Protein 4R1I (pdb70)

Solvent-accessible surface area: 43570 Å² total; per-residue (Å²): 78,221,80,58,152,73,10,77,117,16,14,70,80,35,52,39,5,0,17,20,0,61,81,39,15,79,77,10,65,99,31,1,12,95,20,26,186,173,38,68,54,12,86,126,30,167,59,131,70,96,179,74,142,14,98,130,26,84,22,92,17,71,31,58,123,84,44,84,19,83,44,76,40,28,16,61,10,24,118,26,3,16,48,2,19,0,1,5,24,2,2,0,1,17,4,0,17,7,12,2,29,121,1,17,9,24,42,1,58,9,65,38,48,4,42,109,14,72,160,159,62,2,7,29,26,1,3,23,0,0,0,28,1,10,18,5,77,81,16,1,22,77,43,3,0,5,21,0,0,11,24,1,11,85,70,28,94,11,0,23,7,0,0,6,0,0,14,1,1,14,6,4,0,44,0,0,2,59,46,8,1,25,15,3,3,18,2,1,3,10,0,34,31,0,2,48,7,52,100,56,121,47,114,11,21,4,32,22,2,73,143,9,1,21,49,0,0,103,42,1,0,100,31,0,82,11,1,52,98,49,12,108,87,132,96,114,53,19,178,96,81,44,61,1,105,123,92,42,91,121,66,119,81,44,68,34,57,92,116,25,103,137,0,32,98,134,1,20,55,29,61,122,48,15,58,63,116,39,44,192,19,40,111,51,85,142,27,91,12,54,75,103,180,73,73,68,79,59,60,1,9,33,69,115,0,20,10,17,12,1,33,54,15,11,3,72,0,0,49,32,7,0,101,80,28,148,64,24,172,27,88,122,80,12,2,84,27,21,15,120,16,8,31,103,26,2,46,22,5,0,5,5,9,25,2,1,9,8,17,7,13,12,43,81,15,38,14,0,34,50,63,0,15,124,8,7,98,127,24,96,128,104,59,37,40,9,20,87,11,0,59,46,8,0,88,85,4,13,104,34,1,14,36,18,7,68,36,10,9,0,1,4,5,5,0,3,54,47,1,2,35,7,11,18,9,31,28,4,1,17,12,0,2,5,0,0,1,0,0,2,0,6,9,22,8,18,13,20,73,31,110,107,78,50,63,5,58,66,2,11,76,36,1,22,117,44,118,41,114,20,54,17,12,67,68,2,65,47,6,11,43,106,10,38,124,22,2,24,50,26,3,24,81,60,25,134,113,90,22,137,48,39,13,54,64,109,86,122,92,61,156,68,8,77,115,18,12,74,79,35,55,28,12,0,15,11,0,58,72,35,19,71,94,8,53,100,35,0,12,93,18,33,189,167,41,62,49,14,87,105,37,143,40,147,41,109,164,72,128,56,124,117,17,110,53,81,14,75,34,66,126,77,56,89,19,82,34,74,40,26,18,63,9,27,124,20,3,23,50,3,19,0,3,1,21,3,2,1,0,20,5,0,13,4,10,2,41,108,3,16,12,34,28,0,69,17,54,38,38,3,70,169,13,44,159,148,56,2,5,20,39,0,0,31,0,0,0,39,3,13,29,7,93,66,12,1,24,57,43,2,0,5,15,0,0,11,29,5,22,83,79,23,110,10,0,14,12,0,0,5,0,0,9,0,0,18,6,1,0,46,0,0,6,73,46,1,0,23,12,3,1,21,1,2,4,4,0,38,38,0,0,36,3,35,76,79,114,62,96,9,12,14,58,2,0,99,75,3,1,26,38,0,0,116,46,0,0,87,40,0,93,21,8,68,97,41,12,97,106,65,132,93,30,34,179,97,53,121,9,27,106,146,87,15,104,127,74,114,79,22,61,40,53,101,121,29,119,117,0,23,79,127,1,24,62,34,71,119,44,18,55,62,118,32,43,194,15,29,109,59,97,141,23,90,14,47,64,118,146,78,24,110,45,63,56,2,12,29,64,109,0,15,8,8,12,1,35,45,11,20,10,71,2,0,38,20,0,0,128,65,24,185,55,25,204,25,99,120,87,10,1,71,21,17,13,106,8,5,31,103,29,4,58,21,6,1,5,3,12,26,2,1,8,8,9,7,11,14,54,79,10,40,18,0,31,53,64,0,14,120,8,5,99,124,14,88,125,110,55,35,44,6,28,83,10,1,58,40,7,0,95,78,3,10,99,32,1,16,37,17,7,72,31,12,8,0,0,2,6,8,0,1,64,43,0,0,39,6,8,25,6,32,34,1,1,20,9,0,0,2,0,0,0,1,0,1,0,2,10,20,5,15,8,9,75,60,96,112,55,45,53,2,40,57,1,3,103,31,4,67,176,49,119,44,130,28,48,11,14,70,56,4,64,40,9,8,43,93,1,49,129,18,0,24,57,18,1,33,82,38,32,156,103,72,19,120,45,44,16,70,64,110,89

B-factor: mean 163.41, std 50.79, range [42.59, 348.28]

Foldseek 3Di:
DVVVVVLVCQAPVDDFLLVVLVVLLVVLQVVLVPDPVPDDWDFADCDDDDDDVNDPTIDDFHHCPVVPNVVCCVVPQVVLLVPQQLVVLLLLLLLLLQLLVLLCVLVVVLLAQCVVDALVCNLLRLLLSLLACQLNVPSLFQQSLLVQLLCCLPSNPARVLSNVRSLCSNLQSHLAHALQHSLLSNLQRLLQLLCCQPVVPDHRFSCLCVVPSHVVSVLSSVCSCVSVVLCVPPPDDDNPPPLQPPVSVVSCVSRDDCLVVVLNVQLVVVLVVLVVVLCQQQPDQPHDWDQVPDSHHPPTCSSVCVSNSSSVSRNVSSVSSCCSSVSDHDPVGSVVRSVVSVVVCVVVSSSSSSLSVNSSSCRVSSVLLVLQVVLLVVCLPVVQALLNSLLVLLVVLLSSCLHNNDSCSCVSVCSSNCQSNVQSNFWHSSLVSVSSSNNNSQCSQQHSVDPSPPSSVVSCSSRPNDPDPPVSNVSCVVSSVVSSVSVSVSSSCCRVPHRCDTGPDHD/DVLVVLQCQAVPDDALLVVLVVLLVVLQVVLAVQPVPDDWDFADDPDDDDPSDPGGTDGFHHCPVPVNVVCCVVCQVVLLVPQQQPPLLLLLLLLQLLLQLLCNLLQVLLACLVVDALLVNLLVLLLSLLACLLNVPSLQPLRLLLQLLSCQPSRPHRVLSSVLSCLNNLQSRLQHADQGSQLSNLQRLLLLLQCLRVVPDGRFSCLPNVQSPVLSVLLSVVSSCSVVLAPVVHGDDHADPQQNVVRVVSPVSRDDVLSVVLNVQLVVVLVVLVVVLCQQLPDLVHDFDQVPPSHNPPTCSSVCVSNSSSVSRRRSSVSSNPVSVSDHDPVTSVVSSVVSVVPCVVVSSLSSSLSVSSSSLRVSSVLLVLQQVLLCVCPPPPNDQQNVLLVLLVVLLSSCLHNNDSVSSCSSCSSNPNSNVQSNFWHSSLSSVSSSNNNRLNSLQHSPDPSVVSSVVSCSSGDPDDDPPVSNVSCVVSSVSSSVSSSVSSSCPGVPHDCDTTPDHD

Nearest PDB structures (foldseek):
  4r1i-assembly1_B  TM=9.962E-01  e=3.296E-59  Neisseria gonorrhoeae FA19
  4r0c-assembly1_C  TM=9.191E-01  e=3.999E-29  Alcanivorax borkumensis SK2
  4r0c-assembly1_B  TM=9.245E-01  e=1.130E-27  Alcanivorax borkumensis SK2
  6gwh-assembly1_A  TM=1.209E-01  e=1.927E-01  Pyrococcus furiosus DSM 3638
  6qxa-assembly1_B  TM=1.657E-01  e=3.757E+00  Thermotoga maritima MSB8

InterPro domains:
  IPR004697 p-Aminobenzoyl-glutamate transport protein AbgT [PF03806] (11-519)
  IPR004697 p-Aminobenzoyl-glutamate transport protein AbgT [PTHR30282] (4-521)
  IPR011540 AbgT, Proteobacteria [TIGR00819] (1-522)

Secondary structure (DSSP, 8-state):
-TTHHHHHHHHHSS--HHHHHHHHHHHHHHHHHHHHHH---B------SSSSSSS---B------TTHHHHHHHHSSHHHHHS-HHHHHHHHHHHHHHHHHHTTTTHHHHHHHHHHS-TTTHHHHHHHHHHHTTTTSSHHHHTHHHHHHHHTTTTSS-TTSHHHHHHHHHTSS-S--SS--SHHHHHHHHHHHHHTTTSSS----GGGGHHHHHHHHHHHHHGGGSSTTTSSTT-----SSSS-GGGTTGGGTTS--HHHHHHHHHHHHHHHHHHHHHHHTTS-TT-SSS-TTS--STTSHHHHSHHHHHHHHHHHHHHHHHHHS-SS--TTTTHHHHHHHTTTTHHHHHHHHHHHHHHHHHHHTSHHHHHHHHHHHHHTTS---TTTHHHHHHHHHTTGGGTT-STTTTHHHHHHHHHHHHHTTT--HHHHHHHHHHHTTTTTSS-SS-TTHHHHHHHHTTTS--SSSSHHHHHHHHHHHHHHHHHHHHHHHHHHT--TT-SSS--/--HHHHHHHHTTS--HHHHHHHHHHHHHHHHHHHTTS---B------SSSSS-----B------HHHHHHHHHHSSHHHHHT-HHHHHHHHHHHHHHHHHHTTHHHHHHHHHHHHS-HHHHHHHHHHHHHHTTSSSSHHHHTTHHHHHHHHHHSSS-GGGTHHHHHIIIIITSS--SS--SSHHHHHHHHHHHSTTTSTT----TTTTHHHHHHHHHHHHHTTSGGGTTTTTT-----STTSSHHHHHHTTTTS--HHHHHHHHHHHHHHHHHHHHHHHTTSSTT-SSS-SSS--STTSTTTTSTTHHHHHHHHHHHHHHHHHTTSS--TTHHHHHHHHHTTS-HHHHHHHHHHHHHHHHHHTTTHHHHHHHHHHHHHTTS---TTTTTHHHHHHTTTGGGTT-STHHHHHHHHHHHHHHHHTTT--HHHHHHHHHHHHHHTTSS-SS--THHHHHHHHTTS---SSSSHHHHHHTTTTHHHHHHHHHHHHTTTTT--TT-SSS--

Radius of gyration: 31.06 Å; Cα contacts (8 Å, |Δi|>4): 1587; chains: 2; bounding box: 76×76×83 Å

Sequence (1013 aa):
GRFLRTVEWLGNMLPHPVTLFIIFIVLLLIASAVGAYFGLSVPDPRPVGAKGRADDGLIHVVSLLDADGLIKILTHTVKNFTGFAPLGTVLVSLLGVGIAEKSGLISALMRLLLTKSPRKLTTFMVVFTGILSNTASELGYVVLIPLSAVIFHSLGRHPLAGLAAAFAGVSGGYSANLFLGTIDPLLAGITQQAAQIIHPDYVVGPEANWFFMAASTFVIALIGYFVTEKIVEPQLGPYQSDLSQEEKDIRHSNEITPLEYKGLIWAGVVFIALSALLAWSIVPADGILRHPETGLVAGSPFLKSIVVFIFLLFALPGIVYGRITRSLRGEREVVNAMAESMSTLGLYLVIIFFAAQFVAFFNWTNIGQYIAVKGAVFLKEVGLAGSVLFIGFILICAFINLMIGSASAQWAVTAPIFVPMLMLAGYAPEVIQAAYRIGDSVTNIITPMMSYFGLIMATVMKYKKDAGVGTLISMMLPYSAFFLIAWIALFCIWVFVLGLPVGPGAPRFLRTVEWLGNMLPHPVTLFIIFIVLLLIASAVGAYFGLSVPDPRPVGAKGRADDGLIHVVSLLDADGLIKILTHTVKNFTGFAPLGTVLVSLLGVGIAEKSGLISALMRLLLTKSPRKLTTFMVVFTGILSNTASELGYVVLIPLSAVIFHSLGRHPLAGLAAAFAGVSGGYSANLFLGTIDPLLAGITQQAAQIIHPDYVVGPEANWFFMAASTFVIALIGYFVTEKIVEPQLGPYQSDLSQEEKDIRHSNEITPLEYKGLIWAGVVFIALSALLAWSIVPADGILRHPETGLVAGSPFLKSIVVFIFLLFALPGIVYGRITRSLRGEREVVNAMAESMSTLGLYLVIIFFAAQFVAFFNWTNIGQYIAVKGAVFLKEVGLAGSVLFIGFILICAFINLMIGSASAQWAVTAPIFVPMLMLAGYAPEVIQAAYRIGDSVTNIITPMMSYFGLIMATVMKYKKDAGVGTLISMMLPYSAFFLIAWIALFCIWVFVLGLPVGPGAP

Structure (mmCIF, N/CA/C/O backbone):
data_4R1I
#
_entry.id   4R1I
#
_cell.length_a   120.766
_cell.length_b   120.766
_cell.length_c   233.897
_cell.angle_alpha   90.00
_cell.angle_beta   90.00
_cell.angle_gamma   120.00
#
_symmetry.space_group_name_H-M   'P 65'
#
loop_
_atom_site.group_PDB
_atom_site.id
_atom_site.type_symbol
_atom_site.label_atom_id
_atom_site.label_alt_id
_atom_site.label_comp_id
_atom_site.label_asym_id
_atom_site.label_entity_id
_atom_site.label_seq_id
_atom_site.pdbx_PDB_ins_code
_atom_site.Cartn_x
_atom_site.Cartn_y
_atom_site.Cartn_z
_atom_site.occupancy
_atom_site.B_iso_or_equiv
_atom_site.auth_seq_id
_atom_site.auth_comp_id
_atom_site.auth_asym_id
_atom_site.auth_atom_id
_atom_site.pdbx_PDB_model_num
ATOM 1 N N . GLY A 1 10 ? 41.157 34.347 49.128 1.00 213.69 10 GLY A N 1
ATOM 2 C CA . GLY A 1 10 ? 40.434 35.000 50.203 1.00 209.79 10 GLY A CA 1
ATOM 3 C C . GLY A 1 10 ? 38.973 34.596 50.255 1.00 208.17 10 GLY A C 1
ATOM 4 O O . GLY A 1 10 ? 38.470 33.933 49.348 1.00 206.42 10 GLY A O 1
ATOM 5 N N . ARG A 1 11 ? 38.290 34.998 51.322 1.00 166.88 11 ARG A N 1
ATOM 6 C CA . ARG A 1 11 ? 36.877 34.681 51.488 1.00 166.34 11 ARG A CA 1
ATOM 7 C C . ARG A 1 11 ? 35.997 35.614 50.665 1.00 154.69 11 ARG A C 1
ATOM 8 O O . ARG A 1 11 ? 34.872 35.266 50.309 1.00 150.11 11 ARG A O 1
ATOM 16 N N . PHE A 1 12 ? 36.511 36.801 50.365 1.00 179.69 12 PHE A N 1
ATOM 17 C CA . PHE A 1 12 ? 35.712 37.825 49.700 1.00 173.40 12 PHE A CA 1
ATOM 18 C C . PHE A 1 12 ? 35.973 37.894 48.193 1.00 170.85 12 PHE A C 1
ATOM 19 O O . PHE A 1 12 ? 35.147 38.405 47.435 1.00 170.40 12 PHE A O 1
ATOM 27 N N . LEU A 1 13 ? 37.122 37.375 47.765 1.00 143.06 13 LEU A N 1
ATOM 28 C CA . LEU A 1 13 ? 37.476 37.345 46.348 1.00 142.90 13 LEU A CA 1
ATOM 29 C C . LEU A 1 13 ? 36.634 36.334 45.572 1.00 144.33 13 LEU A C 1
ATOM 30 O O . LEU A 1 13 ? 36.413 36.490 44.373 1.00 142.26 13 LEU A O 1
ATOM 35 N N . ARG A 1 14 ? 36.173 35.297 46.262 1.00 210.48 14 ARG A N 1
ATOM 36 C CA . ARG A 1 14 ? 35.294 34.300 45.663 1.00 208.47 14 ARG A CA 1
ATOM 37 C C . ARG A 1 14 ? 33.940 34.909 45.328 1.00 207.59 14 ARG A C 1
ATOM 38 O O . ARG A 1 14 ? 33.359 34.617 44.283 1.00 214.53 14 ARG A O 1
ATOM 46 N N . THR A 1 15 ? 33.442 35.758 46.221 1.00 122.03 15 THR A N 1
ATOM 47 C CA . THR A 1 15 ? 32.132 36.374 46.046 1.00 121.37 15 THR A CA 1
ATOM 48 C C . THR A 1 15 ? 32.192 37.557 45.073 1.00 118.70 15 THR A C 1
ATOM 49 O O . THR A 1 15 ? 31.211 37.865 44.395 1.00 117.95 15 THR A O 1
ATOM 53 N N . VAL A 1 16 ? 33.345 38.213 45.000 1.00 117.32 16 VAL A N 1
ATOM 54 C CA . VAL A 1 16 ? 33.544 39.287 44.032 1.00 114.84 16 VAL A CA 1
ATOM 55 C C . VAL A 1 16 ? 33.650 38.716 42.620 1.00 114.39 16 VAL A C 1
ATOM 56 O O . VAL A 1 16 ? 33.082 39.261 41.674 1.00 112.97 16 VAL A O 1
ATOM 60 N N . GLU A 1 17 ? 34.369 37.606 42.492 1.00 173.01 17 GLU A N 1
ATOM 61 C CA . GLU A 1 17 ? 34.485 36.898 41.221 1.00 174.29 17 GLU A CA 1
ATOM 62 C C . GLU A 1 17 ? 33.127 36.373 40.764 1.00 178.28 17 GLU A C 1
ATOM 63 O O . GLU A 1 17 ? 32.800 36.418 39.577 1.00 185.93 17 GLU A O 1
ATOM 69 N N . TRP A 1 18 ? 32.339 35.879 41.713 1.00 164.45 18 TRP A N 1
ATOM 70 C CA . TRP A 1 18 ? 31.013 35.356 41.414 1.00 166.25 18 TRP A CA 1
ATOM 71 C C . TRP A 1 18 ? 30.071 36.467 40.969 1.00 171.50 18 TRP A C 1
ATOM 72 O O . TRP A 1 18 ? 29.144 36.233 40.195 1.00 177.14 18 TRP A O 1
ATOM 83 N N . LEU A 1 19 ? 30.315 37.676 41.467 1.00 134.63 19 LEU A N 1
ATOM 84 C CA . LEU A 1 19 ? 29.468 38.826 41.164 1.00 134.08 19 LEU A CA 1
ATOM 85 C C . LEU A 1 19 ? 29.378 39.129 39.666 1.00 130.21 19 LEU A C 1
ATOM 86 O O . LEU A 1 19 ? 28.285 39.258 39.116 1.00 126.43 19 LEU A O 1
ATOM 91 N N . GLY A 1 20 ? 30.531 39.225 39.013 1.00 154.77 20 GLY A N 1
ATOM 92 C CA . GLY A 1 20 ? 30.590 39.628 37.619 1.00 157.48 20 GLY A CA 1
ATOM 93 C C . GLY A 1 20 ? 30.272 38.545 36.604 1.00 162.89 20 GLY A C 1
ATOM 94 O O . GLY A 1 20 ? 29.823 38.844 35.497 1.00 162.76 20 GLY A O 1
ATOM 95 N N . ASN A 1 21 ? 30.502 37.289 36.974 1.00 157.62 21 ASN A N 1
ATOM 96 C CA . ASN A 1 21 ? 30.318 36.180 36.043 1.00 165.04 21 ASN A CA 1
ATOM 97 C C . ASN A 1 21 ? 29.005 35.426 36.236 1.00 163.06 21 ASN A C 1
ATOM 98 O O . ASN A 1 21 ? 28.792 34.369 35.644 1.00 164.55 21 ASN A O 1
ATOM 103 N N . MET A 1 22 ? 28.128 35.978 37.065 1.00 175.92 22 MET A N 1
ATOM 104 C CA . MET A 1 22 ? 26.834 35.361 37.329 1.00 173.77 22 MET A CA 1
ATOM 105 C C . MET A 1 22 ? 25.875 35.516 36.151 1.00 171.77 22 MET A C 1
ATOM 106 O O . MET A 1 22 ? 25.339 34.531 35.644 1.00 167.00 22 MET A O 1
ATOM 111 N N . LEU A 1 23 ? 25.664 36.756 35.721 1.00 138.45 23 LEU A N 1
ATOM 112 C CA . LEU A 1 23 ? 24.698 37.050 34.670 1.00 134.30 23 LEU A CA 1
ATOM 113 C C . LEU A 1 23 ? 25.362 37.301 33.321 1.00 133.02 23 LEU A C 1
ATOM 114 O O . LEU A 1 23 ? 26.543 37.641 33.257 1.00 134.06 23 LEU A O 1
ATOM 119 N N . PRO A 1 24 ? 24.598 37.116 32.233 1.00 202.64 24 PRO A N 1
ATOM 120 C CA . PRO A 1 24 ? 25.104 37.319 30.872 1.00 203.07 24 PRO A CA 1
ATOM 121 C C . PRO A 1 24 ? 25.326 38.780 30.482 1.00 198.93 24 PRO A C 1
ATOM 122 O O . PRO A 1 24 ? 25.262 39.690 31.310 1.00 201.52 24 PRO A O 1
ATOM 126 N N . HIS A 1 25 ? 25.585 38.978 29.195 1.00 135.08 25 HIS A N 1
ATOM 127 C CA . HIS A 1 25 ? 25.906 40.280 28.634 1.00 127.54 25 HIS A CA 1
ATOM 128 C C . HIS A 1 25 ? 24.696 41.196 28.737 1.00 123.11 25 HIS A C 1
ATOM 129 O O . HIS A 1 25 ? 23.562 40.733 28.692 1.00 120.46 25 HIS A O 1
ATOM 136 N N . PRO A 1 26 ? 24.922 42.508 28.873 1.00 138.82 26 PRO A N 1
ATOM 137 C CA . PRO A 1 26 ? 23.818 43.459 29.050 1.00 136.83 26 PRO A CA 1
ATOM 138 C C . PRO A 1 26 ? 22.795 43.367 27.902 1.00 136.68 26 PRO A C 1
ATOM 139 O O . PRO A 1 26 ? 21.609 43.718 28.081 1.00 132.74 26 PRO A O 1
ATOM 143 N N . VAL A 1 27 ? 23.235 42.859 26.753 1.00 103.38 27 VAL A N 1
ATOM 144 C CA . VAL A 1 27 ? 22.362 42.784 25.605 1.00 102.61 27 VAL A CA 1
ATOM 145 C C . VAL A 1 27 ? 21.412 41.631 25.836 1.00 107.26 27 VAL A C 1
ATOM 146 O O . VAL A 1 27 ? 20.221 41.761 25.625 1.00 108.78 27 VAL A O 1
ATOM 150 N N . THR A 1 28 ? 21.953 40.522 26.331 1.00 109.02 28 THR A N 1
ATOM 151 C CA . THR A 1 28 ? 21.175 39.336 26.613 1.00 110.94 28 THR A CA 1
ATOM 152 C C . THR A 1 28 ? 20.302 39.690 27.796 1.00 108.42 28 THR A C 1
ATOM 153 O O . THR A 1 28 ? 19.237 39.089 28.027 1.00 110.04 28 THR A O 1
ATOM 157 N N . LEU A 1 29 ? 20.775 40.692 28.531 1.00 107.02 29 LEU A N 1
ATOM 158 C CA . LEU A 1 29 ? 20.038 41.270 29.632 1.00 107.11 29 LEU A CA 1
ATOM 159 C C . LEU A 1 29 ? 18.866 42.069 29.118 1.00 106.25 29 LEU A C 1
ATOM 160 O O . LEU A 1 29 ? 17.774 42.012 29.680 1.00 107.22 29 LEU A O 1
ATOM 165 N N . PHE A 1 30 ? 19.089 42.774 28.016 1.00 127.48 30 PHE A N 1
ATOM 166 C CA . PHE A 1 30 ? 18.036 43.523 27.349 1.00 129.17 30 PHE A CA 1
ATOM 167 C C . PHE A 1 30 ? 17.076 42.626 26.549 1.00 135.84 30 PHE A C 1
ATOM 168 O O . PHE A 1 30 ? 15.948 43.006 26.295 1.00 138.97 30 PHE A O 1
ATOM 176 N N . ILE A 1 31 ? 17.533 41.444 26.154 1.00 112.12 31 ILE A N 1
ATOM 177 C CA . ILE A 1 31 ? 16.722 40.549 25.348 1.00 110.28 31 ILE A CA 1
ATOM 178 C C . ILE A 1 31 ? 15.641 39.953 26.196 1.00 114.65 31 ILE A C 1
ATOM 179 O O . ILE A 1 31 ? 14.454 39.968 25.807 1.00 112.83 31 ILE A O 1
ATOM 184 N N . ILE A 1 32 ? 16.045 39.458 27.363 1.00 162.71 32 ILE A N 1
ATOM 185 C CA . ILE A 1 32 ? 15.099 38.880 28.303 1.00 168.68 32 ILE A CA 1
ATOM 186 C C . ILE A 1 32 ? 14.231 39.957 28.989 1.00 170.81 32 ILE A C 1
ATOM 187 O O . ILE A 1 32 ? 13.105 39.700 29.368 1.00 174.44 32 ILE A O 1
ATOM 192 N N . PHE A 1 33 ? 14.754 41.176 29.088 1.00 133.52 33 PHE A N 1
ATOM 193 C CA . PHE A 1 33 ? 14.021 42.283 29.692 1.00 131.96 33 PHE A CA 1
ATOM 194 C C . PHE A 1 33 ? 12.845 42.684 28.834 1.00 134.21 33 PHE A C 1
ATOM 195 O O . PHE A 1 33 ? 11.801 43.079 29.343 1.00 134.61 33 PHE A O 1
ATOM 203 N N . ILE A 1 34 ? 13.027 42.627 27.522 1.00 107.99 34 ILE A N 1
ATOM 204 C CA . ILE A 1 34 ? 11.934 42.933 26.619 1.00 108.78 34 ILE A CA 1
ATOM 205 C C . ILE A 1 34 ? 11.099 41.686 26.371 1.00 113.84 34 ILE A C 1
ATOM 206 O O . ILE A 1 34 ? 9.917 41.783 26.061 1.00 117.51 34 ILE A O 1
ATOM 211 N N . VAL A 1 35 ? 11.706 40.514 26.517 1.00 121.21 35 VAL A N 1
ATOM 212 C CA . VAL A 1 35 ? 10.978 39.283 26.272 1.00 123.74 35 VAL A CA 1
ATOM 213 C C . VAL A 1 35 ? 9.985 39.046 27.392 1.00 119.91 35 VAL A C 1
ATOM 214 O O . VAL A 1 35 ? 8.862 38.602 27.166 1.00 121.75 35 VAL A O 1
ATOM 218 N N . LEU A 1 36 ? 10.406 39.339 28.612 1.00 115.44 36 LEU A N 1
ATOM 219 C CA . LEU A 1 36 ? 9.523 39.166 29.748 1.00 116.90 36 LEU A CA 1
ATOM 220 C C . LEU A 1 36 ? 8.525 40.323 29.778 1.00 115.72 36 LEU A C 1
ATOM 221 O O . LEU A 1 36 ? 7.369 40.140 30.138 1.00 117.02 36 LEU A O 1
ATOM 226 N N . LEU A 1 37 ? 8.983 41.507 29.373 1.00 114.30 37 LEU A N 1
ATOM 227 C CA . LEU A 1 37 ? 8.126 42.685 29.328 1.00 113.95 37 LEU A CA 1
ATOM 228 C C . LEU A 1 37 ? 6.993 42.433 28.365 1.00 123.24 37 LEU A C 1
ATOM 229 O O . LEU A 1 37 ? 5.905 42.982 28.519 1.00 124.65 37 LEU A O 1
ATOM 234 N N . LEU A 1 38 ? 7.259 41.619 27.350 1.00 208.37 38 LEU A N 1
ATOM 235 C CA . LEU A 1 38 ? 6.212 41.245 26.415 1.00 207.07 38 LEU A CA 1
ATOM 236 C C . LEU A 1 38 ? 5.113 40.508 27.165 1.00 215.75 38 LEU A C 1
ATOM 237 O O . LEU A 1 38 ? 3.942 40.868 27.072 1.00 216.66 38 LEU A O 1
ATOM 242 N N . ILE A 1 39 ? 5.501 39.491 27.927 1.00 118.42 39 ILE A N 1
ATOM 243 C CA . ILE A 1 39 ? 4.547 38.721 28.713 1.00 120.80 39 ILE A CA 1
ATOM 244 C C . ILE A 1 39 ? 4.310 39.325 30.093 1.00 120.63 39 ILE A C 1
ATOM 245 O O . ILE A 1 39 ? 3.420 38.889 30.815 1.00 122.41 39 ILE A O 1
ATOM 250 N N . ALA A 1 40 ? 5.108 40.325 30.459 1.00 129.97 40 ALA A N 1
ATOM 251 C CA . ALA A 1 40 ? 4.845 41.082 31.679 1.00 137.70 40 ALA A CA 1
ATOM 252 C C . ALA A 1 40 ? 3.655 41.969 31.403 1.00 142.37 40 ALA A C 1
ATOM 253 O O . ALA A 1 40 ? 2.831 42.222 32.280 1.00 149.06 40 ALA A O 1
ATOM 255 N N . SER A 1 41 ? 3.584 42.444 30.166 1.00 145.03 41 SER A N 1
ATOM 256 C CA . SER A 1 41 ? 2.445 43.208 29.698 1.00 146.13 41 SER A CA 1
ATOM 257 C C . SER A 1 41 ? 1.294 42.253 29.417 1.00 154.88 41 SER A C 1
ATOM 258 O O . SER A 1 41 ? 0.141 42.551 29.716 1.00 157.67 41 SER A O 1
ATOM 261 N N . ALA A 1 42 ? 1.623 41.091 28.861 1.00 202.97 42 ALA A N 1
ATOM 262 C CA . ALA A 1 42 ? 0.614 40.143 28.398 1.00 207.47 42 ALA A CA 1
ATOM 263 C C . ALA A 1 42 ? -0.027 39.327 29.517 1.00 215.19 42 ALA A C 1
ATOM 264 O O . ALA A 1 42 ? -1.031 38.655 29.295 1.00 222.07 42 ALA A O 1
ATOM 266 N N . VAL A 1 43 ? 0.551 39.374 30.711 1.00 230.27 43 VAL A N 1
ATOM 267 C CA . VAL A 1 43 ? -0.031 38.663 31.846 1.00 240.64 43 VAL A CA 1
ATOM 268 C C . VAL A 1 43 ? -0.791 39.611 32.769 1.00 245.42 43 VAL A C 1
ATOM 269 O O . VAL A 1 43 ? -1.947 39.363 33.116 1.00 249.87 43 VAL A O 1
ATOM 273 N N . GLY A 1 44 ? -0.139 40.703 33.154 1.00 240.54 44 GLY A N 1
ATOM 274 C CA . GLY A 1 44 ? -0.735 41.675 34.052 1.00 243.49 44 GLY A CA 1
ATOM 275 C C . GLY A 1 44 ? -1.909 42.421 33.447 1.00 245.47 44 GLY A C 1
ATOM 276 O O . GLY A 1 44 ? -2.820 42.837 34.161 1.00 248.12 44 GLY A O 1
ATOM 277 N N . ALA A 1 45 ? -1.894 42.588 32.129 1.00 151.20 45 ALA A N 1
ATOM 278 C CA . ALA A 1 45 ? -2.946 43.336 31.451 1.00 148.46 45 ALA A CA 1
ATOM 279 C C . ALA A 1 45 ? -3.900 42.437 30.668 1.00 156.68 45 ALA A C 1
ATOM 280 O O . ALA A 1 45 ? -4.703 42.923 29.873 1.00 152.36 45 ALA A O 1
ATOM 282 N N . TYR A 1 46 ? -3.812 41.129 30.894 1.00 279.73 46 TYR A N 1
ATOM 283 C CA . TYR A 1 46 ? -4.700 40.185 30.222 1.00 286.42 46 TYR A CA 1
ATOM 284 C C . TYR A 1 46 ? -6.036 40.092 30.951 1.00 293.00 46 TYR A C 1
ATOM 285 O O . TYR A 1 46 ? -7.097 40.238 30.342 1.00 288.55 46 TYR A O 1
ATOM 294 N N . PHE A 1 47 ? -5.980 39.855 32.259 1.00 342.01 47 PHE A N 1
ATOM 295 C CA . PHE A 1 47 ? -7.193 39.718 33.058 1.00 345.06 47 PHE A CA 1
ATOM 296 C C . PHE A 1 47 ? -7.667 41.058 33.628 1.00 340.64 47 PHE A C 1
ATOM 297 O O . PHE A 1 47 ? -8.854 41.378 33.567 1.00 343.68 47 PHE A O 1
ATOM 305 N N . GLY A 1 48 ? -6.738 41.843 34.166 1.00 241.26 48 GLY A N 1
ATOM 306 C CA . GLY A 1 48 ? -7.068 43.159 34.682 1.00 241.19 48 GLY A CA 1
ATOM 307 C C . GLY A 1 48 ? -6.104 43.655 35.742 1.00 241.85 48 GLY A C 1
ATOM 308 O O . GLY A 1 48 ? -5.719 42.906 36.639 1.00 245.54 48 GLY A O 1
ATOM 309 N N . LEU A 1 49 ? -5.716 44.923 35.638 1.00 251.06 49 LEU A N 1
ATOM 310 C CA . LEU A 1 49 ? -4.814 45.541 36.606 1.00 250.39 49 LEU A CA 1
ATOM 311 C C . LEU A 1 49 ? -4.871 47.060 36.482 1.00 245.41 49 LEU A C 1
ATOM 312 O O . LEU A 1 49 ? -5.103 47.593 35.398 1.00 245.20 49 LEU A O 1
ATOM 317 N N . SER A 1 50 ? -4.662 47.753 37.597 1.00 257.91 50 SER A N 1
ATOM 318 C CA . SER A 1 50 ? -4.684 49.209 37.604 1.00 255.61 50 SER A CA 1
ATOM 319 C C . SER A 1 50 ? -3.886 49.777 38.772 1.00 258.26 50 SER A C 1
ATOM 320 O O . SER A 1 50 ? -3.657 49.095 39.771 1.00 260.94 50 SER A O 1
ATOM 323 N N . VAL A 1 51 ? -3.461 51.029 38.636 1.00 229.53 51 VAL A N 1
ATOM 324 C CA . VAL A 1 51 ? -2.764 51.727 39.711 1.00 226.25 51 VAL A CA 1
ATOM 325 C C . VAL A 1 51 ? -3.255 53.170 39.838 1.00 227.33 51 VAL A C 1
ATOM 326 O O . VAL A 1 51 ? -3.232 53.931 38.871 1.00 227.00 51 VAL A O 1
ATOM 330 N N . PRO A 1 52 ? -3.713 53.544 41.041 1.00 318.74 52 PRO A N 1
ATOM 331 C CA . PRO A 1 52 ? -4.359 54.836 41.297 1.00 321.91 52 PRO A CA 1
ATOM 332 C C . PRO A 1 52 ? -3.399 56.016 41.463 1.00 316.33 52 PRO A C 1
ATOM 333 O O . PRO A 1 52 ? -2.206 55.831 41.710 1.00 311.87 52 PRO A O 1
ATOM 337 N N . ASP A 1 53 ? -3.951 57.218 41.308 1.00 271.15 53 ASP A N 1
ATOM 338 C CA . ASP A 1 53 ? -3.304 58.482 41.673 1.00 267.92 53 ASP A CA 1
ATOM 339 C C . ASP A 1 53 ? -1.837 58.679 41.284 1.00 261.13 53 ASP A C 1
ATOM 340 O O . ASP A 1 53 ? -0.946 58.540 42.122 1.00 259.49 53 ASP A O 1
ATOM 345 N N . PRO A 1 54 ? -1.584 59.003 40.010 1.00 141.91 54 PRO A N 1
ATOM 346 C CA . PRO A 1 54 ? -0.294 59.604 39.671 1.00 137.22 54 PRO A CA 1
ATOM 347 C C . PRO A 1 54 ? -0.353 61.064 40.099 1.00 135.11 54 PRO A C 1
ATOM 348 O O . PRO A 1 54 ? -1.433 61.646 40.026 1.00 137.10 54 PRO A O 1
ATOM 352 N N . ARG A 1 55 ? 0.756 61.641 40.553 1.00 228.11 55 ARG A N 1
ATOM 353 C CA . ARG A 1 55 ? 0.754 63.052 40.937 1.00 227.85 55 ARG A CA 1
ATOM 354 C C . ARG A 1 55 ? 1.234 63.960 39.803 1.00 232.70 55 ARG A C 1
ATOM 355 O O . ARG A 1 55 ? 2.421 63.991 39.476 1.00 235.22 55 ARG A O 1
ATOM 363 N N . PRO A 1 56 ? 0.297 64.697 39.189 1.00 203.86 56 PRO A N 1
ATOM 364 C CA . PRO A 1 56 ? 0.612 65.614 38.097 1.00 200.37 56 PRO A CA 1
ATOM 365 C C . PRO A 1 56 ? 0.679 67.051 38.596 1.00 199.07 56 PRO A C 1
ATOM 366 O O . PRO A 1 56 ? 0.590 67.290 39.801 1.00 205.78 56 PRO A O 1
ATOM 370 N N . VAL A 1 57 ? 0.831 67.996 37.675 1.00 202.24 57 VAL A N 1
ATOM 371 C CA . VAL A 1 57 ? 0.898 69.408 38.031 1.00 201.11 57 VAL A CA 1
ATOM 372 C C . VAL A 1 57 ? 0.129 70.271 37.035 1.00 205.07 57 VAL A C 1
ATOM 373 O O . VAL A 1 57 ? 0.115 69.988 35.838 1.00 211.95 57 VAL A O 1
ATOM 377 N N . GLY A 1 58 ? -0.517 71.319 37.536 1.00 241.03 58 GLY A N 1
ATOM 378 C CA . GLY A 1 58 ? -1.215 72.262 36.680 1.00 244.70 58 GLY A CA 1
ATOM 379 C C . GLY A 1 58 ? -2.727 72.135 36.694 1.00 244.04 58 GLY A C 1
ATOM 380 O O . GLY A 1 58 ? -3.293 71.392 37.496 1.00 245.38 58 GLY A O 1
ATOM 381 N N . ALA A 1 59 ? -3.380 72.868 35.796 1.00 230.33 59 ALA A N 1
ATOM 382 C CA . ALA A 1 59 ? -4.836 72.863 35.700 1.00 229.61 59 ALA A CA 1
ATOM 383 C C . ALA A 1 59 ? -5.321 71.964 34.566 1.00 237.27 59 ALA A C 1
ATOM 384 O O . ALA A 1 59 ? -6.315 71.252 34.710 1.00 241.80 59 ALA A O 1
ATOM 386 N N . LYS A 1 60 ? -4.618 72.007 33.438 1.00 237.88 60 LYS A N 1
ATOM 387 C CA . LYS A 1 60 ? -4.965 71.182 32.282 1.00 236.27 60 LYS A CA 1
ATOM 388 C C . LYS A 1 60 ? -3.805 70.292 31.837 1.00 238.89 60 LYS A C 1
ATOM 389 O O . LYS A 1 60 ? -2.775 70.217 32.507 1.00 241.91 60 LYS A O 1
ATOM 395 N N . GLY A 1 61 ? -3.982 69.619 30.704 1.00 217.52 61 GLY A N 1
ATOM 396 C CA . GLY A 1 61 ? -2.981 68.695 30.201 1.00 214.12 61 GLY A CA 1
ATOM 397 C C . GLY A 1 61 ? -3.149 67.311 30.798 1.00 219.30 61 GLY A C 1
ATOM 398 O O . GLY A 1 61 ? -4.214 66.705 30.689 1.00 218.36 61 GLY A O 1
ATOM 399 N N . ARG A 1 62 ? -2.093 66.807 31.429 1.00 166.00 62 ARG A N 1
ATOM 400 C CA . ARG A 1 62 ? -2.153 65.518 32.108 1.00 169.10 62 ARG A CA 1
ATOM 401 C C . ARG A 1 62 ? -2.325 65.752 33.605 1.00 162.61 62 ARG A C 1
ATOM 402 O O . ARG A 1 62 ? -1.980 64.904 34.425 1.00 160.96 62 ARG A O 1
ATOM 410 N N . ALA A 1 63 ? -2.869 66.916 33.949 1.00 215.27 63 ALA A N 1
ATOM 411 C CA . ALA A 1 63 ? -3.024 67.320 35.342 1.00 219.10 63 ALA A CA 1
ATOM 412 C C . ALA A 1 63 ? -4.124 66.543 36.059 1.00 222.36 63 ALA A C 1
ATOM 413 O O . ALA A 1 63 ? -4.207 66.561 37.287 1.00 223.40 63 ALA A O 1
ATOM 415 N N . ASP A 1 64 ? -4.967 65.864 35.289 1.00 251.80 64 ASP A N 1
ATOM 416 C CA . ASP A 1 64 ? -6.055 65.080 35.863 1.00 253.73 64 ASP A CA 1
ATOM 417 C C . ASP A 1 64 ? -6.141 63.679 35.267 1.00 254.96 64 ASP A C 1
ATOM 418 O O . ASP A 1 64 ? -5.120 63.052 34.976 1.00 255.78 64 ASP A O 1
ATOM 423 N N . ASP A 1 65 ? -7.371 63.189 35.118 1.00 205.20 65 ASP A N 1
ATOM 424 C CA . ASP A 1 65 ? -7.654 61.848 34.595 1.00 205.43 65 ASP A CA 1
ATOM 425 C C . ASP A 1 65 ? -7.135 60.700 35.466 1.00 208.85 65 ASP A C 1
ATOM 426 O O . ASP A 1 65 ? -7.552 59.555 35.298 1.00 207.09 65 ASP A O 1
ATOM 431 N N . GLY A 1 66 ? -6.229 61.013 36.386 1.00 241.59 66 GLY A N 1
ATOM 432 C CA . GLY A 1 66 ? -5.750 60.055 37.364 1.00 242.70 66 GLY A CA 1
ATOM 433 C C . GLY A 1 66 ? -5.124 58.796 36.798 1.00 242.80 66 GLY A C 1
ATOM 434 O O . GLY A 1 66 ? -4.067 58.843 36.169 1.00 241.15 66 GLY A O 1
ATOM 435 N N . LEU A 1 67 ? -5.806 57.675 37.016 1.00 240.10 67 LEU A N 1
ATOM 436 C CA . LEU A 1 67 ? -5.269 56.337 36.760 1.00 237.37 67 LEU A CA 1
ATOM 437 C C . LEU A 1 67 ? -4.587 56.124 35.411 1.00 234.49 67 LEU A C 1
ATOM 438 O O . LEU A 1 67 ? -5.026 56.637 34.381 1.00 236.08 67 LEU A O 1
ATOM 443 N N . ILE A 1 68 ? -3.502 55.358 35.448 1.00 194.81 68 ILE A N 1
ATOM 444 C CA . ILE A 1 68 ? -2.802 54.904 34.255 1.00 188.52 68 ILE A CA 1
ATOM 445 C C . ILE A 1 68 ? -2.642 53.388 34.355 1.00 186.67 68 ILE A C 1
ATOM 446 O O . ILE A 1 68 ? -2.350 52.860 35.426 1.00 190.11 68 ILE A O 1
ATOM 451 N N . HIS A 1 69 ? -2.849 52.682 33.248 1.00 230.71 69 HIS A N 1
ATOM 452 C CA . HIS A 1 69 ? -2.927 51.223 33.296 1.00 233.97 69 HIS A CA 1
ATOM 453 C C . HIS A 1 69 ? -1.839 50.503 32.507 1.00 227.91 69 HIS A C 1
ATOM 454 O O . HIS A 1 69 ? -1.190 51.088 31.643 1.00 222.28 69 HIS A O 1
ATOM 461 N N . VAL A 1 70 ? -1.656 49.223 32.815 1.00 195.21 70 VAL A N 1
ATOM 462 C CA . VAL A 1 70 ? -0.719 48.376 32.090 1.00 191.85 70 VAL A CA 1
ATOM 463 C C . VAL A 1 70 ? -1.326 47.948 30.759 1.00 192.41 70 VAL A C 1
ATOM 464 O O . VAL A 1 70 ? -2.523 47.674 30.675 1.00 194.95 70 VAL A O 1
ATOM 468 N N . VAL A 1 71 ? -0.497 47.896 29.720 1.00 197.21 71 VAL A N 1
ATOM 469 C CA . VAL A 1 71 ? -0.974 47.584 28.376 1.00 192.08 71 VAL A CA 1
ATOM 470 C C . VAL A 1 71 ? -0.296 46.344 27.795 1.00 192.70 71 VAL A C 1
ATOM 471 O O . VAL A 1 71 ? 0.925 46.306 27.654 1.00 192.05 71 VAL A O 1
ATOM 475 N N . SER A 1 72 ? -1.100 45.341 27.446 1.00 207.52 72 SER A N 1
ATOM 476 C CA . SER A 1 72 ? -0.590 44.056 26.967 1.00 209.22 72 SER A CA 1
ATOM 477 C C . SER A 1 72 ? -0.151 44.114 25.513 1.00 204.66 72 SER A C 1
ATOM 478 O O . SER A 1 72 ? 0.032 45.194 24.953 1.00 206.44 72 SER A O 1
ATOM 481 N N . LEU A 1 73 ? 0.022 42.942 24.906 1.00 183.12 73 LEU A N 1
ATOM 482 C CA . LEU A 1 73 ? 0.350 42.862 23.486 1.00 188.30 73 LEU A CA 1
ATOM 483 C C . LEU A 1 73 ? -0.829 42.383 22.638 1.00 192.31 73 LEU A C 1
ATOM 484 O O . LEU A 1 73 ? -0.952 41.201 22.331 1.00 193.97 73 LEU A O 1
ATOM 489 N N . LEU A 1 74 ? -1.705 43.309 22.268 1.00 237.98 74 LEU A N 1
ATOM 490 C CA . LEU A 1 74 ? -2.757 42.986 21.318 1.00 240.37 74 LEU A CA 1
ATOM 491 C C . LEU A 1 74 ? -2.065 42.801 19.970 1.00 239.11 74 LEU A C 1
ATOM 492 O O . LEU A 1 74 ? -1.584 43.770 19.392 1.00 236.05 74 LEU A O 1
ATOM 497 N N . ASP A 1 75 ? -2.005 41.561 19.485 1.00 220.34 75 ASP A N 1
ATOM 498 C CA . ASP A 1 75 ? -1.248 41.204 18.279 1.00 218.07 75 ASP A CA 1
ATOM 499 C C . ASP A 1 75 ? -1.450 42.132 17.069 1.00 214.42 75 ASP A C 1
ATOM 500 O O . ASP A 1 75 ? -0.604 42.177 16.162 1.00 214.47 75 ASP A O 1
ATOM 505 N N . ALA A 1 76 ? -2.550 42.866 17.005 1.00 195.41 76 ALA A N 1
ATOM 506 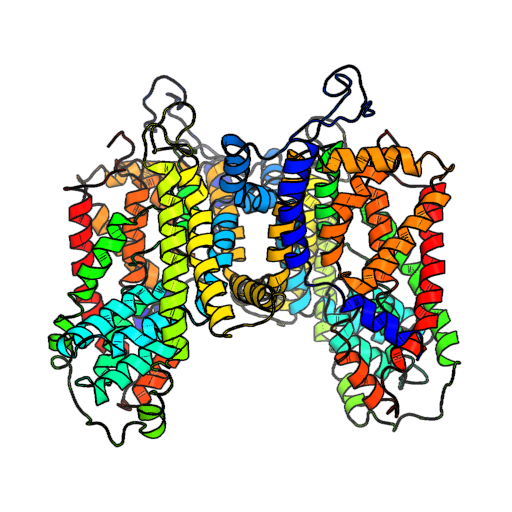C CA . ALA A 1 76 ? -2.660 43.798 15.890 1.00 194.82 76 ALA A CA 1
ATOM 507 C C . ALA A 1 76 ? -1.804 45.054 16.106 1.00 185.85 76 ALA A C 1
ATOM 508 O O . ALA A 1 76 ? -0.989 45.414 15.248 1.00 183.11 76 ALA A O 1
ATOM 510 N N . ASP A 1 77 ? -1.968 45.695 17.264 1.00 185.81 77 ASP A N 1
ATOM 511 C CA . ASP A 1 77 ? -1.247 46.931 17.559 1.00 185.10 77 ASP A CA 1
ATOM 512 C C . ASP A 1 77 ? 0.160 46.747 18.144 1.00 182.46 77 ASP A C 1
ATOM 513 O O . ASP A 1 77 ? 1.068 47.522 17.846 1.00 175.84 77 ASP A O 1
ATOM 518 N N . GLY A 1 78 ? 0.340 45.739 18.986 1.00 208.50 78 GLY A N 1
ATOM 519 C CA . GLY A 1 78 ? 1.627 45.553 19.620 1.00 202.32 78 GLY A CA 1
ATOM 520 C C . GLY A 1 78 ? 2.664 45.146 18.600 1.00 198.87 78 GLY A C 1
ATOM 521 O O . GLY A 1 78 ? 3.811 45.584 18.656 1.00 196.08 78 GLY A O 1
ATOM 522 N N . LEU A 1 79 ? 2.264 44.307 17.654 1.00 138.98 79 LEU A N 1
ATOM 523 C CA . LEU A 1 79 ? 3.194 43.858 16.632 1.00 132.49 79 LEU A CA 1
ATOM 524 C C . LEU A 1 79 ? 3.566 45.005 15.698 1.00 127.90 79 LEU A C 1
ATOM 525 O O . LEU A 1 79 ? 4.719 45.145 15.305 1.00 123.29 79 LEU A O 1
ATOM 530 N N . ILE A 1 80 ? 2.578 45.828 15.363 1.00 154.23 80 ILE A N 1
ATOM 531 C CA . ILE A 1 80 ? 2.760 46.943 14.434 1.00 153.53 80 ILE A CA 1
ATOM 532 C C . ILE A 1 80 ? 3.693 47.988 14.994 1.00 149.45 80 ILE A C 1
ATOM 533 O O . ILE A 1 80 ? 4.469 48.625 14.260 1.00 150.31 80 ILE A O 1
ATOM 538 N N . LYS A 1 81 ? 3.609 48.179 16.301 1.00 188.30 81 LYS A N 1
ATOM 539 C CA . LYS A 1 81 ? 4.350 49.251 16.900 1.00 186.21 81 LYS A CA 1
ATOM 540 C C . LYS A 1 81 ? 5.814 48.862 16.918 1.00 186.55 81 LYS A C 1
ATOM 541 O O . LYS A 1 81 ? 6.685 49.703 16.723 1.00 184.29 81 LYS A O 1
ATOM 547 N N . ILE A 1 82 ? 6.078 47.582 17.145 1.00 155.77 82 ILE A N 1
ATOM 548 C CA . ILE A 1 82 ? 7.440 47.089 17.208 1.00 151.77 82 ILE A CA 1
ATOM 549 C C . ILE A 1 82 ? 8.090 47.022 15.826 1.00 143.42 82 ILE A C 1
ATOM 550 O O . ILE A 1 82 ? 9.223 47.462 15.643 1.00 139.19 82 ILE A O 1
ATOM 555 N N . LEU A 1 83 ? 7.356 46.494 14.852 1.00 143.62 83 LEU A N 1
ATOM 556 C CA . LEU A 1 83 ? 7.865 46.339 13.485 1.00 146.61 83 LEU A CA 1
ATOM 557 C C . LEU A 1 83 ? 8.100 47.645 12.745 1.00 143.66 83 LEU A C 1
ATOM 558 O O . LEU A 1 83 ? 9.051 47.776 11.988 1.00 141.15 83 LEU A O 1
ATOM 563 N N . THR A 1 84 ? 7.194 48.592 12.941 1.00 167.18 84 THR A N 1
ATOM 564 C CA . THR A 1 84 ? 7.332 49.913 12.355 1.00 163.38 84 THR A CA 1
ATOM 565 C C . THR A 1 84 ? 8.383 50.706 13.100 1.00 157.02 84 THR A C 1
ATOM 566 O O . THR A 1 84 ? 9.234 51.348 12.495 1.00 157.67 84 THR A O 1
ATOM 570 N N . HIS A 1 85 ? 8.308 50.678 14.425 1.00 157.96 85 HIS A N 1
ATOM 571 C CA . HIS A 1 85 ? 9.293 51.355 15.257 1.00 154.24 85 HIS A CA 1
ATOM 572 C C . HIS A 1 85 ? 10.363 50.393 15.752 1.00 151.64 85 HIS A C 1
ATOM 573 O O . HIS A 1 85 ? 10.163 49.648 16.709 1.00 157.39 85 HIS A O 1
ATOM 580 N N . THR A 1 86 ? 11.504 50.430 15.079 1.00 140.14 86 THR A N 1
ATOM 581 C CA . THR A 1 86 ? 12.703 49.764 15.548 1.00 138.68 86 THR A CA 1
ATOM 582 C C . THR A 1 86 ? 13.877 50.690 15.260 1.00 138.21 86 THR A C 1
ATOM 583 O O . THR A 1 86 ? 14.736 50.921 16.118 1.00 137.36 86 THR A O 1
ATOM 587 N N . VAL A 1 87 ? 13.898 51.222 14.042 1.00 128.99 87 VAL A N 1
ATOM 588 C CA . VAL A 1 87 ? 14.882 52.214 13.636 1.00 123.49 87 VAL A CA 1
ATOM 589 C C . VAL A 1 87 ? 14.428 53.579 14.108 1.00 126.98 87 VAL A C 1
ATOM 590 O O . VAL A 1 87 ? 15.244 54.455 14.399 1.00 127.75 87 VAL A O 1
ATOM 594 N N . LYS A 1 88 ? 13.116 53.756 14.196 1.00 93.81 88 LYS A N 1
ATOM 595 C CA . LYS A 1 88 ? 12.591 55.021 14.671 1.00 89.92 88 LYS A CA 1
ATOM 596 C C . LYS A 1 88 ? 12.833 55.220 16.161 1.00 88.46 88 LYS A C 1
ATOM 597 O O . LYS A 1 88 ? 12.969 56.349 16.616 1.00 86.90 88 LYS A O 1
ATOM 603 N N . ASN A 1 89 ? 12.868 54.124 16.916 1.00 140.31 89 ASN A N 1
ATOM 604 C CA . ASN A 1 89 ? 13.207 54.164 18.345 1.00 143.75 89 ASN A CA 1
ATOM 605 C C . ASN A 1 89 ? 14.711 54.278 18.560 1.00 141.94 89 ASN A C 1
ATOM 606 O O . ASN A 1 89 ? 15.177 54.842 19.556 1.00 138.95 89 ASN A O 1
ATOM 611 N N . PHE A 1 90 ? 15.465 53.722 17.620 1.00 122.66 90 PHE A N 1
ATOM 612 C CA . PHE A 1 90 ? 16.910 53.626 17.751 1.00 121.88 90 PHE A CA 1
ATOM 613 C C . PHE A 1 90 ? 17.581 54.922 17.326 1.00 119.09 90 PHE A C 1
ATOM 614 O O . PHE A 1 90 ? 18.577 55.335 17.919 1.00 117.07 90 PHE A O 1
ATOM 622 N N . THR A 1 91 ? 17.027 55.566 16.304 1.00 99.03 91 THR A N 1
ATOM 623 C CA . THR A 1 91 ? 17.550 56.844 15.846 1.00 98.14 91 THR A CA 1
ATOM 624 C C . THR A 1 91 ? 17.252 57.929 16.867 1.00 94.40 91 THR A C 1
ATOM 625 O O . THR A 1 91 ? 18.154 58.622 17.330 1.00 93.58 91 THR A O 1
ATOM 629 N N . GLY A 1 92 ? 15.980 58.065 17.227 1.00 137.38 92 GLY A N 1
ATOM 630 C CA . GLY A 1 92 ? 15.557 59.098 18.157 1.00 146.13 92 GLY A CA 1
ATOM 631 C C . GLY A 1 92 ? 16.137 58.949 19.552 1.00 145.49 92 GLY A C 1
ATOM 632 O O . GLY A 1 92 ? 16.043 59.864 20.373 1.00 143.82 92 GLY A O 1
ATOM 633 N N . PHE A 1 93 ? 16.727 57.788 19.819 1.00 103.74 93 PHE A N 1
ATOM 634 C CA . PHE A 1 93 ? 17.385 57.523 21.088 1.00 102.19 93 PHE A CA 1
ATOM 635 C C . PHE A 1 93 ? 18.464 58.572 21.315 1.00 98.34 93 PHE A C 1
ATOM 636 O O . PHE A 1 93 ? 19.484 58.585 20.626 1.00 94.97 93 PHE A O 1
ATOM 644 N N . ALA A 1 94 ? 18.216 59.454 22.279 1.00 126.97 94 ALA A N 1
ATOM 645 C CA . ALA A 1 94 ? 19.058 60.626 22.533 1.00 126.69 94 ALA A CA 1
ATOM 646 C C . ALA A 1 94 ? 20.566 60.387 22.711 1.00 121.25 94 ALA A C 1
ATOM 647 O O . ALA A 1 94 ? 21.368 61.127 22.139 1.00 117.32 94 ALA A O 1
ATOM 649 N N . PRO A 1 95 ? 20.964 59.377 23.507 1.00 87.59 95 PRO A N 1
ATOM 650 C CA . PRO A 1 95 ? 22.414 59.227 23.690 1.00 87.72 95 PRO A CA 1
ATOM 651 C C . PRO A 1 95 ? 23.163 58.849 22.410 1.00 92.14 95 PRO A C 1
ATOM 652 O O . PRO A 1 95 ? 24.294 59.294 22.222 1.00 93.30 95 PRO A O 1
ATOM 656 N N . LEU A 1 96 ? 22.540 58.047 21.550 1.00 88.28 96 LEU A N 1
ATOM 657 C CA . LEU A 1 96 ? 23.161 57.624 20.295 1.00 79.53 96 LEU A CA 1
ATOM 658 C C . LEU A 1 96 ? 23.486 58.807 19.390 1.00 77.75 96 LEU A C 1
ATOM 659 O O . LEU A 1 96 ? 24.547 58.857 18.776 1.00 77.21 96 LEU A O 1
ATOM 664 N N . GLY A 1 97 ? 22.567 59.760 19.312 1.00 99.61 97 GLY A N 1
ATOM 665 C CA . GLY A 1 97 ? 22.772 60.932 18.485 1.00 99.53 97 GLY A CA 1
ATOM 666 C C . GLY A 1 97 ? 23.832 61.861 19.042 1.00 97.68 97 GLY A C 1
ATOM 667 O O . GLY A 1 97 ? 24.661 62.381 18.306 1.00 93.34 97 GLY A O 1
ATOM 668 N N . THR A 1 98 ? 23.810 62.063 20.353 1.00 121.42 98 THR A N 1
ATOM 669 C CA . THR A 1 98 ? 24.723 63.000 20.994 1.00 126.78 98 THR A CA 1
ATOM 670 C C . THR A 1 98 ? 26.157 62.470 21.145 1.00 128.04 98 THR A C 1
ATOM 671 O O . THR A 1 98 ? 27.122 63.239 21.069 1.00 128.02 98 THR A O 1
ATOM 675 N N . VAL A 1 99 ? 26.296 61.165 21.365 1.00 83.67 99 VAL A N 1
ATOM 676 C CA . VAL A 1 99 ? 27.613 60.569 21.588 1.00 78.91 99 VAL A CA 1
ATOM 677 C C . VAL A 1 99 ? 28.478 60.605 20.335 1.00 81.59 99 VAL A C 1
ATOM 678 O O . VAL A 1 99 ? 29.631 61.036 20.384 1.00 82.17 99 VAL A O 1
ATOM 682 N N . LEU A 1 100 ? 27.910 60.162 19.216 1.00 84.40 100 LEU A N 1
ATOM 683 C CA . LEU A 1 100 ? 28.643 60.058 17.956 1.00 78.34 100 LEU A CA 1
ATOM 684 C C . LEU A 1 100 ? 29.187 61.400 17.490 1.00 83.50 100 LEU A C 1
ATOM 685 O O . LEU A 1 100 ? 30.292 61.474 16.966 1.00 86.93 100 LEU A O 1
ATOM 690 N N . VAL A 1 101 ? 28.405 62.456 17.686 1.00 97.04 101 VAL A N 1
ATOM 691 C CA . VAL A 1 101 ? 28.812 63.803 17.298 1.00 99.71 101 VAL A CA 1
ATOM 692 C C . VAL A 1 101 ? 29.989 64.272 18.154 1.00 101.22 101 VAL A C 1
ATOM 693 O O . VAL A 1 101 ? 30.874 64.984 17.680 1.00 102.67 101 VAL A O 1
ATOM 697 N N . SER A 1 102 ? 30.006 63.844 19.410 1.00 102.11 102 SER A N 1
ATOM 698 C CA . SER A 1 102 ? 31.046 64.253 20.348 1.00 108.36 102 SER A CA 1
ATOM 699 C C . SER A 1 102 ? 32.339 63.456 20.186 1.00 109.01 102 SER A C 1
ATOM 700 O O . SER A 1 102 ? 33.435 63.990 20.372 1.00 112.47 102 SER A O 1
ATOM 703 N N . LEU A 1 103 ? 32.200 62.178 19.844 1.00 86.42 103 LEU A N 1
ATOM 704 C CA . LEU A 1 103 ? 33.336 61.263 19.775 1.00 90.55 103 LEU A CA 1
ATOM 705 C C . LEU A 1 103 ? 34.319 61.655 18.678 1.00 95.55 103 LEU A C 1
ATOM 706 O O . LEU A 1 103 ? 35.510 61.362 18.770 1.00 97.00 103 LEU A O 1
ATOM 711 N N . LEU A 1 104 ? 33.816 62.322 17.643 1.00 108.40 104 LEU A N 1
ATOM 712 C CA . LEU A 1 104 ? 34.664 62.800 16.560 1.00 110.35 104 LEU A CA 1
ATOM 713 C C . LEU A 1 104 ? 35.658 63.829 17.091 1.00 116.21 104 LEU A C 1
ATOM 714 O O . LEU A 1 104 ? 36.824 63.835 16.700 1.00 122.24 104 LEU A O 1
ATOM 719 N N . GLY A 1 105 ? 35.194 64.691 17.991 1.00 115.74 105 GLY A N 1
ATOM 720 C CA . GLY A 1 105 ? 36.045 65.707 18.587 1.00 122.56 105 GLY A CA 1
ATOM 721 C C . GLY A 1 105 ? 37.085 65.104 19.510 1.00 127.05 105 GLY A C 1
ATOM 722 O O . GLY A 1 105 ? 38.244 65.524 19.519 1.00 132.07 105 GLY A O 1
ATOM 723 N N . VAL A 1 106 ? 36.673 64.109 20.289 1.00 128.25 106 VAL A N 1
ATOM 724 C CA . VAL A 1 106 ? 37.589 63.425 21.197 1.00 132.33 106 VAL A CA 1
ATOM 725 C C . VAL A 1 106 ? 38.683 62.675 20.433 1.00 133.70 106 VAL A C 1
ATOM 726 O O . VAL A 1 106 ? 39.835 62.615 20.873 1.00 134.40 106 VAL A O 1
ATOM 730 N N . GLY A 1 107 ? 38.319 62.130 19.275 1.00 117.86 107 GLY A N 1
ATOM 731 C CA . GLY A 1 107 ? 39.244 61.364 18.458 1.00 115.96 107 GLY A CA 1
ATOM 732 C C . GLY A 1 107 ? 40.428 62.173 17.969 1.00 122.34 107 GLY A C 1
ATOM 733 O O . GLY A 1 107 ? 41.578 61.777 18.157 1.00 124.67 107 GLY A O 1
ATOM 734 N N . ILE A 1 108 ? 40.146 63.310 17.339 1.00 129.35 108 ILE A N 1
ATOM 735 C CA . ILE A 1 108 ? 41.197 64.181 16.822 1.00 128.76 108 ILE A CA 1
ATOM 736 C C . ILE A 1 108 ? 42.069 64.739 17.943 1.00 134.63 108 ILE A C 1
ATOM 737 O O . ILE A 1 108 ? 43.291 64.798 17.814 1.00 136.97 108 ILE A O 1
ATOM 742 N N . ALA A 1 109 ? 41.438 65.145 19.041 1.00 92.10 109 ALA A N 1
ATOM 743 C CA . ALA A 1 109 ? 42.171 65.684 20.180 1.00 83.75 109 ALA A CA 1
ATOM 744 C C . ALA A 1 109 ? 43.109 64.634 20.766 1.00 85.20 109 ALA A C 1
ATOM 745 O O . ALA A 1 109 ? 44.155 64.966 21.320 1.00 88.99 109 ALA A O 1
ATOM 747 N N . GLU A 1 110 ? 42.729 63.366 20.630 1.00 140.49 110 GLU A N 1
ATOM 748 C CA . GLU A 1 110 ? 43.491 62.260 21.207 1.00 145.42 110 GLU A CA 1
ATOM 749 C C . GLU A 1 110 ? 44.640 61.807 20.312 1.00 144.78 110 GLU A C 1
ATOM 750 O O . GLU A 1 110 ? 45.799 61.798 20.732 1.00 149.10 110 GLU A O 1
ATOM 756 N N . LYS A 1 111 ? 44.310 61.430 19.080 1.00 145.16 111 LYS A N 1
ATOM 757 C CA . LYS A 1 111 ? 45.290 60.861 18.159 1.00 148.07 111 LYS A CA 1
ATOM 758 C C . LYS A 1 111 ? 46.421 61.826 17.819 1.00 150.03 111 LYS A C 1
ATOM 759 O O . LYS A 1 111 ? 47.558 61.404 17.614 1.00 156.04 111 LYS A O 1
ATOM 765 N N . SER A 1 112 ? 46.114 63.119 17.784 1.00 135.98 112 SER A N 1
ATOM 766 C CA . SER A 1 112 ? 47.123 64.130 17.483 1.00 141.14 112 SER A CA 1
ATOM 767 C C . SER A 1 112 ? 48.196 64.194 18.562 1.00 141.02 112 SER A C 1
ATOM 768 O O . SER A 1 112 ? 49.234 64.828 18.379 1.00 145.60 112 SER A O 1
ATOM 771 N N . GLY A 1 113 ? 47.938 63.533 19.686 1.00 100.87 113 GLY A N 1
ATOM 772 C CA . GLY A 1 113 ? 48.858 63.543 20.804 1.00 102.79 113 GLY A CA 1
ATOM 773 C C . GLY A 1 113 ? 48.763 64.853 21.554 1.00 105.20 113 GLY A C 1
ATOM 774 O O . GLY A 1 113 ? 49.715 65.266 22.210 1.00 107.08 113 GLY A O 1
ATOM 775 N N . LEU A 1 114 ? 47.613 65.512 21.445 1.00 105.24 114 LEU A N 1
ATOM 776 C CA . LEU A 1 114 ? 47.380 66.771 22.144 1.00 107.65 114 LEU A CA 1
ATOM 777 C C . LEU A 1 114 ? 47.023 66.515 23.602 1.00 109.08 114 LEU A C 1
ATOM 778 O O . LEU A 1 114 ? 47.508 67.204 24.499 1.00 111.45 114 LEU A O 1
ATOM 783 N N . ILE A 1 115 ? 46.170 65.522 23.834 1.00 142.92 115 ILE A N 1
ATOM 784 C CA . ILE A 1 115 ? 45.821 65.122 25.193 1.00 147.46 115 ILE A CA 1
ATOM 785 C C . ILE A 1 115 ? 46.931 64.250 25.766 1.00 150.55 115 ILE A C 1
ATOM 786 O O . ILE A 1 115 ? 47.256 64.334 26.952 1.00 150.59 115 ILE A O 1
ATOM 791 N N . SER A 1 116 ? 47.515 63.425 24.902 1.00 118.82 116 SER A N 1
ATOM 792 C CA . SER A 1 116 ? 48.648 62.586 25.268 1.00 115.63 116 SER A CA 1
ATOM 793 C C . SER A 1 116 ? 49.772 63.427 25.861 1.00 121.87 116 SER A C 1
ATOM 794 O O . SER A 1 116 ? 50.252 63.145 26.955 1.00 121.94 116 SER A O 1
ATOM 797 N N . ALA A 1 117 ? 50.172 64.473 25.142 1.00 175.11 117 ALA A N 1
ATOM 798 C CA . ALA A 1 117 ? 51.285 65.317 25.568 1.00 179.64 117 ALA A CA 1
ATOM 799 C C . ALA A 1 117 ? 50.910 66.281 26.689 1.00 179.41 117 ALA A C 1
ATOM 800 O O . ALA A 1 117 ? 51.759 67.025 27.179 1.00 186.61 117 ALA A O 1
ATOM 802 N N . LEU A 1 118 ? 49.644 66.266 27.094 1.00 117.35 118 LEU A N 1
ATOM 803 C CA . LEU A 1 118 ? 49.177 67.143 28.164 1.00 122.49 118 LEU A CA 1
ATOM 804 C C . LEU A 1 118 ? 49.367 66.498 29.538 1.00 125.44 118 LEU A C 1
ATOM 805 O O . LEU A 1 118 ? 49.883 67.129 30.459 1.00 127.76 118 LEU A O 1
ATOM 810 N N . MET A 1 119 ? 48.954 65.240 29.667 1.00 194.34 119 MET A N 1
ATOM 811 C CA . MET A 1 119 ? 49.209 64.465 30.879 1.00 194.43 119 MET A CA 1
ATOM 812 C C . MET A 1 119 ? 50.674 64.047 30.915 1.00 196.23 119 MET A C 1
ATOM 813 O O . MET A 1 119 ? 51.192 63.628 31.951 1.00 193.59 119 MET A O 1
ATOM 818 N N . ARG A 1 120 ? 51.323 64.160 29.762 1.00 213.02 120 ARG A N 1
ATOM 819 C CA . ARG A 1 120 ? 52.753 63.926 29.619 1.00 216.15 120 ARG A CA 1
ATOM 820 C C . ARG A 1 120 ? 53.506 65.164 30.101 1.00 223.26 120 ARG A C 1
ATOM 821 O O . ARG A 1 120 ? 54.667 65.089 30.507 1.00 227.59 120 ARG A O 1
ATOM 829 N N . LEU A 1 121 ? 52.822 66.303 30.066 1.00 215.86 121 LEU A N 1
ATOM 830 C CA . LEU A 1 121 ? 53.407 67.575 30.470 1.00 216.89 121 LEU A CA 1
ATOM 831 C C . LEU A 1 121 ? 53.227 67.808 31.970 1.00 220.37 121 LEU A C 1
ATOM 832 O O . LEU A 1 121 ? 54.057 68.455 32.611 1.00 225.93 121 LEU A O 1
ATOM 837 N N . LEU A 1 122 ? 52.144 67.273 32.527 1.00 180.59 122 LEU A N 1
ATOM 838 C CA . LEU A 1 122 ? 51.822 67.485 33.936 1.00 184.08 122 LEU A CA 1
ATOM 839 C C . LEU A 1 122 ? 52.838 66.854 34.880 1.00 184.83 122 LEU A C 1
ATOM 840 O O . LEU A 1 122 ? 53.360 67.523 35.767 1.00 189.09 122 LEU A O 1
ATOM 845 N N . LEU A 1 123 ? 53.115 65.569 34.686 1.00 140.39 123 LEU A N 1
ATOM 846 C CA . LEU A 1 123 ? 54.062 64.858 35.539 1.00 138.66 123 LEU A CA 1
ATOM 847 C C . LEU A 1 123 ? 55.474 65.433 35.435 1.00 145.87 123 LEU A C 1
ATOM 848 O O . LEU A 1 123 ? 56.282 65.283 36.352 1.00 150.43 123 LEU A O 1
ATOM 853 N N . THR A 1 124 ? 55.760 66.093 34.317 1.00 188.82 124 THR A N 1
ATOM 854 C CA . THR A 1 124 ? 57.065 66.708 34.094 1.00 195.30 124 THR A CA 1
ATOM 855 C C . THR A 1 124 ? 57.151 68.091 34.735 1.00 196.64 124 THR A C 1
ATOM 856 O O . THR A 1 124 ? 58.116 68.405 35.434 1.00 203.39 124 THR A O 1
ATOM 860 N N . LYS A 1 125 ? 56.133 68.911 34.501 1.00 187.52 125 LYS A N 1
ATOM 861 C CA . LYS A 1 125 ? 56.142 70.294 34.968 1.00 192.71 125 LYS A CA 1
ATOM 862 C C . LYS A 1 125 ? 55.782 70.439 36.444 1.00 200.60 125 LYS A C 1
ATOM 863 O O . LYS A 1 125 ? 55.733 71.553 36.965 1.00 205.96 125 LYS A O 1
ATOM 869 N N . SER A 1 126 ? 55.538 69.321 37.120 1.00 197.08 126 SER A N 1
ATOM 870 C CA . SER A 1 126 ? 55.093 69.369 38.510 1.00 201.42 126 SER A CA 1
ATOM 871 C C . SER A 1 126 ? 56.187 69.027 39.520 1.00 202.39 126 SER A C 1
ATOM 872 O O . SER A 1 126 ? 56.938 68.067 39.333 1.00 196.15 126 SER A O 1
ATOM 875 N N . PRO A 1 127 ? 56.275 69.826 40.596 1.00 235.05 127 PRO A N 1
ATOM 876 C CA . PRO A 1 127 ? 57.207 69.630 41.712 1.00 242.60 127 PRO A CA 1
ATOM 877 C C . PRO A 1 127 ? 56.974 68.296 42.410 1.00 240.95 127 PRO A C 1
ATOM 878 O O . PRO A 1 127 ? 55.863 67.768 42.366 1.00 237.93 127 PRO A O 1
ATOM 882 N N . ARG A 1 128 ? 58.010 67.773 43.060 1.00 265.50 128 ARG A N 1
ATOM 883 C CA . ARG A 1 128 ? 57.964 66.424 43.622 1.00 263.50 128 ARG A CA 1
ATOM 884 C C . ARG A 1 128 ? 56.995 66.262 44.797 1.00 264.21 128 ARG A C 1
ATOM 885 O O . ARG A 1 128 ? 56.452 65.177 45.006 1.00 259.54 128 ARG A O 1
ATOM 893 N N . LYS A 1 129 ? 56.774 67.332 45.558 1.00 219.12 129 LYS A N 1
ATOM 894 C CA . LYS A 1 129 ? 55.793 67.287 46.639 1.00 219.13 129 LYS A CA 1
ATOM 895 C C . LYS A 1 129 ? 54.394 67.197 46.048 1.00 214.34 129 LYS A C 1
ATOM 896 O O . LYS A 1 129 ? 53.498 66.580 46.625 1.00 211.27 129 LYS A O 1
ATOM 902 N N . LEU A 1 130 ? 54.218 67.817 44.887 1.00 205.02 130 LEU A N 1
ATOM 903 C CA . LEU A 1 130 ? 52.936 67.804 44.203 1.00 195.70 130 LEU A CA 1
ATOM 904 C C . LEU A 1 130 ? 52.699 66.487 43.486 1.00 185.69 130 LEU A C 1
ATOM 905 O O . LEU A 1 130 ? 51.561 66.034 43.393 1.00 179.66 130 LEU A O 1
ATOM 910 N N . THR A 1 131 ? 53.775 65.874 42.996 1.00 230.46 131 THR A N 1
ATOM 911 C CA . THR A 1 131 ? 53.676 64.706 42.118 1.00 226.53 131 THR A CA 1
ATOM 912 C C . THR A 1 131 ? 52.839 63.567 42.683 1.00 215.23 131 THR A C 1
ATOM 913 O O . THR A 1 131 ? 52.290 62.769 41.932 1.00 214.59 131 THR A O 1
ATOM 917 N N . THR A 1 132 ? 52.740 63.495 44.005 1.00 223.10 132 THR A N 1
ATOM 918 C CA . THR A 1 132 ? 51.908 62.486 44.641 1.00 225.45 132 THR A CA 1
ATOM 919 C C . THR A 1 132 ? 50.447 62.923 44.613 1.00 223.90 132 THR A C 1
ATOM 920 O O . THR A 1 132 ? 49.540 62.098 44.495 1.00 221.50 132 THR A O 1
ATOM 924 N N . PHE A 1 133 ? 50.228 64.228 44.719 1.00 205.54 133 PHE A N 1
ATOM 925 C CA . PHE A 1 133 ? 48.892 64.794 44.589 1.00 202.19 133 PHE A CA 1
ATOM 926 C C . PHE A 1 133 ? 48.603 65.084 43.115 1.00 203.51 133 PHE A C 1
ATOM 927 O O . PHE A 1 133 ? 47.447 65.175 42.698 1.00 199.78 133 PHE A O 1
ATOM 935 N N . MET A 1 134 ? 49.666 65.201 42.325 1.00 165.05 134 MET A N 1
ATOM 936 C CA . MET A 1 134 ? 49.541 65.548 40.915 1.00 148.14 134 MET A CA 1
ATOM 937 C C . MET A 1 134 ? 49.298 64.338 40.030 1.00 135.86 134 MET A C 1
ATOM 938 O O . MET A 1 134 ? 48.515 64.409 39.087 1.00 136.21 134 MET A O 1
ATOM 943 N N . VAL A 1 135 ? 49.973 63.232 40.325 1.00 130.91 135 VAL A N 1
ATOM 944 C CA . VAL A 1 135 ? 49.836 62.039 39.500 1.00 127.71 135 VAL A CA 1
ATOM 945 C C . VAL A 1 135 ? 48.456 61.420 39.671 1.00 126.39 135 VAL A C 1
ATOM 946 O O . VAL A 1 135 ? 47.969 60.717 38.785 1.00 123.69 135 VAL A O 1
ATOM 950 N N . VAL A 1 136 ? 47.822 61.697 40.806 1.00 128.40 136 VAL A N 1
ATOM 951 C CA . VAL A 1 136 ? 46.462 61.238 41.023 1.00 127.48 136 VAL A CA 1
ATOM 952 C C . VAL A 1 136 ? 45.490 62.210 40.376 1.00 127.54 136 VAL A C 1
ATOM 953 O O . VAL A 1 136 ? 44.508 61.794 39.776 1.00 125.54 136 VAL A O 1
ATOM 957 N N . PHE A 1 137 ? 45.785 63.502 40.478 1.00 141.99 137 PHE A N 1
ATOM 958 C CA . PHE A 1 137 ? 44.945 64.522 39.870 1.00 142.95 137 PHE A CA 1
ATOM 959 C C . PHE A 1 137 ? 45.018 64.423 38.349 1.00 137.64 137 PHE A C 1
ATOM 960 O O . PHE A 1 137 ? 44.005 64.551 37.660 1.00 136.30 137 PHE A O 1
ATOM 968 N N . THR A 1 138 ? 46.223 64.195 37.834 1.00 145.05 138 THR A N 1
ATOM 969 C CA . THR A 1 138 ? 46.419 63.907 36.417 1.00 139.48 138 THR A CA 1
ATOM 970 C C . THR A 1 138 ? 45.676 62.628 36.065 1.00 136.35 138 THR A C 1
ATOM 971 O O . THR A 1 138 ? 45.043 62.530 35.012 1.00 138.25 138 THR A O 1
ATOM 975 N N . GLY A 1 139 ? 45.749 61.655 36.968 1.00 147.80 139 GLY A N 1
ATOM 976 C CA . GLY A 1 139 ? 45.029 60.405 36.816 1.00 145.75 139 GLY A CA 1
ATOM 977 C C . GLY A 1 139 ? 43.534 60.599 36.635 1.00 146.95 139 GLY A C 1
ATOM 978 O O . GLY A 1 139 ? 42.880 59.807 35.960 1.00 145.78 139 GLY A O 1
ATOM 979 N N . ILE A 1 140 ? 42.990 61.657 37.230 1.00 120.67 140 ILE A N 1
ATOM 980 C CA . ILE A 1 140 ? 41.559 61.925 37.129 1.00 120.57 140 ILE A CA 1
ATOM 981 C C . ILE A 1 140 ? 41.171 62.450 35.751 1.00 119.12 140 ILE A C 1
ATOM 982 O O . ILE A 1 140 ? 40.179 62.016 35.165 1.00 117.31 140 ILE A O 1
ATOM 987 N N . LEU A 1 141 ? 41.955 63.399 35.251 1.00 120.00 141 LEU A N 1
ATOM 988 C CA . LEU A 1 141 ? 41.665 64.062 33.985 1.00 119.00 141 LEU A CA 1
ATOM 989 C C . LEU A 1 141 ? 41.983 63.193 32.771 1.00 115.79 141 LEU A C 1
ATOM 990 O O . LEU A 1 141 ? 41.683 63.571 31.640 1.00 114.58 141 LEU A O 1
ATOM 995 N N . SER A 1 142 ? 42.590 62.034 33.003 1.00 114.52 142 SER A N 1
ATOM 996 C CA . SER A 1 142 ? 42.942 61.131 31.911 1.00 111.65 142 SER A CA 1
ATOM 997 C C . SER A 1 142 ? 41.786 60.210 31.523 1.00 109.37 142 SER A C 1
ATOM 998 O O . SER A 1 142 ? 41.986 59.220 30.823 1.00 107.02 142 SER A O 1
ATOM 1001 N N . ASN A 1 143 ? 40.579 60.539 31.974 1.00 212.13 143 ASN A N 1
ATOM 1002 C CA . ASN A 1 143 ? 39.406 59.718 31.681 1.00 213.28 143 ASN A CA 1
ATOM 1003 C C . ASN A 1 143 ? 38.713 60.154 30.399 1.00 205.00 143 ASN A C 1
ATOM 1004 O O . ASN A 1 143 ? 37.942 59.395 29.812 1.00 198.40 143 ASN A O 1
ATOM 1009 N N . THR A 1 144 ? 38.974 61.389 29.981 1.00 136.48 144 THR A N 1
ATOM 1010 C CA . THR A 1 144 ? 38.367 61.929 28.773 1.00 140.29 144 THR A CA 1
ATOM 1011 C C . THR A 1 144 ? 38.895 61.177 27.555 1.00 141.15 144 THR A C 1
ATOM 1012 O O . THR A 1 144 ? 38.213 61.070 26.535 1.00 138.79 144 THR A O 1
ATOM 1016 N N . ALA A 1 145 ? 40.107 60.640 27.678 1.00 197.19 145 ALA A N 1
ATOM 1017 C CA . ALA A 1 145 ? 40.736 59.884 26.599 1.00 187.80 145 ALA A CA 1
ATOM 1018 C C . ALA A 1 145 ? 40.346 58.406 26.632 1.00 184.59 145 ALA A C 1
ATOM 1019 O O . ALA A 1 145 ? 40.346 57.736 25.599 1.00 186.07 145 ALA A O 1
ATOM 1021 N N . SER A 1 146 ? 40.028 57.907 27.825 1.00 151.34 146 SER A N 1
ATOM 1022 C CA . SER A 1 146 ? 39.534 56.539 28.018 1.00 149.75 146 SER A CA 1
ATOM 1023 C C . SER A 1 146 ? 40.538 55.437 27.671 1.00 139.50 146 SER A C 1
ATOM 1024 O O . SER A 1 146 ? 40.200 54.255 27.699 1.00 137.15 146 SER A O 1
ATOM 1027 N N . GLU A 1 147 ? 41.766 55.823 27.341 1.00 172.06 147 GLU A N 1
ATOM 1028 C CA . GLU A 1 147 ? 42.831 54.855 27.095 1.00 174.90 147 GLU A CA 1
ATOM 1029 C C . GLU A 1 147 ? 44.130 55.327 27.745 1.00 176.73 147 GLU A C 1
ATOM 1030 O O . GLU A 1 147 ? 44.827 54.550 28.397 1.00 173.03 147 GLU A O 1
ATOM 1036 N N . LEU A 1 148 ? 44.429 56.613 27.561 1.00 142.05 148 LEU A N 1
ATOM 1037 C CA . LEU A 1 148 ? 45.698 57.227 27.961 1.00 135.07 148 LEU A CA 1
ATOM 1038 C C . LEU A 1 148 ? 46.166 56.870 29.364 1.00 130.88 148 LEU A C 1
ATOM 1039 O O . LEU A 1 148 ? 47.352 56.636 29.587 1.00 136.68 148 LEU A O 1
ATOM 1044 N N . GLY A 1 149 ? 45.228 56.821 30.302 1.00 150.06 149 GLY A N 1
ATOM 1045 C CA . GLY A 1 149 ? 45.557 56.616 31.702 1.00 163.06 149 GLY A CA 1
ATOM 1046 C C . GLY A 1 149 ? 46.132 55.253 32.036 1.00 161.62 149 GLY A C 1
ATOM 1047 O O . GLY A 1 149 ? 46.638 55.044 33.140 1.00 157.70 149 GLY A O 1
ATOM 1048 N N . TYR A 1 150 ? 46.060 54.327 31.085 1.00 146.50 150 TYR A N 1
ATOM 1049 C CA . TYR A 1 150 ? 46.521 52.962 31.311 1.00 145.39 150 TYR A CA 1
ATOM 1050 C C . TYR A 1 150 ? 47.869 52.667 30.663 1.00 141.43 150 TYR A C 1
ATOM 1051 O O . TYR A 1 150 ? 48.852 52.421 31.357 1.00 145.14 150 TYR A O 1
ATOM 1060 N N . VAL A 1 151 ? 47.903 52.700 29.335 1.00 146.51 151 VAL A N 1
ATOM 1061 C CA . VAL A 1 151 ? 49.092 52.327 28.570 1.00 157.33 151 VAL A CA 1
ATOM 1062 C C . VAL A 1 151 ? 50.383 53.003 29.033 1.00 162.01 151 VAL A C 1
ATOM 1063 O O . VAL A 1 151 ? 51.418 52.350 29.163 1.00 165.65 151 VAL A O 1
ATOM 1067 N N . VAL A 1 152 ? 50.319 54.304 29.295 1.00 190.45 152 VAL A N 1
ATOM 1068 C CA . VAL A 1 152 ? 51.514 55.044 29.675 1.00 191.37 152 VAL A CA 1
ATOM 1069 C C . VAL A 1 152 ? 51.479 55.548 31.119 1.00 195.07 152 VAL A C 1
ATOM 1070 O O . VAL A 1 152 ? 52.420 55.318 31.871 1.00 201.56 152 VAL A O 1
ATOM 1074 N N . LEU A 1 153 ? 50.384 56.197 31.510 1.00 126.91 153 LEU A N 1
ATOM 1075 C CA . LEU A 1 153 ? 50.308 56.891 32.797 1.00 124.20 153 LEU A CA 1
ATOM 1076 C C . LEU A 1 153 ? 50.466 55.983 34.012 1.00 120.54 153 LEU A C 1
ATOM 1077 O O . LEU A 1 153 ? 50.931 56.424 35.061 1.00 124.96 153 LEU A O 1
ATOM 1082 N N . ILE A 1 154 ? 50.083 54.719 33.872 1.00 114.36 154 ILE A N 1
ATOM 1083 C CA . ILE A 1 154 ? 50.245 53.766 34.963 1.00 115.03 154 ILE A CA 1
ATOM 1084 C C . ILE A 1 154 ? 51.717 53.371 35.178 1.00 122.83 154 ILE A C 1
ATOM 1085 O O . ILE A 1 154 ? 52.222 53.484 36.296 1.00 131.08 154 ILE A O 1
ATOM 1090 N N . PRO A 1 155 ? 52.419 52.919 34.120 1.00 117.62 155 PRO A N 1
ATOM 1091 C CA . PRO A 1 155 ? 53.845 52.684 34.365 1.00 122.24 155 PRO A CA 1
ATOM 1092 C C . PRO A 1 155 ? 54.672 53.968 34.320 1.00 129.35 155 PRO A C 1
ATOM 1093 O O . PRO A 1 155 ? 55.870 53.910 34.583 1.00 140.44 155 PRO A O 1
ATOM 1097 N N . LEU A 1 156 ? 54.054 55.097 33.979 1.00 202.61 156 LEU A N 1
ATOM 1098 C CA . LEU A 1 156 ? 54.746 56.385 34.042 1.00 206.60 156 LEU A CA 1
ATOM 1099 C C . LEU A 1 156 ? 54.741 56.879 35.479 1.00 218.43 156 LEU A C 1
ATOM 1100 O O . LEU A 1 156 ? 55.727 57.440 35.957 1.00 227.70 156 LEU A O 1
ATOM 1105 N N . SER A 1 157 ? 53.619 56.676 36.162 1.00 202.07 157 SER A N 1
ATOM 1106 C CA . SER A 1 157 ? 53.529 56.981 37.583 1.00 200.46 157 SER A CA 1
ATOM 1107 C C . SER A 1 157 ? 54.482 56.078 38.347 1.00 201.54 157 SER A C 1
ATOM 1108 O O . SER A 1 157 ? 55.082 56.488 39.337 1.00 209.12 157 SER A O 1
ATOM 1111 N N . ALA A 1 158 ? 54.619 54.845 37.874 1.00 172.76 158 ALA A N 1
ATOM 1112 C CA . ALA A 1 158 ? 55.487 53.869 38.518 1.00 177.62 158 ALA A CA 1
ATOM 1113 C C . ALA A 1 158 ? 56.957 54.052 38.138 1.00 185.18 158 ALA A C 1
ATOM 1114 O O . ALA A 1 158 ? 57.836 53.448 38.746 1.00 189.76 158 ALA A O 1
ATOM 1116 N N . VAL A 1 159 ? 57.226 54.879 37.131 1.00 197.82 159 VAL A N 1
ATOM 1117 C CA . VAL A 1 159 ? 58.607 55.170 36.750 1.00 200.65 159 VAL A CA 1
ATOM 1118 C C . VAL A 1 159 ? 59.037 56.527 37.305 1.00 206.94 159 VAL A C 1
ATOM 1119 O O . VAL A 1 159 ? 60.218 56.877 37.281 1.00 214.17 159 VAL A O 1
ATOM 1123 N N . ILE A 1 160 ? 58.066 57.280 37.813 1.00 188.13 160 ILE A N 1
ATOM 1124 C CA . ILE A 1 160 ? 58.337 58.540 38.498 1.00 193.68 160 ILE A CA 1
ATOM 1125 C C . ILE A 1 160 ? 58.648 58.272 39.972 1.00 197.48 160 ILE A C 1
ATOM 1126 O O . ILE A 1 160 ? 59.455 58.973 40.586 1.00 201.24 160 ILE A O 1
ATOM 1131 N N . PHE A 1 161 ? 58.033 57.231 40.526 1.00 163.88 161 PHE A N 1
ATOM 1132 C CA . PHE A 1 161 ? 58.263 56.863 41.922 1.00 166.22 161 PHE A CA 1
ATOM 1133 C C . PHE A 1 161 ? 59.627 56.217 42.167 1.00 172.20 161 PHE A C 1
ATOM 1134 O O . PHE A 1 161 ? 60.000 55.953 43.310 1.00 176.26 161 PHE A O 1
ATOM 1142 N N . HIS A 1 162 ? 60.365 55.960 41.094 1.00 211.78 162 HIS A N 1
ATOM 1143 C CA . HIS A 1 162 ? 61.735 55.483 41.215 1.00 216.34 162 HIS A CA 1
ATOM 1144 C C . HIS A 1 162 ? 62.699 56.626 40.911 1.00 218.10 162 HIS A C 1
ATOM 1145 O O . HIS A 1 162 ? 63.916 56.473 41.017 1.00 222.72 162 HIS A O 1
ATOM 1152 N N . SER A 1 163 ? 62.139 57.774 40.537 1.00 209.21 163 SER A N 1
ATOM 1153 C CA . SER A 1 163 ? 62.933 58.945 40.171 1.00 209.11 163 SER A CA 1
ATOM 1154 C C . SER A 1 163 ? 62.549 60.180 40.983 1.00 211.89 163 SER A C 1
ATOM 1155 O O . SER A 1 163 ? 63.393 60.777 41.649 1.00 218.93 163 SER A O 1
ATOM 1158 N N . LEU A 1 164 ? 61.278 60.565 40.916 1.00 209.70 164 LEU A N 1
ATOM 1159 C CA . LEU A 1 164 ? 60.781 61.714 41.671 1.00 214.31 164 LEU A CA 1
ATOM 1160 C C . LEU A 1 164 ? 60.027 61.282 42.930 1.00 218.08 164 LEU A C 1
ATOM 1161 O O . LEU A 1 164 ? 59.611 62.122 43.731 1.00 223.47 164 LEU A O 1
ATOM 1166 N N . GLY A 1 165 ? 59.859 59.973 43.102 1.00 272.41 165 GLY A N 1
ATOM 1167 C CA . GLY A 1 165 ? 59.112 59.439 44.229 1.00 272.06 165 GLY A CA 1
ATOM 1168 C C . GLY A 1 165 ? 59.931 58.592 45.188 1.00 265.28 165 GLY A C 1
ATOM 1169 O O . GLY A 1 165 ? 61.070 58.932 45.511 1.00 270.30 165 GLY A O 1
ATOM 1170 N N . ARG A 1 166 ? 59.351 57.483 45.645 1.00 154.22 166 ARG A N 1
ATOM 1171 C CA . ARG A 1 166 ? 60.004 56.640 46.647 1.00 162.42 166 ARG A CA 1
ATOM 1172 C C . ARG A 1 166 ? 59.978 55.130 46.338 1.00 161.70 166 ARG A C 1
ATOM 1173 O O . ARG A 1 166 ? 61.029 54.489 46.317 1.00 165.46 166 ARG A O 1
ATOM 1181 N N . HIS A 1 167 ? 58.796 54.569 46.092 1.00 165.51 167 HIS A N 1
ATOM 1182 C CA . HIS A 1 167 ? 58.669 53.147 45.767 1.00 161.97 167 HIS A CA 1
ATOM 1183 C C . HIS A 1 167 ? 57.636 52.926 44.663 1.00 155.25 167 HIS A C 1
ATOM 1184 O O . HIS A 1 167 ? 56.484 53.348 44.778 1.00 152.47 167 HIS A O 1
ATOM 1191 N N . PRO A 1 168 ? 58.057 52.255 43.585 1.00 194.31 168 PRO A N 1
ATOM 1192 C CA . PRO A 1 168 ? 57.286 52.134 42.349 1.00 189.62 168 PRO A CA 1
ATOM 1193 C C . PRO A 1 168 ? 56.251 51.009 42.342 1.00 182.79 168 PRO A C 1
ATOM 1194 O O . PRO A 1 168 ? 56.099 50.337 41.323 1.00 183.03 168 PRO A O 1
ATOM 1198 N N . LEU A 1 169 ? 55.560 50.798 43.454 1.00 123.68 169 LEU A N 1
ATOM 1199 C CA . LEU A 1 169 ? 54.353 49.984 43.431 1.00 121.69 169 LEU A CA 1
ATOM 1200 C C . LEU A 1 169 ? 53.242 50.800 44.070 1.00 122.59 169 LEU A C 1
ATOM 1201 O O . LEU A 1 169 ? 52.083 50.389 44.110 1.00 121.21 169 LEU A O 1
ATOM 1206 N N . ALA A 1 170 ? 53.617 51.973 44.568 1.00 183.81 170 ALA A N 1
ATOM 1207 C CA . ALA A 1 170 ? 52.652 52.926 45.089 1.00 180.12 170 ALA A CA 1
ATOM 1208 C C . ALA A 1 170 ? 52.366 53.983 44.035 1.00 179.52 170 ALA A C 1
ATOM 1209 O O . ALA A 1 170 ? 51.439 54.774 44.178 1.00 180.29 170 ALA A O 1
ATOM 1211 N N . GLY A 1 171 ? 53.176 53.993 42.981 1.00 187.21 171 GLY A N 1
ATOM 1212 C CA . GLY A 1 171 ? 52.922 54.830 41.820 1.00 192.13 171 GLY A CA 1
ATOM 1213 C C . GLY A 1 171 ? 52.052 54.071 40.838 1.00 183.92 171 GLY A C 1
ATOM 1214 O O . GLY A 1 171 ? 51.162 54.635 40.203 1.00 176.11 171 GLY A O 1
ATOM 1215 N N . LEU A 1 172 ? 52.322 52.773 40.728 1.00 142.98 172 LEU A N 1
ATOM 1216 C CA . LEU A 1 172 ? 51.469 51.837 40.010 1.00 130.30 172 LEU A CA 1
ATOM 1217 C C . LEU A 1 172 ? 50.054 51.922 40.569 1.00 132.70 172 LEU A C 1
ATOM 1218 O O . LEU A 1 172 ? 49.079 51.647 39.876 1.00 129.23 172 LEU A O 1
ATOM 1223 N N . ALA A 1 173 ? 49.958 52.303 41.838 1.00 159.50 173 ALA A N 1
ATOM 1224 C CA . ALA A 1 173 ? 48.688 52.358 42.545 1.00 151.39 173 ALA A CA 1
ATOM 1225 C C . ALA A 1 173 ? 48.109 53.766 42.589 1.00 151.20 173 ALA A C 1
ATOM 1226 O O . ALA A 1 173 ? 46.892 53.938 42.615 1.00 151.51 173 ALA A O 1
ATOM 1228 N N . ALA A 1 174 ? 48.984 54.766 42.614 1.00 122.08 174 ALA A N 1
ATOM 1229 C CA . ALA A 1 174 ? 48.557 56.156 42.734 1.00 123.90 174 ALA A CA 1
ATOM 1230 C C . ALA A 1 174 ? 47.700 56.579 41.553 1.00 124.91 174 ALA A C 1
ATOM 1231 O O . ALA A 1 174 ? 46.551 56.986 41.726 1.00 127.16 174 ALA A O 1
ATOM 1233 N N . ALA A 1 175 ? 48.267 56.481 40.354 1.00 135.10 175 ALA A N 1
ATOM 1234 C CA . ALA A 1 175 ? 47.570 56.888 39.138 1.00 126.25 175 ALA A CA 1
ATOM 1235 C C . ALA A 1 175 ? 46.417 55.950 38.809 1.00 121.31 175 ALA A C 1
ATOM 1236 O O . ALA A 1 175 ? 45.446 56.359 38.179 1.00 122.96 175 ALA A O 1
ATOM 1238 N N . PHE A 1 176 ? 46.527 54.695 39.234 1.00 162.30 176 PHE A N 1
ATOM 1239 C CA . PHE A 1 176 ? 45.457 53.727 39.015 1.00 158.88 176 PHE A CA 1
ATOM 1240 C C . PHE A 1 176 ? 44.222 54.115 39.810 1.00 164.09 176 PHE A C 1
ATOM 1241 O O . PHE A 1 176 ? 43.103 54.025 39.313 1.00 166.60 176 PHE A O 1
ATOM 1249 N N . ALA A 1 177 ? 44.428 54.540 41.051 1.00 148.11 177 ALA A N 1
ATOM 1250 C CA . ALA A 1 177 ? 43.337 55.069 41.856 1.00 146.35 177 ALA A CA 1
ATOM 1251 C C . ALA A 1 177 ? 42.832 56.363 41.233 1.00 146.57 177 ALA A C 1
ATOM 1252 O O . ALA A 1 177 ? 41.666 56.724 41.377 1.00 146.07 177 ALA A O 1
ATOM 1254 N N . GLY A 1 178 ? 43.726 57.056 40.536 1.00 150.69 178 GLY A N 1
ATOM 1255 C CA . GLY A 1 178 ? 43.382 58.292 39.861 1.00 153.64 178 GLY A CA 1
ATOM 1256 C C . GLY A 1 178 ? 42.507 58.094 38.636 1.00 152.53 178 GLY A C 1
ATOM 1257 O O . GLY A 1 178 ? 41.614 58.894 38.377 1.00 154.47 178 GLY A O 1
ATOM 1258 N N . VAL A 1 179 ? 42.756 57.027 37.882 1.00 130.79 179 VAL A N 1
ATOM 1259 C CA . VAL A 1 179 ? 42.020 56.780 36.642 1.00 123.79 179 VAL A CA 1
ATOM 1260 C C . VAL A 1 179 ? 40.733 55.991 36.864 1.00 121.33 179 VAL A C 1
ATOM 1261 O O . VAL A 1 179 ? 39.637 56.513 36.660 1.00 125.99 179 VAL A O 1
ATOM 1265 N N . SER A 1 180 ? 40.874 54.735 37.277 1.00 135.79 180 SER A N 1
ATOM 1266 C CA . SER A 1 180 ? 39.725 53.863 37.505 1.00 138.87 180 SER A CA 1
ATOM 1267 C C . SER A 1 180 ? 38.812 54.391 38.616 1.00 140.34 180 SER A C 1
ATOM 1268 O O . SER A 1 180 ? 37.593 54.217 38.564 1.00 136.87 180 SER A O 1
ATOM 1271 N N . GLY A 1 181 ? 39.412 55.040 39.612 1.00 121.81 181 GLY A N 1
ATOM 1272 C CA . GLY A 1 181 ? 38.667 55.627 40.713 1.00 124.02 181 GLY A CA 1
ATOM 1273 C C . GLY A 1 181 ? 38.164 57.026 40.405 1.00 125.71 181 GLY A C 1
ATOM 1274 O O . GLY A 1 181 ? 37.045 57.385 40.773 1.00 128.10 181 GLY A O 1
ATOM 1275 N N . GLY A 1 182 ? 38.997 57.817 39.732 1.00 129.08 182 GLY A N 1
ATOM 1276 C CA . GLY A 1 182 ? 38.621 59.152 39.295 1.00 133.92 182 GLY A CA 1
ATOM 1277 C C . GLY A 1 182 ? 38.073 59.129 37.880 1.00 135.36 182 GLY A C 1
ATOM 1278 O O . GLY A 1 182 ? 38.477 59.908 37.013 1.00 134.24 182 GLY A O 1
ATOM 1279 N N . TYR A 1 183 ? 37.135 58.218 37.658 1.00 140.95 183 TYR A N 1
ATOM 1280 C CA . TYR A 1 183 ? 36.545 58.008 36.349 1.00 141.37 183 TYR A CA 1
ATOM 1281 C C . TYR A 1 183 ? 35.592 59.134 35.951 1.00 147.78 183 TYR A C 1
ATOM 1282 O O . TYR A 1 183 ? 35.898 59.925 35.061 1.00 152.33 183 TYR A O 1
ATOM 1291 N N . SER A 1 184 ? 34.453 59.220 36.630 1.00 124.13 184 SER A N 1
ATOM 1292 C CA . SER A 1 184 ? 33.334 60.038 36.158 1.00 129.44 184 SER A CA 1
ATOM 1293 C C . SER A 1 184 ? 33.372 61.531 36.495 1.00 134.56 184 SER A C 1
ATOM 1294 O O . SER A 1 184 ? 32.534 62.295 36.015 1.00 138.98 184 SER A O 1
ATOM 1297 N N . ALA A 1 185 ? 34.323 61.954 37.319 1.00 120.62 185 ALA A N 1
ATOM 1298 C CA . ALA A 1 185 ? 34.439 63.373 37.636 1.00 123.70 185 ALA A CA 1
ATOM 1299 C C . ALA A 1 185 ? 35.703 63.950 37.030 1.00 123.56 185 ALA A C 1
ATOM 1300 O O . ALA A 1 185 ? 36.799 63.574 37.417 1.00 123.45 185 ALA A O 1
ATOM 1302 N N . ASN A 1 186 ? 35.556 64.866 36.081 1.00 123.65 186 ASN A N 1
ATOM 1303 C CA . ASN A 1 186 ? 36.725 65.456 35.444 1.00 123.52 186 ASN A CA 1
ATOM 1304 C C . ASN A 1 186 ? 36.513 66.886 34.975 1.00 125.36 186 ASN A C 1
ATOM 1305 O O . ASN A 1 186 ? 35.436 67.459 35.138 1.00 126.88 186 ASN A O 1
ATOM 1310 N N . LEU A 1 187 ? 37.561 67.453 34.389 1.00 177.63 187 LEU A N 1
ATOM 1311 C CA . LEU A 1 187 ? 37.493 68.790 33.824 1.00 178.82 187 LEU A CA 1
ATOM 1312 C C . LEU A 1 187 ? 37.186 68.739 32.331 1.00 174.55 187 LEU A C 1
ATOM 1313 O O . LEU A 1 187 ? 37.566 67.799 31.632 1.00 171.37 187 LEU A O 1
ATOM 1318 N N . PHE A 1 188 ? 36.493 69.772 31.867 1.00 174.04 188 PHE A N 1
ATOM 1319 C CA . PHE A 1 188 ? 36.024 69.901 30.493 1.00 177.36 188 PHE A CA 1
ATOM 1320 C C . PHE A 1 188 ? 35.246 68.695 29.957 1.00 174.09 188 PHE A C 1
ATOM 1321 O O . PHE A 1 188 ? 35.665 68.060 28.989 1.00 168.65 188 PHE A O 1
ATOM 1329 N N . LEU A 1 189 ? 34.112 68.406 30.590 1.00 148.15 189 LEU A N 1
ATOM 1330 C CA . LEU A 1 189 ? 33.151 67.421 30.090 1.00 141.17 189 LEU A CA 1
ATOM 1331 C C . LEU A 1 189 ? 33.782 66.090 29.684 1.00 134.37 189 LEU A C 1
ATOM 1332 O O . LEU A 1 189 ? 34.539 65.488 30.445 1.00 138.40 189 LEU A O 1
ATOM 1337 N N . GLY A 1 190 ? 33.466 65.643 28.473 1.00 119.00 190 GLY A N 1
ATOM 1338 C CA . GLY A 1 190 ? 34.004 64.402 27.949 1.00 115.89 190 GLY A CA 1
ATOM 1339 C C . GLY A 1 190 ? 33.084 63.752 26.933 1.00 109.58 190 GLY A C 1
ATOM 1340 O O . GLY A 1 190 ? 32.521 64.426 26.070 1.00 108.08 190 GLY A O 1
ATOM 1341 N N . THR A 1 191 ? 32.942 62.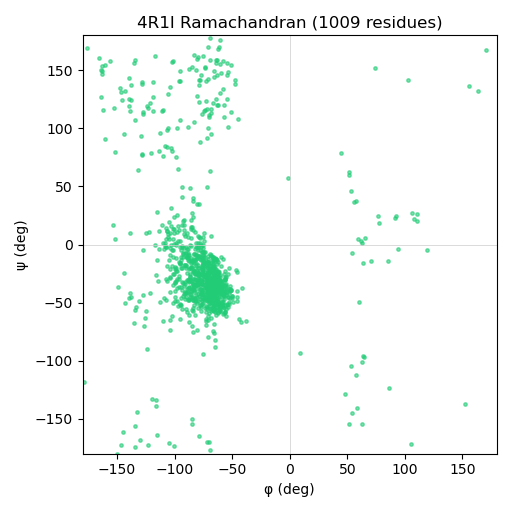435 27.036 1.00 133.71 191 THR A N 1
ATOM 1342 C CA . THR A 1 191 ? 32.034 61.682 26.181 1.00 123.78 191 THR A CA 1
ATOM 1343 C C . THR A 1 191 ? 30.941 61.040 27.027 1.00 128.26 191 THR A C 1
ATOM 1344 O O . THR A 1 191 ? 29.840 60.779 26.540 1.00 126.76 191 THR A O 1
ATOM 1348 N N . ILE A 1 192 ? 31.253 60.788 28.297 1.00 123.87 192 ILE A N 1
ATOM 1349 C CA . ILE A 1 192 ? 30.277 60.248 29.238 1.00 120.57 192 ILE A CA 1
ATOM 1350 C C . ILE A 1 192 ? 29.311 61.327 29.697 1.00 128.21 192 ILE A C 1
ATOM 1351 O O . ILE A 1 192 ? 28.237 61.026 30.215 1.00 132.34 192 ILE A O 1
ATOM 1356 N N . ASP A 1 193 ? 29.699 62.585 29.513 1.00 110.91 193 ASP A N 1
ATOM 1357 C CA . ASP A 1 193 ? 28.814 63.694 29.850 1.00 115.25 193 ASP A CA 1
ATOM 1358 C C . ASP A 1 193 ? 27.595 63.777 28.928 1.00 113.31 193 ASP A C 1
ATOM 1359 O O . ASP A 1 193 ? 26.491 64.001 29.406 1.00 116.19 193 ASP A O 1
ATOM 1364 N N . PRO A 1 194 ? 27.783 63.605 27.607 1.00 111.00 194 PRO A N 1
ATOM 1365 C CA . PRO A 1 194 ? 26.559 63.529 26.802 1.00 110.54 194 PRO A CA 1
ATOM 1366 C C . PRO A 1 194 ? 25.993 62.115 26.739 1.00 108.33 194 PRO A C 1
ATOM 1367 O O . PRO A 1 194 ? 24.821 61.944 26.411 1.00 108.48 194 PRO A O 1
ATOM 1371 N N . LEU A 1 195 ? 26.814 61.114 27.039 1.00 106.43 195 LEU A N 1
ATOM 1372 C CA . LEU A 1 195 ? 26.350 59.730 27.016 1.00 106.71 195 LEU A CA 1
ATOM 1373 C C . LEU A 1 195 ? 25.355 59.455 28.138 1.00 112.71 195 LEU A C 1
ATOM 1374 O O . LEU A 1 195 ? 24.188 59.139 27.891 1.00 114.28 195 LEU A O 1
ATOM 1379 N N . LEU A 1 196 ? 25.833 59.574 29.371 1.00 111.34 196 LEU A N 1
ATOM 1380 C CA . LEU A 1 196 ? 25.008 59.346 30.545 1.00 109.33 196 LEU A CA 1
ATOM 1381 C C . LEU A 1 196 ? 23.813 60.287 30.583 1.00 114.19 196 LEU A C 1
ATOM 1382 O O . LEU A 1 196 ? 22.716 59.883 30.967 1.00 116.93 196 LEU A O 1
ATOM 1387 N N . ALA A 1 197 ? 24.025 61.536 30.174 1.00 113.49 197 ALA A N 1
ATOM 1388 C CA . ALA A 1 197 ? 22.949 62.518 30.142 1.00 116.18 197 ALA A CA 1
ATOM 1389 C C . ALA A 1 197 ? 21.873 62.086 29.164 1.00 115.02 197 ALA A C 1
ATOM 1390 O O . ALA A 1 197 ? 20.703 62.408 29.340 1.00 117.04 197 ALA A O 1
ATOM 1392 N N . GLY A 1 198 ? 22.272 61.353 28.133 1.00 111.92 198 GLY A N 1
ATOM 1393 C CA . GLY A 1 198 ? 21.329 60.886 27.138 1.00 110.73 198 GLY A CA 1
ATOM 1394 C C . GLY A 1 198 ? 20.410 59.812 27.681 1.00 110.48 198 GLY A C 1
ATOM 1395 O O . GLY A 1 198 ? 19.189 59.925 27.591 1.00 111.94 198 GLY A O 1
ATOM 1396 N N . ILE A 1 199 ? 21.000 58.766 28.250 1.00 108.75 199 ILE A N 1
ATOM 1397 C CA . ILE A 1 199 ? 20.228 57.642 28.771 1.00 108.27 199 ILE A CA 1
ATOM 1398 C C . ILE A 1 199 ? 19.375 58.071 29.962 1.00 111.40 199 ILE A C 1
ATOM 1399 O O . ILE A 1 199 ? 18.233 57.631 30.104 1.00 112.11 199 ILE A O 1
ATOM 1404 N N . THR A 1 200 ? 19.925 58.946 30.801 1.00 144.10 200 THR A N 1
ATOM 1405 C CA . THR A 1 200 ? 19.162 59.518 31.911 1.00 156.01 200 THR A CA 1
ATOM 1406 C C . THR A 1 200 ? 17.983 60.330 31.374 1.00 158.78 200 THR A C 1
ATOM 1407 O O . THR A 1 200 ? 16.880 60.280 31.926 1.00 164.40 200 THR A O 1
ATOM 1411 N N . GLN A 1 201 ? 18.219 61.071 30.293 1.00 141.03 201 GLN A N 1
ATOM 1412 C CA . GLN A 1 201 ? 17.150 61.806 29.627 1.00 146.22 201 GLN A CA 1
ATOM 1413 C C . GLN A 1 201 ? 16.088 60.842 29.114 1.00 148.16 201 GLN A C 1
ATOM 1414 O O . GLN A 1 201 ? 14.892 61.079 29.278 1.00 155.84 201 GLN A O 1
ATOM 1420 N N . GLN A 1 202 ? 16.533 59.745 28.507 1.00 116.04 202 GLN A N 1
ATOM 1421 C CA . GLN A 1 202 ? 15.613 58.762 27.946 1.00 114.92 202 GLN A CA 1
ATOM 1422 C C . GLN A 1 202 ? 14.947 57.897 29.015 1.00 116.58 202 GLN A C 1
ATOM 1423 O O . GLN A 1 202 ? 14.148 57.018 28.698 1.00 115.07 202 GLN A O 1
ATOM 1429 N N . ALA A 1 203 ? 15.283 58.144 30.277 1.00 153.30 203 ALA A N 1
ATOM 1430 C CA . ALA A 1 203 ? 14.626 57.469 31.391 1.00 154.30 203 ALA A CA 1
ATOM 1431 C C . ALA A 1 203 ? 13.542 58.372 31.975 1.00 156.55 203 ALA A C 1
ATOM 1432 O O . ALA A 1 203 ? 12.595 57.903 32.607 1.00 152.11 203 ALA A O 1
ATOM 1434 N N . ALA A 1 204 ? 13.696 59.674 31.748 1.00 176.29 204 ALA A N 1
ATOM 1435 C CA . ALA A 1 204 ? 12.749 60.669 32.238 1.00 184.74 204 ALA A CA 1
ATOM 1436 C C . ALA A 1 204 ? 11.617 60.887 31.239 1.00 180.89 204 ALA A C 1
ATOM 1437 O O . ALA A 1 204 ? 10.630 61.562 31.538 1.00 187.99 204 ALA A O 1
ATOM 1439 N N . GLN A 1 205 ? 11.766 60.307 30.051 1.00 147.74 205 GLN A N 1
ATOM 1440 C CA . GLN A 1 205 ? 10.740 60.382 29.014 1.00 153.11 205 GLN A CA 1
ATOM 1441 C C . GLN A 1 205 ? 9.504 59.583 29.414 1.00 156.31 205 GLN A C 1
ATOM 1442 O O . GLN A 1 205 ? 8.462 59.663 28.762 1.00 157.58 205 GLN A O 1
ATOM 1448 N N . ILE A 1 206 ? 9.630 58.813 30.490 1.00 139.56 206 ILE A N 1
ATOM 1449 C CA . ILE A 1 206 ? 8.566 57.925 30.938 1.00 139.86 206 ILE A CA 1
ATOM 1450 C C . ILE A 1 206 ? 7.529 58.657 31.796 1.00 146.47 206 ILE A C 1
ATOM 1451 O O . ILE A 1 206 ? 6.382 58.220 31.899 1.00 151.20 206 ILE A O 1
ATOM 1456 N N . ILE A 1 207 ? 7.922 59.777 32.396 1.00 134.24 207 ILE A N 1
ATOM 1457 C CA . ILE A 1 207 ? 7.035 60.494 33.313 1.00 138.33 207 ILE A CA 1
ATOM 1458 C C . ILE A 1 207 ? 6.836 61.971 32.966 1.00 141.21 207 ILE A C 1
ATOM 1459 O O . ILE A 1 207 ? 5.718 62.402 32.683 1.00 143.87 207 ILE A O 1
ATOM 1464 N N . HIS A 1 208 ? 7.918 62.743 33.012 1.00 154.45 208 HIS A N 1
ATOM 1465 C CA . HIS A 1 208 ? 7.860 64.161 32.684 1.00 155.59 208 HIS A CA 1
ATOM 1466 C C . HIS A 1 208 ? 7.769 64.350 31.175 1.00 155.05 208 HIS A C 1
ATOM 1467 O O . HIS A 1 208 ? 7.328 65.399 30.701 1.00 158.09 208 HIS A O 1
ATOM 1474 N N . PRO A 1 209 ? 8.197 63.327 30.419 1.00 150.43 209 PRO A N 1
ATOM 1475 C CA . PRO A 1 209 ? 8.250 63.115 28.968 1.00 149.54 209 PRO A CA 1
ATOM 1476 C C . PRO A 1 209 ? 9.107 64.144 28.225 1.00 152.75 209 PRO A C 1
ATOM 1477 O O . PRO A 1 209 ? 9.963 63.755 27.432 1.00 149.78 209 PRO A O 1
ATOM 1479 N N . ASP A 1 210 ? 8.891 65.430 28.490 1.00 183.20 210 ASP A N 1
ATOM 1480 C CA . ASP A 1 210 ? 9.558 66.498 27.746 1.00 181.65 210 ASP A CA 1
ATOM 1481 C C . ASP A 1 210 ? 10.859 66.970 28.408 1.00 178.32 210 ASP A C 1
ATOM 1482 O O . ASP A 1 210 ? 11.341 68.071 28.139 1.00 176.36 210 ASP A O 1
ATOM 1487 N N . TYR A 1 211 ? 11.430 66.131 29.266 1.00 209.34 211 TYR A N 1
ATOM 1488 C CA . TYR A 1 211 ? 12.634 66.501 30.007 1.00 208.24 211 TYR A CA 1
ATOM 1489 C C . TYR A 1 211 ? 13.882 66.375 29.134 1.00 199.66 211 TYR A C 1
ATOM 1490 O O . TYR A 1 211 ? 14.033 65.407 28.388 1.00 191.22 211 TYR A O 1
ATOM 1499 N N . VAL A 1 212 ? 14.773 67.359 29.233 1.00 204.18 212 VAL A N 1
ATOM 1500 C CA . VAL A 1 212 ? 16.014 67.366 28.463 1.00 195.97 212 VAL A CA 1
ATOM 1501 C C . VAL A 1 212 ? 17.252 67.470 29.354 1.00 196.26 212 VAL A C 1
ATOM 1502 O O . VAL A 1 212 ? 17.441 68.459 30.062 1.00 203.74 212 VAL A O 1
ATOM 1506 N N . VAL A 1 213 ? 18.097 66.445 29.308 1.00 127.90 213 VAL A N 1
ATOM 1507 C CA . VAL A 1 213 ? 19.304 66.413 30.128 1.00 127.54 213 VAL A CA 1
ATOM 1508 C C . VAL A 1 213 ? 20.562 66.673 29.298 1.00 125.45 213 VAL A C 1
ATOM 1509 O O . VAL A 1 213 ? 21.067 65.776 28.622 1.00 122.15 213 VAL A O 1
ATOM 1513 N N . GLY A 1 214 ? 21.066 67.901 29.354 1.00 163.10 214 GLY A N 1
ATOM 1514 C CA . GLY A 1 214 ? 22.261 68.263 28.613 1.00 157.32 214 GLY A CA 1
ATOM 1515 C C . GLY A 1 214 ? 23.514 67.624 29.182 1.00 152.89 214 GLY A C 1
ATOM 1516 O O . GLY A 1 214 ? 23.483 67.039 30.262 1.00 152.04 214 GLY A O 1
ATOM 1517 N N . PRO A 1 215 ? 24.632 67.727 28.454 1.00 132.20 215 PRO A N 1
ATOM 1518 C CA . PRO A 1 215 ? 25.896 67.152 28.924 1.00 132.10 215 PRO A CA 1
ATOM 1519 C C . PRO A 1 215 ? 26.527 67.995 30.027 1.00 134.14 215 PRO A C 1
ATOM 1520 O O . PRO A 1 215 ? 27.313 67.483 30.825 1.00 136.06 215 PRO A O 1
ATOM 1524 N N . GLU A 1 216 ? 26.172 69.274 30.070 1.00 156.53 216 GLU A N 1
ATOM 1525 C CA . GLU A 1 216 ? 26.763 70.217 31.015 1.00 156.34 216 GLU A CA 1
ATOM 1526 C C . GLU A 1 216 ? 26.042 70.223 32.364 1.00 152.28 216 GLU A C 1
ATOM 1527 O O . GLU A 1 216 ? 26.425 70.957 33.277 1.00 150.24 216 GLU A O 1
ATOM 1533 N N . ALA A 1 217 ? 25.002 69.404 32.485 1.00 153.22 217 ALA A N 1
ATOM 1534 C CA . ALA A 1 217 ? 24.179 69.378 33.692 1.00 151.97 217 ALA A CA 1
ATOM 1535 C C . ALA A 1 217 ? 24.982 69.006 34.933 1.00 148.65 217 ALA A C 1
ATOM 1536 O O . ALA A 1 217 ? 24.751 69.541 36.017 1.00 149.96 217 ALA A O 1
ATOM 1538 N N . ASN A 1 218 ? 25.929 68.091 34.769 1.00 128.56 218 ASN A N 1
ATOM 1539 C CA . ASN A 1 218 ? 26.745 67.635 35.884 1.00 127.47 218 ASN A CA 1
ATOM 1540 C C . ASN A 1 218 ? 28.073 68.381 35.982 1.00 130.65 218 ASN A C 1
ATOM 1541 O O . ASN A 1 218 ? 28.857 68.151 36.906 1.00 130.91 218 ASN A O 1
ATOM 1546 N N . TRP A 1 219 ? 28.304 69.286 35.034 1.00 200.72 219 TRP A N 1
ATOM 1547 C CA . TRP A 1 219 ? 29.578 69.994 34.914 1.00 205.63 219 TRP A CA 1
ATOM 1548 C C . TRP A 1 219 ? 29.995 70.817 36.144 1.00 210.26 219 TRP A C 1
ATOM 1549 O O . TRP A 1 219 ? 31.181 70.886 36.472 1.00 209.93 219 TRP A O 1
ATOM 1560 N N . PHE A 1 220 ? 29.031 71.435 36.821 1.00 153.55 220 PHE A N 1
ATOM 1561 C CA . PHE A 1 220 ? 29.332 72.195 38.030 1.00 144.06 220 PHE A CA 1
ATOM 1562 C C . PHE A 1 220 ? 29.775 71.254 39.138 1.00 146.98 220 PHE A C 1
ATOM 1563 O O . PHE A 1 220 ? 30.693 71.557 39.897 1.00 150.45 220 PHE A O 1
ATOM 1571 N N . PHE A 1 221 ? 29.115 70.105 39.221 1.00 155.18 221 PHE A N 1
ATOM 1572 C CA . PHE A 1 221 ? 29.433 69.110 40.237 1.00 157.95 221 PHE A CA 1
ATOM 1573 C C . PHE A 1 221 ? 30.830 68.521 40.021 1.00 159.88 221 PHE A C 1
ATOM 1574 O O . PHE A 1 221 ? 31.744 68.768 40.810 1.00 154.48 221 PHE A O 1
ATOM 1582 N N . MET A 1 222 ? 30.984 67.752 38.948 1.00 126.64 222 MET A N 1
ATOM 1583 C CA . MET A 1 222 ? 32.179 66.942 38.727 1.00 125.72 222 MET A CA 1
ATOM 1584 C C . MET A 1 222 ? 33.488 67.727 38.705 1.00 131.66 222 MET A C 1
ATOM 1585 O O . MET A 1 222 ? 34.535 67.199 39.084 1.00 134.12 222 MET A O 1
ATOM 1590 N N . ALA A 1 223 ? 33.430 68.979 38.263 1.00 149.93 223 ALA A N 1
ATOM 1591 C CA . ALA A 1 223 ? 34.628 69.811 38.191 1.00 150.98 223 ALA A CA 1
ATOM 1592 C C . ALA A 1 223 ? 35.227 70.035 39.575 1.00 148.87 223 ALA A C 1
ATOM 1593 O O . ALA A 1 223 ? 36.421 69.823 39.786 1.00 147.30 223 ALA A O 1
ATOM 1595 N N . ALA A 1 224 ? 34.389 70.449 40.520 1.00 153.39 224 ALA A N 1
ATOM 1596 C CA . ALA A 1 224 ? 34.846 70.698 41.880 1.00 150.01 224 ALA A CA 1
ATOM 1597 C C . ALA A 1 224 ? 35.168 69.380 42.574 1.00 150.22 224 ALA A C 1
ATOM 1598 O O . ALA A 1 224 ? 35.997 69.329 43.484 1.00 153.57 224 ALA A O 1
ATOM 1600 N N . SER A 1 225 ? 34.518 68.311 42.124 1.00 137.80 225 SER A N 1
ATOM 1601 C CA . SER A 1 225 ? 34.714 66.993 42.712 1.00 142.58 225 SER A CA 1
ATOM 1602 C C . SER A 1 225 ? 35.997 66.334 42.215 1.00 149.14 225 SER A C 1
ATOM 1603 O O . SER A 1 225 ? 36.263 65.172 42.519 1.00 150.49 225 SER A O 1
ATOM 1606 N N . THR A 1 226 ? 36.784 67.086 41.450 1.00 170.23 226 THR A N 1
ATOM 1607 C CA . THR A 1 226 ? 38.067 66.608 40.946 1.00 173.64 226 THR A CA 1
ATOM 1608 C C . THR A 1 226 ? 39.171 66.908 41.957 1.00 178.67 226 THR A C 1
ATOM 1609 O O . THR A 1 226 ? 40.281 66.383 41.864 1.00 180.70 226 THR A O 1
ATOM 1613 N N . PHE A 1 227 ? 38.858 67.754 42.931 1.00 142.38 227 PHE A N 1
ATOM 1614 C CA . PHE A 1 227 ? 39.847 68.152 43.923 1.00 136.08 227 PHE A CA 1
ATOM 1615 C C . PHE A 1 227 ? 39.769 67.300 45.175 1.00 134.26 227 PHE A C 1
ATOM 1616 O O . PHE A 1 227 ? 40.790 67.003 45.791 1.00 138.84 227 PHE A O 1
ATOM 1624 N N . VAL A 1 228 ? 38.553 66.922 45.550 1.00 150.92 228 VAL A N 1
ATOM 1625 C CA . VAL A 1 228 ? 38.336 66.062 46.706 1.00 158.48 228 VAL A CA 1
ATOM 1626 C C . VAL A 1 228 ? 39.146 64.790 46.553 1.00 159.79 228 VAL A C 1
ATOM 1627 O O . VAL A 1 228 ? 39.808 64.335 47.485 1.00 160.79 228 VAL A O 1
ATOM 1631 N N . ILE A 1 229 ? 39.109 64.241 45.349 1.00 145.09 229 ILE A N 1
ATOM 1632 C CA . ILE A 1 229 ? 39.828 63.024 45.030 1.00 143.50 229 ILE A CA 1
ATOM 1633 C C . ILE A 1 229 ? 41.310 63.299 44.799 1.00 148.12 229 ILE A C 1
ATOM 1634 O O . ILE A 1 229 ? 42.116 62.374 44.702 1.00 146.87 229 ILE A O 1
ATOM 1639 N N . ALA A 1 230 ? 41.663 64.578 44.715 1.00 198.99 230 ALA A N 1
ATOM 1640 C CA . ALA A 1 230 ? 43.055 64.979 44.552 1.00 200.63 230 ALA A CA 1
ATOM 1641 C C . ALA A 1 230 ? 43.724 65.212 45.907 1.00 197.28 230 ALA A C 1
ATOM 1642 O O . ALA A 1 230 ? 44.914 64.945 46.070 1.00 199.62 230 ALA A O 1
ATOM 1644 N N . LEU A 1 231 ? 42.954 65.704 46.875 1.00 140.35 231 LEU A N 1
ATOM 1645 C CA . LEU A 1 231 ? 43.465 65.945 48.225 1.00 140.46 231 LEU A CA 1
ATOM 1646 C C . LEU A 1 231 ? 43.632 64.643 49.002 1.00 139.70 231 LEU A C 1
ATOM 1647 O O . LEU A 1 231 ? 44.455 64.552 49.912 1.00 139.70 231 LEU A O 1
ATOM 1652 N N . ILE A 1 232 ? 42.852 63.635 48.625 1.00 161.03 232 ILE A N 1
ATOM 1653 C CA . ILE A 1 232 ? 43.034 62.278 49.128 1.00 159.26 232 ILE A CA 1
ATOM 1654 C C . ILE A 1 232 ? 44.189 61.651 48.338 1.00 165.76 232 ILE A C 1
ATOM 1655 O O . ILE A 1 232 ? 44.495 60.465 48.453 1.00 166.94 232 ILE A O 1
ATOM 1660 N N . GLY A 1 233 ? 44.841 62.486 47.535 1.00 155.03 233 GLY A N 1
ATOM 1661 C CA . GLY A 1 233 ? 46.092 62.132 46.896 1.00 158.89 233 GLY A CA 1
ATOM 1662 C C . GLY A 1 233 ? 47.256 62.407 47.828 1.00 160.42 233 GLY A C 1
ATOM 1663 O O . GLY A 1 233 ? 48.409 62.469 47.400 1.00 162.78 233 GLY A O 1
ATOM 1664 N N . TYR A 1 234 ? 46.944 62.597 49.106 1.00 174.96 234 TYR A N 1
ATOM 1665 C CA . TYR A 1 234 ? 47.949 62.604 50.159 1.00 177.15 234 TYR A CA 1
ATOM 1666 C C . TYR A 1 234 ? 47.689 61.392 51.034 1.00 177.13 234 TYR A C 1
ATOM 1667 O O . TYR A 1 234 ? 48.430 61.109 51.972 1.00 178.27 234 TYR A O 1
ATOM 1676 N N . PHE A 1 235 ? 46.613 60.686 50.709 1.00 187.26 235 PHE A N 1
ATOM 1677 C CA . PHE A 1 235 ? 46.248 59.450 51.385 1.00 190.02 235 PHE A CA 1
ATOM 1678 C C . PHE A 1 235 ? 46.987 58.285 50.730 1.00 197.13 235 PHE A C 1
ATOM 1679 O O . PHE A 1 235 ? 47.092 57.199 51.302 1.00 200.27 235 PHE A O 1
ATOM 1687 N N . VAL A 1 236 ? 47.513 58.526 49.531 1.00 209.96 236 VAL A N 1
ATOM 1688 C CA . VAL A 1 236 ? 48.458 57.600 48.909 1.00 212.79 236 VAL A CA 1
ATOM 1689 C C . VAL A 1 236 ? 49.786 57.688 49.658 1.00 215.50 236 VAL A C 1
ATOM 1690 O O . VAL A 1 236 ? 50.501 56.694 49.807 1.00 215.56 236 VAL A O 1
ATOM 1694 N N . THR A 1 237 ? 50.092 58.882 50.160 1.00 179.10 237 THR A N 1
ATOM 1695 C CA . THR A 1 237 ? 51.278 59.083 50.982 1.00 177.06 237 THR A CA 1
ATOM 1696 C C . THR A 1 237 ? 51.150 58.274 52.274 1.00 185.39 237 THR A C 1
ATOM 1697 O O . THR A 1 237 ? 52.148 57.945 52.915 1.00 188.92 237 THR A O 1
ATOM 1701 N N . GLU A 1 238 ? 49.913 57.950 52.644 1.00 215.85 238 GLU A N 1
ATOM 1702 C CA . GLU A 1 238 ? 49.648 57.074 53.780 1.00 214.02 238 GLU A CA 1
ATOM 1703 C C . GLU A 1 238 ? 49.526 55.624 53.333 1.00 217.57 238 GLU A C 1
ATOM 1704 O O . GLU A 1 238 ? 49.434 54.719 54.163 1.00 210.12 238 GLU A O 1
ATOM 1710 N N . LYS A 1 239 ? 49.517 55.411 52.019 1.00 225.88 239 LYS A N 1
ATOM 1711 C CA . LYS A 1 239 ? 49.362 54.073 51.451 1.00 224.55 239 LYS A CA 1
ATOM 1712 C C . LYS A 1 239 ? 50.684 53.487 50.964 1.00 221.90 239 LYS A C 1
ATOM 1713 O O . LYS A 1 239 ? 50.805 52.277 50.769 1.00 218.34 239 LYS A O 1
ATOM 1719 N N . ILE A 1 240 ? 51.671 54.352 50.762 1.00 184.56 240 ILE A N 1
ATOM 1720 C CA . ILE A 1 240 ? 53.023 53.903 50.464 1.00 189.57 240 ILE A CA 1
ATOM 1721 C C . ILE A 1 240 ? 53.671 53.430 51.766 1.00 197.53 240 ILE A C 1
ATOM 1722 O O . ILE A 1 240 ? 54.500 52.517 51.773 1.00 204.42 240 ILE A O 1
ATOM 1727 N N . VAL A 1 241 ? 53.260 54.043 52.872 1.00 204.03 241 VAL A N 1
ATOM 1728 C CA . VAL A 1 241 ? 53.755 53.674 54.193 1.00 201.65 241 VAL A CA 1
ATOM 1729 C C . VAL A 1 241 ? 53.459 52.208 54.509 1.00 205.04 241 VAL A C 1
ATOM 1730 O O . VAL A 1 241 ? 54.314 51.497 55.041 1.00 209.04 241 VAL A O 1
ATOM 1734 N N . GLU A 1 242 ? 52.248 51.766 54.175 1.00 184.64 242 GLU A N 1
ATOM 1735 C CA . GLU A 1 242 ? 51.874 50.359 54.292 1.00 186.34 242 GLU A CA 1
ATOM 1736 C C . GLU A 1 242 ? 52.881 49.498 53.524 1.00 189.73 242 GLU A C 1
ATOM 1737 O O . GLU A 1 242 ? 53.387 49.937 52.491 1.00 192.67 242 GLU A O 1
ATOM 1743 N N . PRO A 1 243 ? 53.161 48.275 54.026 1.00 182.48 243 PRO A N 1
ATOM 1744 C CA . PRO A 1 243 ? 54.283 47.402 53.662 1.00 190.01 243 PRO A CA 1
ATOM 1745 C C . PRO A 1 243 ? 55.237 47.889 52.567 1.00 191.33 243 PRO A C 1
ATOM 1746 O O . PRO A 1 243 ? 55.416 47.202 51.561 1.00 196.92 243 PRO A O 1
ATOM 1750 N N . GLN A 1 244 ? 55.836 49.060 52.769 1.00 237.86 244 GLN A N 1
ATOM 1751 C CA . GLN A 1 244 ? 56.904 49.530 51.897 1.00 239.07 244 GLN A CA 1
ATOM 1752 C C . GLN A 1 244 ? 58.086 48.595 52.081 1.00 244.95 244 GLN A C 1
ATOM 1753 O O . GLN A 1 244 ? 58.333 48.114 53.185 1.00 254.10 244 GLN A O 1
ATOM 1759 N N . LEU A 1 245 ? 58.812 48.328 51.005 1.00 169.16 245 LEU A N 1
ATOM 1760 C CA . LEU A 1 245 ? 59.933 47.406 51.076 1.00 178.02 245 L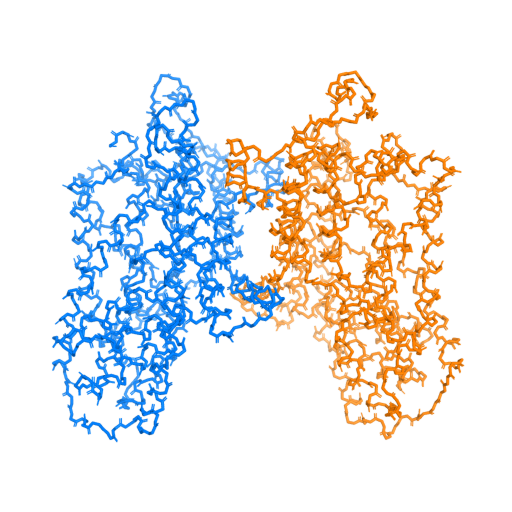EU A CA 1
ATOM 1761 C C . LEU A 1 245 ? 61.242 48.141 50.803 1.00 181.44 245 LEU A C 1
ATOM 1762 O O . LEU A 1 245 ? 61.292 49.370 50.855 1.00 172.66 245 LEU A O 1
ATOM 1767 N N . GLY A 1 246 ? 62.299 47.389 50.518 1.00 304.11 246 GLY A N 1
ATOM 1768 C CA . GLY A 1 246 ? 63.598 47.981 50.255 1.00 309.19 246 GLY A CA 1
ATOM 1769 C C . GLY A 1 246 ? 64.167 48.106 48.841 1.00 314.44 246 GLY A C 1
ATOM 1770 O O . GLY A 1 246 ? 65.345 48.441 48.713 1.00 320.54 246 GLY A O 1
ATOM 1771 N N . PRO A 1 247 ? 63.373 47.843 47.777 1.00 228.17 247 PRO A N 1
ATOM 1772 C CA . PRO A 1 247 ? 64.000 48.096 46.473 1.00 230.03 247 PRO A CA 1
ATOM 1773 C C . PRO A 1 247 ? 64.362 49.562 46.241 1.00 228.32 247 PRO A C 1
ATOM 1774 O O . PRO A 1 247 ? 63.496 50.437 46.263 1.00 222.29 247 PRO A O 1
ATOM 1778 N N . TYR A 1 248 ? 65.650 49.808 46.025 1.00 312.05 248 TYR A N 1
ATOM 1779 C CA . TYR A 1 248 ? 66.164 51.145 45.751 1.00 311.01 248 TYR A CA 1
ATOM 1780 C C . TYR A 1 248 ? 66.676 51.218 44.312 1.00 310.48 248 TYR A C 1
ATOM 1781 O O . TYR A 1 248 ? 67.816 50.847 44.029 1.00 315.10 248 TYR A O 1
ATOM 1790 N N . GLN A 1 249 ? 65.821 51.698 43.408 1.00 242.78 249 GLN A N 1
ATOM 1791 C CA . GLN A 1 249 ? 66.067 51.612 41.967 1.00 245.64 249 GLN A CA 1
ATOM 1792 C C . GLN A 1 249 ? 66.404 50.172 41.591 1.00 252.50 249 GLN A C 1
ATOM 1793 O O . GLN A 1 249 ? 65.983 49.238 42.272 1.00 254.70 249 GLN A O 1
ATOM 1799 N N . SER A 1 250 ? 67.135 49.994 40.493 1.00 286.73 250 SER A N 1
ATOM 1800 C CA . SER A 1 250 ? 67.765 48.709 40.165 1.00 292.43 250 SER A CA 1
ATOM 1801 C C . SER A 1 250 ? 66.851 47.478 40.129 1.00 293.50 250 SER A C 1
ATOM 1802 O O . SER A 1 250 ? 67.285 46.395 39.737 1.00 297.93 250 SER A O 1
ATOM 1805 N N . ASP A 1 251 ? 65.596 47.640 40.533 1.00 288.11 251 ASP A N 1
ATOM 1806 C CA . ASP A 1 251 ? 64.734 46.491 40.780 1.00 285.46 251 ASP A CA 1
ATOM 1807 C C . ASP A 1 251 ? 63.600 46.306 39.781 1.00 278.55 251 ASP A C 1
ATOM 1808 O O . ASP A 1 251 ? 62.701 47.139 39.671 1.00 272.71 251 ASP A O 1
ATOM 1813 N N . LEU A 1 252 ? 63.677 45.198 39.052 1.00 245.71 252 LEU A N 1
ATOM 1814 C CA . LEU A 1 252 ? 62.565 44.665 38.266 1.00 243.32 252 LEU A CA 1
ATOM 1815 C C . LEU A 1 252 ? 62.152 45.454 37.022 1.00 242.60 252 LEU A C 1
ATOM 1816 O O . LEU A 1 252 ? 61.416 44.938 36.182 1.00 241.09 252 LEU A O 1
ATOM 1821 N N . SER A 1 253 ? 62.613 46.692 36.891 1.00 246.78 253 SER A N 1
ATOM 1822 C CA . SER A 1 253 ? 62.204 47.509 35.753 1.00 241.77 253 SER A CA 1
ATOM 1823 C C . SER A 1 253 ? 63.320 47.701 34.732 1.00 244.34 253 SER A C 1
ATOM 1824 O O . SER A 1 253 ? 63.056 47.869 33.541 1.00 242.65 253 SER A O 1
ATOM 1826 N N . GLN A 1 254 ? 64.561 47.682 35.209 1.00 212.96 254 GLN A N 1
ATOM 1827 C CA . GLN A 1 254 ? 65.733 47.664 34.336 1.00 215.63 254 GLN A CA 1
ATOM 1828 C C . GLN A 1 254 ? 65.818 48.841 33.367 1.00 213.73 254 GLN A C 1
ATOM 1829 O O . GLN A 1 254 ? 65.499 49.978 33.717 1.00 207.73 254 GLN A O 1
ATOM 1835 N N . GLU A 1 255 ? 66.245 48.547 32.142 1.00 243.86 255 GLU A N 1
ATOM 1836 C CA . GLU A 1 255 ? 66.485 49.569 31.128 1.00 245.61 255 GLU A CA 1
ATOM 1837 C C . GLU A 1 255 ? 65.184 50.105 30.552 1.00 242.33 255 GLU A C 1
ATOM 1838 O O . GLU A 1 255 ? 65.189 51.010 29.719 1.00 238.99 255 GLU A O 1
ATOM 1844 N N . GLU A 1 256 ? 64.069 49.535 30.994 1.00 190.06 256 GLU A N 1
ATOM 1845 C CA . GLU A 1 256 ? 62.760 50.013 30.586 1.00 185.34 256 GLU A CA 1
ATOM 1846 C C . GLU A 1 256 ? 62.382 51.249 31.400 1.00 183.67 256 GLU A C 1
ATOM 1847 O O . GLU A 1 256 ? 61.324 51.841 31.191 1.00 178.88 256 GLU A O 1
ATOM 1853 N N . LYS A 1 257 ? 63.255 51.637 32.326 1.00 200.72 257 LYS A N 1
ATOM 1854 C CA . LYS A 1 257 ? 63.033 52.834 33.129 1.00 193.47 257 LYS A CA 1
ATOM 1855 C C . LYS A 1 257 ? 63.404 54.112 32.388 1.00 196.66 257 LYS A C 1
ATOM 1856 O O . LYS A 1 257 ? 62.622 55.060 32.347 1.00 191.03 257 LYS A O 1
ATOM 1862 N N . ASP A 1 258 ? 64.601 54.137 31.811 1.00 277.52 258 ASP A N 1
ATOM 1863 C CA . ASP A 1 258 ? 65.091 55.339 31.147 1.00 278.36 258 ASP A CA 1
ATOM 1864 C C . ASP A 1 258 ? 64.568 55.458 29.716 1.00 275.69 258 ASP A C 1
ATOM 1865 O O . ASP A 1 258 ? 64.640 56.525 29.108 1.00 273.51 258 ASP A O 1
ATOM 1870 N N . ILE A 1 259 ? 64.047 54.359 29.180 1.00 239.69 259 ILE A N 1
ATOM 1871 C CA . ILE A 1 259 ? 63.374 54.395 27.886 1.00 240.91 259 ILE A CA 1
ATOM 1872 C C . ILE A 1 259 ? 61.998 55.031 28.079 1.00 235.00 259 ILE A C 1
ATOM 1873 O O . ILE A 1 259 ? 61.448 55.662 27.172 1.00 232.61 259 ILE A O 1
ATOM 1878 N N . ARG A 1 260 ? 61.470 54.890 29.292 1.00 255.08 260 ARG A N 1
ATOM 1879 C CA . ARG A 1 260 ? 60.226 55.542 29.688 1.00 248.62 260 ARG A CA 1
ATOM 1880 C C . ARG A 1 260 ? 60.438 57.032 29.954 1.00 246.04 260 ARG A C 1
ATOM 1881 O O . ARG A 1 260 ? 59.533 57.719 30.425 1.00 236.60 260 ARG A O 1
ATOM 1889 N N . HIS A 1 261 ? 61.641 57.520 29.664 1.00 279.31 261 HIS A N 1
ATOM 1890 C CA . HIS A 1 261 ? 61.943 58.941 29.772 1.00 280.29 261 HIS A CA 1
ATOM 1891 C C . HIS A 1 261 ? 61.884 59.580 28.391 1.00 282.93 261 HIS A C 1
ATOM 1892 O O . HIS A 1 261 ? 61.748 60.795 28.262 1.00 282.25 261 HIS A O 1
ATOM 1899 N N . SER A 1 262 ? 61.987 58.749 27.359 1.00 248.51 262 SER A N 1
ATOM 1900 C CA . SER A 1 262 ? 61.997 59.229 25.981 1.00 247.34 262 SER A CA 1
ATOM 1901 C C . SER A 1 262 ? 60.667 59.857 25.578 1.00 243.45 262 SER A C 1
ATOM 1902 O O . SER A 1 262 ? 60.581 60.551 24.565 1.00 248.27 262 SER A O 1
ATOM 1905 N N . ASN A 1 263 ? 59.631 59.612 26.372 1.00 235.28 263 ASN A N 1
ATOM 1906 C CA . ASN A 1 263 ? 58.323 60.196 26.112 1.00 232.14 263 ASN A CA 1
ATOM 1907 C C . ASN A 1 263 ? 58.091 61.463 26.929 1.00 226.36 263 ASN A C 1
ATOM 1908 O O . ASN A 1 263 ? 56.966 61.948 27.020 1.00 223.54 263 ASN A O 1
ATOM 1913 N N . GLU A 1 264 ? 59.158 61.990 27.525 1.00 243.58 264 GLU A N 1
ATOM 1914 C CA . GLU A 1 264 ? 59.048 63.169 28.383 1.00 244.28 264 GLU A CA 1
ATOM 1915 C C . GLU A 1 264 ? 58.600 64.395 27.600 1.00 240.29 264 GLU A C 1
ATOM 1916 O O . GLU A 1 264 ? 57.423 64.740 27.604 1.00 240.25 264 GLU A O 1
ATOM 1922 N N . ILE A 1 265 ? 59.538 65.056 26.931 1.00 195.38 265 ILE A N 1
ATOM 1923 C CA . ILE A 1 265 ? 59.194 66.222 26.126 1.00 194.26 265 ILE A CA 1
ATOM 1924 C C . ILE A 1 265 ? 60.293 66.577 25.133 1.00 198.50 265 ILE A C 1
ATOM 1925 O O . ILE A 1 265 ? 61.465 66.258 25.334 1.00 207.36 265 ILE A O 1
ATOM 1930 N N . THR A 1 266 ? 59.885 67.216 24.044 1.00 193.89 266 THR A N 1
ATOM 1931 C CA . THR A 1 266 ? 60.803 67.831 23.099 1.00 191.43 266 THR A CA 1
ATOM 1932 C C . THR A 1 266 ? 60.217 69.204 22.788 1.00 190.38 266 THR A C 1
ATOM 1933 O O . THR A 1 266 ? 59.016 69.410 22.961 1.00 189.89 266 THR A O 1
ATOM 1937 N N . PRO A 1 267 ? 61.054 70.157 22.346 1.00 229.03 267 PRO A N 1
ATOM 1938 C CA . PRO A 1 267 ? 60.545 71.504 22.046 1.00 227.60 267 PRO A CA 1
ATOM 1939 C C . PRO A 1 267 ? 59.458 71.535 20.966 1.00 225.14 267 PRO A C 1
ATOM 1940 O O . PRO A 1 267 ? 58.822 72.571 20.775 1.00 222.28 267 PRO A O 1
ATOM 1944 N N . LEU A 1 268 ? 59.251 70.416 20.278 1.00 162.95 268 LEU A N 1
ATOM 1945 C CA . LEU A 1 268 ? 58.189 70.311 19.284 1.00 163.30 268 LEU A CA 1
ATOM 1946 C C . LEU A 1 268 ? 56.816 70.377 19.944 1.00 159.10 268 LEU A C 1
ATOM 1947 O O . LEU A 1 268 ? 55.947 71.134 19.512 1.00 156.00 268 LEU A O 1
ATOM 1952 N N . GLU A 1 269 ? 56.624 69.577 20.990 1.00 184.42 269 GLU A N 1
ATOM 1953 C CA . GLU A 1 269 ? 55.365 69.577 21.728 1.00 178.32 269 GLU A CA 1
ATOM 1954 C C . GLU A 1 269 ? 55.248 70.803 22.630 1.00 178.29 269 GLU A C 1
ATOM 1955 O O . GLU A 1 269 ? 54.162 71.133 23.101 1.00 172.72 269 GLU A O 1
ATOM 1961 N N . TYR A 1 270 ? 56.373 71.468 22.871 1.00 155.92 270 TYR A N 1
ATOM 1962 C CA . TYR A 1 270 ? 56.375 72.725 23.608 1.00 154.02 270 TYR A CA 1
ATOM 1963 C C . TYR A 1 270 ? 55.737 73.808 22.751 1.00 150.54 270 TYR A C 1
ATOM 1964 O O . TYR A 1 270 ? 54.745 74.423 23.141 1.00 146.35 270 TYR A O 1
ATOM 1973 N N . LYS A 1 271 ? 56.320 74.035 21.578 1.00 227.50 271 LYS A N 1
ATOM 1974 C CA . LYS A 1 271 ? 55.788 74.997 20.621 1.00 228.72 271 LYS A CA 1
ATOM 1975 C C . LYS A 1 271 ? 54.441 74.532 20.079 1.00 228.71 271 LYS A C 1
ATOM 1976 O O . LYS A 1 271 ? 53.637 75.338 19.616 1.00 230.53 271 LYS A O 1
ATOM 1982 N N . GLY A 1 272 ? 54.201 73.226 20.137 1.00 215.61 272 GLY A N 1
ATOM 1983 C CA . GLY A 1 272 ? 52.948 72.664 19.673 1.00 211.16 272 GLY A CA 1
ATOM 1984 C C . GLY A 1 272 ? 51.806 72.883 20.644 1.00 207.48 272 GLY A C 1
ATOM 1985 O O . GLY A 1 272 ? 50.714 73.290 20.248 1.00 206.18 272 GLY A O 1
ATOM 1986 N N . LEU A 1 273 ? 52.057 72.611 21.920 1.00 144.28 273 LEU A N 1
ATOM 1987 C CA . LEU A 1 273 ? 51.037 72.794 22.943 1.00 138.13 273 LEU A CA 1
ATOM 1988 C C . LEU A 1 273 ? 50.808 74.277 23.194 1.00 141.80 273 LEU A C 1
ATOM 1989 O O . LEU A 1 273 ? 49.731 74.680 23.630 1.00 143.67 273 LEU A O 1
ATOM 1994 N N . ILE A 1 274 ? 51.825 75.088 22.918 1.00 183.13 274 ILE A N 1
ATOM 1995 C CA . ILE A 1 274 ? 51.699 76.529 23.092 1.00 184.96 274 ILE A CA 1
ATOM 1996 C C . ILE A 1 274 ? 50.884 77.104 21.940 1.00 187.20 274 ILE A C 1
ATOM 1997 O O . ILE A 1 274 ? 50.217 78.124 22.091 1.00 188.29 274 ILE A O 1
ATOM 2002 N N . TRP A 1 275 ? 50.906 76.422 20.800 1.00 194.05 275 TRP A N 1
ATOM 2003 C CA . TRP A 1 275 ? 50.203 76.913 19.625 1.00 196.92 275 TRP A CA 1
ATOM 2004 C C . TRP A 1 275 ? 48.851 76.231 19.443 1.00 194.66 275 TRP A C 1
ATOM 2005 O O . TRP A 1 275 ? 47.972 76.754 18.758 1.00 194.79 275 TRP A O 1
ATOM 2016 N N . ALA A 1 276 ? 48.688 75.066 20.062 1.00 132.87 276 ALA A N 1
ATOM 2017 C CA . ALA A 1 276 ? 47.385 74.416 20.122 1.00 131.93 276 ALA A CA 1
ATOM 2018 C C . ALA A 1 276 ? 46.626 74.939 21.329 1.00 130.65 276 ALA A C 1
ATOM 2019 O O . ALA A 1 276 ? 45.398 75.015 21.321 1.00 129.73 276 ALA A O 1
ATOM 2021 N N . GLY A 1 277 ? 47.369 75.293 22.372 1.00 152.60 277 GLY A N 1
ATOM 2022 C CA . GLY A 1 277 ? 46.781 75.894 23.552 1.00 158.20 277 GLY A CA 1
ATOM 2023 C C . GLY A 1 277 ? 46.251 77.264 23.197 1.00 157.51 277 GLY A C 1
ATOM 2024 O O . GLY A 1 277 ? 45.159 77.638 23.619 1.00 157.79 277 GLY A O 1
ATOM 2025 N N . VAL A 1 278 ? 47.032 78.007 22.417 1.00 209.25 278 VAL A N 1
ATOM 2026 C CA . VAL A 1 278 ? 46.586 79.282 21.870 1.00 211.62 278 VAL A CA 1
ATOM 2027 C C . VAL A 1 278 ? 45.265 79.099 21.127 1.00 212.55 278 VAL A C 1
ATOM 2028 O O . VAL A 1 278 ? 44.330 79.870 21.320 1.00 212.74 278 VAL A O 1
ATOM 2032 N N . VAL A 1 279 ? 45.183 78.057 20.304 1.00 146.83 279 VAL A N 1
ATOM 2033 C CA . VAL A 1 279 ? 43.963 77.763 19.556 1.00 145.15 279 VAL A CA 1
ATOM 2034 C C . VAL A 1 279 ? 42.806 77.388 20.478 1.00 143.93 279 VAL A C 1
ATOM 2035 O O . VAL A 1 279 ? 41.683 77.865 20.305 1.00 140.75 279 VAL A O 1
ATOM 2039 N N . PHE A 1 280 ? 43.095 76.535 21.456 1.00 187.20 280 PHE A N 1
ATOM 2040 C CA . PHE A 1 280 ? 42.109 76.112 22.444 1.00 186.39 280 PHE A CA 1
ATOM 2041 C C . PHE A 1 280 ? 41.523 77.335 23.147 1.00 191.63 280 PHE A C 1
ATOM 2042 O O . PHE A 1 280 ? 40.301 77.505 23.210 1.00 191.06 280 PHE A O 1
ATOM 2050 N N . ILE A 1 281 ? 42.398 78.185 23.669 1.00 217.48 281 ILE A N 1
ATOM 2051 C CA . ILE A 1 281 ? 41.959 79.359 24.412 1.00 215.59 281 ILE A CA 1
ATOM 2052 C C . ILE A 1 281 ? 41.416 80.448 23.489 1.00 212.95 281 ILE A C 1
ATOM 2053 O O . ILE A 1 281 ? 40.827 81.423 23.953 1.00 208.47 281 ILE A O 1
ATOM 2058 N N . ALA A 1 282 ? 41.613 80.277 22.185 1.00 205.65 282 ALA A N 1
ATOM 2059 C CA . ALA A 1 282 ? 41.029 81.182 21.201 1.00 204.96 282 ALA A CA 1
ATOM 2060 C C . ALA A 1 282 ? 39.685 80.643 20.735 1.00 202.49 282 ALA A C 1
ATOM 2061 O O . ALA A 1 282 ? 38.951 81.315 20.014 1.00 200.40 282 ALA A O 1
ATOM 2063 N N . LEU A 1 283 ? 39.373 79.420 21.147 1.00 210.52 283 LEU A N 1
ATOM 2064 C CA . LEU A 1 283 ? 38.108 78.789 20.797 1.00 211.50 283 LEU A CA 1
ATOM 2065 C C . LEU A 1 283 ? 37.041 79.083 21.842 1.00 215.07 283 LEU A C 1
ATOM 2066 O O . LEU A 1 283 ? 35.914 79.448 21.507 1.00 217.99 283 LEU A O 1
ATOM 2071 N N . SER A 1 284 ? 37.400 78.921 23.111 1.00 170.92 284 SER A N 1
ATOM 2072 C CA . SER A 1 284 ? 36.478 79.228 24.194 1.00 169.81 284 SER A CA 1
ATOM 2073 C C . SER A 1 284 ? 36.170 80.722 24.201 1.00 171.05 284 SER A C 1
ATOM 2074 O O . SER A 1 284 ? 35.096 81.147 24.635 1.00 172.19 284 SER A O 1
ATOM 2077 N N . ALA A 1 285 ? 37.123 81.509 23.708 1.00 199.66 285 ALA A N 1
ATOM 2078 C CA . ALA A 1 285 ? 36.969 82.956 23.602 1.00 203.83 285 ALA A CA 1
ATOM 2079 C C . ALA A 1 285 ? 35.854 83.315 22.628 1.00 204.43 285 ALA A C 1
ATOM 2080 O O . ALA A 1 285 ? 35.189 84.341 22.776 1.00 207.76 285 ALA A O 1
ATOM 2082 N N . LEU A 1 286 ? 35.659 82.462 21.629 1.00 216.09 286 LEU A N 1
ATOM 2083 C CA . LEU A 1 286 ? 34.609 82.663 20.641 1.00 219.46 286 LEU A CA 1
ATOM 2084 C C . LEU A 1 286 ? 33.253 82.286 21.218 1.00 219.96 286 LEU A C 1
ATOM 2085 O O . LEU A 1 286 ? 32.258 82.972 20.987 1.00 220.98 286 LEU A O 1
ATOM 2090 N N . LEU A 1 287 ? 33.223 81.195 21.976 1.00 210.70 287 LEU A N 1
ATOM 2091 C CA . LEU A 1 287 ? 31.972 80.671 22.514 1.00 209.69 287 LEU A CA 1
ATOM 2092 C C . LEU A 1 287 ? 31.432 81.499 23.680 1.00 211.29 287 LEU A C 1
ATOM 2093 O O . LEU A 1 287 ? 30.327 81.252 24.160 1.00 207.04 287 LEU A O 1
ATOM 2098 N N . ALA A 1 288 ? 32.210 82.477 24.133 1.00 201.06 288 ALA A N 1
ATOM 2099 C CA . ALA A 1 288 ? 31.778 83.344 25.227 1.00 199.02 288 ALA A CA 1
ATOM 2100 C C . ALA A 1 288 ? 31.111 84.613 24.703 1.00 203.23 288 ALA A C 1
ATOM 2101 O O . ALA A 1 288 ? 30.126 85.087 25.268 1.00 203.08 288 ALA A O 1
ATOM 2103 N N . TRP A 1 289 ? 31.661 85.150 23.618 1.00 269.82 289 TRP A N 1
ATOM 2104 C CA . TRP A 1 289 ? 31.149 86.360 22.979 1.00 273.76 289 TRP A CA 1
ATOM 2105 C C . TRP A 1 289 ? 29.679 86.230 22.593 1.00 272.58 289 TRP A C 1
ATOM 2106 O O . TRP A 1 289 ? 28.942 87.216 22.557 1.00 276.10 289 TRP A O 1
ATOM 2117 N N . SER A 1 290 ? 29.262 85.004 22.304 1.00 123.20 290 SER A N 1
ATOM 2118 C CA . SER A 1 290 ? 27.922 84.747 21.805 1.00 123.17 290 SER A CA 1
ATOM 2119 C C . SER A 1 290 ? 26.863 84.850 22.898 1.00 122.63 290 SER A C 1
ATOM 2120 O O . SER A 1 290 ? 25.704 85.154 22.617 1.00 122.84 290 SER A O 1
ATOM 2123 N N . ILE A 1 291 ? 27.267 84.610 24.143 1.00 200.28 291 ILE A N 1
ATOM 2124 C CA . ILE A 1 291 ? 26.315 84.480 25.245 1.00 194.79 291 ILE A CA 1
ATOM 2125 C C . ILE A 1 291 ? 26.452 85.578 26.310 1.00 196.79 291 ILE A C 1
ATOM 2126 O O . ILE A 1 291 ? 25.570 85.746 27.154 1.00 195.67 291 ILE A O 1
ATOM 2131 N N . VAL A 1 292 ? 27.546 86.334 26.264 1.00 217.06 292 VAL A N 1
ATOM 2132 C CA . VAL A 1 292 ? 27.812 87.353 27.286 1.00 218.90 292 VAL A CA 1
ATOM 2133 C C . VAL A 1 292 ? 26.816 88.529 27.354 1.00 224.16 292 VAL A C 1
ATOM 2134 O O . VAL A 1 292 ? 26.239 88.778 28.414 1.00 229.32 292 VAL A O 1
ATOM 2138 N N . PRO A 1 293 ? 26.604 89.254 26.237 1.00 221.28 293 PRO A N 1
ATOM 2139 C CA . PRO A 1 293 ? 25.784 90.465 26.360 1.00 224.41 293 PRO A CA 1
ATOM 2140 C C . PRO A 1 293 ? 24.283 90.185 26.372 1.00 225.02 293 PRO A C 1
ATOM 2141 O O . PRO A 1 293 ? 23.843 89.127 25.921 1.00 222.88 293 PRO A O 1
ATOM 2145 N N . ALA A 1 294 ? 23.510 91.137 26.888 1.00 265.46 294 ALA A N 1
ATOM 2146 C CA . ALA A 1 294 ? 22.055 91.058 26.845 1.00 263.42 294 ALA A CA 1
ATOM 2147 C C . ALA A 1 294 ? 21.562 91.582 25.502 1.00 262.73 294 ALA A C 1
ATOM 2148 O O . ALA A 1 294 ? 20.407 91.385 25.124 1.00 263.32 294 ALA A O 1
ATOM 2150 N N . ASP A 1 295 ? 22.457 92.255 24.788 1.00 198.49 295 ASP A N 1
ATOM 2151 C CA . ASP A 1 295 ? 22.181 92.738 23.445 1.00 200.95 295 ASP A CA 1
ATOM 2152 C C . ASP A 1 295 ? 22.820 91.764 22.462 1.00 202.12 295 ASP A C 1
ATOM 2153 O O . ASP A 1 295 ? 22.950 92.053 21.273 1.00 204.58 295 ASP A O 1
ATOM 2158 N N . GLY A 1 296 ? 23.215 90.604 22.980 1.00 210.74 296 GLY A N 1
ATOM 2159 C CA . GLY A 1 296 ? 23.942 89.609 22.211 1.00 209.80 296 GLY A CA 1
ATOM 2160 C C . GLY A 1 296 ? 23.133 88.923 21.127 1.00 207.02 296 GLY A C 1
ATOM 2161 O O . GLY A 1 296 ? 21.938 89.174 20.974 1.00 207.70 296 GLY A O 1
ATOM 2162 N N . ILE A 1 297 ? 23.793 88.041 20.381 1.00 211.98 297 ILE A N 1
ATOM 2163 C CA . ILE A 1 297 ? 23.190 87.396 19.217 1.00 206.34 297 ILE A CA 1
ATOM 2164 C C . ILE A 1 297 ? 22.598 86.015 19.521 1.00 203.98 297 ILE A C 1
ATOM 2165 O O . ILE A 1 297 ? 21.558 85.647 18.971 1.00 203.41 297 ILE A O 1
ATOM 2170 N N . LEU A 1 298 ? 23.251 85.257 20.398 1.00 198.10 298 LEU A N 1
ATOM 2171 C CA . LEU A 1 298 ? 22.777 83.916 20.728 1.00 196.82 298 LEU A CA 1
ATOM 2172 C C . LEU A 1 298 ? 22.148 83.852 22.116 1.00 193.79 298 LEU A C 1
ATOM 2173 O O . LEU A 1 298 ? 22.841 83.747 23.126 1.00 186.46 298 LEU A O 1
ATOM 2178 N N . ARG A 1 299 ? 20.825 83.917 22.144 1.00 224.65 299 ARG A N 1
ATOM 2179 C CA . ARG A 1 299 ? 20.050 83.659 23.345 1.00 217.17 299 ARG A CA 1
ATOM 2180 C C . ARG A 1 299 ? 18.775 82.971 22.890 1.00 218.94 299 ARG A C 1
ATOM 2181 O O . ARG A 1 299 ? 18.721 82.431 21.786 1.00 225.48 299 ARG A O 1
ATOM 2189 N N . HIS A 1 300 ? 17.751 82.982 23.734 1.00 225.42 300 HIS A N 1
ATOM 2190 C CA . HIS A 1 300 ? 16.429 82.587 23.281 1.00 229.89 300 HIS A CA 1
ATOM 2191 C C . HIS A 1 300 ? 15.897 83.768 22.480 1.00 232.39 300 HIS A C 1
ATOM 2192 O O . HIS A 1 300 ? 15.656 84.834 23.041 1.00 235.24 300 HIS A O 1
ATOM 2199 N N . PRO A 1 301 ? 15.734 83.584 21.160 1.00 193.81 301 PRO A N 1
ATOM 2200 C CA . PRO A 1 301 ? 15.426 84.644 20.190 1.00 196.02 301 PRO A CA 1
ATOM 2201 C C . PRO A 1 301 ? 14.454 85.728 20.668 1.00 189.78 301 PRO A C 1
ATOM 2202 O O . PRO A 1 301 ? 14.868 86.880 20.815 1.00 186.94 301 PRO A O 1
ATOM 2206 N N . GLU A 1 302 ? 13.197 85.373 20.913 1.00 190.13 302 GLU A N 1
ATOM 2207 C CA . GLU A 1 302 ? 12.180 86.380 21.213 1.00 190.80 302 GLU A CA 1
ATOM 2208 C C . GLU A 1 302 ? 11.900 86.577 22.706 1.00 187.70 302 GLU A C 1
ATOM 2209 O O . GLU A 1 302 ? 10.943 87.255 23.080 1.00 183.01 302 GLU A O 1
ATOM 2215 N N . THR A 1 303 ? 12.742 85.998 23.553 1.00 184.29 303 THR A N 1
ATOM 2216 C CA . THR A 1 303 ? 12.630 86.210 24.993 1.00 184.91 303 THR A CA 1
ATOM 2217 C C . THR A 1 303 ? 14.001 86.372 25.638 1.00 185.11 303 THR A C 1
ATOM 2218 O O . THR A 1 303 ? 14.837 85.472 25.567 1.00 186.12 303 THR A O 1
ATOM 2222 N N . GLY A 1 304 ? 14.225 87.528 26.258 1.00 211.99 304 GLY A N 1
ATOM 2223 C CA . GLY A 1 304 ? 15.469 87.794 26.956 1.00 213.12 304 GLY A CA 1
ATOM 2224 C C . GLY A 1 304 ? 15.771 86.699 27.958 1.00 216.41 304 GLY A C 1
ATOM 2225 O O . GLY A 1 304 ? 15.203 86.666 29.051 1.00 221.20 304 GLY A O 1
ATOM 2226 N N . LEU A 1 305 ? 16.665 85.794 27.576 1.00 234.99 305 LEU A N 1
ATOM 2227 C CA . LEU A 1 305 ? 16.941 84.607 28.374 1.00 239.12 305 LEU A CA 1
ATOM 2228 C C . LEU A 1 305 ? 18.398 84.171 28.279 1.00 238.06 305 LEU A C 1
ATOM 2229 O O . LEU A 1 305 ? 19.232 84.864 27.702 1.00 240.78 305 LEU A O 1
ATOM 2234 N N . VAL A 1 306 ? 18.689 83.011 28.857 1.00 198.96 306 VAL A N 1
ATOM 2235 C CA . VAL A 1 306 ? 20.008 82.398 28.764 1.00 195.28 306 VAL A CA 1
ATOM 2236 C C . VAL A 1 306 ? 19.861 80.882 28.655 1.00 190.47 306 VAL A C 1
ATOM 2237 O O . VAL A 1 306 ? 20.431 80.255 27.762 1.00 188.18 306 VAL A O 1
ATOM 2241 N N . ALA A 1 307 ? 19.081 80.303 29.562 1.00 228.67 307 ALA A N 1
ATOM 2242 C CA . ALA A 1 307 ? 18.796 78.873 29.540 1.00 230.00 307 ALA A CA 1
ATOM 2243 C C . ALA A 1 307 ? 17.622 78.582 28.611 1.00 227.20 307 ALA A C 1
ATOM 2244 O O . ALA A 1 307 ? 16.764 79.438 28.394 1.00 225.28 307 ALA A O 1
ATOM 2246 N N . GLY A 1 308 ? 17.590 77.373 28.061 1.00 191.65 308 GLY A N 1
ATOM 2247 C CA . GLY A 1 308 ? 16.559 76.994 27.111 1.00 187.61 308 GLY A CA 1
ATOM 2248 C C . GLY A 1 308 ? 16.930 77.427 25.707 1.00 186.53 308 GLY A C 1
ATOM 2249 O O . GLY A 1 308 ? 16.327 76.995 24.724 1.00 190.63 308 GLY A O 1
ATOM 2250 N N . SER A 1 309 ? 17.933 78.294 25.625 1.00 202.28 309 SER A N 1
ATOM 2251 C CA . SER A 1 309 ? 18.453 78.774 24.355 1.00 205.76 309 SER A CA 1
ATOM 2252 C C . SER A 1 309 ? 19.168 77.639 23.628 1.00 202.30 309 SER A C 1
ATOM 2253 O O . SER A 1 309 ? 19.580 76.663 24.256 1.00 196.69 309 SER A O 1
ATOM 2256 N N . PRO A 1 310 ? 19.315 77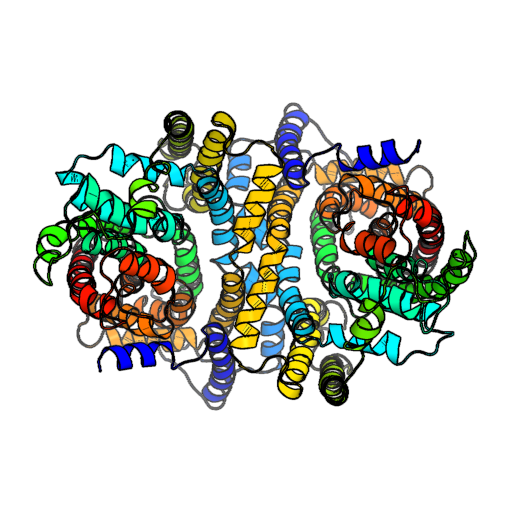.761 22.297 1.00 151.14 310 PRO A N 1
ATOM 2257 C CA . PRO A 1 310 ? 20.030 76.764 21.492 1.00 147.25 310 PRO A CA 1
ATOM 2258 C C . PRO A 1 310 ? 21.482 76.543 21.928 1.00 147.25 310 PRO A C 1
ATOM 2259 O O . PRO A 1 310 ? 22.099 75.576 21.485 1.00 146.62 310 PRO A O 1
ATOM 2263 N N . PHE A 1 311 ? 22.008 77.420 22.778 1.00 173.10 311 PHE A N 1
ATOM 2264 C CA . PHE A 1 311 ? 23.370 77.288 23.287 1.00 171.30 311 PHE A CA 1
ATOM 2265 C C . PHE A 1 311 ? 23.568 75.956 24.012 1.00 167.62 311 PHE A C 1
ATOM 2266 O O . PHE A 1 311 ? 24.412 75.146 23.623 1.00 166.88 311 PHE A O 1
ATOM 2274 N N . LEU A 1 312 ? 22.785 75.737 25.066 1.00 131.17 312 LEU A N 1
ATOM 2275 C CA . LEU A 1 312 ? 22.850 74.500 25.842 1.00 129.95 312 LEU A CA 1
ATOM 2276 C C . LEU A 1 312 ? 22.433 73.294 25.013 1.00 131.12 312 LEU A C 1
ATOM 2277 O O . LEU A 1 312 ? 22.769 72.154 25.338 1.00 129.47 312 LEU A O 1
ATOM 2282 N N . LYS A 1 313 ? 21.692 73.557 23.945 1.00 162.53 313 LYS A N 1
ATOM 2283 C CA . LYS A 1 313 ? 21.231 72.513 23.047 1.00 162.81 313 LYS A CA 1
ATOM 2284 C C . LYS A 1 313 ? 22.327 72.179 22.039 1.00 162.22 313 LYS A C 1
ATOM 2285 O O . LYS A 1 313 ? 22.355 71.088 21.470 1.00 165.46 313 LYS A O 1
ATOM 2291 N N . SER A 1 314 ? 23.235 73.126 21.829 1.00 132.24 314 SER A N 1
ATOM 2292 C CA . SER A 1 314 ? 24.318 72.944 20.874 1.00 131.24 314 SER A CA 1
ATOM 2293 C C . SER A 1 314 ? 25.666 72.825 21.574 1.00 127.55 314 SER A C 1
ATOM 2294 O O . SER A 1 314 ? 26.712 72.965 20.946 1.00 128.04 314 SER A O 1
ATOM 2297 N N . ILE A 1 315 ? 25.638 72.564 22.876 1.00 114.57 315 ILE A N 1
ATOM 2298 C CA . ILE A 1 315 ? 26.870 72.386 23.635 1.00 112.99 315 ILE A CA 1
ATOM 2299 C C . ILE A 1 315 ? 27.318 70.931 23.524 1.00 113.37 315 ILE A C 1
ATOM 2300 O O . ILE A 1 315 ? 28.354 70.536 24.056 1.00 114.07 315 ILE A O 1
ATOM 2305 N N . VAL A 1 316 ? 26.523 70.140 22.813 1.00 141.76 316 VAL A N 1
ATOM 2306 C CA . VAL A 1 316 ? 26.922 68.794 22.431 1.00 136.60 316 VAL A CA 1
ATOM 2307 C C . VAL A 1 316 ? 27.871 68.914 21.241 1.00 133.28 316 VAL A C 1
ATOM 2308 O O . VAL A 1 316 ? 28.733 68.062 21.020 1.00 130.35 316 VAL A O 1
ATOM 2312 N N . VAL A 1 317 ? 27.708 70.000 20.492 1.00 97.61 317 VAL A N 1
ATOM 2313 C CA . VAL A 1 317 ? 28.555 70.308 19.347 1.00 100.08 317 VAL A CA 1
ATOM 2314 C C . VAL A 1 317 ? 29.830 71.018 19.790 1.00 103.89 317 VAL A C 1
ATOM 2315 O O . VAL A 1 317 ? 30.913 70.758 19.272 1.00 104.23 317 VAL A O 1
ATOM 2319 N N . PHE A 1 318 ? 29.691 71.913 20.760 1.00 155.16 318 PHE A N 1
ATOM 2320 C CA . PHE A 1 318 ? 30.812 72.718 21.240 1.00 163.06 318 PHE A CA 1
ATOM 2321 C C . PHE A 1 318 ? 31.955 71.875 21.802 1.00 162.18 318 PHE A C 1
ATOM 2322 O O . PHE A 1 318 ? 33.125 72.227 21.653 1.00 163.27 318 PHE A O 1
ATOM 2330 N N . ILE A 1 319 ? 31.618 70.765 22.450 1.00 173.70 319 ILE A N 1
ATOM 2331 C CA . ILE A 1 319 ? 32.641 69.884 22.998 1.00 173.80 319 ILE A CA 1
ATOM 2332 C C . ILE A 1 319 ? 33.311 69.098 21.877 1.00 172.58 319 ILE A C 1
ATOM 2333 O O . ILE A 1 319 ? 34.421 68.594 22.036 1.00 176.24 319 ILE A O 1
ATOM 2338 N N . PHE A 1 320 ? 32.629 69.000 20.741 1.00 137.92 320 PHE A N 1
ATOM 2339 C CA . PHE A 1 320 ? 33.226 68.415 19.551 1.00 139.81 320 PHE A CA 1
ATOM 2340 C C . PHE A 1 320 ? 34.157 69.431 18.896 1.00 144.70 320 PHE A C 1
ATOM 2341 O O . PHE A 1 320 ? 35.172 69.068 18.303 1.00 146.23 320 PHE A O 1
ATOM 2349 N N . LEU A 1 321 ? 33.808 70.709 19.017 1.00 164.80 321 LEU A N 1
ATOM 2350 C CA . LEU A 1 321 ? 34.591 71.778 18.408 1.00 170.52 321 LEU A CA 1
ATOM 2351 C C . LEU A 1 321 ? 35.846 72.088 19.222 1.00 177.74 321 LEU A C 1
ATOM 2352 O O . LEU A 1 321 ? 36.942 72.197 18.671 1.00 182.38 321 LEU A O 1
ATOM 2357 N N . LEU A 1 322 ? 35.677 72.223 20.534 1.00 107.41 322 LEU A N 1
ATOM 2358 C CA . LEU A 1 322 ? 36.774 72.592 21.425 1.00 110.03 322 LEU A CA 1
ATOM 2359 C C . LEU A 1 322 ? 37.802 71.478 21.600 1.00 108.14 322 LEU A C 1
ATOM 2360 O O . LEU A 1 322 ? 38.867 71.690 22.179 1.00 111.82 322 LEU A O 1
ATOM 2365 N N . PHE A 1 323 ? 37.473 70.290 21.105 1.00 139.20 323 PHE A N 1
ATOM 2366 C CA . PHE A 1 323 ? 38.389 69.159 21.145 1.00 139.57 323 PHE A CA 1
ATOM 2367 C C . PHE A 1 323 ? 39.090 68.964 19.802 1.00 141.85 323 PHE A C 1
ATOM 2368 O O . PHE A 1 323 ? 40.311 68.822 19.744 1.00 143.43 323 PHE A O 1
ATOM 2376 N N . ALA A 1 324 ? 38.306 68.962 18.727 1.00 170.28 324 ALA A N 1
ATOM 2377 C CA . ALA A 1 324 ? 38.823 68.697 17.385 1.00 170.25 324 ALA A CA 1
ATOM 2378 C C . ALA A 1 324 ? 39.768 69.786 16.877 1.00 175.76 324 ALA A C 1
ATOM 2379 O O . ALA A 1 324 ? 40.893 69.499 16.469 1.00 181.00 324 ALA A O 1
ATOM 2381 N N . LEU A 1 325 ? 39.305 71.032 16.903 1.00 153.02 325 LEU A N 1
ATOM 2382 C CA . LEU A 1 325 ? 40.069 72.156 16.354 1.00 157.76 325 LEU A CA 1
ATOM 2383 C C . LEU A 1 325 ? 41.463 72.405 16.958 1.00 163.79 325 LEU A C 1
ATOM 2384 O O . LEU A 1 325 ? 42.402 72.707 16.220 1.00 171.46 325 LEU A O 1
ATOM 2389 N N . PRO A 1 326 ? 41.609 72.304 18.292 1.00 149.79 326 PRO A N 1
ATOM 2390 C CA . PRO A 1 326 ? 42.976 72.459 18.796 1.00 154.88 326 PRO A CA 1
ATOM 2391 C C . PRO A 1 326 ? 43.838 71.259 18.427 1.00 157.25 326 PRO A C 1
ATOM 2392 O O . PRO A 1 326 ? 45.048 71.403 18.255 1.00 163.16 326 PRO A O 1
ATOM 2396 N N . GLY A 1 327 ? 43.214 70.091 18.308 1.00 110.15 327 GLY A N 1
ATOM 2397 C CA . GLY A 1 327 ? 43.921 68.876 17.947 1.00 112.52 327 GLY A CA 1
ATOM 2398 C C . GLY A 1 327 ? 44.518 68.943 16.554 1.00 118.23 327 GLY A C 1
ATOM 2399 O O . GLY A 1 327 ? 45.622 68.452 16.317 1.00 119.97 327 GLY A O 1
ATOM 2400 N N . ILE A 1 328 ? 43.783 69.557 15.632 1.00 175.56 328 ILE A N 1
ATOM 2401 C CA . ILE A 1 328 ? 44.242 69.720 14.256 1.00 176.80 328 ILE A CA 1
ATOM 2402 C C . ILE A 1 328 ? 45.482 70.606 14.187 1.00 183.91 328 ILE A C 1
ATOM 2403 O O . ILE A 1 328 ? 46.482 70.235 13.571 1.00 190.19 328 ILE A O 1
ATOM 2408 N N . VAL A 1 329 ? 45.415 71.770 14.827 1.00 115.61 329 VAL A N 1
ATOM 2409 C CA . VAL A 1 329 ? 46.545 72.692 14.858 1.00 119.89 329 VAL A CA 1
ATOM 2410 C C . VAL A 1 329 ? 47.768 72.041 15.498 1.00 121.91 329 VAL A C 1
ATOM 2411 O O . VAL A 1 329 ? 48.890 72.213 15.026 1.00 126.10 329 VAL A O 1
ATOM 2415 N N . TYR A 1 330 ? 47.544 71.266 16.553 1.00 165.22 330 TYR A N 1
ATOM 2416 C CA . TYR A 1 330 ? 48.630 70.536 17.195 1.00 169.29 330 TYR A CA 1
ATOM 2417 C C . TYR A 1 330 ? 49.185 69.450 16.277 1.00 171.71 330 TYR A C 1
ATOM 2418 O O . TYR A 1 330 ? 50.320 69.005 16.442 1.00 177.01 330 TYR A O 1
ATOM 2427 N N . GLY A 1 331 ? 48.376 69.025 15.312 1.00 155.04 331 GLY A N 1
ATOM 2428 C CA . GLY A 1 331 ? 48.780 67.983 14.387 1.00 158.56 331 GLY A CA 1
ATOM 2429 C C . GLY A 1 331 ? 49.355 68.517 13.089 1.00 162.36 331 GLY A C 1
ATOM 2430 O O . GLY A 1 331 ? 50.011 67.787 12.348 1.00 165.51 331 GLY A O 1
ATOM 2431 N N . ARG A 1 332 ? 49.106 69.793 12.811 1.00 208.82 332 ARG A N 1
ATOM 2432 C CA . ARG A 1 332 ? 49.628 70.431 11.608 1.00 216.55 332 ARG A CA 1
ATOM 2433 C C . ARG A 1 332 ? 50.859 71.275 11.934 1.00 223.41 332 ARG A C 1
ATOM 2434 O O . ARG A 1 332 ? 51.709 71.506 11.073 1.00 231.01 332 ARG A O 1
ATOM 2442 N N . ILE A 1 333 ? 50.954 71.730 13.181 1.00 174.71 333 ILE A N 1
ATOM 2443 C CA . ILE A 1 333 ? 52.097 72.531 13.616 1.00 178.91 333 ILE A CA 1
ATOM 2444 C C . ILE A 1 333 ? 53.269 71.652 14.055 1.00 181.22 333 ILE A C 1
ATOM 2445 O O . ILE A 1 333 ? 54.427 71.968 13.780 1.00 191.22 333 ILE A O 1
ATOM 2450 N N . THR A 1 334 ? 52.965 70.543 14.722 1.00 191.77 334 THR A N 1
ATOM 2451 C CA . THR A 1 334 ? 53.995 69.588 15.112 1.00 196.10 334 THR A CA 1
ATOM 2452 C C . THR A 1 334 ? 54.117 68.500 14.057 1.00 199.50 334 THR A C 1
ATOM 2453 O O . THR A 1 334 ? 54.961 67.610 14.168 1.00 208.19 334 THR A O 1
ATOM 2457 N N . ARG A 1 335 ? 53.264 68.584 13.040 1.00 144.58 335 ARG A N 1
ATOM 2458 C CA . ARG A 1 335 ? 53.220 67.600 11.963 1.00 147.71 335 ARG A CA 1
ATOM 2459 C C . ARG A 1 335 ? 53.005 66.190 12.512 1.00 145.55 335 ARG A C 1
ATOM 2460 O O . ARG A 1 335 ? 53.563 65.223 11.995 1.00 150.97 335 ARG A O 1
ATOM 2468 N N . SER A 1 336 ? 52.198 66.083 13.566 1.00 189.41 336 SER A N 1
ATOM 2469 C CA . SER A 1 336 ? 51.886 64.789 14.166 1.00 185.83 336 SER A CA 1
ATOM 2470 C C . SER A 1 336 ? 51.043 63.974 13.195 1.00 185.92 336 SER A C 1
ATOM 2471 O O . SER A 1 336 ? 51.076 62.743 13.201 1.00 185.04 336 SER A O 1
ATOM 2474 N N . LEU A 1 337 ? 50.279 64.683 12.370 1.00 232.22 337 LEU A N 1
ATOM 2475 C CA . LEU A 1 337 ? 49.585 64.094 11.229 1.00 237.39 337 LEU A CA 1
ATOM 2476 C C . LEU A 1 337 ? 49.394 65.159 10.141 1.00 239.04 337 LEU A C 1
ATOM 2477 O O . LEU A 1 337 ? 48.727 66.173 10.353 1.00 236.36 337 LEU A O 1
ATOM 2482 N N . ARG A 1 338 ? 50.001 64.923 8.982 1.00 238.36 338 ARG A N 1
ATOM 2483 C CA . ARG A 1 338 ? 50.140 65.954 7.953 1.00 249.33 338 ARG A CA 1
ATOM 2484 C C . ARG A 1 338 ? 48.893 66.161 7.098 1.00 254.02 338 ARG A C 1
ATOM 2485 O O . ARG A 1 338 ? 48.189 67.161 7.246 1.00 251.98 338 ARG A O 1
ATOM 2493 N N . GLY A 1 339 ? 48.640 65.209 6.203 1.00 240.79 339 GLY A N 1
ATOM 2494 C CA . GLY A 1 339 ? 47.619 65.337 5.177 1.00 230.27 339 GLY A CA 1
ATOM 2495 C C . GLY A 1 339 ? 46.236 65.754 5.638 1.00 215.96 339 GLY A C 1
ATOM 2496 O O . GLY A 1 339 ? 45.851 65.534 6.786 1.00 205.69 339 GLY A O 1
ATOM 2497 N N . GLU A 1 340 ? 45.488 66.369 4.726 1.00 237.95 340 GLU A N 1
ATOM 2498 C CA . GLU A 1 340 ? 44.121 66.786 5.002 1.00 236.26 340 GLU A CA 1
ATOM 2499 C C . GLU A 1 340 ? 43.175 65.610 4.789 1.00 227.16 340 GLU A C 1
ATOM 2500 O O . GLU A 1 340 ? 42.007 65.653 5.175 1.00 224.04 340 GLU A O 1
ATOM 2506 N N . ARG A 1 341 ? 43.697 64.562 4.162 1.00 226.31 341 ARG A N 1
ATOM 2507 C CA . ARG A 1 341 ? 42.968 63.313 4.000 1.00 214.98 341 ARG A CA 1
ATOM 2508 C C . ARG A 1 341 ? 43.425 62.330 5.074 1.00 207.16 341 ARG A C 1
ATOM 2509 O O . ARG A 1 341 ? 42.971 61.189 5.123 1.00 201.35 341 ARG A O 1
ATOM 2517 N N . GLU A 1 342 ? 44.330 62.787 5.935 1.00 129.24 342 GLU A N 1
ATOM 2518 C CA . GLU A 1 342 ? 44.880 61.950 6.996 1.00 129.47 342 GLU A CA 1
ATOM 2519 C C . GLU A 1 342 ? 44.037 62.050 8.264 1.00 126.70 342 GLU A C 1
ATOM 2520 O O . GLU A 1 342 ? 43.794 61.050 8.940 1.00 122.45 342 GLU A O 1
ATOM 2526 N N . VAL A 1 343 ? 43.597 63.262 8.585 1.00 119.11 343 VAL A N 1
ATOM 2527 C CA . VAL A 1 343 ? 42.764 63.475 9.762 1.00 106.51 343 VAL A CA 1
ATOM 2528 C C . VAL A 1 343 ? 41.385 62.846 9.571 1.00 102.37 343 VAL A C 1
ATOM 2529 O O . VAL A 1 343 ? 40.726 62.488 10.541 1.00 98.82 343 VAL A O 1
ATOM 2533 N N . VAL A 1 344 ? 40.965 62.699 8.316 1.00 124.72 344 VAL A N 1
ATOM 2534 C CA . VAL A 1 344 ? 39.662 62.121 7.988 1.00 119.23 344 VAL A CA 1
ATOM 2535 C C . VAL A 1 344 ? 39.721 60.595 7.963 1.00 119.59 344 VAL A C 1
ATOM 2536 O O . VAL A 1 344 ? 38.793 59.918 8.408 1.00 113.30 344 VAL A O 1
ATOM 2540 N N . ASN A 1 345 ? 40.825 60.056 7.452 1.00 206.83 345 ASN A N 1
ATOM 2541 C CA . ASN A 1 345 ? 41.067 58.617 7.492 1.00 205.09 345 ASN A CA 1
ATOM 2542 C C . ASN A 1 345 ? 41.267 58.121 8.923 1.00 199.28 345 ASN A C 1
ATOM 2543 O O . ASN A 1 345 ? 41.282 56.916 9.178 1.00 194.63 345 ASN A O 1
ATOM 2548 N N . ALA A 1 346 ? 41.418 59.062 9.852 1.00 164.88 346 ALA A N 1
ATOM 2549 C CA . ALA A 1 346 ? 41.656 58.740 11.253 1.00 161.69 346 ALA A CA 1
ATOM 2550 C C . ALA A 1 346 ? 40.412 58.923 12.130 1.00 159.43 346 ALA A C 1
ATOM 2551 O O . ALA A 1 346 ? 40.327 58.350 13.215 1.00 157.78 346 ALA A O 1
ATOM 2553 N N . MET A 1 347 ? 39.450 59.715 11.664 1.00 122.19 347 MET A N 1
ATOM 2554 C CA . MET A 1 347 ? 38.194 59.890 12.395 1.00 112.10 347 MET A CA 1
ATOM 2555 C C . MET A 1 347 ? 37.368 58.613 12.352 1.00 104.11 347 MET A C 1
ATOM 2556 O O . MET A 1 347 ? 36.482 58.405 13.179 1.00 97.58 347 MET A O 1
ATOM 2561 N N . ALA A 1 348 ? 37.666 57.766 11.374 1.00 163.92 348 ALA A N 1
ATOM 2562 C CA . ALA A 1 348 ? 36.915 56.539 11.143 1.00 158.41 348 ALA A CA 1
ATOM 2563 C C . ALA A 1 348 ? 37.317 55.426 12.104 1.00 155.58 348 ALA A C 1
ATOM 2564 O O . ALA A 1 348 ? 36.587 54.447 12.267 1.00 149.39 348 ALA A O 1
ATOM 2566 N N . GLU A 1 349 ? 38.481 55.575 12.730 1.00 149.30 349 GLU A N 1
ATOM 2567 C CA . GLU A 1 349 ? 39.001 54.566 13.646 1.00 147.26 349 GLU A CA 1
ATOM 2568 C C . GLU A 1 349 ? 38.267 54.633 14.977 1.00 142.15 349 GLU A C 1
ATOM 2569 O O . GLU A 1 349 ? 38.089 53.622 15.657 1.00 139.93 349 GLU A O 1
ATOM 2575 N N . SER A 1 350 ? 37.840 55.837 15.339 1.00 143.90 350 SER A N 1
ATOM 2576 C CA . SER A 1 350 ? 37.184 56.068 16.618 1.00 139.95 350 SER A CA 1
ATOM 2577 C C . SER A 1 350 ? 35.790 55.440 16.689 1.00 135.06 350 SER A C 1
ATOM 2578 O O . SER A 1 350 ? 35.440 54.827 17.696 1.00 133.45 350 SER A O 1
ATOM 2581 N N . MET A 1 351 ? 35.006 55.580 15.621 1.00 99.75 351 MET A N 1
ATOM 2582 C CA . MET A 1 351 ? 33.622 55.100 15.613 1.00 93.45 351 MET A CA 1
ATOM 2583 C C . MET A 1 351 ? 33.544 53.573 15.591 1.00 98.02 351 MET A C 1
ATOM 2584 O O . MET A 1 351 ? 32.479 52.988 15.806 1.00 94.60 351 MET A O 1
ATOM 2589 N N . SER A 1 352 ? 34.681 52.936 15.331 1.00 163.37 352 SER A N 1
ATOM 2590 C CA . SER A 1 352 ? 34.771 51.484 15.335 1.00 161.47 352 SER A CA 1
ATOM 2591 C C . SER A 1 352 ? 34.694 50.965 16.767 1.00 159.00 352 SER A C 1
ATOM 2592 O O . SER A 1 352 ? 34.103 49.918 17.034 1.00 159.29 352 SER A O 1
ATOM 2595 N N . THR A 1 353 ? 35.288 51.718 17.686 1.00 98.76 353 THR A N 1
ATOM 2596 C CA . THR A 1 353 ? 35.387 51.303 19.078 1.00 93.07 353 THR A CA 1
ATOM 2597 C C . THR A 1 353 ? 34.021 51.139 19.750 1.00 88.49 353 THR A C 1
ATOM 2598 O O . THR A 1 353 ? 33.886 50.388 20.715 1.00 84.62 353 THR A O 1
ATOM 2602 N N . LEU A 1 354 ? 33.008 51.822 19.224 1.00 105.61 354 LEU A N 1
ATOM 2603 C CA . LEU A 1 354 ? 31.666 51.770 19.800 1.00 105.39 354 LEU A CA 1
ATOM 2604 C C . LEU A 1 354 ? 30.856 50.570 19.303 1.00 104.24 354 LEU A C 1
ATOM 2605 O O . LEU A 1 354 ? 29.622 50.619 19.285 1.00 96.97 354 LEU A O 1
ATOM 2610 N N . GLY A 1 355 ? 31.548 49.497 18.916 1.00 77.63 355 GLY A N 1
ATOM 2611 C CA . GLY A 1 355 ? 30.913 48.343 18.298 1.00 74.67 355 GLY A CA 1
ATOM 2612 C C . GLY A 1 355 ? 29.834 47.721 19.158 1.00 67.65 355 GLY A C 1
ATOM 2613 O O . GLY A 1 355 ? 28.751 47.376 18.680 1.00 67.02 355 GLY A O 1
ATOM 2614 N N . LEU A 1 356 ? 30.132 47.589 20.443 1.00 81.77 356 LEU A N 1
ATOM 2615 C CA . LEU A 1 356 ? 29.181 47.029 21.386 1.00 84.77 356 LEU A CA 1
ATOM 2616 C C . LEU A 1 356 ? 28.206 48.111 21.825 1.00 85.69 356 LEU A C 1
ATOM 2617 O O . LEU A 1 356 ? 27.025 47.840 22.051 1.00 84.26 356 LEU A O 1
ATOM 2622 N N . TYR A 1 357 ? 28.716 49.336 21.925 1.00 121.69 357 TYR A N 1
ATOM 2623 C CA . TYR A 1 357 ? 27.934 50.481 22.372 1.00 117.84 357 TYR A CA 1
ATOM 2624 C C . TYR A 1 357 ? 26.647 50.664 21.586 1.00 113.39 357 TYR A C 1
ATOM 2625 O O . TYR A 1 357 ? 25.619 51.019 22.150 1.00 114.70 357 TYR A O 1
ATOM 2634 N N . LEU A 1 358 ? 26.697 50.417 20.286 1.00 93.50 358 LEU A N 1
ATOM 2635 C CA . LEU A 1 358 ? 25.503 50.578 19.470 1.00 94.28 358 LEU A CA 1
ATOM 2636 C C . LEU A 1 358 ? 24.468 49.510 19.791 1.00 94.76 358 LEU A C 1
ATOM 2637 O O . LEU A 1 358 ? 23.289 49.819 19.978 1.00 94.68 358 LEU A O 1
ATOM 2642 N N . VAL A 1 359 ? 24.918 48.262 19.877 1.00 60.93 359 VAL A N 1
ATOM 2643 C CA . VAL A 1 359 ? 24.013 47.153 20.138 1.00 59.44 359 VAL A CA 1
ATOM 2644 C C . VAL A 1 359 ? 23.255 47.348 21.447 1.00 61.51 359 VAL A C 1
ATOM 2645 O O . VAL A 1 359 ? 22.025 47.302 21.459 1.00 59.75 359 VAL A O 1
ATOM 2649 N N . ILE A 1 360 ? 23.985 47.584 22.539 1.00 93.38 360 ILE A N 1
ATOM 2650 C CA . ILE A 1 360 ? 23.349 47.829 23.837 1.00 97.26 360 ILE A CA 1
ATOM 2651 C C . ILE A 1 360 ? 22.485 49.086 23.796 1.00 96.38 360 ILE A C 1
ATOM 2652 O O . ILE A 1 360 ? 21.564 49.233 24.594 1.00 98.78 360 ILE A O 1
ATOM 2657 N N . ILE A 1 361 ? 22.777 49.979 22.855 1.00 77.89 361 ILE A N 1
ATOM 2658 C CA . ILE A 1 361 ? 21.994 51.198 22.695 1.00 76.06 361 ILE A CA 1
ATOM 2659 C C . ILE A 1 361 ? 20.904 51.023 21.641 1.00 76.03 361 ILE A C 1
ATOM 2660 O O . ILE A 1 361 ? 20.003 51.856 21.513 1.00 80.75 361 ILE A O 1
ATOM 2665 N N . PHE A 1 362 ? 20.984 49.920 20.904 1.00 92.67 362 PHE A N 1
ATOM 2666 C CA . PHE A 1 362 ? 19.898 49.523 20.020 1.00 96.62 362 PHE A CA 1
ATOM 2667 C C . PHE A 1 362 ? 18.852 48.784 20.829 1.00 101.06 362 PHE A C 1
ATOM 2668 O O . PHE A 1 362 ? 17.653 48.882 20.566 1.00 102.60 362 PHE A O 1
ATOM 2676 N N . PHE A 1 363 ? 19.328 48.031 21.812 1.00 98.10 363 PHE A N 1
ATOM 2677 C CA . PHE A 1 363 ? 18.453 47.281 22.698 1.00 102.71 363 PHE A CA 1
ATOM 2678 C C . PHE A 1 363 ? 17.977 48.109 23.892 1.00 103.28 363 PHE A C 1
ATOM 2679 O O . PHE A 1 363 ? 16.980 47.764 24.516 1.00 104.55 363 PHE A O 1
ATOM 2687 N N . ALA A 1 364 ? 18.688 49.189 24.214 1.00 83.06 364 ALA A N 1
ATOM 2688 C CA . ALA A 1 364 ? 18.211 50.127 25.230 1.00 83.41 364 ALA A CA 1
ATOM 2689 C C . ALA A 1 364 ? 17.105 50.980 24.636 1.00 81.24 364 ALA A C 1
ATOM 2690 O O . ALA A 1 364 ? 16.111 51.269 25.296 1.00 85.64 364 ALA A O 1
ATOM 2692 N N . ALA A 1 365 ? 17.293 51.389 23.386 1.00 48.74 365 ALA A N 1
ATOM 2693 C CA . ALA A 1 365 ? 16.237 52.055 22.645 1.00 50.43 365 ALA A CA 1
ATOM 2694 C C . ALA A 1 365 ? 15.078 51.088 22.538 1.00 57.11 365 ALA A C 1
ATOM 2695 O O . ALA A 1 365 ? 13.922 51.477 22.648 1.00 61.94 365 ALA A O 1
ATOM 2697 N N . GLN A 1 366 ? 15.407 49.817 22.339 1.00 87.28 366 GLN A N 1
ATOM 2698 C CA . GLN A 1 366 ? 14.404 48.767 22.248 1.00 92.90 366 GLN A CA 1
ATOM 2699 C C . GLN A 1 366 ? 13.999 48.223 23.615 1.00 96.56 366 GLN A C 1
ATOM 2700 O O . GLN A 1 366 ? 13.254 47.257 23.690 1.00 101.79 366 GLN A O 1
ATOM 2706 N N . PHE A 1 367 ? 14.494 48.827 24.691 1.00 124.61 367 PHE A N 1
ATOM 2707 C CA . PHE A 1 367 ? 14.067 48.430 26.032 1.00 127.94 367 PHE A CA 1
ATOM 2708 C C . PHE A 1 367 ? 13.196 49.501 26.669 1.00 125.80 367 PHE A C 1
ATOM 2709 O O . PHE A 1 367 ? 12.153 49.200 27.243 1.00 126.87 367 PHE A O 1
ATOM 2717 N N . VAL A 1 368 ? 13.633 50.751 26.562 1.00 104.99 368 VAL A N 1
ATOM 2718 C CA . VAL A 1 368 ? 12.844 51.882 27.028 1.00 108.55 368 VAL A CA 1
ATOM 2719 C C . VAL A 1 368 ? 11.645 52.089 26.101 1.00 109.03 368 VAL A C 1
ATOM 2720 O O . VAL A 1 368 ? 10.706 52.802 26.438 1.00 111.51 368 VAL A O 1
ATOM 2724 N N . ALA A 1 369 ? 11.683 51.461 24.928 1.00 89.48 369 ALA A N 1
ATOM 2725 C CA . ALA A 1 369 ? 10.541 51.482 24.023 1.00 96.04 369 ALA A CA 1
ATOM 2726 C C . ALA A 1 369 ? 9.427 50.628 24.605 1.00 99.68 369 ALA A C 1
ATOM 2727 O O . ALA A 1 369 ? 8.355 51.131 24.945 1.00 102.92 369 ALA A O 1
ATOM 2729 N N . PHE A 1 370 ? 9.697 49.329 24.702 1.00 144.12 370 PHE A N 1
ATOM 2730 C CA . PHE A 1 370 ? 8.775 48.370 25.289 1.00 147.07 370 PHE A CA 1
ATOM 2731 C C . PHE A 1 370 ? 8.325 48.889 26.647 1.00 151.42 370 PHE A C 1
ATOM 2732 O O . PHE A 1 370 ? 7.138 48.891 26.958 1.00 156.22 370 PHE A O 1
ATOM 2740 N N . PHE A 1 371 ? 9.291 49.354 27.436 1.00 164.76 371 PHE A N 1
ATOM 2741 C CA . PHE A 1 371 ? 9.055 49.798 28.810 1.00 169.48 371 PHE A CA 1
ATOM 2742 C C . PHE A 1 371 ? 8.087 50.969 28.911 1.00 171.00 371 PHE A C 1
ATOM 2743 O O . PHE A 1 371 ? 7.278 51.036 29.837 1.00 173.30 371 PHE A O 1
ATOM 2751 N N . ASN A 1 372 ? 8.179 51.890 27.958 1.00 121.66 372 ASN A N 1
ATOM 2752 C CA . ASN A 1 372 ? 7.419 53.133 28.020 1.00 120.92 372 ASN A CA 1
ATOM 2753 C C . ASN A 1 372 ? 6.016 53.026 27.439 1.00 122.27 372 ASN A C 1
ATOM 2754 O O . ASN A 1 372 ? 5.058 53.509 28.042 1.00 125.61 372 ASN A O 1
ATOM 2759 N N . TRP A 1 373 ? 5.882 52.403 26.271 1.00 144.00 373 TRP A N 1
ATOM 2760 C CA . TRP A 1 373 ? 4.558 52.321 25.660 1.00 154.67 373 TRP A CA 1
ATOM 2761 C C . TRP A 1 373 ? 3.779 51.059 26.043 1.00 156.62 373 TRP A C 1
ATOM 2762 O O . TRP A 1 373 ? 2.757 50.743 25.440 1.00 166.89 373 TRP A O 1
ATOM 2773 N N . THR A 1 374 ? 4.267 50.352 27.057 1.00 154.43 374 THR A N 1
ATOM 2774 C CA . THR A 1 374 ? 3.476 49.315 27.711 1.00 162.86 374 THR A CA 1
ATOM 2775 C C . THR A 1 374 ? 3.077 49.810 29.099 1.00 166.73 374 THR A C 1
ATOM 2776 O O . THR A 1 374 ? 2.434 49.094 29.868 1.00 170.49 374 THR A O 1
ATOM 2780 N N . ASN A 1 375 ? 3.484 51.041 29.406 1.00 97.03 375 ASN A N 1
ATOM 2781 C CA . ASN A 1 375 ? 3.115 51.733 30.645 1.00 94.43 375 ASN A CA 1
ATOM 2782 C C . ASN A 1 375 ? 3.523 51.038 31.945 1.00 85.98 375 ASN A C 1
ATOM 2783 O O . ASN A 1 375 ? 3.180 51.497 33.032 1.00 86.10 375 ASN A O 1
ATOM 2788 N N . ILE A 1 376 ? 4.259 49.939 31.828 1.00 118.42 376 ILE A N 1
ATOM 2789 C CA . ILE A 1 376 ? 4.741 49.214 32.995 1.00 120.09 376 ILE A CA 1
ATOM 2790 C C . ILE A 1 376 ? 5.828 50.020 33.710 1.00 119.78 376 ILE A C 1
ATOM 2791 O O . ILE A 1 376 ? 5.950 49.972 34.935 1.00 120.80 376 ILE A O 1
ATOM 2796 N N . GLY A 1 377 ? 6.598 50.785 32.941 1.00 158.38 377 GLY A N 1
ATOM 2797 C CA . GLY A 1 377 ? 7.649 51.618 33.499 1.00 156.73 377 GLY A CA 1
ATOM 2798 C C . GLY A 1 377 ? 7.135 52.695 34.437 1.00 151.09 377 GLY A C 1
ATOM 2799 O O . GLY A 1 377 ? 7.827 53.096 35.373 1.00 142.85 377 GLY A O 1
ATOM 2800 N N . GLN A 1 378 ? 5.919 53.167 34.181 1.00 145.12 378 GLN A N 1
ATOM 2801 C CA . GLN A 1 378 ? 5.292 54.176 35.024 1.00 144.41 378 GLN A CA 1
ATOM 2802 C C . GLN A 1 378 ? 4.657 53.509 36.236 1.00 153.35 378 GLN A C 1
ATOM 2803 O O . GLN A 1 378 ? 4.471 54.134 37.279 1.00 161.78 378 GLN A O 1
ATOM 2809 N N . TYR A 1 379 ? 4.316 52.234 36.083 1.00 149.88 379 TYR A N 1
ATOM 2810 C CA . TYR A 1 379 ? 3.734 51.449 37.162 1.00 153.61 379 TYR A CA 1
ATOM 2811 C C . TYR A 1 379 ? 4.805 51.143 38.206 1.00 151.42 379 TYR A C 1
ATOM 2812 O O . TYR A 1 379 ? 4.584 51.308 39.406 1.00 151.72 379 TYR A O 1
ATOM 2821 N N . ILE A 1 380 ? 5.966 50.696 37.738 1.00 117.47 380 ILE A N 1
ATOM 2822 C CA . ILE A 1 380 ? 7.118 50.460 38.601 1.00 109.93 380 ILE A CA 1
ATOM 2823 C C . ILE A 1 380 ? 7.557 51.775 39.250 1.00 107.07 380 ILE A C 1
ATOM 2824 O O . ILE A 1 380 ? 7.992 51.806 40.403 1.00 106.94 380 ILE A O 1
ATOM 2829 N N . ALA A 1 381 ? 7.405 52.861 38.500 1.00 154.09 381 ALA A N 1
ATOM 2830 C CA . ALA A 1 381 ? 7.732 54.203 38.972 1.00 151.44 381 ALA A CA 1
ATOM 2831 C C . ALA A 1 381 ? 6.906 54.628 40.182 1.00 151.86 381 ALA A C 1
ATOM 2832 O O . ALA A 1 381 ? 7.441 55.186 41.137 1.00 154.42 381 ALA A O 1
ATOM 2834 N N . VAL A 1 382 ? 5.600 54.379 40.133 1.00 108.55 382 VAL A N 1
ATOM 2835 C CA . VAL A 1 382 ? 4.703 54.834 41.191 1.00 118.15 382 VAL A CA 1
ATOM 2836 C C . VAL A 1 382 ? 4.646 53.875 42.383 1.00 122.41 382 VAL A C 1
ATOM 2837 O O . VAL A 1 382 ? 4.417 54.300 43.517 1.00 122.30 382 VAL A O 1
ATOM 2841 N N . LYS A 1 383 ? 4.858 52.587 42.130 1.00 117.84 383 LYS A N 1
ATOM 2842 C CA . LYS A 1 383 ? 4.888 51.603 43.208 1.00 115.75 383 LYS A CA 1
ATOM 2843 C C . LYS A 1 383 ? 6.187 51.689 44.006 1.00 114.71 383 LYS A C 1
ATOM 2844 O O . LYS A 1 383 ? 6.300 51.119 45.089 1.00 117.02 383 LYS A O 1
ATOM 2850 N N . GLY A 1 384 ? 7.165 52.405 43.463 1.00 111.38 384 GLY A N 1
ATOM 2851 C CA . GLY A 1 384 ? 8.404 52.658 44.173 1.00 108.47 384 GLY A CA 1
ATOM 2852 C C . GLY A 1 384 ? 8.465 54.085 44.687 1.00 108.25 384 GLY A C 1
ATOM 2853 O O . GLY A 1 384 ? 9.315 54.425 45.511 1.00 107.45 384 GLY A O 1
ATOM 2854 N N . ALA A 1 385 ? 7.557 54.920 44.191 1.00 201.51 385 ALA A N 1
ATOM 2855 C CA . ALA A 1 385 ? 7.447 56.308 44.632 1.00 204.40 385 ALA A CA 1
ATOM 2856 C C . ALA A 1 385 ? 6.679 56.383 45.944 1.00 215.03 385 ALA A C 1
ATOM 2857 O O . ALA A 1 385 ? 6.925 57.259 46.773 1.00 219.74 385 ALA A O 1
ATOM 2859 N N . VAL A 1 386 ? 5.736 55.462 46.120 1.00 113.47 386 VAL A N 1
ATOM 2860 C CA . VAL A 1 386 ? 5.006 55.345 47.373 1.00 115.56 386 VAL A CA 1
ATOM 2861 C C . VAL A 1 386 ? 5.893 54.665 48.413 1.00 116.82 386 VAL A C 1
ATOM 2862 O O . VAL A 1 386 ? 5.584 54.656 49.605 1.00 124.92 386 VAL A O 1
ATOM 2866 N N . PHE A 1 387 ? 7.002 54.101 47.948 1.00 151.94 387 PHE A N 1
ATOM 2867 C CA . PHE A 1 387 ? 7.920 53.371 48.808 1.00 153.17 387 PHE A CA 1
ATOM 2868 C C . PHE A 1 387 ? 8.908 54.304 49.503 1.00 147.79 387 PHE A C 1
ATOM 2869 O O . PHE A 1 387 ? 9.022 54.293 50.725 1.00 146.67 387 PHE A O 1
ATOM 2877 N N . LEU A 1 388 ? 9.616 55.115 48.723 1.00 142.68 388 LEU A N 1
ATOM 2878 C CA . LEU A 1 388 ? 10.735 55.897 49.251 1.00 140.24 388 LEU A CA 1
ATOM 2879 C C . LEU A 1 388 ? 10.359 57.198 49.966 1.00 147.46 388 LEU A C 1
ATOM 2880 O O . LEU A 1 388 ? 11.217 57.842 50.572 1.00 145.95 388 LEU A O 1
ATOM 2885 N N . LYS A 1 389 ? 9.090 57.588 49.892 1.00 199.50 389 LYS A N 1
ATOM 2886 C CA . LYS A 1 389 ? 8.620 58.766 50.617 1.00 204.63 389 LYS A CA 1
ATOM 2887 C C . LYS A 1 389 ? 7.884 58.357 51.890 1.00 213.32 389 LYS A C 1
ATOM 2888 O O . LYS A 1 389 ? 7.202 59.168 52.515 1.00 219.03 389 LYS A O 1
ATOM 2894 N N . GLU A 1 390 ? 8.035 57.092 52.268 1.00 247.76 390 GLU A N 1
ATOM 2895 C CA . GLU A 1 390 ? 7.349 56.544 53.431 1.00 249.17 390 GLU A CA 1
ATOM 2896 C C . GLU A 1 390 ? 8.209 56.614 54.690 1.00 252.65 390 GLU A C 1
ATOM 2897 O O . GLU A 1 390 ? 7.776 57.129 55.723 1.00 260.38 390 GLU A O 1
ATOM 2903 N N . VAL A 1 391 ? 9.430 56.096 54.591 1.00 133.94 391 VAL A N 1
ATOM 2904 C CA . VAL A 1 391 ? 10.319 55.959 55.740 1.00 137.70 391 VAL A CA 1
ATOM 2905 C C . VAL A 1 391 ? 10.643 57.302 56.400 1.00 144.65 391 VAL A C 1
ATOM 2906 O O . VAL A 1 391 ? 10.813 57.387 57.619 1.00 139.14 391 VAL A O 1
ATOM 2910 N N . GLY A 1 392 ? 10.702 58.351 55.587 1.00 204.64 392 GLY A N 1
ATOM 2911 C CA . GLY A 1 392 ? 11.143 59.654 56.049 1.00 203.83 392 GLY A CA 1
ATOM 2912 C C . GLY A 1 392 ? 12.491 59.951 55.426 1.00 194.86 392 GLY A C 1
ATOM 2913 O O . GLY A 1 392 ? 13.300 60.703 55.976 1.00 187.39 392 GLY A O 1
ATOM 2914 N N . LEU A 1 393 ? 12.720 59.342 54.265 1.00 160.79 393 LEU A N 1
ATOM 2915 C CA . LEU A 1 393 ? 13.988 59.437 53.551 1.00 150.17 393 LEU A CA 1
ATOM 2916 C C . LEU A 1 393 ? 14.188 60.810 52.928 1.00 145.95 393 LEU A C 1
ATOM 2917 O O . LEU A 1 393 ? 13.774 61.057 51.793 1.00 131.96 393 LEU A O 1
ATOM 2922 N N . ALA A 1 394 ? 14.835 61.698 53.677 1.00 162.65 394 ALA A N 1
ATOM 2923 C CA . ALA A 1 394 ? 15.089 63.054 53.212 1.00 156.91 394 ALA A CA 1
ATOM 2924 C C . ALA A 1 394 ? 16.100 63.064 52.070 1.00 149.25 394 ALA A C 1
ATOM 2925 O O . ALA A 1 394 ? 16.551 62.011 51.613 1.00 140.51 394 ALA A O 1
ATOM 2927 N N . GLY A 1 395 ? 16.448 64.264 51.614 1.00 131.06 395 GLY A N 1
ATOM 2928 C CA . GLY A 1 395 ? 17.364 64.432 50.501 1.00 125.56 395 GLY A CA 1
ATOM 2929 C C . GLY A 1 395 ? 18.731 63.833 50.758 1.00 118.46 395 GLY A C 1
ATOM 2930 O O . GLY A 1 395 ? 19.399 63.366 49.841 1.00 123.19 395 GLY A O 1
ATOM 2931 N N . SER A 1 396 ? 19.148 63.837 52.017 1.00 136.08 396 SER A N 1
ATOM 2932 C CA . SER A 1 396 ? 20.443 63.283 52.376 1.00 136.28 396 SER A CA 1
ATOM 2933 C C . SER A 1 396 ? 20.339 61.801 52.714 1.00 134.05 396 SER A C 1
ATOM 2934 O O . SER A 1 396 ? 21.181 61.006 52.307 1.00 127.84 396 SER A O 1
ATOM 2937 N N . VAL A 1 397 ? 19.296 61.437 53.452 1.00 196.19 397 VAL A N 1
ATOM 2938 C CA . VAL A 1 397 ? 19.154 60.077 53.967 1.00 195.29 397 VAL A CA 1
ATOM 2939 C C . VAL A 1 397 ? 18.901 59.045 52.867 1.00 192.58 397 VAL A C 1
ATOM 2940 O O . VAL A 1 397 ? 19.492 57.965 52.876 1.00 193.67 397 VAL A O 1
ATOM 2944 N N . LEU A 1 398 ? 18.033 59.384 51.919 1.00 194.46 398 LEU A N 1
ATOM 2945 C CA . LEU A 1 398 ? 17.684 58.476 50.827 1.00 190.22 398 LEU A CA 1
ATOM 2946 C C . LEU A 1 398 ? 18.846 58.206 49.873 1.00 182.02 398 LEU A C 1
ATOM 2947 O O . LEU A 1 398 ? 19.032 57.080 49.405 1.00 177.59 398 LEU A O 1
ATOM 2952 N N . PHE A 1 399 ? 19.625 59.246 49.591 1.00 113.27 399 PHE A N 1
ATOM 2953 C CA . PHE A 1 399 ? 20.659 59.180 48.562 1.00 109.48 399 PHE A CA 1
ATOM 2954 C C . PHE A 1 399 ? 21.990 58.623 49.052 1.00 103.70 399 PHE A C 1
ATOM 2955 O O . PHE A 1 399 ? 23.035 58.871 48.454 1.00 102.90 399 PHE A O 1
ATOM 2963 N N . ILE A 1 400 ? 21.947 57.879 50.150 1.00 94.11 400 ILE A N 1
ATOM 2964 C CA . ILE A 1 400 ? 23.090 57.093 50.584 1.00 94.74 400 ILE A CA 1
ATOM 2965 C C . ILE A 1 400 ? 22.757 55.653 50.228 1.00 93.98 400 ILE A C 1
ATOM 2966 O O . ILE A 1 400 ? 23.643 54.841 49.960 1.00 96.99 400 ILE A O 1
ATOM 2971 N N . GLY A 1 401 ? 21.460 55.352 50.215 1.00 119.40 401 GLY A N 1
ATOM 2972 C CA . GLY A 1 401 ? 20.981 54.036 49.838 1.00 118.44 401 GLY A CA 1
ATOM 2973 C C . GLY A 1 401 ? 21.111 53.830 48.344 1.00 119.94 401 GLY A C 1
ATOM 2974 O O . GLY A 1 401 ? 21.193 52.702 47.857 1.00 116.78 401 GLY A O 1
ATOM 2975 N N . PHE A 1 402 ? 21.135 54.939 47.614 1.00 165.42 402 PHE A N 1
ATOM 2976 C CA . PHE A 1 402 ? 21.289 54.903 46.167 1.00 164.96 402 PHE A CA 1
ATOM 2977 C C . PHE A 1 402 ? 22.739 54.629 45.781 1.00 160.01 402 PHE A C 1
ATOM 2978 O O . PHE A 1 402 ? 23.021 53.705 45.017 1.00 162.29 402 PHE A O 1
ATOM 2986 N N . ILE A 1 403 ? 23.649 55.439 46.317 1.00 95.97 403 ILE A N 1
ATOM 2987 C CA . ILE A 1 403 ? 25.068 55.345 45.995 1.00 94.08 403 ILE A CA 1
ATOM 2988 C C . ILE A 1 403 ? 25.603 53.918 46.155 1.00 97.46 403 ILE A C 1
ATOM 2989 O O . ILE A 1 403 ? 26.388 53.447 45.330 1.00 97.61 403 ILE A O 1
ATOM 2994 N N . LEU A 1 404 ? 25.142 53.222 47.193 1.00 69.99 404 LEU A N 1
ATOM 2995 C CA . LEU A 1 404 ? 25.644 51.883 47.510 1.00 72.81 404 LEU A CA 1
ATOM 2996 C C . LEU A 1 404 ? 25.103 50.760 46.621 1.00 74.30 404 LEU A C 1
ATOM 2997 O O . LEU A 1 404 ? 25.838 49.832 46.278 1.00 78.39 404 LEU A O 1
ATOM 3002 N N . ILE A 1 405 ? 23.825 50.836 46.262 1.00 76.61 405 ILE A N 1
ATOM 3003 C CA . ILE A 1 405 ? 23.212 49.829 45.397 1.00 78.37 405 ILE A CA 1
ATOM 3004 C C . ILE A 1 405 ? 23.851 49.821 44.005 1.00 72.92 405 ILE A C 1
ATOM 3005 O O . ILE A 1 405 ? 24.116 48.758 43.435 1.00 71.14 405 ILE A O 1
ATOM 3010 N N . CYS A 1 406 ? 24.109 51.009 43.466 1.00 144.99 406 CYS A N 1
ATOM 3011 C CA . CYS A 1 406 ? 24.720 51.122 42.148 1.00 149.07 406 CYS A CA 1
ATOM 3012 C C . CYS A 1 406 ? 26.240 50.968 42.221 1.00 150.26 406 CYS A C 1
ATOM 3013 O O . CYS A 1 406 ? 26.900 50.795 41.199 1.00 151.45 406 CYS A O 1
ATOM 3016 N N . ALA A 1 407 ? 26.793 51.030 43.430 1.00 58.39 407 ALA A N 1
ATOM 3017 C CA . ALA A 1 407 ? 28.201 50.710 43.627 1.00 59.19 407 ALA A CA 1
ATOM 3018 C C . ALA A 1 407 ? 28.331 49.250 44.044 1.00 60.93 407 ALA A C 1
ATOM 3019 O O . ALA A 1 407 ? 29.423 48.767 44.324 1.00 61.98 407 ALA A O 1
ATOM 3021 N N . PHE A 1 408 ? 27.204 48.550 44.088 1.00 100.18 408 PHE A N 1
ATOM 3022 C CA . PHE A 1 408 ? 27.220 47.117 44.342 1.00 100.88 408 PHE A CA 1
ATOM 3023 C C . PHE A 1 408 ? 26.902 46.338 43.068 1.00 106.29 408 PHE A C 1
ATOM 3024 O O . PHE A 1 408 ? 27.602 45.385 42.727 1.00 114.29 408 PHE A O 1
ATOM 3032 N N . ILE A 1 409 ? 25.852 46.750 42.363 1.00 73.13 409 ILE A N 1
ATOM 3033 C CA . ILE A 1 409 ? 25.489 46.118 41.100 1.00 70.19 409 ILE A CA 1
ATOM 3034 C C . ILE A 1 409 ? 26.565 46.390 40.051 1.00 73.22 409 ILE A C 1
ATOM 3035 O O . ILE A 1 409 ? 26.667 45.680 39.054 1.00 77.47 409 ILE A O 1
ATOM 3040 N N . ASN A 1 410 ? 27.385 47.408 40.301 1.00 140.57 410 ASN A N 1
ATOM 3041 C CA . ASN A 1 410 ? 28.484 47.764 39.406 1.00 146.23 410 ASN A CA 1
ATOM 3042 C C . ASN A 1 410 ? 29.563 46.686 39.338 1.00 151.83 410 ASN A C 1
ATOM 3043 O O . ASN A 1 410 ? 30.422 46.709 38.458 1.00 154.92 410 ASN A O 1
ATOM 3048 N N . LEU A 1 411 ? 29.513 45.741 40.270 1.00 100.67 411 LEU A N 1
ATOM 3049 C CA . LEU A 1 411 ? 30.484 44.654 40.306 1.00 106.08 411 LEU A CA 1
ATOM 3050 C C . LEU A 1 411 ? 29.978 43.419 39.566 1.00 104.47 411 LEU A C 1
ATOM 3051 O O . LEU A 1 411 ? 30.678 42.410 39.472 1.00 108.61 411 LEU A O 1
ATOM 3056 N N . MET A 1 412 ? 28.761 43.505 39.039 1.00 116.83 412 MET A N 1
ATOM 3057 C CA . MET A 1 412 ? 28.148 42.376 38.349 1.00 122.05 412 MET A CA 1
ATOM 3058 C C . MET A 1 412 ? 28.038 42.631 36.849 1.00 121.30 412 MET A C 1
ATOM 3059 O O . MET A 1 412 ? 28.671 41.948 36.042 1.00 121.83 412 MET A O 1
ATOM 3064 N N . ILE A 1 413 ? 27.224 43.617 36.486 1.00 162.28 413 ILE A N 1
ATOM 3065 C CA . ILE A 1 413 ? 27.019 43.982 35.090 1.00 155.50 413 ILE A CA 1
ATOM 3066 C C . ILE A 1 413 ? 27.496 45.415 34.840 1.00 150.27 413 ILE A C 1
ATOM 3067 O O . ILE A 1 413 ? 27.442 45.917 33.718 1.00 148.28 413 ILE A O 1
ATOM 3072 N N . GLY A 1 414 ? 27.989 46.059 35.892 1.00 94.59 414 GLY A N 1
ATOM 3073 C CA . GLY A 1 414 ? 28.415 47.444 35.817 1.00 91.25 414 GLY A CA 1
ATOM 3074 C C . GLY A 1 414 ? 29.646 47.732 34.978 1.00 93.42 414 GLY A C 1
ATOM 3075 O O . GLY A 1 414 ? 30.744 47.266 35.284 1.00 95.26 414 GLY A O 1
ATOM 3076 N N . SER A 1 415 ? 29.453 48.508 33.915 1.00 131.82 415 SER A N 1
ATOM 3077 C CA . SER A 1 415 ? 30.555 48.988 33.083 1.00 131.84 415 SER A CA 1
ATOM 3078 C C . SER A 1 415 ? 30.117 50.205 32.270 1.00 128.02 415 SER A C 1
ATOM 3079 O O . SER A 1 415 ? 29.602 50.072 31.154 1.00 122.26 415 SER A O 1
ATOM 3082 N N . ALA A 1 416 ? 30.321 51.383 32.857 1.00 134.85 416 ALA A N 1
ATOM 3083 C CA . ALA A 1 416 ? 29.945 52.659 32.250 1.00 129.74 416 ALA A CA 1
ATOM 3084 C C . ALA A 1 416 ? 28.445 52.780 32.033 1.00 121.36 416 ALA A C 1
ATOM 3085 O O . ALA A 1 416 ? 27.681 53.065 32.959 1.00 120.95 416 ALA A O 1
ATOM 3087 N N . SER A 1 417 ? 28.033 52.560 30.795 1.00 81.06 417 SER A N 1
ATOM 3088 C CA . SER A 1 417 ? 26.642 52.715 30.425 1.00 82.64 417 SER A CA 1
ATOM 3089 C C . SER A 1 417 ? 26.006 51.355 30.190 1.00 83.77 417 SER A C 1
ATOM 3090 O O . SER A 1 417 ? 24.848 51.265 29.783 1.00 82.92 417 SER A O 1
ATOM 3093 N N . ALA A 1 418 ? 26.770 50.298 30.447 1.00 96.38 418 ALA A N 1
ATOM 3094 C CA . ALA A 1 418 ? 26.285 48.942 30.212 1.00 98.77 418 ALA A CA 1
ATOM 3095 C C . ALA A 1 418 ? 25.264 48.544 31.262 1.00 97.16 418 ALA A C 1
ATOM 3096 O O . ALA A 1 418 ? 24.388 47.716 31.010 1.00 98.09 418 ALA A O 1
ATOM 3098 N N . GLN A 1 419 ? 25.391 49.132 32.445 1.00 71.59 419 GLN A N 1
ATOM 3099 C CA . GLN A 1 419 ? 24.426 48.908 33.503 1.00 72.89 419 GLN A CA 1
ATOM 3100 C C . GLN A 1 419 ? 23.453 50.070 33.559 1.00 70.11 419 GLN A C 1
ATOM 3101 O O . GLN A 1 419 ? 22.289 49.891 33.892 1.00 69.37 419 GLN A O 1
ATOM 3107 N N . TRP A 1 420 ? 23.929 51.266 33.237 1.00 87.37 420 TRP A N 1
ATOM 3108 C CA . TRP A 1 420 ? 23.088 52.444 33.370 1.00 88.12 420 TRP A CA 1
ATOM 3109 C C . TRP A 1 420 ? 21.897 52.369 32.434 1.00 88.42 420 TRP A C 1
ATOM 3110 O O . TRP A 1 420 ? 20.789 52.742 32.798 1.00 89.74 420 TRP A O 1
ATOM 3121 N N . ALA A 1 421 ? 22.128 51.852 31.233 1.00 92.29 421 ALA A N 1
ATOM 3122 C CA . ALA A 1 421 ? 21.048 51.596 30.288 1.00 93.28 421 ALA A CA 1
ATOM 3123 C C . ALA A 1 421 ? 20.087 50.533 30.820 1.00 98.01 421 ALA A C 1
ATOM 3124 O O . ALA A 1 421 ? 19.000 50.338 30.275 1.00 103.00 421 ALA A O 1
ATOM 3126 N N . VAL A 1 422 ? 20.498 49.849 31.885 1.00 81.22 422 VAL A N 1
ATOM 3127 C CA . VAL A 1 422 ? 19.687 48.804 32.491 1.00 85.51 422 VAL A CA 1
ATOM 3128 C C . VAL A 1 422 ? 18.946 49.324 33.722 1.00 87.65 422 VAL A C 1
ATOM 3129 O O . VAL A 1 422 ? 17.753 49.070 33.878 1.00 90.24 422 VAL A O 1
ATOM 3133 N N . THR A 1 423 ? 19.649 50.058 34.587 1.00 75.81 423 THR A N 1
ATOM 3134 C CA . THR A 1 423 ? 19.075 50.506 35.865 1.00 77.85 423 THR A CA 1
ATOM 3135 C C . THR A 1 423 ? 18.475 51.917 35.856 1.00 77.99 423 THR A C 1
ATOM 3136 O O . THR A 1 423 ? 17.736 52.274 36.766 1.00 80.97 423 THR A O 1
ATOM 3140 N N . ALA A 1 424 ? 18.796 52.721 34.846 1.00 89.19 424 ALA A N 1
ATOM 3141 C CA . ALA A 1 424 ? 18.123 54.014 34.677 1.00 85.76 424 ALA A CA 1
ATOM 3142 C C . ALA A 1 424 ? 16.616 53.894 34.419 1.00 87.59 424 ALA A C 1
ATOM 3143 O O . ALA A 1 424 ? 15.841 54.671 34.970 1.00 86.85 424 ALA A O 1
ATOM 3145 N N . PRO A 1 425 ? 16.189 52.939 33.569 1.00 118.18 425 PRO A N 1
ATOM 3146 C CA . PRO A 1 425 ? 14.739 52.808 33.391 1.00 123.14 425 PRO A CA 1
ATOM 3147 C C . PRO A 1 425 ? 14.000 52.285 34.623 1.00 125.57 425 PRO A C 1
ATOM 3148 O O . PRO A 1 425 ? 12.770 52.292 34.624 1.00 132.28 425 PRO A O 1
ATOM 3152 N N . ILE A 1 426 ? 14.721 51.835 35.645 1.00 92.94 426 ILE A N 1
ATOM 3153 C CA . ILE A 1 426 ? 14.068 51.321 36.847 1.00 95.36 426 ILE A CA 1
ATOM 3154 C C . ILE A 1 426 ? 14.186 52.275 38.032 1.00 88.80 426 ILE A C 1
ATOM 3155 O O . ILE A 1 426 ? 13.293 52.336 38.874 1.00 85.88 426 ILE A O 1
ATOM 3160 N N . PHE A 1 427 ? 15.285 53.020 38.089 1.00 109.93 427 PHE A N 1
ATOM 3161 C CA . PHE A 1 427 ? 15.593 53.857 39.248 1.00 109.50 427 PHE A CA 1
ATOM 3162 C C . PHE A 1 427 ? 15.099 55.288 39.103 1.00 114.67 427 PHE A C 1
ATOM 3163 O O . PHE A 1 427 ? 14.375 55.793 39.957 1.00 123.75 427 PHE A O 1
ATOM 3171 N N . VAL A 1 428 ? 15.508 55.940 38.024 1.00 136.56 428 VAL A N 1
ATOM 3172 C CA . VAL A 1 428 ? 15.103 57.315 37.750 1.00 138.08 428 VAL A CA 1
ATOM 3173 C C . VAL A 1 428 ? 13.581 57.558 37.716 1.00 139.47 428 VAL A C 1
ATOM 3174 O O . VAL A 1 428 ? 13.122 58.581 38.224 1.00 141.06 428 VAL A O 1
ATOM 3178 N N . PRO A 1 429 ? 12.795 56.637 37.114 1.00 90.42 429 PRO A N 1
ATOM 3179 C CA . PRO A 1 429 ? 11.347 56.869 37.159 1.00 93.82 429 PRO A CA 1
ATOM 3180 C C . PRO A 1 429 ? 10.805 57.005 38.578 1.00 99.66 429 PRO A C 1
ATOM 3181 O O . PRO A 1 429 ? 10.178 58.016 38.886 1.00 100.68 429 PRO A O 1
ATOM 3185 N N . MET A 1 430 ? 11.057 56.017 39.430 1.00 139.57 430 MET A N 1
ATOM 3186 C CA . MET A 1 430 ? 10.513 56.033 40.788 1.00 142.23 430 MET A CA 1
ATOM 3187 C C . MET A 1 430 ? 11.151 57.072 41.719 1.00 139.68 430 MET A C 1
ATOM 3188 O O . MET A 1 430 ? 10.493 57.575 42.631 1.00 144.91 430 MET A O 1
ATOM 3193 N N . LEU A 1 431 ? 12.423 57.391 41.493 1.00 105.24 431 LEU A N 1
ATOM 3194 C CA . LEU A 1 431 ? 13.138 58.326 42.363 1.00 104.67 431 LEU A CA 1
ATOM 3195 C C . LEU A 1 431 ? 13.001 59.788 41.947 1.00 107.57 431 LEU A C 1
ATOM 3196 O O . LEU A 1 431 ? 13.450 60.686 42.661 1.00 106.13 431 LEU A O 1
ATOM 3201 N N . MET A 1 432 ? 12.395 60.029 40.791 1.00 139.27 432 MET A N 1
ATOM 3202 C CA . MET A 1 432 ? 12.054 61.391 40.410 1.00 143.21 432 MET A CA 1
ATOM 3203 C C . MET A 1 432 ? 10.786 61.804 41.146 1.00 148.95 432 MET A C 1
ATOM 3204 O O . MET A 1 432 ? 10.695 62.909 41.682 1.00 147.90 432 MET A O 1
ATOM 3209 N N . LEU A 1 433 ? 9.812 60.898 41.177 1.00 187.34 433 LEU A N 1
ATOM 3210 C CA . LEU A 1 433 ? 8.539 61.154 41.839 1.00 183.56 433 LEU A CA 1
ATOM 3211 C C . LEU A 1 433 ? 8.730 61.308 43.343 1.00 184.90 433 LEU A C 1
ATOM 3212 O O . LEU A 1 433 ? 7.880 61.869 44.033 1.00 196.44 433 LEU A O 1
ATOM 3217 N N . ALA A 1 434 ? 9.858 60.810 43.841 1.00 167.39 434 ALA A N 1
ATOM 3218 C CA . ALA A 1 434 ? 10.215 60.948 45.247 1.00 172.69 434 ALA A CA 1
ATOM 3219 C C . ALA A 1 434 ? 10.513 62.402 45.598 1.00 181.82 434 ALA A C 1
ATOM 3220 O O . ALA A 1 434 ? 10.606 62.761 46.773 1.00 184.09 434 ALA A O 1
ATOM 3222 N N . GLY A 1 435 ? 10.668 63.234 44.573 1.00 205.45 435 GLY A N 1
ATOM 3223 C CA . GLY A 1 435 ? 10.930 64.645 44.769 1.00 207.54 435 GLY A CA 1
ATOM 3224 C C . GLY A 1 435 ? 12.353 65.028 44.413 1.00 201.68 435 GLY A C 1
ATOM 3225 O O . GLY A 1 435 ? 12.860 66.048 44.877 1.00 201.66 435 GLY A O 1
ATOM 3226 N N . TYR A 1 436 ? 12.995 64.213 43.581 1.00 146.59 436 TYR A N 1
ATOM 3227 C CA . TYR A 1 436 ? 14.394 64.434 43.225 1.00 146.13 436 TYR A CA 1
ATOM 3228 C C . TYR A 1 436 ? 14.628 64.289 41.730 1.00 145.04 436 TYR A C 1
ATOM 3229 O O . TYR A 1 436 ? 14.613 63.182 41.195 1.00 143.33 436 TYR A O 1
ATOM 3238 N N . ALA A 1 437 ? 14.854 65.419 41.069 1.00 189.76 437 ALA A N 1
ATOM 3239 C CA . ALA A 1 437 ? 15.001 65.464 39.620 1.00 188.88 437 ALA A CA 1
ATOM 3240 C C . ALA A 1 437 ? 16.162 64.599 39.139 1.00 187.12 437 ALA A C 1
ATOM 3241 O O . ALA A 1 437 ? 17.161 64.450 39.842 1.00 185.52 437 ALA A O 1
ATOM 3243 N N . PRO A 1 438 ? 16.017 64.013 37.937 1.00 160.46 438 PRO A N 1
ATOM 3244 C CA . PRO A 1 438 ? 17.010 63.151 37.287 1.00 150.81 438 PRO A CA 1
ATOM 3245 C C . PRO A 1 438 ? 18.407 63.759 37.168 1.00 145.38 438 PRO A C 1
ATOM 3246 O O . PRO A 1 438 ? 19.368 63.016 36.989 1.00 148.19 438 PRO A O 1
ATOM 3250 N N . GLU A 1 439 ? 18.523 65.079 37.262 1.00 159.75 439 GLU A N 1
ATOM 3251 C CA . GLU A 1 439 ? 19.829 65.724 37.158 1.00 161.24 439 GLU A CA 1
ATOM 3252 C C . GLU A 1 439 ? 20.762 65.308 38.298 1.00 165.54 439 GLU A C 1
ATOM 3253 O O . GLU A 1 439 ? 21.921 64.963 38.068 1.00 164.68 439 GLU A O 1
ATOM 3259 N N . VAL A 1 440 ? 20.254 65.340 39.524 1.00 164.07 440 VAL A N 1
ATOM 3260 C CA . VAL A 1 440 ? 21.047 64.943 40.681 1.00 165.09 440 VAL A CA 1
ATOM 3261 C C . VAL A 1 440 ? 21.080 63.422 40.847 1.00 160.06 440 VAL A C 1
ATOM 3262 O O . VAL A 1 440 ? 21.942 62.885 41.545 1.00 161.17 440 VAL A O 1
ATOM 3266 N N . ILE A 1 441 ? 20.138 62.736 40.203 1.00 140.17 441 ILE A N 1
ATOM 3267 C CA . ILE A 1 441 ? 20.133 61.277 40.173 1.00 138.25 441 ILE A CA 1
ATOM 3268 C C . ILE A 1 441 ? 21.252 60.783 39.274 1.00 136.76 441 ILE A C 1
ATOM 3269 O O . ILE A 1 441 ? 21.943 59.822 39.600 1.00 135.43 441 ILE A O 1
ATOM 3274 N N . GLN A 1 442 ? 21.434 61.453 38.142 1.00 141.53 442 GLN A N 1
ATOM 3275 C CA . GLN A 1 442 ? 22.516 61.105 37.231 1.00 145.29 442 GLN A CA 1
ATOM 3276 C C . GLN A 1 442 ? 23.841 61.457 37.892 1.00 141.51 442 GLN A C 1
ATOM 3277 O O . GLN A 1 442 ? 24.842 60.773 37.695 1.00 142.00 442 GLN A O 1
ATOM 3283 N N . ALA A 1 443 ? 23.830 62.523 38.687 1.00 137.88 443 ALA A N 1
ATOM 3284 C CA . ALA A 1 443 ? 24.993 62.916 39.470 1.00 138.42 443 ALA A CA 1
ATOM 3285 C C . ALA A 1 443 ? 25.329 61.832 40.486 1.00 137.55 443 ALA A C 1
ATOM 3286 O O . ALA A 1 443 ? 26.498 61.569 40.761 1.00 137.93 443 ALA A O 1
ATOM 3288 N N . ALA A 1 444 ? 24.295 61.203 41.035 1.00 153.13 444 ALA A N 1
ATOM 3289 C CA . ALA A 1 444 ? 24.474 60.172 42.052 1.00 151.78 444 ALA A CA 1
ATOM 3290 C C . ALA A 1 444 ? 24.963 58.845 41.470 1.00 150.78 444 ALA A C 1
ATOM 3291 O O . ALA A 1 444 ? 25.814 58.182 42.061 1.00 150.54 444 ALA A O 1
ATOM 3293 N N . TYR A 1 445 ? 24.426 58.452 40.317 1.00 173.80 445 TYR A N 1
ATOM 3294 C CA . TYR A 1 445 ? 24.867 57.219 39.667 1.00 167.21 445 TYR A CA 1
ATOM 3295 C C . TYR A 1 445 ? 26.286 57.357 39.138 1.00 169.84 445 TYR A C 1
ATOM 3296 O O . TYR A 1 445 ? 27.056 56.397 39.140 1.00 168.36 445 TYR A O 1
ATOM 3305 N N . ARG A 1 446 ? 26.621 58.556 38.675 1.00 150.07 446 ARG A N 1
ATOM 3306 C CA . ARG A 1 446 ? 27.951 58.829 38.154 1.00 152.26 446 ARG A CA 1
ATOM 3307 C C . ARG A 1 446 ? 28.975 58.766 39.284 1.00 149.97 446 ARG A C 1
ATOM 3308 O O . ARG A 1 446 ? 30.158 58.530 39.046 1.00 151.96 446 ARG A O 1
ATOM 3316 N N . ILE A 1 447 ? 28.509 58.973 40.515 1.00 163.44 447 ILE A N 1
ATOM 3317 C CA . ILE A 1 447 ? 29.344 58.792 41.700 1.00 170.46 447 ILE A CA 1
ATOM 3318 C C . ILE A 1 447 ? 29.637 57.312 41.924 1.00 168.12 447 ILE A C 1
ATOM 3319 O O . ILE A 1 447 ? 30.789 56.911 42.086 1.00 166.71 447 ILE A O 1
ATOM 3324 N N . GLY A 1 448 ? 28.580 56.505 41.916 1.00 130.98 448 GLY A N 1
ATOM 3325 C CA . GLY A 1 448 ? 28.657 55.124 42.360 1.00 128.59 448 GLY A CA 1
ATOM 3326 C C . GLY A 1 448 ? 29.308 54.114 41.435 1.00 126.58 448 GLY A C 1
ATOM 3327 O O . GLY A 1 448 ? 29.700 53.038 41.884 1.00 125.31 448 GLY A O 1
ATOM 3328 N N . ASP A 1 449 ? 29.422 54.428 40.150 1.00 174.81 449 ASP A N 1
ATOM 3329 C CA . ASP A 1 449 ? 30.022 53.466 39.232 1.00 172.87 449 ASP A CA 1
ATOM 3330 C C . ASP A 1 449 ? 31.537 53.625 39.170 1.00 172.35 449 ASP A C 1
ATOM 3331 O O . ASP A 1 449 ? 32.238 52.743 38.682 1.00 175.09 449 ASP A O 1
ATOM 3336 N N . SER A 1 450 ? 32.032 54.746 39.682 1.00 125.71 450 SER A N 1
ATOM 3337 C CA . SER A 1 450 ? 33.457 55.051 39.635 1.00 130.38 450 SER A CA 1
ATOM 3338 C C . SER A 1 450 ? 34.159 54.726 40.952 1.00 130.39 450 SER A C 1
ATOM 3339 O O . SER A 1 450 ? 35.369 54.913 41.084 1.00 127.70 450 SER A O 1
ATOM 3342 N N . VAL A 1 451 ? 33.395 54.238 41.924 1.00 202.24 451 VAL A N 1
ATOM 3343 C CA . VAL A 1 451 ? 33.941 53.908 43.236 1.00 202.98 451 VAL A CA 1
ATOM 3344 C C . VAL A 1 451 ? 34.490 52.489 43.277 1.00 200.75 451 VAL A C 1
ATOM 3345 O O . VAL A 1 451 ? 35.676 52.274 43.524 1.00 201.98 451 VAL A O 1
ATOM 3349 N N . THR A 1 452 ? 33.615 51.523 43.027 1.00 142.44 452 THR A N 1
ATOM 3350 C CA . THR A 1 452 ? 33.977 50.119 43.124 1.00 136.84 452 THR A CA 1
ATOM 3351 C C . THR A 1 452 ? 34.631 49.626 41.830 1.00 134.45 452 THR A C 1
ATOM 3352 O O . THR A 1 452 ? 34.620 48.433 41.534 1.00 132.91 452 THR A O 1
ATOM 3356 N N . ASN A 1 453 ? 35.206 50.555 4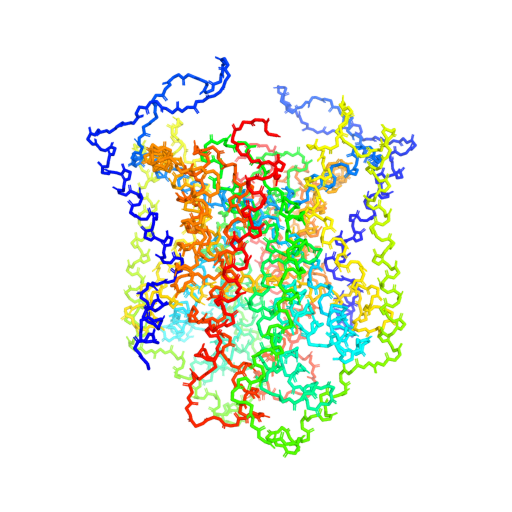1.068 1.00 120.10 453 ASN A N 1
ATOM 3357 C CA . ASN A 1 453 ? 35.931 50.227 39.842 1.00 118.84 453 ASN A CA 1
ATOM 3358 C C . ASN A 1 453 ? 37.367 49.785 40.108 1.00 118.04 453 ASN A C 1
ATOM 3359 O O . ASN A 1 453 ? 37.996 49.145 39.263 1.00 116.62 453 ASN A O 1
ATOM 3364 N N . ILE A 1 454 ? 37.882 50.138 41.282 1.00 131.51 454 ILE A N 1
ATOM 3365 C CA . ILE A 1 454 ? 39.247 49.791 41.664 1.00 128.24 454 ILE A CA 1
ATOM 3366 C C . ILE A 1 454 ? 39.313 48.355 42.182 1.00 122.81 454 ILE A C 1
ATOM 3367 O O . ILE A 1 454 ? 40.226 47.600 41.848 1.00 122.85 454 ILE A O 1
ATOM 3372 N N . ILE A 1 455 ? 38.341 47.988 43.009 1.00 121.94 455 ILE A N 1
ATOM 3373 C CA . ILE A 1 455 ? 38.076 46.584 43.279 1.00 121.76 455 ILE A CA 1
ATOM 3374 C C . ILE A 1 455 ? 37.403 46.052 42.011 1.00 128.03 455 ILE A C 1
ATOM 3375 O O . ILE A 1 455 ? 36.771 46.813 41.282 1.00 130.58 455 ILE A O 1
ATOM 3380 N N . THR A 1 456 ? 37.557 44.765 41.726 1.00 173.37 456 THR A N 1
ATOM 3381 C CA . THR A 1 456 ? 37.234 44.247 40.400 1.00 181.85 456 THR A CA 1
ATOM 3382 C C . THR A 1 456 ? 35.750 44.013 40.122 1.00 180.28 456 THR A C 1
ATOM 3383 O O . THR A 1 456 ? 35.088 43.265 40.839 1.00 173.13 456 THR A O 1
ATOM 3387 N N . PRO A 1 457 ? 35.229 44.663 39.067 1.00 234.22 457 PRO A N 1
ATOM 3388 C CA . PRO A 1 457 ? 33.931 44.351 38.469 1.00 235.34 457 PRO A CA 1
ATOM 3389 C C . PRO A 1 457 ? 34.174 43.380 37.326 1.00 240.55 457 PRO A C 1
ATOM 3390 O O . PRO A 1 457 ? 33.561 43.503 36.261 1.00 236.99 457 PRO A O 1
ATOM 3394 N N . MET A 1 458 ? 35.077 42.430 37.561 1.00 196.07 458 MET A N 1
ATOM 3395 C CA . MET A 1 458 ? 35.639 41.594 36.507 1.00 190.62 458 MET A CA 1
ATOM 3396 C C . MET A 1 458 ? 36.195 42.485 35.402 1.00 191.63 458 MET A C 1
ATOM 3397 O O . MET A 1 458 ? 35.949 42.255 34.219 1.00 191.78 458 MET A O 1
ATOM 3402 N N . MET A 1 459 ? 36.939 43.509 35.813 1.00 143.18 459 MET A N 1
ATOM 3403 C CA . MET A 1 459 ? 37.497 44.499 34.899 1.00 141.20 459 MET A CA 1
ATOM 3404 C C . MET A 1 459 ? 38.391 43.859 33.843 1.00 137.42 459 MET A C 1
ATOM 3405 O O . MET A 1 459 ? 39.235 43.019 34.152 1.00 134.46 459 MET A O 1
ATOM 3410 N N . SER A 1 460 ? 38.192 44.261 32.592 1.00 231.50 460 SER A N 1
ATOM 3411 C CA . SER A 1 460 ? 38.918 43.681 31.468 1.00 235.15 460 SER A CA 1
ATOM 3412 C C . SER A 1 460 ? 40.299 44.313 31.303 1.00 235.48 460 SER A C 1
ATOM 3413 O O . SER A 1 460 ? 40.978 44.086 30.302 1.00 240.16 460 SER A O 1
ATOM 3416 N N . TYR A 1 461 ? 40.717 45.093 32.295 1.00 212.08 461 TYR A N 1
ATOM 3417 C CA . TYR A 1 461 ? 41.954 45.861 32.196 1.00 210.77 461 TYR A CA 1
ATOM 3418 C C . TYR A 1 461 ? 43.035 45.447 33.200 1.00 212.10 461 TYR A C 1
ATOM 3419 O O . TYR A 1 461 ? 43.870 46.267 33.588 1.00 214.44 461 TYR A O 1
ATOM 3428 N N . PHE A 1 462 ? 43.024 44.182 33.612 1.00 134.87 462 PHE A N 1
ATOM 3429 C CA . PHE A 1 462 ? 44.026 43.671 34.546 1.00 126.03 462 PHE A CA 1
ATOM 3430 C C . PHE A 1 462 ? 45.433 43.683 33.948 1.00 126.74 462 PHE A C 1
ATOM 3431 O O . PHE A 1 462 ? 46.419 43.836 34.668 1.00 124.58 462 PHE A O 1
ATOM 3439 N N . GLY A 1 463 ? 45.511 43.524 32.629 1.00 175.82 463 GLY A N 1
ATOM 3440 C CA . GLY A 1 463 ? 46.771 43.313 31.933 1.00 176.64 463 GLY A CA 1
ATOM 3441 C C . GLY A 1 463 ? 47.825 44.399 32.038 1.00 170.58 463 GLY A C 1
ATOM 3442 O O . GLY A 1 463 ? 48.949 44.132 32.463 1.00 170.76 463 GLY A O 1
ATOM 3443 N N . LEU A 1 464 ? 47.471 45.618 31.640 1.00 142.61 464 LEU A N 1
ATOM 3444 C CA . LEU A 1 464 ? 48.414 46.735 31.630 1.00 142.73 464 LEU A CA 1
ATOM 3445 C C . LEU A 1 464 ? 48.946 47.023 33.032 1.00 150.94 464 LEU A C 1
ATOM 3446 O O . LEU A 1 464 ? 50.085 47.458 33.202 1.00 154.87 464 LEU A O 1
ATOM 3451 N N . ILE A 1 465 ? 48.115 46.767 34.034 1.00 154.08 465 ILE A N 1
ATOM 3452 C CA . ILE A 1 465 ? 48.468 47.064 35.415 1.00 152.25 465 ILE A CA 1
ATOM 3453 C C . ILE A 1 465 ? 49.334 45.964 36.030 1.00 157.01 465 ILE A C 1
ATOM 3454 O O . ILE A 1 465 ? 50.346 46.245 36.676 1.00 157.50 465 ILE A O 1
ATOM 3459 N N . MET A 1 466 ? 48.939 44.711 35.821 1.00 158.82 466 MET A N 1
ATOM 3460 C CA . MET A 1 466 ? 49.679 43.580 36.377 1.00 157.41 466 MET A CA 1
ATOM 3461 C C . MET A 1 466 ? 50.953 43.238 35.601 1.00 154.18 466 MET A C 1
ATOM 3462 O O . MET A 1 466 ? 51.719 42.365 36.008 1.00 153.52 466 MET A O 1
ATOM 3467 N N . ALA A 1 467 ? 51.172 43.927 34.486 1.00 194.10 467 ALA A N 1
ATOM 3468 C CA . ALA A 1 467 ? 52.427 43.813 33.755 1.00 198.76 467 ALA A CA 1
ATOM 3469 C C . ALA A 1 467 ? 53.401 44.851 34.295 1.00 202.25 467 ALA A C 1
ATOM 3470 O O . ALA A 1 467 ? 54.591 44.834 33.978 1.00 207.85 467 ALA A O 1
ATOM 3472 N N . THR A 1 468 ? 52.877 45.754 35.120 1.00 195.86 468 THR A N 1
ATOM 3473 C CA . THR A 1 468 ? 53.674 46.820 35.710 1.00 196.96 468 THR A CA 1
ATOM 3474 C C . THR A 1 468 ? 54.121 46.447 37.126 1.00 198.18 468 THR A C 1
ATOM 3475 O O . THR A 1 468 ? 55.186 46.867 37.579 1.00 204.26 468 THR A O 1
ATOM 3479 N N . VAL A 1 469 ? 53.319 45.645 37.821 1.00 160.55 469 VAL A N 1
ATOM 3480 C CA . VAL A 1 469 ? 53.712 45.181 39.150 1.00 164.64 469 VAL A CA 1
ATOM 3481 C C . VAL A 1 469 ? 54.887 44.199 39.080 1.00 167.60 469 VAL A C 1
ATOM 3482 O O . VAL A 1 469 ? 55.876 44.365 39.788 1.00 169.36 469 VAL A O 1
ATOM 3486 N N . MET A 1 470 ? 54.786 43.198 38.207 1.00 190.71 470 MET A N 1
ATOM 3487 C CA . MET A 1 470 ? 55.868 42.234 38.002 1.00 192.18 470 MET A CA 1
ATOM 3488 C C . MET A 1 470 ? 57.130 42.916 37.483 1.00 199.35 470 MET A C 1
ATOM 3489 O O . MET A 1 470 ? 58.244 42.435 37.695 1.00 206.29 470 MET A O 1
ATOM 3494 N N . LYS A 1 471 ? 56.941 44.041 36.802 1.00 168.22 471 LYS A N 1
ATOM 3495 C CA . LYS A 1 471 ? 58.047 44.820 36.261 1.00 169.46 471 LYS A CA 1
ATOM 3496 C C . LYS A 1 471 ? 58.535 45.831 37.304 1.00 175.49 471 LYS A C 1
ATOM 3497 O O . LYS A 1 471 ? 59.385 46.673 37.022 1.00 177.55 471 LYS A O 1
ATOM 3503 N N . TYR A 1 472 ? 57.995 45.743 38.515 1.00 155.89 472 TYR A N 1
ATOM 3504 C CA . TYR A 1 472 ? 58.425 46.625 39.597 1.00 153.86 472 TYR A CA 1
ATOM 3505 C C . TYR A 1 472 ? 58.560 45.906 40.928 1.00 158.30 472 TYR A C 1
ATOM 3506 O O . TYR A 1 472 ? 59.502 46.144 41.681 1.00 166.39 472 TYR A O 1
ATOM 3515 N N . LYS A 1 473 ? 57.605 45.032 41.214 1.00 198.69 473 LYS A N 1
ATOM 3516 C CA . LYS A 1 473 ? 57.663 44.187 42.395 1.00 203.49 473 LYS A CA 1
ATOM 3517 C C . LYS A 1 473 ? 57.064 42.839 42.043 1.00 203.38 473 LYS A C 1
ATOM 3518 O O . LYS A 1 473 ? 55.846 42.672 42.082 1.00 200.80 473 LYS A O 1
ATOM 3524 N N . LYS A 1 474 ? 57.914 41.889 41.670 1.00 220.79 474 LYS A N 1
ATOM 3525 C CA . LYS A 1 474 ? 57.444 40.542 41.376 1.00 220.62 474 LYS A CA 1
ATOM 3526 C C . LYS A 1 474 ? 56.703 39.977 42.588 1.00 226.32 474 LYS A C 1
ATOM 3527 O O . LYS A 1 474 ? 57.250 39.888 43.689 1.00 226.88 474 LYS A O 1
ATOM 3533 N N . ASP A 1 475 ? 55.434 39.643 42.390 1.00 229.81 475 ASP A N 1
ATOM 3534 C CA . ASP A 1 475 ? 54.615 39.132 43.479 1.00 234.80 475 ASP A CA 1
ATOM 3535 C C . ASP A 1 475 ? 54.394 37.632 43.346 1.00 236.04 475 ASP A C 1
ATOM 3536 O O . ASP A 1 475 ? 54.007 37.142 42.285 1.00 229.21 475 ASP A O 1
ATOM 3541 N N . ALA A 1 476 ? 54.658 36.911 44.432 1.00 253.10 476 ALA A N 1
ATOM 3542 C CA . ALA A 1 476 ? 54.461 35.469 44.470 1.00 254.71 476 ALA A CA 1
ATOM 3543 C C . ALA A 1 476 ? 52.997 35.139 44.211 1.00 254.26 476 ALA A C 1
ATOM 3544 O O . ALA A 1 476 ? 52.676 34.348 43.323 1.00 254.53 476 ALA A O 1
ATOM 3546 N N . GLY A 1 477 ? 52.114 35.755 44.988 1.00 234.43 477 GLY A N 1
ATOM 3547 C CA . GLY A 1 477 ? 50.687 35.609 44.775 1.00 232.38 477 GLY A CA 1
ATOM 3548 C C . GLY A 1 477 ? 50.204 36.565 43.702 1.00 236.09 477 GLY A C 1
ATOM 3549 O O . GLY A 1 477 ? 50.897 37.522 43.355 1.00 236.17 477 GLY A O 1
ATOM 3550 N N . VAL A 1 478 ? 49.018 36.303 43.167 1.00 232.56 478 VAL A N 1
ATOM 3551 C CA . VAL A 1 478 ? 48.417 37.188 42.176 1.00 226.63 478 VAL A CA 1
ATOM 3552 C C . VAL A 1 478 ? 46.998 37.565 42.586 1.00 221.07 478 VAL A C 1
ATOM 3553 O O . VAL A 1 478 ? 46.242 36.733 43.087 1.00 219.13 478 VAL A O 1
ATOM 3557 N N . GLY A 1 479 ? 46.644 38.825 42.368 1.00 179.05 479 GLY A N 1
ATOM 3558 C CA . GLY A 1 479 ? 45.398 39.357 42.882 1.00 176.45 479 GLY A CA 1
ATOM 3559 C C . GLY A 1 479 ? 45.653 39.968 44.245 1.00 176.38 479 GLY A C 1
ATOM 3560 O O . GLY A 1 479 ? 44.746 40.097 45.066 1.00 167.44 479 GLY A O 1
ATOM 3561 N N . THR A 1 480 ? 46.910 40.325 44.490 1.00 222.92 480 THR A N 1
ATOM 3562 C CA . THR A 1 480 ? 47.281 41.004 45.723 1.00 214.89 480 THR A CA 1
ATOM 3563 C C . THR A 1 480 ? 47.069 42.496 45.544 1.00 214.42 480 THR A C 1
ATOM 3564 O O . THR A 1 480 ? 47.073 43.250 46.514 1.00 212.98 480 THR A O 1
ATOM 3568 N N . LEU A 1 481 ? 46.884 42.915 44.295 1.00 209.93 481 LEU A N 1
ATOM 3569 C CA . LEU A 1 481 ? 46.678 44.323 43.978 1.00 203.86 481 LEU A CA 1
ATOM 3570 C C . LEU A 1 481 ? 45.300 44.786 44.434 1.00 201.46 481 LEU A C 1
ATOM 3571 O O . LEU A 1 481 ? 45.157 45.880 44.977 1.00 198.68 481 LEU A O 1
ATOM 3576 N N . ILE A 1 482 ? 44.289 43.951 44.213 1.00 170.39 482 ILE A N 1
ATOM 3577 C CA . ILE A 1 482 ? 42.929 44.285 44.625 1.00 169.14 482 ILE A CA 1
ATOM 3578 C C . ILE A 1 482 ? 42.785 44.361 46.153 1.00 168.76 482 ILE A C 1
ATOM 3579 O O . ILE A 1 482 ? 42.155 45.282 46.682 1.00 162.29 482 ILE A O 1
ATOM 3584 N N . SER A 1 483 ? 43.382 43.400 46.856 1.00 161.70 483 SER A N 1
ATOM 3585 C CA . SER A 1 483 ? 43.384 43.398 48.316 1.00 150.13 483 SER A CA 1
ATOM 3586 C C . SER A 1 483 ? 44.169 44.600 48.821 1.00 148.28 483 SER A C 1
ATOM 3587 O O . SER A 1 483 ? 43.856 45.175 49.864 1.00 153.45 483 SER A O 1
ATOM 3590 N N . MET A 1 484 ? 45.195 44.968 48.062 1.00 132.91 484 MET A N 1
ATOM 3591 C CA . MET A 1 484 ? 45.974 46.171 48.317 1.00 140.16 484 MET A CA 1
ATOM 3592 C C . MET A 1 484 ? 45.136 47.414 48.036 1.00 145.37 484 MET A C 1
ATOM 3593 O O . MET A 1 484 ? 45.314 48.455 48.670 1.00 147.95 484 MET A O 1
ATOM 3598 N N . MET A 1 485 ? 44.209 47.292 47.092 1.00 155.31 485 MET A N 1
ATOM 3599 C CA . MET A 1 485 ? 43.417 48.432 46.646 1.00 152.91 485 MET A CA 1
ATOM 3600 C C . MET A 1 485 ? 42.173 48.677 47.501 1.00 150.52 485 MET A C 1
ATOM 3601 O O . MET A 1 485 ? 41.625 49.778 47.500 1.00 152.11 485 MET A O 1
ATOM 3606 N N . LEU A 1 486 ? 41.744 47.654 48.234 1.00 137.89 486 LEU A N 1
ATOM 3607 C CA . LEU A 1 486 ? 40.558 47.749 49.088 1.00 135.91 486 LEU A CA 1
ATOM 3608 C C . LEU A 1 486 ? 40.472 49.022 49.946 1.00 139.58 486 LEU A C 1
ATOM 3609 O O . LEU A 1 486 ? 39.429 49.676 49.962 1.00 138.24 486 LEU A O 1
ATOM 3614 N N . PRO A 1 487 ? 41.561 49.387 50.654 1.00 189.22 487 PRO A N 1
ATOM 3615 C CA . PRO A 1 487 ? 41.442 50.620 51.440 1.00 197.14 487 PRO A CA 1
ATOM 3616 C C . PRO A 1 487 ? 41.437 51.878 50.576 1.00 186.23 487 PRO A C 1
ATOM 3617 O O . PRO A 1 487 ? 41.101 52.954 51.071 1.00 186.51 487 PRO A O 1
ATOM 3621 N N . TYR A 1 488 ? 41.803 51.751 49.305 1.00 182.62 488 TYR A N 1
ATOM 3622 C CA . TYR A 1 488 ? 41.817 52.909 48.420 1.00 189.39 488 TYR A CA 1
ATOM 3623 C C . TYR A 1 488 ? 40.433 53.170 47.823 1.00 186.99 488 TYR A C 1
ATOM 3624 O O . TYR A 1 488 ? 40.179 54.237 47.272 1.00 184.32 488 TYR A O 1
ATOM 3633 N N . SER A 1 489 ? 39.537 52.196 47.937 1.00 197.36 489 SER A N 1
ATOM 3634 C CA . SER A 1 489 ? 38.165 52.380 47.471 1.00 193.81 489 SER A CA 1
ATOM 3635 C C . SER A 1 489 ? 37.230 52.598 48.654 1.00 197.49 489 SER A C 1
ATOM 3636 O O . SER A 1 489 ? 36.057 52.926 48.483 1.00 197.46 489 SER A O 1
ATOM 3639 N N . ALA A 1 490 ? 37.763 52.404 49.856 1.00 138.71 490 ALA A N 1
ATOM 3640 C CA . ALA A 1 490 ? 37.018 52.660 51.079 1.00 132.39 490 ALA A CA 1
ATOM 3641 C C . ALA A 1 490 ? 37.177 54.122 51.474 1.00 132.71 490 ALA A C 1
ATOM 3642 O O . ALA A 1 490 ? 36.286 54.710 52.083 1.00 131.57 490 ALA A O 1
ATOM 3644 N N . PHE A 1 491 ? 38.320 54.703 51.121 1.00 130.47 491 PHE A N 1
ATOM 3645 C CA . PHE A 1 491 ? 38.596 56.105 51.419 1.00 132.43 491 PHE A CA 1
ATOM 3646 C C . PHE A 1 491 ? 38.154 57.024 50.284 1.00 133.06 491 PHE A C 1
ATOM 3647 O O . PHE A 1 491 ? 38.437 58.223 50.288 1.00 134.58 491 PHE A O 1
ATOM 3655 N N . PHE A 1 492 ? 37.463 56.446 49.310 1.00 158.52 492 PHE A N 1
ATOM 3656 C CA . PHE A 1 492 ? 36.863 57.220 48.233 1.00 158.73 492 PHE A CA 1
ATOM 3657 C C . PHE A 1 492 ? 35.347 57.118 48.303 1.00 160.42 492 PHE A C 1
ATOM 3658 O O . PHE A 1 492 ? 34.632 58.049 47.928 1.00 160.80 492 PHE A O 1
ATOM 3666 N N . LEU A 1 493 ? 34.867 55.976 48.785 1.00 156.41 493 LEU A N 1
ATOM 3667 C CA . LEU A 1 493 ? 33.438 55.731 48.920 1.00 151.81 493 LEU A CA 1
ATOM 3668 C C . LEU A 1 493 ? 32.860 56.676 49.959 1.00 156.57 493 LEU A C 1
ATOM 3669 O O . LEU A 1 493 ? 31.892 57.386 49.698 1.00 159.12 493 LEU A O 1
ATOM 3674 N N . ILE A 1 494 ? 33.467 56.676 51.140 1.00 134.29 494 ILE A N 1
ATOM 3675 C CA . ILE A 1 494 ? 33.045 57.544 52.229 1.00 136.21 494 ILE A CA 1
ATOM 3676 C C . ILE A 1 494 ? 33.231 59.011 51.858 1.00 137.85 494 ILE A C 1
ATOM 3677 O O . ILE A 1 494 ? 32.387 59.855 52.165 1.00 139.38 494 ILE A O 1
ATOM 3682 N N . ALA A 1 495 ? 34.336 59.300 51.181 1.00 137.53 495 ALA A N 1
ATOM 3683 C CA . ALA A 1 495 ? 34.680 60.666 50.805 1.00 139.02 495 ALA A CA 1
ATOM 3684 C C . ALA A 1 495 ? 33.653 61.280 49.865 1.00 139.53 495 ALA A C 1
ATOM 3685 O O . ALA A 1 495 ? 33.187 62.399 50.082 1.00 141.27 495 ALA A O 1
ATOM 3687 N N . TRP A 1 496 ? 33.301 60.540 48.821 1.00 214.12 496 TRP A N 1
ATOM 3688 C CA . TRP A 1 496 ? 32.419 61.061 47.785 1.00 220.84 496 TRP A CA 1
ATOM 3689 C C . TRP A 1 496 ? 30.961 61.098 48.231 1.00 219.95 496 TRP A C 1
ATOM 3690 O O . TRP A 1 496 ? 30.206 61.984 47.827 1.00 225.04 496 TRP A O 1
ATOM 3701 N N . ILE A 1 497 ? 30.573 60.132 49.060 1.00 138.37 497 ILE A N 1
ATOM 3702 C CA . ILE A 1 497 ? 29.217 60.070 49.590 1.00 138.99 497 ILE A CA 1
ATOM 3703 C C . ILE A 1 497 ? 28.910 61.350 50.357 1.00 141.22 497 ILE A C 1
ATOM 3704 O O . ILE A 1 497 ? 27.785 61.853 50.336 1.00 142.20 497 ILE A O 1
ATOM 3709 N N . ALA A 1 498 ? 29.934 61.892 51.005 1.00 148.17 498 ALA A N 1
ATOM 3710 C CA . ALA A 1 498 ? 29.806 63.162 51.701 1.00 153.28 498 ALA A CA 1
ATOM 3711 C C . ALA A 1 498 ? 29.610 64.310 50.716 1.00 158.53 498 ALA A C 1
ATOM 3712 O O . ALA A 1 498 ? 28.626 65.046 50.803 1.00 157.26 498 ALA A O 1
ATOM 3714 N N . LEU A 1 499 ? 30.543 64.439 49.774 1.00 148.60 499 LEU A N 1
ATOM 3715 C CA . LEU A 1 499 ? 30.580 65.568 48.842 1.00 148.63 499 LEU A CA 1
ATOM 3716 C C . LEU A 1 499 ? 29.287 65.734 48.050 1.00 153.68 499 LEU A C 1
ATOM 3717 O O . LEU A 1 499 ? 28.945 66.839 47.627 1.00 157.89 499 LEU A O 1
ATOM 3722 N N . PHE A 1 500 ? 28.570 64.639 47.840 1.00 185.21 500 PHE A N 1
ATOM 3723 C CA . PHE A 1 500 ? 27.279 64.735 47.179 1.00 184.82 500 PHE A CA 1
ATOM 3724 C C . PHE A 1 500 ? 26.214 65.230 48.149 1.00 192.56 500 PHE A C 1
ATOM 3725 O O . PHE A 1 500 ? 25.336 66.003 47.770 1.00 193.46 500 PHE A O 1
ATOM 3733 N N . CYS A 1 501 ? 26.295 64.780 49.399 1.00 170.05 501 CYS A N 1
ATOM 3734 C CA . CYS A 1 501 ? 25.286 65.127 50.396 1.00 165.70 501 CYS A CA 1
ATOM 3735 C C . CYS A 1 501 ? 25.344 66.582 50.832 1.00 165.96 501 CYS A C 1
ATOM 3736 O O . CYS A 1 501 ? 24.373 67.110 51.373 1.00 163.01 501 CYS A O 1
ATOM 3739 N N . ILE A 1 502 ? 26.481 67.227 50.606 1.00 177.65 502 ILE A N 1
ATOM 3740 C CA . ILE A 1 502 ? 26.533 68.671 50.732 1.00 187.11 502 ILE A CA 1
ATOM 3741 C C . ILE A 1 502 ? 25.654 69.256 49.633 1.00 194.40 502 ILE A C 1
ATOM 3742 O O . ILE A 1 502 ? 24.814 70.108 49.891 1.00 205.51 502 ILE A O 1
ATOM 3747 N N . TRP A 1 503 ? 25.829 68.762 48.412 1.00 167.94 503 TRP A N 1
ATOM 3748 C CA . TRP A 1 503 ? 25.066 69.246 47.267 1.00 164.08 503 TRP A CA 1
ATOM 3749 C C . TRP A 1 503 ? 23.560 69.018 47.407 1.00 168.12 503 TRP A C 1
ATOM 3750 O O . TRP A 1 503 ? 22.764 69.818 46.925 1.00 175.25 503 TRP A O 1
ATOM 3761 N N . VAL A 1 504 ? 23.164 67.940 48.074 1.00 176.07 504 VAL A N 1
ATOM 3762 C CA . VAL A 1 504 ? 21.740 67.628 48.185 1.00 184.07 504 VAL A CA 1
ATOM 3763 C C . VAL A 1 504 ? 21.064 68.324 49.369 1.00 191.51 504 VAL A C 1
ATOM 3764 O O . VAL A 1 504 ? 19.863 68.594 49.333 1.00 195.91 504 VAL A O 1
ATOM 3768 N N . PHE A 1 505 ? 21.834 68.623 50.411 1.00 235.74 505 PHE A N 1
ATOM 3769 C CA . PHE A 1 505 ? 21.288 69.310 51.577 1.00 236.23 505 PHE A CA 1
ATOM 3770 C C . PHE A 1 505 ? 21.738 70.770 51.644 1.00 239.97 505 PHE A C 1
ATOM 3771 O O . PHE A 1 505 ? 21.560 71.431 52.668 1.00 236.43 505 PHE A O 1
ATOM 3779 N N . VAL A 1 506 ? 22.324 71.267 50.555 1.00 227.66 506 VAL A N 1
ATOM 3780 C CA . VAL A 1 506 ? 22.685 72.682 50.457 1.00 225.83 506 VAL A CA 1
ATOM 3781 C C . VAL A 1 506 ? 22.301 73.304 49.111 1.00 228.81 506 VAL A C 1
ATOM 3782 O O . VAL A 1 506 ? 21.420 74.161 49.058 1.00 236.25 506 VAL A O 1
ATOM 3786 N N . LEU A 1 507 ? 22.950 72.879 48.026 1.00 294.04 507 LEU A N 1
ATOM 3787 C CA . LEU A 1 507 ? 22.713 73.512 46.722 1.00 297.66 507 LEU A CA 1
ATOM 3788 C C . LEU A 1 507 ? 22.717 72.586 45.495 1.00 294.54 507 LEU A C 1
ATOM 3789 O O . LEU A 1 507 ? 23.617 71.768 45.310 1.00 295.17 507 LEU A O 1
ATOM 3794 N N . GLY A 1 508 ? 21.700 72.748 44.654 1.00 247.34 508 GLY A N 1
ATOM 3795 C CA . GLY A 1 508 ? 21.602 72.043 43.387 1.00 241.62 508 GLY A CA 1
ATOM 3796 C C . GLY A 1 508 ? 20.572 72.744 42.522 1.00 244.24 508 GLY A C 1
ATOM 3797 O O . GLY A 1 508 ? 19.446 72.968 42.964 1.00 241.19 508 GLY A O 1
ATOM 3798 N N . LEU A 1 509 ? 20.947 73.097 41.295 1.00 245.11 509 LEU A N 1
ATOM 3799 C CA . LEU A 1 509 ? 20.082 73.923 40.450 1.00 246.44 509 LEU A CA 1
ATOM 3800 C C . LEU A 1 509 ? 18.820 73.213 39.931 1.00 247.88 509 LEU A C 1
ATOM 3801 O O . LEU A 1 509 ? 17.728 73.779 40.002 1.00 255.70 509 LEU A O 1
ATOM 3806 N N . PRO A 1 510 ? 18.955 71.986 39.396 1.00 173.26 510 PRO A N 1
ATOM 3807 C CA . PRO A 1 510 ? 17.718 71.294 39.035 1.00 167.47 510 PRO A CA 1
ATOM 3808 C C . PRO A 1 510 ? 17.484 70.049 39.891 1.00 164.12 510 PRO A C 1
ATOM 3809 O O . PRO A 1 510 ? 17.767 68.939 39.444 1.00 157.01 510 PRO A O 1
ATOM 3813 N N . VAL A 1 511 ? 16.977 70.234 41.107 1.00 152.39 511 VAL A N 1
ATOM 3814 C CA . VAL A 1 511 ? 16.672 69.106 41.986 1.00 150.72 511 VAL A CA 1
ATOM 3815 C C . VAL A 1 511 ? 15.210 69.113 42.440 1.00 151.51 511 VAL A C 1
ATOM 3816 O O . VAL A 1 511 ? 14.748 70.047 43.092 1.00 153.26 511 VAL A O 1
ATOM 3820 N N . GLY A 1 512 ? 14.489 68.056 42.082 1.00 208.73 512 GLY A N 1
ATOM 3821 C CA . GLY A 1 512 ? 13.070 67.955 42.366 1.00 206.08 512 GLY A CA 1
ATOM 3822 C C . GLY A 1 512 ? 12.232 68.245 41.136 1.00 204.89 512 GLY A C 1
ATOM 3823 O O . GLY A 1 512 ? 12.572 69.125 40.347 1.00 204.13 512 GLY A O 1
ATOM 3824 N N . PRO A 1 513 ? 11.126 67.504 40.961 1.00 191.87 513 PRO A N 1
ATOM 3825 C CA . PRO A 1 513 ? 10.209 67.710 39.836 1.00 194.93 513 PRO A CA 1
ATOM 3826 C C . PRO A 1 513 ? 9.281 68.900 40.069 1.00 192.51 513 PRO A C 1
ATOM 3827 O O . PRO A 1 513 ? 8.118 68.874 39.664 1.00 193.88 513 PRO A O 1
ATOM 3831 N N . GLY A 1 514 ? 9.802 69.931 40.724 1.00 153.81 514 GLY A N 1
ATOM 3832 C CA . GLY A 1 514 ? 9.078 71.172 40.915 1.00 158.19 514 GLY A CA 1
ATOM 3833 C C . GLY A 1 514 ? 9.842 72.319 40.285 1.00 164.89 514 GLY A C 1
ATOM 3834 O O . GLY A 1 514 ? 10.302 72.216 39.148 1.00 160.16 514 GLY A O 1
ATOM 3835 N N . ALA A 1 515 ? 9.986 73.412 41.027 1.00 214.12 515 ALA A N 1
ATOM 3836 C CA . ALA A 1 515 ? 10.729 74.570 40.542 1.00 219.01 515 ALA A CA 1
ATOM 3837 C C . ALA A 1 515 ? 11.794 75.010 41.544 1.00 224.88 515 ALA A C 1
ATOM 3838 O O . ALA A 1 515 ? 11.599 75.985 42.270 1.00 227.00 515 ALA A O 1
ATOM 3840 N N . PRO A 1 516 ? 12.926 74.287 41.589 1.00 253.08 516 PRO A N 1
ATOM 3841 C CA . PRO A 1 516 ? 14.021 74.613 42.507 1.00 249.82 516 PRO A CA 1
ATOM 3842 C C . PRO A 1 516 ? 14.938 75.696 41.944 1.00 253.26 516 PRO A C 1
ATOM 3843 O O . PRO A 1 516 ? 15.108 75.772 40.726 1.00 255.54 516 PRO A O 1
ATOM 3847 N N . ARG B 1 11 ? 49.404 54.487 -22.098 1.00 134.72 11 ARG B N 1
ATOM 3848 C CA . ARG B 1 11 ? 49.186 55.498 -21.072 1.00 131.87 11 ARG B CA 1
ATOM 3849 C C . ARG B 1 11 ? 47.700 55.730 -20.823 1.00 129.25 11 ARG B C 1
ATOM 3850 O O . ARG B 1 11 ? 47.265 56.867 -20.641 1.00 126.88 11 ARG B O 1
ATOM 3852 N N . PHE B 1 12 ? 46.926 54.650 -20.830 1.00 170.33 12 PHE B N 1
ATOM 3853 C CA . PHE B 1 12 ? 45.516 54.710 -20.459 1.00 167.92 12 PHE B CA 1
ATOM 3854 C C . PHE B 1 12 ? 45.385 54.327 -18.988 1.00 166.97 12 PHE B C 1
ATOM 3855 O O . PHE B 1 12 ? 44.457 54.751 -18.296 1.00 164.96 12 PHE B O 1
ATOM 3863 N N . LEU B 1 13 ? 46.339 53.523 -18.526 1.00 128.30 13 LEU B N 1
ATOM 3864 C CA . LEU B 1 13 ? 46.455 53.157 -17.121 1.00 127.68 13 LEU B CA 1
ATOM 3865 C C . LEU B 1 13 ? 46.772 54.395 -16.298 1.00 125.57 13 LEU B C 1
ATOM 3866 O O . LEU B 1 13 ? 46.116 54.670 -15.295 1.00 123.41 13 LEU B O 1
ATOM 3871 N N . ARG B 1 14 ? 47.784 55.135 -16.739 1.00 162.80 14 ARG B N 1
ATOM 3872 C CA . ARG B 1 14 ? 48.207 56.367 -16.083 1.00 164.93 14 ARG B CA 1
ATOM 3873 C C . ARG B 1 14 ? 47.063 57.369 -15.934 1.00 160.10 14 ARG B C 1
ATOM 3874 O O . ARG B 1 14 ? 46.957 58.043 -14.909 1.00 164.14 14 ARG B O 1
ATOM 3882 N N . THR B 1 15 ? 46.207 57.463 -16.947 1.00 121.12 15 THR B N 1
ATOM 3883 C CA . THR B 1 15 ? 45.068 58.373 -16.884 1.00 118.37 15 THR B CA 1
ATOM 3884 C C . THR B 1 15 ? 44.056 57.883 -15.848 1.00 116.81 15 THR B C 1
ATOM 3885 O O . THR B 1 15 ? 43.449 58.681 -15.131 1.00 114.39 15 THR B O 1
ATOM 3889 N N . VAL B 1 16 ? 43.884 56.568 -15.762 1.00 156.17 16 VAL B N 1
ATOM 3890 C CA . VAL B 1 16 ? 42.940 55.997 -14.808 1.00 148.40 16 VAL B CA 1
ATOM 3891 C C . VAL B 1 16 ? 43.457 56.147 -13.377 1.00 151.74 16 VAL B C 1
ATOM 3892 O O . VAL B 1 16 ? 42.676 56.289 -12.439 1.00 152.61 16 VAL B O 1
ATOM 3896 N N . GLU B 1 17 ? 44.778 56.151 -13.225 1.00 161.36 17 GLU B N 1
ATOM 3897 C CA . GLU B 1 17 ? 45.404 56.314 -11.918 1.00 161.71 17 GLU B CA 1
ATOM 3898 C C . GLU B 1 17 ? 45.374 57.777 -11.479 1.00 160.07 17 GLU B C 1
ATOM 3899 O O . GLU B 1 17 ? 45.266 58.076 -10.289 1.00 160.69 17 GLU B O 1
ATOM 3905 N N . TRP B 1 18 ? 45.460 58.685 -12.446 1.00 145.53 18 TRP B N 1
ATOM 3906 C CA . TRP B 1 18 ? 45.348 60.109 -12.162 1.00 144.94 18 TRP B CA 1
ATOM 3907 C C . TRP B 1 18 ? 43.921 60.448 -11.759 1.00 148.04 18 TRP B C 1
ATOM 3908 O O . TRP B 1 18 ? 43.687 61.375 -10.983 1.00 151.31 18 TRP B O 1
ATOM 3919 N N . LEU B 1 19 ? 42.973 59.688 -12.298 1.00 113.93 19 LEU B N 1
ATOM 3920 C CA . LEU B 1 19 ? 41.555 59.893 -12.018 1.00 114.16 19 LEU B CA 1
ATOM 3921 C C . LEU B 1 19 ? 41.245 59.764 -10.524 1.00 110.12 19 LEU B C 1
ATOM 3922 O O . LEU B 1 19 ? 40.651 60.660 -9.923 1.00 104.49 19 LEU B O 1
ATOM 3927 N N . GLY B 1 20 ? 41.666 58.653 -9.928 1.00 114.94 20 GLY B N 1
ATOM 3928 C CA . GLY B 1 20 ? 41.417 58.396 -8.522 1.00 110.70 20 GLY B CA 1
ATOM 3929 C C . GLY B 1 20 ? 42.271 59.215 -7.574 1.00 117.60 20 GLY B C 1
ATOM 3930 O O . GLY B 1 20 ? 41.844 59.525 -6.461 1.00 124.07 20 GLY B O 1
ATOM 3931 N N . ASN B 1 21 ? 43.476 59.573 -8.006 1.00 147.40 21 ASN B N 1
ATOM 3932 C CA . ASN B 1 21 ? 44.409 60.280 -7.132 1.00 154.18 21 ASN B CA 1
ATOM 3933 C C . ASN B 1 21 ? 44.416 61.796 -7.317 1.00 151.15 21 ASN B C 1
ATOM 3934 O O . ASN B 1 21 ? 45.333 62.477 -6.861 1.00 157.05 21 ASN B O 1
ATOM 3939 N N . MET B 1 22 ? 43.392 62.322 -7.977 1.00 130.96 22 MET B N 1
ATOM 3940 C CA . MET B 1 22 ? 43.307 63.759 -8.201 1.00 130.14 22 MET B CA 1
ATOM 3941 C C . MET B 1 22 ? 42.678 64.493 -7.019 1.00 134.21 22 MET B C 1
ATOM 3942 O O . MET B 1 22 ? 43.357 65.217 -6.288 1.00 132.59 22 MET B O 1
ATOM 3947 N N . LEU B 1 23 ? 41.376 64.293 -6.837 1.00 127.39 23 LEU B N 1
ATOM 3948 C CA . LEU B 1 23 ? 40.596 65.074 -5.884 1.00 117.54 23 LEU B CA 1
ATOM 3949 C C . LEU B 1 23 ? 40.617 64.476 -4.479 1.00 111.46 23 LEU B C 1
ATOM 3950 O O . LEU B 1 23 ? 40.765 63.264 -4.317 1.00 110.70 23 LEU B O 1
ATOM 3955 N N . PRO B 1 24 ? 40.488 65.339 -3.456 1.00 168.70 24 PRO B N 1
ATOM 3956 C CA . PRO B 1 24 ? 40.506 64.974 -2.033 1.00 168.85 24 PRO B CA 1
ATOM 3957 C C . PRO B 1 24 ? 39.403 64.010 -1.602 1.00 166.93 24 PRO B C 1
ATOM 3958 O O . PRO B 1 24 ? 38.530 63.664 -2.397 1.00 166.92 24 PRO B O 1
ATOM 3962 N N . HIS B 1 25 ? 39.455 63.606 -0.333 1.00 134.23 25 HIS B N 1
ATOM 3963 C CA . HIS B 1 25 ? 38.515 62.656 0.261 1.00 128.37 25 HIS B CA 1
ATOM 3964 C C . HIS B 1 25 ? 37.059 63.082 0.072 1.00 125.86 25 HIS B C 1
ATOM 3965 O O . HIS B 1 25 ? 36.764 64.276 0.018 1.00 123.69 25 HIS B O 1
ATOM 3972 N N . PRO B 1 26 ? 36.143 62.102 -0.041 1.00 101.04 26 PRO B N 1
ATOM 3973 C CA . PRO B 1 26 ? 34.707 62.396 -0.144 1.00 96.60 26 PRO B CA 1
ATOM 3974 C C . PRO B 1 26 ? 34.138 63.112 1.088 1.00 94.59 26 PRO B C 1
ATOM 3975 O O . PRO B 1 26 ? 33.117 63.791 0.968 1.00 89.86 26 PRO B O 1
ATOM 3979 N N . VAL B 1 27 ? 34.776 62.962 2.247 1.00 88.58 27 VAL B N 1
ATOM 3980 C CA . VAL B 1 27 ? 34.410 63.767 3.408 1.00 86.90 27 VAL B CA 1
ATOM 3981 C C . VAL B 1 27 ? 34.874 65.191 3.167 1.00 86.08 27 VAL B C 1
ATOM 3982 O O . VAL B 1 27 ? 34.117 66.143 3.357 1.00 84.56 27 VAL B O 1
ATOM 3986 N N . THR B 1 28 ? 36.128 65.324 2.744 1.00 87.42 28 THR B N 1
ATOM 3987 C CA . THR B 1 28 ? 36.704 66.625 2.436 1.00 86.88 28 THR B CA 1
ATOM 3988 C C . THR B 1 28 ? 35.881 67.297 1.349 1.00 85.83 28 THR B C 1
ATOM 3989 O O . THR B 1 28 ? 35.738 68.517 1.335 1.00 84.55 28 THR B O 1
ATOM 3993 N N . LEU B 1 29 ? 35.337 66.487 0.444 1.00 101.13 29 LEU B N 1
ATOM 3994 C CA . LEU B 1 29 ? 34.392 66.970 -0.557 1.00 104.88 29 LEU B CA 1
ATOM 3995 C C . LEU B 1 29 ? 33.214 67.638 0.130 1.00 101.44 29 LEU B C 1
ATOM 3996 O O . LEU B 1 29 ? 32.945 68.812 -0.095 1.00 103.52 29 LEU B O 1
ATOM 4001 N N . PHE B 1 30 ? 32.526 66.883 0.979 1.00 85.56 30 PHE B N 1
ATOM 4002 C CA . PHE B 1 30 ? 31.387 67.397 1.729 1.00 85.35 30 PHE B CA 1
ATOM 4003 C C . PHE B 1 30 ? 31.736 68.640 2.545 1.00 91.71 30 PHE B C 1
ATOM 4004 O O . PHE B 1 30 ? 30.927 69.563 2.656 1.00 93.38 30 PHE B O 1
ATOM 4012 N N . ILE B 1 31 ? 32.938 68.661 3.114 1.00 80.95 31 ILE B N 1
ATOM 4013 C CA . ILE B 1 31 ? 33.411 69.842 3.823 1.00 80.13 31 ILE B CA 1
ATOM 4014 C C . ILE B 1 31 ? 33.472 71.040 2.889 1.00 79.54 31 ILE B C 1
ATOM 4015 O O . ILE B 1 31 ? 32.827 72.047 3.152 1.00 78.03 31 ILE B O 1
ATOM 4020 N N . ILE B 1 32 ? 34.225 70.927 1.793 1.00 132.89 32 ILE B N 1
ATOM 4021 C CA . ILE B 1 32 ? 34.322 72.030 0.834 1.00 137.84 32 ILE B CA 1
ATOM 4022 C C . ILE B 1 32 ? 32.968 72.321 0.198 1.00 138.38 32 ILE B C 1
ATOM 4023 O O . ILE B 1 32 ? 32.701 73.447 -0.210 1.00 141.52 32 ILE B O 1
ATOM 4028 N N . PHE B 1 33 ? 32.117 71.300 0.125 1.00 102.28 33 PHE B N 1
ATOM 4029 C CA . PHE B 1 33 ? 30.777 71.455 -0.427 1.00 101.10 33 PHE B CA 1
ATOM 4030 C C . PHE B 1 33 ? 29.946 72.367 0.456 1.00 99.68 33 PHE B C 1
ATOM 4031 O O . PHE B 1 33 ? 29.445 73.390 -0.003 1.00 100.24 33 PHE B O 1
ATOM 4039 N N . ILE B 1 34 ? 29.812 72.003 1.728 1.00 81.56 34 ILE B N 1
ATOM 4040 C CA . ILE B 1 34 ? 29.038 72.811 2.662 1.00 82.60 34 ILE B CA 1
ATOM 4041 C C . ILE B 1 34 ? 29.790 74.076 3.058 1.00 83.66 34 ILE B C 1
ATOM 4042 O O . ILE B 1 34 ? 29.228 74.956 3.697 1.00 84.66 34 ILE B O 1
ATOM 4047 N N . VAL B 1 35 ? 31.062 74.161 2.681 1.00 100.10 35 VAL B N 1
ATOM 4048 C CA . VAL B 1 35 ? 31.833 75.380 2.899 1.00 101.83 35 VAL B CA 1
ATOM 4049 C C . VAL B 1 35 ? 31.550 76.375 1.785 1.00 102.10 35 VAL B C 1
ATOM 4050 O O . VAL B 1 35 ? 31.254 77.537 2.047 1.00 103.81 35 VAL B O 1
ATOM 4054 N N . LEU B 1 36 ? 31.624 75.905 0.543 1.00 105.86 36 LEU B N 1
ATOM 4055 C CA . LEU B 1 36 ? 31.379 76.763 -0.611 1.00 109.42 36 LEU B CA 1
ATOM 4056 C C . LEU B 1 36 ? 29.900 77.095 -0.745 1.00 107.15 36 LEU B C 1
ATOM 4057 O O . LEU B 1 36 ? 29.547 78.174 -1.207 1.00 106.86 36 LEU B O 1
ATOM 4062 N N . LEU B 1 37 ? 29.045 76.158 -0.344 1.00 118.82 37 LEU B N 1
ATOM 4063 C CA . LEU B 1 37 ? 27.603 76.352 -0.416 1.00 120.56 37 LEU B CA 1
ATOM 4064 C C . LEU B 1 37 ? 27.189 77.481 0.518 1.00 128.74 37 LEU B C 1
ATOM 4065 O O . LEU B 1 37 ? 26.256 78.227 0.225 1.00 132.42 37 LEU B O 1
ATOM 4070 N N . LEU B 1 38 ? 27.892 77.601 1.641 1.00 120.21 38 LEU B N 1
ATOM 4071 C CA . LEU B 1 38 ? 27.683 78.709 2.565 1.00 118.21 38 LEU B CA 1
ATOM 4072 C C . LEU B 1 38 ? 27.935 80.042 1.878 1.00 123.32 38 LEU B C 1
ATOM 4073 O O . LEU B 1 38 ? 27.109 80.949 1.944 1.00 125.11 38 LEU B O 1
ATOM 4078 N N . ILE B 1 39 ? 29.081 80.153 1.214 1.00 112.62 39 ILE B N 1
ATOM 4079 C CA . ILE B 1 39 ? 29.424 81.373 0.498 1.00 111.86 39 ILE B CA 1
ATOM 4080 C C . ILE B 1 39 ? 28.715 81.430 -0.854 1.00 112.43 39 ILE B C 1
ATOM 4081 O O . ILE B 1 39 ? 28.720 82.461 -1.523 1.00 115.88 39 ILE B O 1
ATOM 4086 N N . ALA B 1 40 ? 28.112 80.313 -1.252 1.00 77.32 40 ALA B N 1
ATOM 4087 C CA . ALA B 1 40 ? 27.293 80.277 -2.457 1.00 79.96 40 ALA B CA 1
ATOM 4088 C C . ALA B 1 40 ? 25.958 80.926 -2.156 1.00 82.95 40 ALA B C 1
ATOM 4089 O O . ALA B 1 40 ? 25.480 81.778 -2.904 1.00 85.96 40 ALA B O 1
ATOM 4091 N N . SER B 1 41 ? 25.356 80.504 -1.052 1.00 122.30 41 SER B N 1
ATOM 4092 C CA . SER B 1 41 ? 24.125 81.105 -0.575 1.00 125.18 41 SER B CA 1
ATOM 4093 C C . SER B 1 41 ? 24.377 82.568 -0.236 1.00 131.80 41 SER B C 1
ATOM 4094 O O . SER B 1 41 ? 23.550 83.430 -0.527 1.00 134.81 41 SER B O 1
ATOM 4097 N N . ALA B 1 42 ? 25.534 82.837 0.364 1.00 111.09 42 ALA B N 1
ATOM 4098 C CA . ALA B 1 42 ? 25.909 84.188 0.777 1.00 110.06 42 ALA B CA 1
ATOM 4099 C C . ALA B 1 42 ? 26.039 85.145 -0.400 1.00 120.61 42 ALA B C 1
ATOM 4100 O O . ALA B 1 42 ? 25.551 86.272 -0.348 1.00 124.02 42 ALA B O 1
ATOM 4102 N N . VAL B 1 43 ? 26.712 84.698 -1.454 1.00 134.62 43 VAL B N 1
ATOM 4103 C CA . VAL B 1 43 ? 26.923 85.537 -2.627 1.00 133.63 43 VAL B CA 1
ATOM 4104 C C . VAL B 1 43 ? 25.656 85.630 -3.469 1.00 135.27 43 VAL B C 1
ATOM 4105 O O . VAL B 1 43 ? 25.200 86.724 -3.801 1.00 139.20 43 VAL B O 1
ATOM 4109 N N . GLY B 1 44 ? 25.083 84.474 -3.790 1.00 175.14 44 GLY B N 1
ATOM 4110 C CA . GLY B 1 44 ? 23.928 84.398 -4.665 1.00 180.66 44 GLY B CA 1
ATOM 4111 C C . GLY B 1 44 ? 22.692 85.126 -4.172 1.00 183.07 44 GLY B C 1
ATOM 4112 O O . GLY B 1 44 ? 21.904 85.626 -4.974 1.00 187.84 44 GLY B O 1
ATOM 4113 N N . ALA B 1 45 ? 22.516 85.191 -2.858 1.00 190.53 45 ALA B N 1
ATOM 4114 C CA . ALA B 1 45 ? 21.327 85.817 -2.291 1.00 190.16 45 ALA B CA 1
ATOM 4115 C C . ALA B 1 45 ? 21.623 87.166 -1.641 1.00 192.39 45 ALA B C 1
ATOM 4116 O O . ALA B 1 45 ? 20.798 87.693 -0.894 1.00 192.92 45 ALA B O 1
ATOM 4118 N N . TYR B 1 46 ? 22.796 87.725 -1.925 1.00 264.22 46 TYR B N 1
ATOM 4119 C CA . TYR B 1 46 ? 23.169 89.017 -1.357 1.00 272.22 46 TYR B CA 1
ATOM 4120 C C . TYR B 1 46 ? 22.602 90.175 -2.171 1.00 275.96 46 TYR B C 1
ATOM 4121 O O . TYR B 1 46 ? 22.048 91.123 -1.614 1.00 273.67 46 TYR B O 1
ATOM 4130 N N . PHE B 1 47 ? 22.737 90.093 -3.491 1.00 324.77 47 PHE B N 1
ATOM 4131 C CA . PHE B 1 47 ? 22.272 91.168 -4.363 1.00 327.29 47 PHE B CA 1
ATOM 4132 C C . PHE B 1 47 ? 20.861 90.923 -4.905 1.00 324.41 47 PHE B C 1
ATOM 4133 O O . PHE B 1 47 ? 19.987 91.782 -4.783 1.00 332.42 47 PHE B O 1
ATOM 4141 N N . GLY B 1 48 ? 20.636 89.749 -5.486 1.00 235.88 48 GLY B N 1
ATOM 4142 C CA . GLY B 1 48 ? 19.325 89.405 -6.006 1.00 230.41 48 GLY B CA 1
ATOM 4143 C C . GLY B 1 48 ? 19.374 88.226 -6.955 1.00 226.79 48 GLY B C 1
ATOM 4144 O O . GLY B 1 48 ? 20.201 88.187 -7.865 1.00 228.01 48 GLY B O 1
ATOM 4145 N N . LEU B 1 49 ? 18.481 87.265 -6.744 1.00 209.91 49 LEU B N 1
ATOM 4146 C CA . LEU B 1 49 ? 18.444 86.064 -7.568 1.00 207.19 49 LEU B CA 1
ATOM 4147 C C . LEU B 1 49 ? 17.113 85.344 -7.395 1.00 203.56 49 LEU B C 1
ATOM 4148 O O . LEU B 1 49 ? 16.523 85.366 -6.316 1.00 207.53 49 LEU B O 1
ATOM 4153 N N . SER B 1 50 ? 16.644 84.707 -8.463 1.00 211.49 50 SER B N 1
ATOM 4154 C CA . SER B 1 50 ? 15.389 83.968 -8.423 1.00 211.45 50 SER B CA 1
ATOM 4155 C C . SER B 1 50 ? 15.259 83.012 -9.604 1.00 211.77 50 SER B C 1
ATOM 4156 O O . SER B 1 50 ? 15.800 83.261 -10.680 1.00 212.44 50 SER B O 1
ATOM 4159 N N . VAL B 1 51 ? 14.541 81.913 -9.391 1.00 214.66 51 VAL B N 1
ATOM 4160 C CA . VAL B 1 51 ? 14.179 81.012 -10.479 1.00 214.63 51 VAL B CA 1
ATOM 4161 C C . VAL B 1 51 ? 12.654 80.933 -10.611 1.00 216.56 51 VAL B C 1
ATOM 4162 O O . VAL B 1 51 ? 11.964 80.465 -9.704 1.00 217.24 51 VAL B O 1
ATOM 4166 N N . PRO B 1 52 ? 12.130 81.410 -11.750 1.00 297.35 52 PRO B N 1
ATOM 4167 C CA . PRO B 1 52 ? 10.709 81.659 -12.030 1.00 297.07 52 PRO B CA 1
ATOM 4168 C C . PRO B 1 52 ? 9.723 80.509 -11.777 1.00 293.22 52 PRO B C 1
ATOM 4169 O O . PRO B 1 52 ? 8.709 80.759 -11.132 1.00 293.45 52 PRO B O 1
ATOM 4173 N N . ASP B 1 53 ? 9.989 79.300 -12.271 1.00 273.74 53 ASP B N 1
ATOM 4174 C CA . ASP B 1 53 ? 8.966 78.246 -12.266 1.00 268.72 53 ASP B CA 1
ATOM 4175 C C . ASP B 1 53 ? 9.429 76.837 -11.872 1.00 264.92 53 ASP B C 1
ATOM 4176 O O . ASP B 1 53 ? 10.487 76.378 -12.304 1.00 263.04 53 ASP B O 1
ATOM 4181 N N . PRO B 1 54 ? 8.620 76.151 -11.043 1.00 193.95 54 PRO B N 1
ATOM 4182 C CA . PRO B 1 54 ? 8.625 74.703 -10.829 1.00 188.18 54 PRO B CA 1
ATOM 4183 C C . PRO B 1 54 ? 7.418 74.095 -11.543 1.00 184.72 54 PRO B C 1
ATOM 4184 O O . PRO B 1 54 ? 6.750 74.802 -12.297 1.00 186.39 54 PRO B O 1
ATOM 4188 N N . ARG B 1 55 ? 7.135 72.816 -11.316 1.00 195.15 55 ARG B N 1
ATOM 4189 C CA . ARG B 1 55 ? 5.907 72.222 -11.849 1.00 196.16 55 ARG B CA 1
ATOM 4190 C C . ARG B 1 55 ? 5.113 71.411 -10.817 1.00 208.93 55 ARG B C 1
ATOM 4191 O O . ARG B 1 55 ? 4.949 70.200 -10.971 1.00 213.44 55 ARG B O 1
ATOM 4199 N N . PRO B 1 56 ? 4.603 72.081 -9.768 1.00 169.98 56 PRO B N 1
ATOM 4200 C CA . PRO B 1 56 ? 3.800 71.404 -8.751 1.00 168.52 56 PRO B CA 1
ATOM 4201 C C . PRO B 1 56 ? 2.311 71.576 -9.030 1.00 169.90 56 PRO B C 1
ATOM 4202 O O . PRO B 1 56 ? 1.605 72.212 -8.246 1.00 167.55 56 PRO B O 1
ATOM 4206 N N . VAL B 1 57 ? 1.847 71.016 -10.143 1.00 269.81 57 VAL B N 1
ATOM 4207 C CA . VAL B 1 57 ? 0.447 71.127 -10.538 1.00 268.94 57 VAL B CA 1
ATOM 4208 C C . VAL B 1 57 ? -0.448 70.269 -9.649 1.00 271.37 57 VAL B C 1
ATOM 4209 O O . VAL B 1 57 ? -0.248 69.059 -9.538 1.00 272.04 57 VAL B O 1
ATOM 4213 N N . GLY B 1 58 ? -1.434 70.900 -9.018 1.00 198.35 58 GLY B N 1
ATOM 4214 C CA . GLY B 1 58 ? -2.372 70.186 -8.170 1.00 191.41 58 GLY B CA 1
ATOM 4215 C C . GLY B 1 58 ? -3.265 71.108 -7.364 1.00 190.71 58 GLY B C 1
ATOM 4216 O O . GLY B 1 58 ? -3.012 72.309 -7.275 1.00 189.23 58 GLY B O 1
ATOM 4217 N N . ALA B 1 59 ? -4.315 70.543 -6.775 1.00 262.05 59 ALA B N 1
ATOM 4218 C CA . ALA B 1 59 ? -5.241 71.317 -5.954 1.00 266.08 59 ALA B CA 1
ATOM 4219 C C . ALA B 1 59 ? -4.655 71.579 -4.572 1.00 268.15 59 ALA B C 1
ATOM 4220 O O . ALA B 1 59 ? -4.872 70.805 -3.637 1.00 263.29 59 ALA B O 1
ATOM 4222 N N . LYS B 1 60 ? -3.914 72.678 -4.462 1.00 232.83 60 LYS B N 1
ATOM 4223 C CA . LYS B 1 60 ? -3.237 73.076 -3.229 1.00 235.18 60 LYS B CA 1
ATOM 4224 C C . LYS B 1 60 ? -2.185 72.061 -2.790 1.00 239.96 60 LYS B C 1
ATOM 4225 O O . LYS B 1 60 ? -1.639 71.329 -3.615 1.00 240.01 60 LYS B O 1
ATOM 4231 N N . GLY B 1 61 ? -1.905 72.022 -1.490 1.00 228.06 61 GLY B N 1
ATOM 4232 C CA . GLY B 1 61 ? -0.820 71.207 -0.975 1.00 226.16 61 GLY B CA 1
ATOM 4233 C C . GLY B 1 61 ? 0.497 71.724 -1.521 1.00 226.61 61 GLY B C 1
ATOM 4234 O O . GLY B 1 61 ? 1.074 72.671 -0.984 1.00 226.92 61 GLY B O 1
ATOM 4235 N N . ARG B 1 62 ? 0.972 71.099 -2.594 1.00 202.34 62 ARG B N 1
ATOM 4236 C CA . ARG B 1 62 ? 2.097 71.634 -3.346 1.00 202.58 62 ARG B CA 1
ATOM 4237 C C . ARG B 1 62 ? 1.606 72.891 -4.051 1.00 201.24 62 ARG B C 1
ATOM 4238 O O . ARG B 1 62 ? 0.787 72.817 -4.968 1.00 200.87 62 ARG B O 1
ATOM 4246 N N . ALA B 1 63 ? 2.105 74.042 -3.612 1.00 260.47 63 ALA B N 1
ATOM 4247 C CA . ALA B 1 63 ? 1.568 75.334 -4.036 1.00 266.92 63 ALA B CA 1
ATOM 4248 C C . ALA B 1 63 ? 1.672 75.614 -5.536 1.00 267.78 63 ALA B C 1
ATOM 4249 O O . ALA B 1 63 ? 2.328 74.884 -6.280 1.00 264.73 63 ALA B O 1
ATOM 4251 N N . ASP B 1 64 ? 1.003 76.680 -5.966 1.00 280.29 64 ASP B N 1
ATOM 4252 C CA . ASP B 1 64 ? 1.031 77.113 -7.357 1.00 274.70 64 ASP B CA 1
ATOM 4253 C C . ASP B 1 64 ? 2.221 78.028 -7.602 1.00 272.56 64 ASP B C 1
ATOM 4254 O O . ASP B 1 64 ? 2.766 78.065 -8.707 1.00 270.97 64 ASP B O 1
ATOM 4259 N N . ASP B 1 65 ? 2.609 78.760 -6.560 1.00 210.84 65 ASP B N 1
ATOM 4260 C CA . ASP B 1 65 ? 3.658 79.774 -6.643 1.00 209.00 65 ASP B CA 1
ATOM 4261 C C . ASP B 1 65 ? 4.918 79.304 -7.354 1.00 206.67 65 ASP B C 1
ATOM 4262 O O . ASP B 1 65 ? 5.384 78.182 -7.156 1.00 210.48 65 ASP B O 1
ATOM 4267 N N . GLY B 1 66 ? 5.461 80.183 -8.186 1.00 202.53 66 GLY B N 1
ATOM 4268 C CA . GLY B 1 66 ? 6.599 79.840 -9.009 1.00 202.89 66 GLY B CA 1
ATOM 4269 C C . GLY B 1 66 ? 7.940 80.171 -8.389 1.00 204.28 66 GLY B C 1
ATOM 4270 O O . GLY B 1 66 ? 8.871 79.367 -8.436 1.00 201.98 66 GLY B O 1
ATOM 4271 N N . LEU B 1 67 ? 8.039 81.361 -7.809 1.00 262.87 67 LEU B N 1
ATOM 4272 C CA . LEU B 1 67 ? 9.321 81.875 -7.339 1.00 266.05 67 LEU B CA 1
ATOM 4273 C C . LEU B 1 67 ? 9.822 81.216 -6.054 1.00 268.96 67 LEU B C 1
ATOM 4274 O O . LEU B 1 67 ? 9.211 81.341 -4.992 1.00 267.21 67 LEU B O 1
ATOM 4279 N N . ILE B 1 68 ? 10.944 80.514 -6.174 1.00 194.11 68 ILE B N 1
ATOM 4280 C CA . ILE B 1 68 ? 11.623 79.909 -5.036 1.00 188.99 68 ILE B CA 1
ATOM 4281 C C . ILE B 1 68 ? 13.084 80.351 -5.042 1.00 187.73 68 ILE B C 1
ATOM 4282 O O . ILE B 1 68 ? 13.855 79.971 -5.922 1.00 187.21 68 ILE B O 1
ATOM 4287 N N . HIS B 1 69 ? 13.462 81.157 -4.056 1.00 256.20 69 HIS B N 1
ATOM 4288 C CA . HIS B 1 69 ? 14.740 81.863 -4.104 1.00 257.72 69 HIS B CA 1
ATOM 4289 C C . HIS B 1 69 ? 15.837 81.226 -3.257 1.00 254.74 69 HIS B C 1
ATOM 4290 O O . HIS B 1 69 ? 15.563 80.488 -2.310 1.00 254.32 69 HIS B O 1
ATOM 4297 N N . VAL B 1 70 ? 17.083 81.526 -3.609 1.00 203.76 70 VAL B N 1
ATOM 4298 C CA . VAL B 1 70 ? 18.229 81.093 -2.823 1.00 202.16 70 VAL B CA 1
ATOM 4299 C C . VAL B 1 70 ? 18.270 81.869 -1.512 1.00 196.98 70 VAL B C 1
ATOM 4300 O O . VAL B 1 70 ? 17.945 83.056 -1.472 1.00 194.75 70 VAL B O 1
ATOM 4304 N N . VAL B 1 71 ? 18.660 81.191 -0.438 1.00 228.39 71 VAL B N 1
ATOM 4305 C CA . VAL B 1 71 ? 18.654 81.794 0.890 1.00 232.20 71 VAL B CA 1
ATOM 4306 C C . VAL B 1 71 ? 20.056 81.834 1.496 1.00 233.56 71 VAL B C 1
ATOM 4307 O O . VAL B 1 71 ? 20.732 80.812 1.579 1.00 233.97 71 VAL B O 1
ATOM 4311 N N . SER B 1 72 ? 20.470 83.021 1.935 1.00 196.41 72 SER B N 1
ATOM 4312 C CA . SER B 1 72 ? 21.840 83.270 2.385 1.00 199.42 72 SER B CA 1
ATOM 4313 C C . SER B 1 72 ? 22.200 82.588 3.702 1.00 202.40 72 SER B C 1
ATOM 4314 O O . SER B 1 72 ? 21.455 81.747 4.205 1.00 202.01 72 SER B O 1
ATOM 4317 N N . LEU B 1 73 ? 23.355 82.960 4.251 1.00 219.51 73 LEU B N 1
ATOM 4318 C CA . LEU B 1 73 ? 23.806 82.444 5.541 1.00 226.48 73 LEU B CA 1
ATOM 4319 C C . LEU B 1 73 ? 23.611 83.460 6.665 1.00 233.43 73 LEU B C 1
ATOM 4320 O O . LEU B 1 73 ? 24.393 83.485 7.619 1.00 240.92 73 LEU B O 1
ATOM 4325 N N . LEU B 1 74 ? 22.572 84.287 6.539 1.00 229.33 74 LEU B N 1
ATOM 4326 C CA . LEU B 1 74 ? 22.283 85.360 7.492 1.00 233.22 74 LEU B CA 1
ATOM 4327 C C . LEU B 1 74 ? 22.405 84.877 8.932 1.00 238.07 74 LEU B C 1
ATOM 4328 O O . LEU B 1 74 ? 21.561 84.122 9.416 1.00 239.17 74 LEU B O 1
ATOM 4333 N N . ASP B 1 75 ? 23.469 85.327 9.595 1.00 253.65 75 ASP B N 1
ATOM 4334 C CA . ASP B 1 75 ? 23.912 84.805 10.890 1.00 257.04 75 ASP B CA 1
ATOM 4335 C C . ASP B 1 75 ? 22.812 84.510 11.906 1.00 256.72 75 ASP B C 1
ATOM 4336 O O . ASP B 1 75 ? 22.893 83.528 12.644 1.00 256.76 75 ASP B O 1
ATOM 4341 N N . ALA B 1 76 ? 21.792 85.363 11.935 1.00 258.03 76 ALA B N 1
ATOM 4342 C CA . ALA B 1 76 ? 20.707 85.246 12.903 1.00 260.68 76 ALA B CA 1
ATOM 4343 C C . ALA B 1 76 ? 20.035 83.874 12.875 1.00 254.76 76 ALA B C 1
ATOM 4344 O O . ALA B 1 76 ? 20.055 83.148 13.867 1.00 257.65 76 ALA B O 1
ATOM 4346 N N . ASP B 1 77 ? 19.452 83.518 11.736 1.00 215.72 77 ASP B N 1
ATOM 4347 C CA . ASP B 1 77 ? 18.756 82.242 11.613 1.00 213.87 77 ASP B CA 1
ATOM 4348 C C . ASP B 1 77 ? 19.689 81.126 11.154 1.00 213.76 77 ASP B C 1
ATOM 4349 O O . ASP B 1 77 ? 19.437 79.951 11.415 1.00 213.44 77 ASP B O 1
ATOM 4354 N N . GLY B 1 78 ? 20.767 81.502 10.472 1.00 268.92 78 GLY B N 1
ATOM 4355 C CA . GLY B 1 78 ? 21.706 80.537 9.927 1.00 266.12 78 GLY B CA 1
ATOM 4356 C C . GLY B 1 78 ? 22.459 79.762 10.991 1.00 260.26 78 GLY B C 1
ATOM 4357 O O . GLY B 1 78 ? 22.429 78.531 11.007 1.00 254.13 78 GLY B O 1
ATOM 4358 N N . LEU B 1 79 ? 23.135 80.487 11.879 1.00 220.19 79 LEU B N 1
ATOM 4359 C CA . LEU B 1 79 ? 23.915 79.874 12.950 1.00 223.44 79 LEU B CA 1
ATOM 4360 C C . LEU B 1 79 ? 23.040 79.021 13.857 1.00 223.70 79 LEU B C 1
ATOM 4361 O O . LEU B 1 79 ? 23.447 77.946 14.295 1.00 224.82 79 LEU B O 1
ATOM 4366 N N . ILE B 1 80 ? 21.840 79.513 14.141 1.00 283.07 80 ILE B N 1
ATOM 4367 C CA . ILE B 1 80 ? 20.893 78.781 14.972 1.00 281.87 80 ILE B CA 1
ATOM 4368 C C . ILE B 1 80 ? 20.464 77.483 14.288 1.00 277.04 80 ILE B C 1
ATOM 4369 O O . ILE B 1 80 ? 20.347 76.442 14.933 1.00 279.29 80 ILE B O 1
ATOM 4374 N N . LYS B 1 81 ? 20.267 77.541 12.975 1.00 216.98 81 LYS B N 1
ATOM 4375 C CA . LYS B 1 81 ? 19.799 76.382 12.224 1.00 214.20 81 LYS B CA 1
ATOM 4376 C C . LYS B 1 81 ? 20.856 75.284 12.147 1.00 215.16 81 LYS B C 1
ATOM 4377 O O . LYS B 1 81 ? 20.551 74.104 12.322 1.00 214.60 81 LYS B O 1
ATOM 4383 N N . ILE B 1 82 ? 22.098 75.680 11.887 1.00 216.65 82 ILE B N 1
ATOM 4384 C CA . ILE B 1 82 ? 23.202 74.732 11.781 1.00 217.75 82 ILE B CA 1
ATOM 4385 C C . ILE B 1 82 ? 23.490 74.066 13.122 1.00 220.78 82 ILE B C 1
ATOM 4386 O O . ILE B 1 82 ? 23.763 72.866 13.186 1.00 220.87 82 ILE B O 1
ATOM 4391 N N . LEU B 1 83 ? 23.417 74.848 14.193 1.00 223.27 83 LEU B N 1
ATOM 4392 C CA . LEU B 1 83 ? 23.745 74.350 15.526 1.00 226.45 83 LEU B CA 1
ATOM 4393 C C . LEU B 1 83 ? 22.642 73.483 16.134 1.00 225.69 83 LEU B C 1
ATOM 4394 O O . LEU B 1 83 ? 22.925 72.450 16.741 1.00 227.02 83 LEU B O 1
ATOM 4399 N N . THR B 1 84 ? 21.390 73.905 15.979 1.00 254.21 84 THR B N 1
ATOM 4400 C CA . THR B 1 84 ? 20.262 73.136 16.498 1.00 252.76 84 THR B CA 1
ATOM 4401 C C . THR B 1 84 ? 20.066 71.859 15.693 1.00 244.53 84 THR B C 1
ATOM 4402 O O . THR B 1 84 ? 19.777 70.799 16.246 1.00 246.04 84 THR B O 1
ATOM 4406 N N . HIS B 1 85 ? 20.222 71.971 14.379 1.00 130.98 85 HIS B N 1
ATOM 4407 C CA . HIS B 1 85 ? 20.083 70.819 13.503 1.00 126.23 85 HIS B CA 1
ATOM 4408 C C . HIS B 1 85 ? 21.443 70.299 13.059 1.00 125.51 85 HIS B C 1
ATOM 4409 O O . HIS B 1 85 ? 21.925 70.634 11.978 1.00 131.57 85 HIS B O 1
ATOM 4416 N N . THR B 1 86 ? 22.059 69.485 13.906 1.00 103.01 86 THR B N 1
ATOM 4417 C CA . THR B 1 86 ? 23.302 68.812 13.565 1.00 101.57 86 THR B CA 1
ATOM 4418 C C . THR B 1 86 ? 23.170 67.358 13.985 1.00 97.75 86 THR B C 1
ATOM 4419 O O . THR B 1 86 ? 23.322 66.445 13.176 1.00 91.39 86 THR B O 1
ATOM 4423 N N . VAL B 1 87 ? 22.873 67.156 15.263 1.00 134.69 87 VAL B N 1
ATOM 4424 C CA . VAL B 1 87 ? 22.503 65.844 15.774 1.00 131.78 87 VAL B CA 1
ATOM 4425 C C . VAL B 1 87 ? 21.133 65.489 15.203 1.00 134.45 87 VAL B C 1
ATOM 4426 O O . VAL B 1 87 ? 20.828 64.321 14.960 1.00 135.63 87 VAL B O 1
ATOM 4430 N N . LYS B 1 88 ? 20.326 66.516 14.957 1.00 86.88 88 LYS B N 1
ATOM 4431 C CA . LYS B 1 88 ? 18.992 66.335 14.403 1.00 79.30 88 LYS B CA 1
ATOM 4432 C C . LYS B 1 88 ? 19.054 65.881 12.946 1.00 75.53 88 LYS B C 1
ATOM 4433 O O . LYS B 1 88 ? 18.331 64.968 12.546 1.00 74.52 88 LYS B O 1
ATOM 4439 N N . ASN B 1 89 ? 19.916 66.521 12.157 1.00 93.80 89 ASN B N 1
ATOM 4440 C CA . ASN B 1 89 ? 20.114 66.137 10.759 1.00 102.68 89 ASN B CA 1
ATOM 4441 C C . ASN B 1 89 ? 20.655 64.719 10.650 1.00 97.19 89 ASN B C 1
ATOM 4442 O O . ASN B 1 89 ? 20.145 63.898 9.889 1.00 97.39 89 ASN B O 1
ATOM 4447 N N . PHE B 1 90 ? 21.707 64.458 11.418 1.00 77.28 90 PHE B N 1
ATOM 4448 C CA . PHE B 1 90 ? 22.360 63.159 11.478 1.00 75.42 90 PHE B CA 1
ATOM 4449 C C . PHE B 1 90 ? 21.366 62.063 11.862 1.00 73.69 90 PHE B C 1
ATOM 4450 O O . PHE B 1 90 ? 21.191 61.093 11.129 1.00 70.05 90 PHE B O 1
ATOM 4458 N N . THR B 1 91 ? 20.731 62.219 13.020 1.00 119.84 91 THR B N 1
ATOM 4459 C CA . THR B 1 91 ? 19.792 61.224 13.533 1.00 119.99 91 THR B CA 1
ATOM 4460 C C . THR B 1 91 ? 18.705 60.891 12.512 1.00 112.57 91 THR B C 1
ATOM 4461 O O . THR B 1 91 ? 18.504 59.728 12.155 1.00 107.44 91 THR B O 1
ATOM 4465 N N . GLY B 1 92 ? 18.024 61.922 12.029 1.00 153.40 92 GLY B N 1
ATOM 4466 C CA . GLY B 1 92 ? 16.928 61.734 11.100 1.00 156.66 92 GLY B CA 1
ATOM 4467 C C . GLY B 1 92 ? 17.386 61.430 9.687 1.00 158.32 92 GLY B C 1
ATOM 4468 O O . GLY B 1 92 ? 16.560 61.241 8.792 1.00 160.06 92 GLY B O 1
ATOM 4469 N N . PHE B 1 93 ? 18.700 61.390 9.479 1.00 94.24 93 PHE B N 1
ATOM 4470 C CA . PHE B 1 93 ? 19.244 61.095 8.160 1.00 95.61 93 PHE B CA 1
ATOM 4471 C C . PHE B 1 93 ? 18.822 59.690 7.759 1.00 89.92 93 PHE B C 1
ATOM 4472 O O . PHE B 1 93 ? 19.132 58.720 8.445 1.00 88.27 93 PHE B O 1
ATOM 4480 N N . ALA B 1 94 ? 18.099 59.605 6.647 1.00 82.37 94 ALA B N 1
ATOM 4481 C CA . ALA B 1 94 ? 17.454 58.369 6.201 1.00 81.36 94 ALA B CA 1
ATOM 4482 C C . ALA B 1 94 ? 18.282 57.074 6.235 1.00 78.05 94 ALA B C 1
ATOM 4483 O O . ALA B 1 94 ? 17.778 56.041 6.675 1.00 76.52 94 ALA B O 1
ATOM 4485 N N . PRO B 1 95 ? 19.539 57.110 5.760 1.00 76.50 95 PRO B N 1
ATOM 4486 C CA . PRO B 1 95 ? 20.263 55.832 5.737 1.00 77.79 95 PRO B CA 1
ATOM 4487 C C . PRO B 1 95 ? 20.603 55.314 7.132 1.00 79.92 95 PRO B C 1
ATOM 4488 O O . PRO B 1 95 ? 20.532 54.109 7.373 1.00 80.02 95 PRO B O 1
ATOM 4492 N N . LEU B 1 96 ? 20.945 56.240 8.027 1.00 70.02 96 LEU B N 1
ATOM 4493 C CA . LEU B 1 96 ? 21.593 55.961 9.314 1.00 63.56 96 LEU B CA 1
ATOM 4494 C C . LEU B 1 96 ? 21.091 54.770 10.133 1.00 59.41 96 LEU B C 1
ATOM 4495 O O . LEU B 1 96 ? 21.822 53.806 10.340 1.00 59.78 96 LEU B O 1
ATOM 4500 N N . GLY B 1 97 ? 19.862 54.853 10.625 1.00 44.67 97 GLY B N 1
ATOM 4501 C CA . GLY B 1 97 ? 19.320 53.795 11.455 1.00 43.80 97 GLY B CA 1
ATOM 4502 C C . GLY B 1 97 ? 19.023 52.530 10.674 1.00 42.93 97 GLY B C 1
ATOM 4503 O O . GLY B 1 97 ? 19.093 51.429 11.217 1.00 42.59 97 GLY B O 1
ATOM 4504 N N . THR B 1 98 ? 18.706 52.693 9.391 1.00 64.71 98 THR B N 1
ATOM 4505 C CA . THR B 1 98 ? 18.264 51.588 8.540 1.00 66.86 98 THR B CA 1
ATOM 4506 C C . THR B 1 98 ? 19.387 50.607 8.190 1.00 72.58 98 THR B C 1
ATOM 4507 O O . THR B 1 98 ? 19.176 49.391 8.145 1.00 74.36 98 THR B O 1
ATOM 4511 N N . VAL B 1 99 ? 20.573 51.152 7.937 1.00 69.28 99 VAL B N 1
ATOM 4512 C CA . VAL B 1 99 ? 21.760 50.360 7.621 1.00 61.62 99 VAL B CA 1
ATOM 4513 C C . VAL B 1 99 ? 22.218 49.534 8.817 1.00 64.90 99 VAL B C 1
ATOM 4514 O O . VAL B 1 99 ? 22.449 48.329 8.703 1.00 65.72 99 VAL B O 1
ATOM 4518 N N . LEU B 1 100 ? 22.342 50.203 9.961 1.00 65.49 100 LEU B N 1
ATOM 4519 C CA . LEU B 1 100 ? 22.774 49.584 11.209 1.00 61.83 100 LEU B CA 1
ATOM 4520 C C . LEU B 1 100 ? 21.867 48.437 11.619 1.00 67.02 100 LEU B C 1
ATOM 4521 O O . LEU B 1 100 ? 22.347 47.355 11.938 1.00 72.41 100 LEU B O 1
ATOM 4526 N N . VAL B 1 101 ? 20.558 48.682 11.615 1.00 77.39 101 VAL B N 1
ATOM 4527 C CA . VAL B 1 101 ? 19.578 47.652 11.952 1.00 80.48 101 VAL B CA 1
ATOM 4528 C C . VAL B 1 101 ? 19.724 46.433 11.040 1.00 79.63 101 VAL B C 1
ATOM 4529 O O . VAL B 1 101 ? 19.666 45.295 11.500 1.00 83.62 101 VAL B O 1
ATOM 4533 N N . SER B 1 102 ? 19.942 46.677 9.752 1.00 80.26 102 SER B N 1
ATOM 4534 C CA . SER B 1 102 ? 20.105 45.590 8.793 1.00 84.33 102 SER B CA 1
ATOM 4535 C C . SER B 1 102 ? 21.438 44.861 8.971 1.00 88.20 102 SER B C 1
ATOM 4536 O O . SER B 1 102 ? 21.494 43.633 8.878 1.00 93.72 102 SER B O 1
ATOM 4539 N N . LEU B 1 103 ? 22.504 45.617 9.227 1.00 72.26 103 LEU B N 1
ATOM 4540 C CA . LEU B 1 103 ? 23.844 45.045 9.359 1.00 71.42 103 LEU B CA 1
ATOM 4541 C C . LEU B 1 103 ? 23.932 44.181 10.611 1.00 77.31 103 LEU B C 1
ATOM 4542 O O . LEU B 1 103 ? 24.669 43.194 10.649 1.00 78.10 103 LEU B O 1
ATOM 4547 N N . LEU B 1 104 ? 23.162 44.568 11.625 1.00 130.61 104 LEU B N 1
ATOM 4548 C CA . LEU B 1 104 ? 23.061 43.833 12.882 1.00 129.56 104 LEU B CA 1
ATOM 4549 C C . LEU B 1 104 ? 22.747 42.361 12.639 1.00 134.17 104 LEU B C 1
ATOM 4550 O O . LEU B 1 104 ? 23.226 41.491 13.360 1.00 146.20 104 LEU B O 1
ATOM 4555 N N . GLY B 1 105 ? 21.940 42.089 11.620 1.00 113.53 105 GLY B N 1
ATOM 4556 C CA . GLY B 1 105 ? 21.571 40.729 11.282 1.00 117.27 105 GLY B CA 1
ATOM 4557 C C . GLY B 1 105 ? 22.540 40.084 10.311 1.00 124.59 105 GLY B C 1
ATOM 4558 O O . GLY B 1 105 ? 22.733 38.869 10.341 1.00 129.79 105 GLY B O 1
ATOM 4559 N N . VAL B 1 106 ? 23.151 40.896 9.451 1.00 119.08 106 VAL B N 1
ATOM 4560 C CA . VAL B 1 106 ? 24.107 40.401 8.459 1.00 123.89 106 VAL B CA 1
ATOM 4561 C C . VAL B 1 106 ? 25.348 39.799 9.116 1.00 128.44 106 VAL B C 1
ATOM 4562 O O . VAL B 1 106 ? 25.851 38.757 8.681 1.00 130.33 106 VAL B O 1
ATOM 4566 N N . GLY B 1 107 ? 25.830 40.460 10.166 1.00 97.88 107 GLY B N 1
ATOM 4567 C CA . GLY B 1 107 ? 27.020 40.024 10.874 1.00 99.78 107 GLY B CA 1
ATOM 4568 C C . GLY B 1 107 ? 26.948 38.584 11.339 1.00 106.71 107 GLY B C 1
ATOM 4569 O O . GLY B 1 107 ? 27.903 37.824 11.174 1.00 110.52 107 GLY B O 1
ATOM 4570 N N . ILE B 1 108 ? 25.807 38.206 11.911 1.00 143.98 108 ILE B N 1
ATOM 4571 C CA . ILE B 1 108 ? 25.610 36.848 12.409 1.00 145.19 108 ILE B CA 1
ATOM 4572 C C . ILE B 1 108 ? 25.646 35.809 11.286 1.00 149.95 108 ILE B C 1
ATOM 4573 O O . ILE B 1 108 ? 26.359 34.811 11.384 1.00 152.28 108 ILE B O 1
ATOM 4578 N N . ALA B 1 109 ? 24.875 36.048 10.228 1.00 85.98 109 ALA B N 1
ATOM 4579 C CA . ALA B 1 109 ? 24.798 35.116 9.108 1.00 82.65 109 ALA B CA 1
ATOM 4580 C C . ALA B 1 109 ? 26.175 34.860 8.507 1.00 87.28 109 ALA B C 1
ATOM 4581 O O . ALA B 1 109 ? 26.512 33.726 8.171 1.00 93.23 109 ALA B O 1
ATOM 4583 N N . GLU B 1 110 ? 26.969 35.919 8.393 1.00 122.49 110 GLU B N 1
ATOM 4584 C CA . GLU B 1 110 ? 28.291 35.830 7.780 1.00 127.47 110 GLU B CA 1
ATOM 4585 C C . GLU B 1 110 ? 29.293 35.047 8.623 1.00 128.32 110 GLU B C 1
ATOM 4586 O O . GLU B 1 110 ? 29.961 34.139 8.124 1.00 130.97 110 GLU B O 1
ATOM 4592 N N . LYS B 1 111 ? 29.398 35.408 9.897 1.00 94.52 111 LYS B N 1
ATOM 4593 C CA . LYS B 1 111 ? 30.438 34.857 10.758 1.00 97.50 111 LYS B CA 1
ATOM 4594 C C . LYS B 1 111 ? 30.038 33.558 11.448 1.00 99.11 111 LYS B C 1
ATOM 4595 O O . LYS B 1 111 ? 30.846 32.947 12.144 1.00 102.39 111 LYS B O 1
ATOM 4601 N N . SER B 1 112 ? 28.794 33.135 11.249 1.00 125.07 112 SER B N 1
ATOM 4602 C CA . SER B 1 112 ? 28.356 31.833 11.733 1.00 127.83 112 SER B CA 1
ATOM 4603 C C . SER B 1 112 ? 28.845 30.752 10.784 1.00 129.14 112 SER B C 1
ATOM 4604 O O . SER B 1 112 ? 28.747 29.563 11.079 1.00 132.06 112 SER B O 1
ATOM 4607 N N . GLY B 1 113 ? 29.371 31.177 9.639 1.00 124.67 113 GLY B N 1
ATOM 4608 C CA . GLY B 1 113 ? 29.826 30.254 8.620 1.00 125.20 113 GLY B CA 1
ATOM 4609 C C . GLY B 1 113 ? 28.655 29.688 7.845 1.00 124.24 113 GLY B C 1
ATOM 4610 O O . GLY B 1 113 ? 28.776 28.649 7.199 1.00 124.60 113 GLY B O 1
ATOM 4611 N N . LEU B 1 114 ? 27.512 30.366 7.924 1.00 124.31 114 LEU B N 1
ATOM 4612 C CA . LEU B 1 114 ? 26.330 29.965 7.167 1.00 125.54 114 LEU B CA 1
ATOM 4613 C C . LEU B 1 114 ? 26.458 30.399 5.713 1.00 128.48 114 LEU B C 1
ATOM 4614 O O . LEU B 1 114 ? 26.290 29.593 4.798 1.00 131.06 114 LEU B O 1
ATOM 4619 N N . ILE B 1 115 ? 26.755 31.677 5.503 1.00 130.24 115 ILE B N 1
ATOM 4620 C CA . ILE B 1 115 ? 26.983 32.194 4.159 1.00 130.53 115 ILE B CA 1
ATOM 4621 C C . ILE B 1 115 ? 28.281 31.618 3.596 1.00 136.69 115 ILE B C 1
ATOM 4622 O O . ILE B 1 115 ? 28.396 31.367 2.395 1.00 136.50 115 ILE B O 1
ATOM 4627 N N . SER B 1 116 ? 29.248 31.397 4.483 1.00 131.31 116 SER B N 1
ATOM 4628 C CA . SER B 1 116 ? 30.525 30.791 4.117 1.00 133.56 116 SER B CA 1
ATOM 4629 C C . SER B 1 116 ? 30.329 29.432 3.455 1.00 135.04 116 SER B C 1
ATOM 4630 O O . SER B 1 116 ? 30.745 29.225 2.318 1.00 131.27 116 SER B O 1
ATOM 4633 N N . ALA B 1 117 ? 29.681 28.516 4.168 1.00 152.77 117 ALA B N 1
ATOM 4634 C CA . ALA B 1 117 ? 29.479 27.156 3.678 1.00 153.64 117 ALA B CA 1
ATOM 4635 C C . ALA B 1 117 ? 28.404 27.064 2.598 1.00 150.12 117 ALA B C 1
ATOM 4636 O O . ALA B 1 117 ? 28.334 26.072 1.874 1.00 154.18 117 ALA B O 1
ATOM 4638 N N . LEU B 1 118 ? 27.569 28.094 2.492 1.00 123.03 118 LEU B N 1
ATOM 4639 C CA . LEU B 1 118 ? 26.526 28.121 1.469 1.00 121.97 118 LEU B CA 1
ATOM 4640 C C . LEU B 1 118 ? 27.132 28.319 0.081 1.00 122.25 118 LEU B C 1
ATOM 4641 O O . LEU B 1 118 ? 26.698 27.700 -0.892 1.00 121.99 118 LEU B O 1
ATOM 4646 N N . MET B 1 119 ? 28.142 29.181 -0.000 1.00 145.33 119 MET B N 1
ATOM 4647 C CA . MET B 1 119 ? 28.885 29.386 -1.239 1.00 143.93 119 MET B CA 1
ATOM 4648 C C . MET B 1 119 ? 30.010 28.368 -1.369 1.00 150.75 119 MET B C 1
ATOM 4649 O O . MET B 1 119 ? 30.619 28.236 -2.429 1.00 151.62 119 MET B O 1
ATOM 4654 N N . ARG B 1 120 ? 30.287 27.658 -0.280 1.00 151.34 120 ARG B N 1
ATOM 4655 C CA . ARG B 1 120 ? 31.342 26.651 -0.264 1.00 157.04 120 ARG B CA 1
ATOM 4656 C C . ARG B 1 120 ? 30.846 25.303 -0.778 1.00 162.89 120 ARG B C 1
ATOM 4657 O O . ARG B 1 120 ? 31.645 24.447 -1.163 1.00 168.41 120 ARG B O 1
ATOM 4665 N N . LEU B 1 121 ? 29.530 25.115 -0.785 1.00 228.07 121 LEU B N 1
ATOM 4666 C CA . LEU B 1 121 ? 28.962 23.827 -1.172 1.00 231.10 121 LEU B CA 1
ATOM 4667 C C . LEU B 1 121 ? 28.472 23.789 -2.622 1.00 231.39 121 LEU B C 1
ATOM 4668 O O . LEU B 1 121 ? 28.372 22.715 -3.216 1.00 234.20 121 LEU B O 1
ATOM 4673 N N . LEU B 1 122 ? 28.173 24.953 -3.193 1.00 192.51 122 LEU B N 1
ATOM 4674 C CA . LEU B 1 122 ? 27.631 25.001 -4.551 1.00 195.76 122 LEU B CA 1
ATOM 4675 C C . LEU B 1 122 ? 28.634 24.585 -5.630 1.00 201.87 122 LEU B C 1
ATOM 4676 O O . LEU B 1 122 ? 28.270 23.902 -6.584 1.00 205.79 122 LEU B O 1
ATOM 4681 N N . LEU B 1 123 ? 29.895 24.979 -5.472 1.00 155.34 123 LEU B N 1
ATOM 4682 C CA . LEU B 1 123 ? 30.930 24.611 -6.434 1.00 157.38 123 LEU B CA 1
ATOM 4683 C C . LEU B 1 123 ? 31.261 23.127 -6.329 1.00 162.31 123 LEU B C 1
ATOM 4684 O O . LEU B 1 123 ? 31.884 22.552 -7.222 1.00 160.86 123 LEU B O 1
ATOM 4689 N N . THR B 1 124 ? 30.839 22.518 -5.226 1.00 219.87 124 THR B N 1
ATOM 4690 C CA . THR B 1 124 ? 31.005 21.088 -5.017 1.00 222.94 124 THR B CA 1
ATOM 4691 C C . THR B 1 124 ? 29.821 20.340 -5.617 1.00 222.81 124 THR B C 1
ATOM 4692 O O . THR B 1 124 ? 29.975 19.259 -6.187 1.00 228.17 124 THR B O 1
ATOM 4696 N N . LYS B 1 125 ? 28.638 20.932 -5.496 1.00 240.24 125 LYS B N 1
ATOM 4697 C CA . LYS B 1 125 ? 27.412 20.294 -5.959 1.00 244.67 125 LYS B CA 1
ATOM 4698 C C . LYS B 1 125 ? 27.163 20.517 -7.453 1.00 247.64 125 LYS B C 1
ATOM 4699 O O . LYS B 1 125 ? 26.627 19.642 -8.136 1.00 251.63 125 LYS B O 1
ATOM 4705 N N . SER B 1 126 ? 27.558 21.682 -7.958 1.00 235.68 126 SER B N 1
ATOM 4706 C CA . SER B 1 126 ? 27.317 22.022 -9.359 1.00 234.42 126 SER B CA 1
ATOM 4707 C C . SER B 1 126 ? 28.209 21.236 -10.318 1.00 233.81 126 SER B C 1
ATOM 4708 O O . SER B 1 126 ? 29.388 21.009 -10.038 1.00 232.41 126 SER B O 1
ATOM 4711 N N . PRO B 1 127 ? 27.638 20.814 -11.456 1.00 172.97 127 PRO B N 1
ATOM 4712 C CA . PRO B 1 127 ? 28.352 20.095 -12.516 1.00 176.14 127 PRO B CA 1
ATOM 4713 C C . PRO B 1 127 ? 29.477 20.921 -13.136 1.00 176.26 127 PRO B C 1
ATOM 4714 O O . PRO B 1 127 ? 29.561 22.128 -12.909 1.00 174.19 127 PRO B O 1
ATOM 4718 N N . ARG B 1 128 ? 30.322 20.261 -13.922 1.00 252.28 128 ARG B N 1
ATOM 4719 C CA . ARG B 1 128 ? 31.472 20.893 -14.564 1.00 252.50 128 ARG B CA 1
ATOM 4720 C C . ARG B 1 128 ? 31.068 22.009 -15.527 1.00 250.39 128 ARG B C 1
ATOM 4721 O O . ARG B 1 128 ? 31.530 23.147 -15.401 1.00 247.36 128 ARG B O 1
ATOM 4729 N N . LYS B 1 129 ? 30.206 21.672 -16.485 1.00 206.83 129 LYS B N 1
ATOM 4730 C CA . LYS B 1 129 ? 29.708 22.630 -17.470 1.00 204.64 129 LYS B CA 1
ATOM 4731 C C . LYS B 1 129 ? 28.959 23.773 -16.798 1.00 204.55 129 LYS B C 1
ATOM 4732 O O . LYS B 1 129 ? 28.885 24.882 -17.328 1.00 203.14 129 LYS B O 1
ATOM 4738 N N . LEU B 1 130 ? 28.404 23.492 -15.626 1.00 147.25 130 LEU B N 1
ATOM 4739 C CA . LEU B 1 130 ? 27.663 24.490 -14.882 1.00 140.73 130 LEU B CA 1
ATOM 4740 C C . LEU B 1 130 ? 28.624 25.368 -14.095 1.00 137.82 130 LEU B C 1
ATOM 4741 O O . LEU B 1 130 ? 28.513 26.591 -14.136 1.00 137.42 130 LEU B O 1
ATOM 4746 N N . THR B 1 131 ? 29.575 24.744 -13.399 1.00 228.01 131 THR B N 1
ATOM 4747 C CA . THR B 1 131 ? 30.551 25.475 -12.584 1.00 230.14 131 THR B CA 1
ATOM 4748 C C . THR B 1 131 ? 31.351 26.495 -13.386 1.00 224.69 131 THR B C 1
ATOM 4749 O O . THR B 1 131 ? 31.844 27.476 -12.833 1.00 223.28 131 THR B O 1
ATOM 4753 N N . THR B 1 132 ? 31.481 26.256 -14.685 1.00 181.72 132 THR B N 1
ATOM 4754 C CA . THR B 1 132 ? 32.156 27.197 -15.570 1.00 181.05 132 THR B CA 1
ATOM 4755 C C . THR B 1 132 ? 31.414 28.533 -15.588 1.00 179.16 132 THR B C 1
ATOM 4756 O O . THR B 1 132 ? 32.025 29.600 -15.690 1.00 173.54 132 THR B O 1
ATOM 4760 N N . PHE B 1 133 ? 30.091 28.464 -15.471 1.00 173.61 133 PHE B N 1
ATOM 4761 C CA . PHE B 1 133 ? 29.258 29.659 -15.391 1.00 169.33 133 PHE B CA 1
ATOM 4762 C C . PHE B 1 133 ? 28.826 29.949 -13.946 1.00 164.84 133 PHE B C 1
ATOM 4763 O O . PHE B 1 133 ? 28.551 31.097 -13.587 1.00 156.65 133 PHE B O 1
ATOM 4771 N N . MET B 1 134 ? 28.787 28.902 -13.123 1.00 139.00 134 MET B N 1
ATOM 4772 C CA . MET B 1 134 ? 28.412 29.027 -11.718 1.00 125.72 134 MET B CA 1
ATOM 4773 C C . MET B 1 134 ? 29.450 29.804 -10.924 1.00 122.77 134 MET B C 1
ATOM 4774 O O . MET B 1 134 ? 29.100 30.522 -9.992 1.00 125.71 134 MET B O 1
ATOM 4779 N N . VAL B 1 135 ? 30.721 29.654 -11.288 1.00 133.94 135 VAL B N 1
ATOM 4780 C CA . VAL B 1 135 ? 31.794 30.391 -10.628 1.00 136.73 135 VAL B CA 1
ATOM 4781 C C . VAL B 1 135 ? 31.552 31.891 -10.723 1.00 138.14 135 VAL B C 1
ATOM 4782 O O . VAL B 1 135 ? 31.704 32.621 -9.740 1.00 142.66 135 VAL B O 1
ATOM 4786 N N . VAL B 1 136 ? 31.154 32.343 -11.906 1.00 136.80 136 VAL B N 1
ATOM 4787 C CA . VAL B 1 136 ? 30.847 33.749 -12.101 1.00 136.33 136 VAL B CA 1
ATOM 4788 C C . VAL B 1 136 ? 29.529 34.086 -11.422 1.00 135.88 136 VAL B C 1
ATOM 4789 O O . VAL B 1 136 ? 29.423 35.095 -10.728 1.00 133.21 136 VAL B O 1
ATOM 4793 N N . PHE B 1 137 ? 28.532 33.230 -11.618 1.00 158.63 137 PHE B N 1
ATOM 4794 C CA . PHE B 1 137 ? 27.210 33.444 -11.038 1.00 159.37 137 PHE B CA 1
ATOM 4795 C C . PHE B 1 137 ? 27.258 33.552 -9.513 1.00 159.25 137 PHE B C 1
ATOM 4796 O O . PHE B 1 137 ? 26.565 34.378 -8.915 1.00 158.29 137 PHE B O 1
ATOM 4804 N N . THR B 1 138 ? 28.080 32.709 -8.895 1.00 125.52 138 THR B N 1
ATOM 4805 C CA . THR B 1 138 ? 28.291 32.738 -7.453 1.00 120.84 138 THR B CA 1
ATOM 4806 C C . THR B 1 138 ? 29.060 33.991 -7.057 1.00 122.44 138 THR B C 1
ATOM 4807 O O . THR B 1 138 ? 28.784 34.599 -6.021 1.00 128.40 138 THR B O 1
ATOM 4811 N N . GLY B 1 139 ? 30.016 34.380 -7.896 1.00 123.58 139 GLY B N 1
ATOM 4812 C CA . GLY B 1 139 ? 30.776 35.597 -7.681 1.00 123.24 139 GLY B CA 1
ATOM 4813 C C . GLY B 1 139 ? 29.872 36.808 -7.536 1.00 125.23 139 GLY B C 1
ATOM 4814 O O . GLY B 1 139 ? 30.158 37.714 -6.757 1.00 123.79 139 GLY B O 1
ATOM 4815 N N . ILE B 1 140 ? 28.769 36.812 -8.280 1.00 119.75 140 ILE B N 1
ATOM 4816 C CA . ILE B 1 140 ? 27.792 37.898 -8.217 1.00 118.51 140 ILE B CA 1
ATOM 4817 C C . ILE B 1 140 ? 27.078 37.966 -6.863 1.00 117.98 140 ILE B C 1
ATOM 4818 O O . ILE B 1 140 ? 26.895 39.047 -6.301 1.00 117.52 140 ILE B O 1
ATOM 4823 N N . LEU B 1 141 ? 26.699 36.803 -6.339 1.00 157.54 141 LEU B N 1
ATOM 4824 C CA . LEU B 1 141 ? 25.903 36.722 -5.116 1.00 163.64 141 LEU B CA 1
ATOM 4825 C C . LEU B 1 141 ? 26.714 36.851 -3.827 1.00 169.40 141 LEU B C 1
ATOM 4826 O O . LEU B 1 141 ? 26.148 36.825 -2.734 1.00 164.13 141 LEU B O 1
ATOM 4831 N N . SER B 1 142 ? 28.031 36.981 -3.946 1.00 119.47 142 SER B N 1
ATOM 4832 C CA . SER B 1 142 ? 28.888 37.084 -2.766 1.00 120.33 142 SER B CA 1
ATOM 4833 C C . SER B 1 142 ? 29.125 38.533 -2.343 1.00 120.13 142 SER B C 1
ATOM 4834 O O . SER B 1 142 ? 30.089 38.829 -1.637 1.00 120.98 142 SER B O 1
ATOM 4837 N N . ASN B 1 143 ? 28.241 39.430 -2.769 1.00 208.81 143 ASN B N 1
ATOM 4838 C CA . ASN B 1 143 ? 28.376 40.853 -2.459 1.00 209.49 143 ASN B CA 1
ATOM 4839 C C . ASN B 1 143 ? 27.692 41.246 -1.154 1.00 201.33 143 ASN B C 1
ATOM 4840 O O . ASN B 1 143 ? 27.866 42.363 -0.662 1.00 192.82 143 ASN B O 1
ATOM 4845 N N . THR B 1 144 ? 26.899 40.332 -0.606 1.00 205.28 144 THR B N 1
ATOM 4846 C CA . THR B 1 144 ? 26.193 40.590 0.641 1.00 207.36 144 THR B CA 1
ATOM 4847 C C . THR B 1 144 ? 27.141 40.402 1.825 1.00 210.64 144 THR B C 1
ATOM 4848 O O . THR B 1 144 ? 26.942 40.988 2.890 1.00 210.66 144 THR B O 1
ATOM 4852 N N . ALA B 1 145 ? 28.179 39.593 1.626 1.00 133.40 145 ALA B N 1
ATOM 4853 C CA . ALA B 1 145 ? 29.153 39.313 2.680 1.00 127.76 145 ALA B CA 1
ATOM 4854 C C . ALA B 1 145 ? 30.339 40.281 2.655 1.00 125.48 145 ALA B C 1
ATOM 4855 O O . ALA B 1 145 ? 31.076 40.394 3.633 1.00 125.23 145 ALA B O 1
ATOM 4857 N N . SER B 1 146 ? 30.522 40.961 1.526 1.00 121.17 146 SER B N 1
ATOM 4858 C CA . SER B 1 146 ? 31.527 42.022 1.382 1.00 121.73 146 SER B CA 1
ATOM 4859 C C . SER B 1 146 ? 32.986 41.599 1.569 1.00 123.19 146 SER B C 1
ATOM 4860 O O . SER B 1 146 ? 33.883 42.441 1.519 1.00 123.74 146 SER B O 1
ATOM 4863 N N . GLU B 1 147 ? 33.232 40.310 1.782 1.00 129.77 147 GLU B N 1
ATOM 4864 C CA . GLU B 1 147 ? 34.601 39.841 1.962 1.00 137.44 147 GLU B CA 1
ATOM 4865 C C . GLU B 1 147 ? 34.795 38.418 1.466 1.00 141.00 147 GLU B C 1
ATOM 4866 O O . GLU B 1 147 ? 35.846 38.084 0.918 1.00 141.31 147 GLU B O 1
ATOM 4872 N N . LEU B 1 148 ? 33.773 37.593 1.673 1.00 127.01 148 LEU B N 1
ATOM 4873 C CA . LEU B 1 148 ? 33.799 36.183 1.307 1.00 125.56 148 LEU B CA 1
ATOM 4874 C C . LEU B 1 148 ? 34.220 36.011 -0.142 1.00 125.80 148 LEU B C 1
ATOM 4875 O O . LEU B 1 148 ? 34.981 35.102 -0.474 1.00 126.75 148 LEU B O 1
ATOM 4880 N N . GLY B 1 149 ? 33.728 36.903 -0.995 1.00 140.26 149 GLY B N 1
ATOM 4881 C CA . GLY B 1 149 ? 33.956 36.815 -2.425 1.00 149.44 149 GLY B CA 1
ATOM 4882 C C . GLY B 1 149 ? 35.410 36.943 -2.829 1.00 153.16 149 GLY B C 1
ATOM 4883 O O . GLY B 1 149 ? 35.822 36.410 -3.859 1.00 154.00 149 GLY B O 1
ATOM 4884 N N . TYR B 1 150 ? 36.188 37.651 -2.017 1.00 140.03 150 TYR B N 1
ATOM 4885 C CA . TYR B 1 150 ? 37.604 37.855 -2.301 1.00 141.29 150 TYR B CA 1
ATOM 4886 C C . TYR B 1 150 ? 38.493 36.763 -1.709 1.00 141.42 150 TYR B C 1
ATOM 4887 O O . TYR B 1 150 ? 39.237 36.101 -2.429 1.00 144.15 150 TYR B O 1
ATOM 4896 N N . VAL B 1 151 ? 38.420 36.583 -0.394 1.00 136.42 151 VAL B N 1
ATOM 4897 C CA . VAL B 1 151 ? 39.355 35.707 0.312 1.00 143.66 151 VAL B CA 1
ATOM 4898 C C . VAL B 1 151 ? 39.173 34.208 0.069 1.00 145.86 151 VAL B C 1
ATOM 4899 O O . VAL B 1 151 ? 40.149 33.494 -0.166 1.00 148.11 151 VAL B O 1
ATOM 4903 N N . VAL B 1 152 ? 37.936 33.727 0.136 1.00 174.53 152 VAL B N 1
ATOM 4904 C CA . VAL B 1 152 ? 37.690 32.292 0.048 1.00 170.79 152 VAL B CA 1
ATOM 4905 C C . VAL B 1 152 ? 36.939 31.899 -1.217 1.00 175.59 152 VAL B C 1
ATOM 4906 O O . VAL B 1 152 ? 36.473 30.767 -1.339 1.00 178.37 152 VAL B O 1
ATOM 4910 N N . LEU B 1 153 ? 36.820 32.834 -2.154 1.00 129.01 153 LEU B N 1
ATOM 4911 C CA . LEU B 1 153 ? 36.158 32.546 -3.420 1.00 128.38 153 LEU B CA 1
ATOM 4912 C C . LEU B 1 153 ? 37.088 32.783 -4.603 1.00 129.04 153 LEU B C 1
ATOM 4913 O O . LEU B 1 153 ? 37.113 31.991 -5.539 1.00 129.27 153 LEU B O 1
ATOM 4918 N N . ILE B 1 154 ? 37.857 33.867 -4.557 1.00 129.36 154 ILE B N 1
ATOM 4919 C CA . ILE B 1 154 ? 38.792 34.168 -5.639 1.00 130.02 154 ILE B CA 1
ATOM 4920 C C . ILE B 1 154 ? 39.924 33.136 -5.767 1.00 131.42 154 ILE B C 1
ATOM 4921 O O . ILE B 1 154 ? 40.100 32.558 -6.839 1.00 131.72 154 ILE B O 1
ATOM 4926 N N . PRO B 1 155 ? 40.688 32.888 -4.683 1.00 132.31 155 PRO B N 1
ATOM 4927 C CA . PRO B 1 155 ? 41.725 31.865 -4.825 1.00 133.64 155 PRO B CA 1
ATOM 4928 C C . PRO B 1 155 ? 41.123 30.469 -4.814 1.00 133.60 155 PRO B C 1
ATOM 4929 O O . PRO B 1 155 ? 41.835 29.504 -5.072 1.00 134.61 155 PRO B O 1
ATOM 4933 N N . LEU B 1 156 ? 39.833 30.366 -4.507 1.00 176.27 156 LEU B N 1
ATOM 4934 C CA . LEU B 1 156 ? 39.139 29.084 -4.559 1.00 179.63 156 LEU B CA 1
ATOM 4935 C C . LEU B 1 156 ? 38.600 28.831 -5.964 1.00 183.67 156 LEU B C 1
ATOM 4936 O O . LEU B 1 156 ? 38.601 27.697 -6.441 1.00 189.76 156 LEU B O 1
ATOM 4941 N N . SER B 1 157 ? 38.136 29.889 -6.621 1.00 187.19 157 SER B N 1
ATOM 4942 C CA . SER B 1 157 ? 37.706 29.789 -8.009 1.00 183.62 157 SER B CA 1
ATOM 4943 C C . SER B 1 157 ? 38.884 29.406 -8.894 1.00 188.36 157 SER B C 1
ATOM 4944 O O . SER B 1 157 ? 38.736 28.641 -9.844 1.00 194.79 157 SER B O 1
ATOM 4947 N N . ALA B 1 158 ? 40.055 29.944 -8.567 1.00 174.32 158 ALA B N 1
ATOM 4948 C CA . ALA B 1 158 ? 41.274 29.663 -9.316 1.00 179.39 158 ALA B CA 1
ATOM 4949 C C . ALA B 1 158 ? 41.773 28.243 -9.065 1.00 187.32 158 ALA B C 1
ATOM 4950 O O . ALA B 1 158 ? 42.367 27.619 -9.944 1.00 191.22 158 ALA B O 1
ATOM 4952 N N . VAL B 1 159 ? 41.536 27.740 -7.859 1.00 177.02 159 VAL B N 1
ATOM 4953 C CA . VAL B 1 159 ? 41.936 26.382 -7.508 1.00 176.88 159 VAL B CA 1
ATOM 4954 C C . VAL B 1 159 ? 40.928 25.359 -8.042 1.00 180.45 159 VAL B C 1
ATOM 4955 O O . VAL B 1 159 ? 41.304 24.253 -8.434 1.00 186.39 159 VAL B O 1
ATOM 4959 N N . ILE B 1 160 ? 39.654 25.743 -8.092 1.00 227.84 160 ILE B N 1
ATOM 4960 C CA . ILE B 1 160 ? 38.608 24.858 -8.608 1.00 229.06 160 ILE B CA 1
ATOM 4961 C C . ILE B 1 160 ? 38.738 24.634 -10.120 1.00 225.84 160 ILE B C 1
ATOM 4962 O O . ILE B 1 160 ? 38.154 23.699 -10.671 1.00 224.13 160 ILE B O 1
ATOM 4967 N N . PHE B 1 161 ? 39.519 25.487 -10.779 1.00 149.90 161 PHE B N 1
ATOM 4968 C CA . PHE B 1 161 ? 39.739 25.380 -12.220 1.00 151.68 161 PHE B CA 1
ATOM 4969 C C . PHE B 1 161 ? 40.959 24.532 -12.595 1.00 156.44 161 PHE B C 1
ATOM 4970 O O . PHE B 1 161 ? 41.233 24.317 -13.775 1.00 157.80 161 PHE B O 1
ATOM 4978 N N . HIS B 1 162 ? 41.696 24.061 -11.595 1.00 165.47 162 HIS B N 1
ATOM 4979 C CA . HIS B 1 162 ? 42.794 23.134 -11.846 1.00 167.47 162 HIS B CA 1
ATOM 4980 C C . HIS B 1 162 ? 42.301 21.701 -11.707 1.00 167.05 162 HIS B C 1
ATOM 4981 O O . HIS B 1 162 ? 42.775 20.796 -12.396 1.00 167.22 162 HIS B O 1
ATOM 4988 N N . SER B 1 163 ? 41.337 21.507 -10.812 1.00 205.21 163 SER B N 1
ATOM 4989 C CA . SER B 1 163 ? 40.787 20.185 -10.542 1.00 204.58 163 SER B CA 1
ATOM 4990 C C . SER B 1 163 ? 39.500 19.933 -11.327 1.00 201.22 163 SER B C 1
ATOM 4991 O O . SER B 1 163 ? 39.386 18.933 -12.034 1.00 202.40 163 SER B O 1
ATOM 4994 N N . LEU B 1 164 ? 38.537 20.844 -11.202 1.00 222.38 164 LEU B N 1
ATOM 4995 C CA . LEU B 1 164 ? 37.236 20.679 -11.850 1.00 223.28 164 LEU B CA 1
ATOM 4996 C C . LEU B 1 164 ? 37.060 21.563 -13.086 1.00 223.27 164 LEU B C 1
ATOM 4997 O O . LEU B 1 164 ? 35.983 21.588 -13.686 1.00 224.79 164 LEU B O 1
ATOM 5002 N N . GLY B 1 165 ? 38.111 22.284 -13.467 1.00 260.73 165 GLY B N 1
ATOM 5003 C CA . GLY B 1 165 ? 38.014 23.235 -14.562 1.00 259.25 165 GLY B CA 1
ATOM 5004 C C . GLY B 1 165 ? 39.146 23.196 -15.573 1.00 256.93 165 GLY B C 1
ATOM 5005 O O . GLY B 1 165 ? 39.829 22.181 -15.728 1.00 259.82 165 GLY B O 1
ATOM 5006 N N . ARG B 1 166 ? 39.348 24.319 -16.257 1.00 134.07 166 ARG B N 1
ATOM 5007 C CA . ARG B 1 166 ? 40.315 24.397 -17.347 1.00 137.01 166 ARG B CA 1
ATOM 5008 C C . ARG B 1 166 ? 41.632 25.086 -16.969 1.00 137.21 166 ARG B C 1
ATOM 5009 O O . ARG B 1 166 ? 42.697 24.471 -17.031 1.00 140.72 166 ARG B O 1
ATOM 5017 N N . HIS B 1 167 ? 41.558 26.354 -16.576 1.00 157.74 167 HIS B N 1
ATOM 5018 C CA . HIS B 1 167 ? 42.761 27.145 -16.306 1.00 158.41 167 HIS B CA 1
ATOM 5019 C C . HIS B 1 167 ? 42.551 28.154 -15.171 1.00 158.59 167 HIS B C 1
ATOM 5020 O O . HIS B 1 167 ? 41.566 28.893 -15.162 1.00 152.22 167 HIS B O 1
ATOM 5027 N N . PRO B 1 168 ? 43.489 28.189 -14.209 1.00 216.01 168 PRO B N 1
ATOM 5028 C CA . PRO B 1 168 ? 43.393 29.023 -13.003 1.00 211.89 168 PRO B CA 1
ATOM 5029 C C . PRO B 1 168 ? 43.472 30.534 -13.233 1.00 206.74 168 PRO B C 1
ATOM 5030 O O . PRO B 1 168 ? 42.690 31.264 -12.629 1.00 208.56 168 PRO B O 1
ATOM 5034 N N . LEU B 1 169 ? 44.391 31.000 -14.074 1.00 136.02 169 LEU B N 1
ATOM 5035 C CA . LEU B 1 169 ? 44.578 32.440 -14.250 1.00 135.64 169 LEU B CA 1
ATOM 5036 C C . LEU B 1 169 ? 43.390 33.081 -14.971 1.00 134.26 169 LEU B C 1
ATOM 5037 O O . LEU B 1 169 ? 43.295 34.304 -15.075 1.00 133.70 169 LEU B O 1
ATOM 5042 N N . ALA B 1 170 ? 42.485 32.240 -15.463 1.00 133.72 170 ALA B N 1
ATOM 5043 C CA . ALA B 1 170 ? 41.227 32.702 -16.030 1.00 132.35 170 ALA B CA 1
ATOM 5044 C C . ALA B 1 170 ? 40.071 32.314 -15.115 1.00 131.43 170 ALA B C 1
ATOM 5045 O O . ALA B 1 170 ? 38.910 32.574 -15.425 1.00 130.24 170 ALA B O 1
ATOM 5047 N N . GLY B 1 171 ? 40.398 31.678 -13.994 1.00 221.41 171 GLY B N 1
ATOM 5048 C CA . GLY B 1 171 ? 39.415 31.351 -12.974 1.00 224.34 171 GLY B CA 1
ATOM 5049 C C . GLY B 1 171 ? 39.450 32.340 -11.824 1.00 219.18 171 GLY B C 1
ATOM 5050 O O . GLY B 1 171 ? 38.431 32.619 -11.188 1.00 213.41 171 GLY B O 1
ATOM 5051 N N . LEU B 1 172 ? 40.642 32.859 -11.548 1.00 131.85 172 LEU B N 1
ATOM 5052 C CA . LEU B 1 172 ? 40.799 33.988 -10.651 1.00 131.61 172 LEU B CA 1
ATOM 5053 C C . LEU B 1 172 ? 39.989 35.140 -11.229 1.00 130.41 172 LEU B C 1
ATOM 5054 O O . LEU B 1 172 ? 39.356 35.900 -10.500 1.00 129.58 172 LEU B O 1
ATOM 5059 N N . ALA B 1 173 ? 40.005 35.239 -12.555 1.00 130.33 173 ALA B N 1
ATOM 5060 C CA . ALA B 1 173 ? 39.312 36.293 -13.282 1.00 129.28 173 ALA B CA 1
ATOM 5061 C C . ALA B 1 173 ? 37.835 35.964 -13.478 1.00 128.01 173 ALA B C 1
ATOM 5062 O O . ALA B 1 173 ? 37.014 36.860 -13.659 1.00 126.92 173 ALA B O 1
ATOM 5064 N N . ALA B 1 174 ? 37.507 34.675 -13.453 1.00 128.18 174 ALA B N 1
ATOM 5065 C CA . ALA B 1 174 ? 36.132 34.229 -13.651 1.00 127.07 174 ALA B CA 1
ATOM 5066 C C . ALA B 1 174 ? 35.225 34.697 -12.520 1.00 126.10 174 ALA B C 1
ATOM 5067 O O . ALA B 1 174 ? 34.080 35.091 -12.753 1.00 124.89 174 ALA B O 1
ATOM 5069 N N . ALA B 1 175 ? 35.740 34.656 -11.295 1.00 126.64 175 ALA B N 1
ATOM 5070 C CA . ALA B 1 175 ? 34.965 35.077 -10.135 1.00 125.84 175 ALA B CA 1
ATOM 5071 C C . ALA B 1 175 ? 35.243 36.526 -9.743 1.00 125.61 175 ALA B C 1
ATOM 5072 O O . ALA B 1 175 ? 34.486 37.117 -8.981 1.00 124.76 175 ALA B O 1
ATOM 5074 N N . PHE B 1 176 ? 36.325 37.096 -10.267 1.00 126.37 176 PHE B N 1
ATOM 5075 C CA . PHE B 1 176 ? 36.650 38.496 -10.006 1.00 126.21 176 PHE B CA 1
ATOM 5076 C C . PHE B 1 176 ? 35.781 39.415 -10.853 1.00 125.04 176 PHE B C 1
ATOM 5077 O O . PHE B 1 176 ? 35.545 40.567 -10.496 1.00 124.47 176 PHE B O 1
ATOM 5085 N N . ALA B 1 177 ? 35.314 38.898 -11.984 1.00 141.31 177 ALA B N 1
ATOM 5086 C CA . ALA B 1 177 ? 34.374 39.623 -12.827 1.00 140.52 177 ALA B CA 1
ATOM 5087 C C . ALA B 1 177 ? 32.991 39.544 -12.200 1.00 138.49 177 ALA B C 1
ATOM 5088 O O . ALA B 1 177 ? 32.177 40.454 -12.343 1.00 138.45 177 ALA B O 1
ATOM 5090 N N . GLY B 1 178 ? 32.735 38.440 -11.507 1.00 158.30 178 GLY B N 1
ATOM 5091 C CA . GLY B 1 178 ? 31.476 38.243 -10.816 1.00 158.52 178 GLY B CA 1
ATOM 5092 C C . GLY B 1 178 ? 31.370 39.045 -9.530 1.00 161.27 178 GLY B C 1
ATOM 5093 O O . GLY B 1 178 ? 30.343 39.666 -9.260 1.00 160.95 178 GLY B O 1
ATOM 5094 N N . VAL B 1 179 ? 32.433 39.033 -8.732 1.00 123.80 179 VAL B N 1
ATOM 5095 C CA . VAL B 1 179 ? 32.430 39.741 -7.456 1.00 122.14 179 VAL B CA 1
ATOM 5096 C C . VAL B 1 179 ? 32.500 41.253 -7.650 1.00 121.70 179 VAL B C 1
ATOM 5097 O O . VAL B 1 179 ? 31.566 41.973 -7.299 1.00 120.66 179 VAL B O 1
ATOM 5101 N N . SER B 1 180 ? 33.605 41.725 -8.215 1.00 86.67 180 SER B N 1
ATOM 5102 C CA . SER B 1 180 ? 33.815 43.154 -8.431 1.00 88.90 180 SER B CA 1
ATOM 5103 C C . SER B 1 180 ? 32.816 43.759 -9.423 1.00 90.87 180 SER B C 1
ATOM 5104 O O . SER B 1 180 ? 32.239 44.816 -9.163 1.00 90.58 180 SER B O 1
ATOM 5107 N N . GLY B 1 181 ? 32.612 43.083 -10.551 1.00 91.83 181 GLY B N 1
ATOM 5108 C CA . GLY B 1 181 ? 31.714 43.573 -11.585 1.00 92.52 181 GLY B CA 1
ATOM 5109 C C . GLY B 1 181 ? 30.241 43.405 -11.257 1.00 92.18 181 GLY B C 1
ATOM 5110 O O . GLY B 1 181 ? 29.458 44.350 -11.375 1.00 88.53 181 GLY B O 1
ATOM 5111 N N . GLY B 1 182 ? 29.862 42.195 -10.852 1.00 130.80 182 GLY B N 1
ATOM 5112 C CA . GLY B 1 182 ? 28.495 41.908 -10.448 1.00 134.96 182 GLY B CA 1
ATOM 5113 C C . GLY B 1 182 ? 28.274 42.226 -8.981 1.00 140.54 182 GLY B C 1
ATOM 5114 O O . GLY B 1 182 ? 27.734 41.421 -8.217 1.00 142.22 182 GLY B O 1
ATOM 5115 N N . TYR B 1 183 ? 28.705 43.421 -8.595 1.00 167.86 183 TYR B N 1
ATOM 5116 C CA . TYR B 1 183 ? 28.599 43.892 -7.225 1.00 164.27 183 TYR B CA 1
ATOM 5117 C C . TYR B 1 183 ? 27.142 44.085 -6.802 1.00 166.49 183 TYR B C 1
ATOM 5118 O O . TYR B 1 183 ? 26.592 43.255 -6.084 1.00 169.32 183 TYR B O 1
ATOM 5127 N N . SER B 1 184 ? 26.513 45.164 -7.263 1.00 115.41 184 SER B N 1
ATOM 5128 C CA . SER B 1 184 ? 25.174 45.525 -6.794 1.00 118.84 184 SER B CA 1
ATOM 5129 C C . SER B 1 184 ? 24.086 44.518 -7.164 1.00 123.75 184 SER B C 1
ATOM 5130 O O . SER B 1 184 ? 23.041 44.460 -6.514 1.00 127.35 184 SER B O 1
ATOM 5133 N N . ALA B 1 185 ? 24.322 43.736 -8.210 1.00 74.57 185 ALA B N 1
ATOM 5134 C CA . ALA B 1 185 ? 23.349 42.735 -8.626 1.00 78.56 185 ALA B CA 1
ATOM 5135 C C . ALA B 1 185 ? 23.308 41.576 -7.638 1.00 80.14 185 ALA B C 1
ATOM 5136 O O . ALA B 1 185 ? 24.299 40.871 -7.460 1.00 81.46 185 ALA B O 1
ATOM 5138 N N . ASN B 1 186 ? 22.163 41.394 -6.987 1.00 140.09 186 ASN B N 1
ATOM 5139 C CA . ASN B 1 186 ? 21.952 40.252 -6.101 1.00 144.46 186 ASN B CA 1
ATOM 5140 C C . ASN B 1 186 ? 20.474 39.973 -5.845 1.00 146.53 186 ASN B C 1
ATOM 5141 O O . ASN B 1 186 ? 19.636 40.872 -5.944 1.00 145.05 186 ASN B O 1
ATOM 5146 N N . LEU B 1 187 ? 20.164 38.720 -5.523 1.00 131.77 187 LEU B N 1
ATOM 5147 C CA . LEU B 1 187 ? 18.785 38.298 -5.296 1.00 136.66 187 LEU B CA 1
ATOM 5148 C C . LEU B 1 187 ? 18.179 38.988 -4.081 1.00 133.52 187 LEU B C 1
ATOM 5149 O O . LEU B 1 187 ? 17.551 40.040 -4.200 1.00 135.57 187 LEU B O 1
ATOM 5154 N N . PHE B 1 188 ? 18.374 38.381 -2.914 1.00 167.83 188 PHE B N 1
ATOM 5155 C CA . PHE B 1 188 ? 17.839 38.904 -1.662 1.00 172.48 188 PHE B CA 1
ATOM 5156 C C . PHE B 1 188 ? 18.432 40.273 -1.335 1.00 166.85 188 PHE B C 1
ATOM 5157 O O . PHE B 1 188 ? 19.594 40.540 -1.648 1.00 164.36 188 PHE B O 1
ATOM 5165 N N . LEU B 1 189 ? 17.630 41.136 -0.713 1.00 87.23 189 LEU B N 1
ATOM 5166 C CA . LEU B 1 189 ? 18.082 42.474 -0.343 1.00 81.46 189 LEU B CA 1
ATOM 5167 C C . LEU B 1 189 ? 19.355 42.380 0.487 1.00 81.30 189 LEU B C 1
ATOM 5168 O O . LEU B 1 189 ? 19.397 41.682 1.500 1.00 83.18 189 LEU B O 1
ATOM 5173 N N . GLY B 1 190 ? 20.399 43.069 0.044 1.00 119.19 190 GLY B N 1
ATOM 5174 C CA . GLY B 1 190 ? 21.666 43.046 0.750 1.00 119.62 190 GLY B CA 1
ATOM 5175 C C . GLY B 1 190 ? 21.711 44.057 1.879 1.00 115.06 190 GLY B C 1
ATOM 5176 O O . GLY B 1 190 ? 20.689 44.383 2.484 1.00 114.59 190 GLY B O 1
ATOM 5177 N N . THR B 1 191 ? 22.909 44.547 2.170 1.00 85.73 191 THR B N 1
ATOM 5178 C CA . THR B 1 191 ? 23.081 45.613 3.145 1.00 71.08 191 THR B CA 1
ATOM 5179 C C . THR B 1 191 ? 23.254 46.923 2.383 1.00 73.94 191 THR B C 1
ATOM 5180 O O . THR B 1 191 ? 23.431 47.988 2.977 1.00 66.71 191 THR B O 1
ATOM 5184 N N . ILE B 1 192 ? 23.201 46.825 1.056 1.00 80.18 192 ILE B N 1
ATOM 5185 C CA . ILE B 1 192 ? 23.293 47.983 0.175 1.00 74.74 192 ILE B CA 1
ATOM 5186 C C . ILE B 1 192 ? 21.915 48.481 -0.230 1.00 81.96 192 ILE B C 1
ATOM 5187 O O . ILE B 1 192 ? 21.733 49.670 -0.495 1.00 82.44 192 ILE B O 1
ATOM 5192 N N . ASP B 1 193 ? 20.948 47.571 -0.287 1.00 148.78 193 ASP B N 1
ATOM 5193 C CA . ASP B 1 193 ? 19.593 47.948 -0.674 1.00 154.88 193 ASP B CA 1
ATOM 5194 C C . ASP B 1 193 ? 18.959 48.967 0.281 1.00 148.47 193 ASP B C 1
ATOM 5195 O O . ASP B 1 193 ? 18.489 50.007 -0.170 1.00 152.05 193 ASP B O 1
ATOM 5200 N N . PRO B 1 194 ? 18.960 48.693 1.601 1.00 95.26 194 PRO B N 1
ATOM 5201 C CA . PRO B 1 194 ? 18.417 49.736 2.477 1.00 96.32 194 PRO B CA 1
ATOM 5202 C C . PRO B 1 194 ? 19.424 50.853 2.742 1.00 90.07 194 PRO B C 1
ATOM 5203 O O . PRO B 1 194 ? 19.063 51.883 3.311 1.00 93.96 194 PRO B O 1
ATOM 5207 N N . LEU B 1 195 ? 20.670 50.647 2.330 1.00 71.61 195 LEU B N 1
ATOM 5208 C CA . LEU B 1 195 ? 21.706 51.659 2.482 1.00 69.70 195 LEU B CA 1
ATOM 5209 C C . LEU B 1 195 ? 21.602 52.709 1.389 1.00 72.56 195 LEU B C 1
ATOM 5210 O O . LEU B 1 195 ? 21.625 53.911 1.659 1.00 74.95 195 LEU B O 1
ATOM 5215 N N . LEU B 1 196 ? 21.497 52.243 0.151 1.00 90.34 196 LEU B N 1
ATOM 5216 C CA . LEU B 1 196 ? 21.405 53.138 -0.991 1.00 89.77 196 LEU B CA 1
ATOM 5217 C C . LEU B 1 196 ? 20.018 53.751 -1.110 1.00 92.46 196 LEU B C 1
ATOM 5218 O O . LEU B 1 196 ? 19.877 54.906 -1.512 1.00 92.65 196 LEU B O 1
ATOM 5223 N N . ALA B 1 197 ? 18.998 52.981 -0.743 1.00 68.21 197 ALA B N 1
ATOM 5224 C CA . ALA B 1 197 ? 17.639 53.497 -0.720 1.00 71.34 197 ALA B CA 1
ATOM 5225 C C . ALA B 1 197 ? 17.557 54.662 0.253 1.00 70.57 197 ALA B C 1
ATOM 5226 O O . ALA B 1 197 ? 16.774 55.585 0.061 1.00 72.85 197 ALA B O 1
ATOM 5228 N N . GLY B 1 198 ? 18.378 54.622 1.293 1.00 68.30 198 GLY B N 1
ATOM 5229 C CA . GLY B 1 198 ? 18.400 55.693 2.267 1.00 68.43 198 GLY B CA 1
ATOM 5230 C C . GLY B 1 198 ? 18.915 56.999 1.696 1.00 69.52 198 GLY B C 1
ATOM 5231 O O . GLY B 1 198 ? 18.247 58.028 1.779 1.00 74.73 198 GLY B O 1
ATOM 5232 N N . ILE B 1 199 ? 20.107 56.959 1.114 1.00 71.97 199 ILE B N 1
ATOM 5233 C CA . ILE B 1 199 ? 20.729 58.169 0.590 1.00 69.92 199 ILE B CA 1
ATOM 5234 C C . ILE B 1 199 ? 19.927 58.735 -0.582 1.00 77.92 199 ILE B C 1
ATOM 5235 O O . ILE B 1 199 ? 19.747 59.948 -0.684 1.00 81.24 199 ILE B O 1
ATOM 5240 N N . THR B 1 200 ? 19.420 57.848 -1.435 1.00 114.69 200 THR B N 1
ATOM 5241 C CA . THR B 1 200 ? 18.529 58.233 -2.534 1.00 122.37 200 THR B CA 1
ATOM 5242 C C . THR B 1 200 ? 17.253 58.898 -2.003 1.00 128.45 200 THR B C 1
ATOM 5243 O O . THR B 1 200 ? 16.749 59.860 -2.589 1.00 132.81 200 THR B O 1
ATOM 5247 N N . GLN B 1 201 ? 16.745 58.384 -0.886 1.00 133.65 201 GLN B N 1
ATOM 5248 C CA . GLN B 1 201 ? 15.576 58.960 -0.230 1.00 139.43 201 GLN B CA 1
ATOM 5249 C C . GLN B 1 201 ? 15.853 60.372 0.272 1.00 144.05 201 GLN B C 1
ATOM 5250 O O . GLN B 1 201 ? 15.204 61.324 -0.158 1.00 151.18 201 GLN B O 1
ATOM 5256 N N . GLN B 1 202 ? 16.822 60.506 1.174 1.00 122.90 202 GLN B N 1
ATOM 5257 C CA . GLN B 1 202 ? 17.105 61.796 1.801 1.00 122.76 202 GLN B CA 1
ATOM 5258 C C . GLN B 1 202 ? 17.650 62.832 0.811 1.00 125.04 202 GLN B C 1
ATOM 5259 O O . GLN B 1 202 ? 17.732 64.018 1.130 1.00 125.47 202 GLN B O 1
ATOM 5265 N N . ALA B 1 203 ? 18.008 62.386 -0.391 1.00 137.31 203 ALA B N 1
ATOM 5266 C CA . ALA B 1 203 ? 18.444 63.298 -1.447 1.00 142.75 203 ALA B CA 1
ATOM 5267 C C . ALA B 1 203 ? 17.295 63.670 -2.386 1.00 149.33 203 ALA B C 1
ATOM 5268 O O . ALA B 1 203 ? 17.393 64.633 -3.146 1.00 150.69 203 ALA B O 1
ATOM 5270 N N . ALA B 1 204 ? 16.208 62.906 -2.327 1.00 134.59 204 ALA B N 1
ATOM 5271 C CA . ALA B 1 204 ? 15.051 63.150 -3.186 1.00 145.62 204 ALA B CA 1
ATOM 5272 C C . ALA B 1 204 ? 13.965 63.958 -2.481 1.00 148.13 204 ALA B C 1
ATOM 5273 O O . ALA B 1 204 ? 12.896 64.197 -3.042 1.00 158.08 204 ALA B O 1
ATOM 5275 N N . GLN B 1 205 ? 14.239 64.374 -1.251 1.00 137.87 205 GLN B N 1
ATOM 5276 C CA . GLN B 1 205 ? 13.277 65.155 -0.485 1.00 144.46 205 GLN B CA 1
ATOM 5277 C C . GLN B 1 205 ? 13.586 66.642 -0.577 1.00 152.38 205 GLN B C 1
ATOM 5278 O O . GLN B 1 205 ? 13.226 67.417 0.309 1.00 156.25 205 GLN B O 1
ATOM 5284 N N . ILE B 1 206 ? 14.255 67.033 -1.657 1.00 113.60 206 ILE B N 1
ATOM 5285 C CA . ILE B 1 206 ? 14.595 68.431 -1.877 1.00 115.17 206 ILE B CA 1
ATOM 5286 C C . ILE B 1 206 ? 13.532 69.107 -2.745 1.00 120.17 206 ILE B C 1
ATOM 5287 O O . ILE B 1 206 ? 13.479 70.333 -2.840 1.00 123.38 206 ILE B O 1
ATOM 5292 N N . ILE B 1 207 ? 12.676 68.300 -3.366 1.00 98.86 207 ILE B N 1
ATOM 5293 C CA . ILE B 1 207 ? 11.622 68.823 -4.233 1.00 104.74 207 ILE B CA 1
ATOM 5294 C C . ILE B 1 207 ? 10.247 68.279 -3.859 1.00 113.38 207 ILE B C 1
ATOM 5295 O O . ILE B 1 207 ? 9.260 69.015 -3.820 1.00 118.94 207 ILE B O 1
ATOM 5300 N N . HIS B 1 208 ? 10.193 66.980 -3.594 1.00 153.63 208 HIS B N 1
ATOM 5301 C CA . HIS B 1 208 ? 8.982 66.334 -3.119 1.00 156.01 208 HIS B CA 1
ATOM 5302 C C . HIS B 1 208 ? 9.310 65.714 -1.768 1.00 151.98 208 HIS B C 1
ATOM 5303 O O . HIS B 1 208 ? 9.535 64.508 -1.672 1.00 148.56 208 HIS B O 1
ATOM 5310 N N . PRO B 1 209 ? 9.343 66.548 -0.715 1.00 198.37 209 PRO B N 1
ATOM 5311 C CA . PRO B 1 209 ? 9.879 66.181 0.602 1.00 200.23 209 PRO B CA 1
ATOM 5312 C C . PRO B 1 209 ? 8.997 65.210 1.382 1.00 201.18 209 PRO B C 1
ATOM 5313 O O . PRO B 1 209 ? 8.714 65.453 2.556 1.00 196.62 209 PRO B O 1
ATOM 5317 N N . ASP B 1 210 ? 8.582 64.122 0.743 1.00 170.44 210 ASP B N 1
ATOM 5318 C CA . ASP B 1 210 ? 7.774 63.111 1.411 1.00 171.30 210 ASP B CA 1
ATOM 5319 C C . ASP B 1 210 ? 7.999 61.735 0.789 1.00 167.10 210 ASP B C 1
ATOM 5320 O O . ASP B 1 210 ? 7.348 60.759 1.162 1.00 166.88 210 ASP B O 1
ATOM 5325 N N . TYR B 1 211 ? 8.930 61.663 -0.157 1.00 202.28 211 TYR B N 1
ATOM 5326 C CA . TYR B 1 211 ? 9.178 60.427 -0.890 1.00 195.37 211 TYR B CA 1
ATOM 5327 C C . TYR B 1 211 ? 10.027 59.464 -0.060 1.00 181.42 211 TYR B C 1
ATOM 5328 O O . TYR B 1 211 ? 10.938 59.878 0.660 1.00 173.99 211 TYR B O 1
ATOM 5337 N N . VAL B 1 212 ? 9.713 58.177 -0.157 1.00 160.36 212 VAL B N 1
ATOM 5338 C CA . VAL B 1 212 ? 10.460 57.150 0.555 1.00 156.04 212 VAL B CA 1
ATOM 5339 C C . VAL B 1 212 ? 10.924 56.034 -0.381 1.00 158.28 212 VAL B C 1
ATOM 5340 O O . VAL B 1 212 ? 10.112 55.303 -0.950 1.00 168.24 212 VAL B O 1
ATOM 5344 N N . VAL B 1 213 ? 12.238 55.919 -0.552 1.00 85.66 213 VAL B N 1
ATOM 5345 C CA . VAL B 1 213 ? 12.806 54.837 -1.346 1.00 84.56 213 VAL B CA 1
ATOM 5346 C C . VAL B 1 213 ? 12.919 53.592 -0.478 1.00 83.59 213 VAL B C 1
ATOM 5347 O O . VAL B 1 213 ? 13.787 53.503 0.390 1.00 80.53 213 VAL B O 1
ATOM 5351 N N . GLY B 1 214 ? 12.027 52.636 -0.709 1.00 132.81 214 GLY B N 1
ATOM 5352 C CA . GLY B 1 214 ? 11.981 51.431 0.094 1.00 136.05 214 GLY B CA 1
ATOM 5353 C C . GLY B 1 214 ? 13.237 50.592 -0.009 1.00 130.49 214 GLY B C 1
ATOM 5354 O O . GLY B 1 214 ? 14.007 50.724 -0.961 1.00 124.42 214 GLY B O 1
ATOM 5355 N N . PRO B 1 215 ? 13.461 49.727 0.987 1.00 168.23 215 PRO B N 1
ATOM 5356 C CA . PRO B 1 215 ? 14.573 48.777 0.944 1.00 164.40 215 PRO B CA 1
ATOM 5357 C C . PRO B 1 215 ? 14.364 47.750 -0.165 1.00 167.74 215 PRO B C 1
ATOM 5358 O O . PRO B 1 215 ? 15.326 47.135 -0.624 1.00 166.28 215 PRO B O 1
ATOM 5362 N N . GLU B 1 216 ? 13.116 47.578 -0.594 1.00 110.22 216 GLU B N 1
ATOM 5363 C CA . GLU B 1 216 ? 12.804 46.649 -1.673 1.00 116.20 216 GLU B CA 1
ATOM 5364 C C . GLU B 1 216 ? 13.213 47.221 -3.033 1.00 110.88 216 GLU B C 1
ATOM 5365 O O . GLU B 1 216 ? 13.412 46.466 -3.990 1.00 104.10 216 GLU B O 1
ATOM 5371 N N . ALA B 1 217 ? 13.339 48.552 -3.079 1.00 159.14 217 ALA B N 1
ATOM 5372 C CA . ALA B 1 217 ? 13.716 49.351 -4.259 1.00 161.27 217 ALA B CA 1
ATOM 5373 C C . ALA B 1 217 ? 13.785 48.613 -5.588 1.00 159.60 217 ALA B C 1
ATOM 5374 O O . ALA B 1 217 ? 12.787 48.476 -6.294 1.00 158.72 217 ALA B O 1
ATOM 5376 N N . ASN B 1 218 ? 14.981 48.142 -5.917 1.00 109.83 218 ASN B N 1
ATOM 5377 C CA . ASN B 1 218 ? 15.181 47.356 -7.116 1.00 107.86 218 ASN B CA 1
ATOM 5378 C C . ASN B 1 218 ? 15.481 45.918 -6.749 1.00 113.04 218 ASN B C 1
ATOM 5379 O O . ASN B 1 218 ? 16.631 45.484 -6.793 1.00 112.01 218 ASN B O 1
ATOM 5384 N N . TRP B 1 219 ? 14.448 45.184 -6.355 1.00 183.70 219 TRP B N 1
ATOM 5385 C CA . TRP B 1 219 ? 14.596 43.751 -6.175 1.00 186.86 219 TRP B CA 1
ATOM 5386 C C . TRP B 1 219 ? 14.336 43.085 -7.521 1.00 188.28 219 TRP B C 1
ATOM 5387 O O . TRP B 1 219 ? 15.106 42.233 -7.957 1.00 185.92 219 TRP B O 1
ATOM 5398 N N . PHE B 1 220 ? 13.257 43.493 -8.181 1.00 125.26 220 PHE B N 1
ATOM 5399 C CA . PHE B 1 220 ? 12.915 42.965 -9.493 1.00 121.75 220 PHE B CA 1
ATOM 5400 C C . PHE B 1 220 ? 14.071 43.108 -10.481 1.00 125.49 220 PHE B C 1
ATOM 5401 O O . PHE B 1 220 ? 14.471 42.138 -11.123 1.00 128.29 220 PHE B O 1
ATOM 5409 N N . PHE B 1 221 ? 14.612 44.318 -10.580 1.00 132.70 221 PHE B N 1
ATOM 5410 C CA . PHE B 1 221 ? 15.704 44.607 -11.501 1.00 130.55 221 PHE B CA 1
ATOM 5411 C C . PHE B 1 221 ? 16.951 43.803 -11.136 1.00 128.18 221 PHE B C 1
ATOM 5412 O O . PHE B 1 221 ? 17.475 43.054 -11.959 1.00 122.88 221 PHE B O 1
ATOM 5420 N N . MET B 1 222 ? 17.419 43.951 -9.902 1.00 89.89 222 MET B N 1
ATOM 5421 C CA . MET B 1 222 ? 18.681 43.338 -9.499 1.00 87.00 222 MET B CA 1
ATOM 5422 C C . MET B 1 222 ? 18.635 41.809 -9.463 1.00 91.16 222 MET B C 1
ATOM 5423 O O . MET B 1 222 ? 19.667 41.153 -9.590 1.00 91.46 222 MET B O 1
ATOM 5428 N N . ALA B 1 223 ? 17.444 41.243 -9.301 1.00 154.46 223 ALA B N 1
ATOM 5429 C CA . ALA B 1 223 ? 17.299 39.791 -9.325 1.00 157.94 223 ALA B CA 1
ATOM 5430 C C . ALA B 1 223 ? 17.362 39.281 -10.757 1.00 154.49 223 ALA B C 1
ATOM 5431 O O . ALA B 1 223 ? 18.005 38.272 -11.044 1.00 153.13 223 ALA B O 1
ATOM 5433 N N . ALA B 1 224 ? 16.689 39.991 -11.656 1.00 122.30 224 ALA B N 1
ATOM 5434 C CA . ALA B 1 224 ? 16.692 39.633 -13.066 1.00 130.39 224 ALA B CA 1
ATOM 5435 C C . ALA B 1 224 ? 18.047 39.935 -13.694 1.00 125.45 224 ALA B C 1
ATOM 5436 O O . ALA B 1 224 ? 18.388 39.392 -14.743 1.00 122.96 224 ALA B O 1
ATOM 5438 N N . SER B 1 225 ? 18.821 40.798 -13.043 1.00 104.44 225 SER B N 1
ATOM 5439 C CA . SER B 1 225 ? 20.122 41.195 -13.568 1.00 102.40 225 SER B CA 1
ATOM 5440 C C . SER B 1 225 ? 21.255 40.283 -13.106 1.00 102.63 225 SER B C 1
ATOM 5441 O O . SER B 1 225 ? 22.404 40.457 -13.515 1.00 98.66 225 SER B O 1
ATOM 5444 N N . THR B 1 226 ? 20.933 39.317 -12.253 1.00 177.48 226 THR B N 1
ATOM 5445 C CA . THR B 1 226 ? 21.916 38.328 -11.827 1.00 179.53 226 THR B CA 1
ATOM 5446 C C . THR B 1 226 ? 22.186 37.312 -12.936 1.00 186.96 226 THR B C 1
ATOM 5447 O O . THR B 1 226 ? 23.339 36.993 -13.227 1.00 187.26 226 THR B O 1
ATOM 5451 N N . PHE B 1 227 ? 21.118 36.814 -13.553 1.00 144.25 227 PHE B N 1
ATOM 5452 C CA . PHE B 1 227 ? 21.233 35.824 -14.620 1.00 139.50 227 PHE B CA 1
ATOM 5453 C C . PHE B 1 227 ? 21.884 36.405 -15.869 1.00 136.60 227 PHE B C 1
ATOM 5454 O O . PHE B 1 227 ? 22.757 35.781 -16.470 1.00 138.21 227 PHE B O 1
ATOM 5462 N N . VAL B 1 228 ? 21.444 37.600 -16.251 1.00 111.87 228 VAL B N 1
ATOM 5463 C CA . VAL B 1 228 ? 21.900 38.261 -17.471 1.00 114.39 228 VAL B CA 1
ATOM 5464 C C . VAL B 1 228 ? 23.414 38.445 -17.516 1.00 113.80 228 VAL B C 1
ATOM 5465 O O . VAL B 1 228 ? 24.052 38.205 -18.542 1.00 107.22 228 VAL B O 1
ATOM 5469 N N . ILE B 1 229 ? 23.986 38.860 -16.393 1.00 122.28 229 ILE B N 1
ATOM 5470 C CA . ILE B 1 229 ? 25.425 39.067 -16.301 1.00 118.33 229 ILE B CA 1
ATOM 5471 C C . ILE B 1 229 ? 26.164 37.755 -16.001 1.00 122.11 229 ILE B C 1
ATOM 5472 O O . ILE B 1 229 ? 27.346 37.602 -16.319 1.00 120.16 229 ILE B O 1
ATOM 5477 N N . ALA B 1 230 ? 25.446 36.794 -15.427 1.00 150.47 230 ALA B N 1
ATOM 5478 C CA . ALA B 1 230 ? 25.977 35.445 -15.257 1.00 155.31 230 ALA B CA 1
ATOM 5479 C C . ALA B 1 230 ? 26.095 34.734 -16.606 1.00 159.01 230 ALA B C 1
ATOM 5480 O O . ALA B 1 230 ? 26.896 33.812 -16.764 1.00 162.90 230 ALA B O 1
ATOM 5482 N N . LEU B 1 231 ? 25.285 35.165 -17.570 1.00 144.77 231 LEU B N 1
ATOM 5483 C CA . LEU B 1 231 ? 25.289 34.580 -18.908 1.00 145.14 231 LEU B CA 1
ATOM 5484 C C . LEU B 1 231 ? 26.403 35.155 -19.773 1.00 144.49 231 LEU B C 1
ATOM 5485 O O . LEU B 1 231 ? 26.870 34.510 -20.709 1.00 157.22 231 LEU B O 1
ATOM 5490 N N . ILE B 1 232 ? 26.828 36.373 -19.454 1.00 116.18 232 ILE B N 1
ATOM 5491 C CA . ILE B 1 232 ? 28.034 36.935 -20.047 1.00 114.43 232 ILE B CA 1
ATOM 5492 C C . ILE B 1 232 ? 29.218 36.423 -19.231 1.00 116.90 232 ILE B C 1
ATOM 5493 O O . ILE B 1 232 ? 30.333 36.916 -19.344 1.00 115.90 232 ILE B O 1
ATOM 5498 N N . GLY B 1 233 ? 28.951 35.437 -18.382 1.00 120.90 233 GLY B N 1
ATOM 5499 C CA . GLY B 1 233 ? 29.993 34.728 -17.670 1.00 126.00 233 GLY B CA 1
ATOM 5500 C C . GLY B 1 233 ? 30.182 33.392 -18.352 1.00 125.78 233 GLY B C 1
ATOM 5501 O O . GLY B 1 233 ? 31.010 32.579 -17.949 1.00 127.82 233 GLY B O 1
ATOM 5502 N N . TYR B 1 234 ? 29.383 33.169 -19.390 1.00 162.84 234 TYR B N 1
ATOM 5503 C CA . TYR B 1 234 ? 29.510 31.985 -20.222 1.00 170.87 234 TYR B CA 1
ATOM 5504 C C . TYR B 1 234 ? 30.475 32.285 -21.360 1.00 168.31 234 TYR B C 1
ATOM 5505 O O . TYR B 1 234 ? 31.016 31.374 -21.987 1.00 161.81 234 TYR B O 1
ATOM 5514 N N . PHE B 1 235 ? 30.693 33.573 -21.613 1.00 181.17 235 PHE B N 1
ATOM 5515 C CA . PHE B 1 235 ? 31.647 34.002 -22.629 1.00 182.96 235 PHE B CA 1
ATOM 5516 C C . PHE B 1 235 ? 33.068 33.956 -22.071 1.00 184.89 235 PHE B C 1
ATOM 5517 O O . PHE B 1 235 ? 34.035 34.239 -22.776 1.00 190.49 235 PHE B O 1
ATOM 5525 N N . VAL B 1 236 ? 33.179 33.590 -20.796 1.00 180.98 236 VAL B N 1
ATOM 5526 C CA . VAL B 1 236 ? 34.476 33.419 -20.152 1.00 186.04 236 VAL B CA 1
ATOM 5527 C C . VAL B 1 236 ? 35.195 32.212 -20.750 1.00 185.67 236 VAL B C 1
ATOM 5528 O O . VAL B 1 236 ? 36.406 32.062 -20.602 1.00 186.46 236 VAL B O 1
ATOM 5532 N N . THR B 1 237 ? 34.434 31.359 -21.430 1.00 168.53 237 THR B N 1
ATOM 5533 C CA . THR B 1 237 ? 34.992 30.220 -22.143 1.00 170.89 237 THR B CA 1
ATOM 5534 C C . THR B 1 237 ? 35.545 30.709 -23.479 1.00 176.79 237 THR B C 1
ATOM 5535 O O . THR B 1 237 ? 36.416 30.078 -24.082 1.00 174.14 237 THR B O 1
ATOM 5539 N N . GLU B 1 238 ? 35.027 31.849 -23.927 1.00 164.32 238 GLU B N 1
ATOM 5540 C CA . GLU B 1 238 ? 35.476 32.495 -25.154 1.00 160.21 238 GLU B CA 1
ATOM 5541 C C . GLU B 1 238 ? 36.551 33.530 -24.831 1.00 160.61 238 GLU B C 1
ATOM 5542 O O . GLU B 1 238 ? 37.333 33.929 -25.694 1.00 154.09 238 GLU B O 1
ATOM 5548 N N . LYS B 1 239 ? 36.587 33.955 -23.572 1.00 261.55 239 LYS B N 1
ATOM 5549 C CA . LYS B 1 239 ? 37.503 35.008 -23.147 1.00 264.82 239 LYS B CA 1
ATOM 5550 C C . LYS B 1 239 ? 38.686 34.477 -22.335 1.00 266.51 239 LYS B C 1
ATOM 5551 O O . LYS B 1 239 ? 39.475 35.255 -21.798 1.00 268.45 239 LYS B O 1
ATOM 5557 N N . ILE B 1 240 ? 38.802 33.156 -22.238 1.00 157.20 240 ILE B N 1
ATOM 5558 C CA . ILE B 1 240 ? 39.975 32.548 -21.616 1.00 153.16 240 ILE B CA 1
ATOM 5559 C C . ILE B 1 240 ? 41.052 32.328 -22.669 1.00 158.12 240 ILE B C 1
ATOM 5560 O O . ILE B 1 240 ? 42.232 32.582 -22.436 1.00 160.38 240 ILE B O 1
ATOM 5565 N N . VAL B 1 241 ? 40.627 31.878 -23.842 1.00 146.05 241 VAL B N 1
ATOM 5566 C CA . VAL B 1 241 ? 41.554 31.534 -24.904 1.00 143.71 241 VAL B CA 1
ATOM 5567 C C . VAL B 1 241 ? 41.962 32.769 -25.704 1.00 149.06 241 VAL B C 1
ATOM 5568 O O . VAL B 1 241 ? 43.097 32.861 -26.172 1.00 148.86 241 VAL B O 1
ATOM 5572 N N . GLU B 1 242 ? 41.039 33.720 -25.844 1.00 258.87 242 GLU B N 1
ATOM 5573 C CA . GLU B 1 242 ? 41.264 34.909 -26.676 1.00 264.37 242 GLU B CA 1
ATOM 5574 C C . GLU B 1 242 ? 42.492 35.756 -26.309 1.00 264.11 242 GLU B C 1
ATOM 5575 O O . GLU B 1 242 ? 43.249 36.150 -27.195 1.00 266.92 242 GLU B O 1
ATOM 5581 N N . PRO B 1 243 ? 42.691 36.057 -25.014 1.00 184.79 243 PRO B N 1
ATOM 5582 C CA . PRO B 1 243 ? 43.957 36.722 -24.693 1.00 184.68 243 PRO B CA 1
ATOM 5583 C C . PRO B 1 243 ? 45.138 35.765 -24.824 1.00 182.04 243 PRO B C 1
ATOM 5584 O O . PRO B 1 243 ? 46.021 36.005 -25.647 1.00 179.82 243 PRO B O 1
ATOM 5588 N N . GLN B 1 244 ? 45.138 34.694 -24.032 1.00 193.42 244 GLN B N 1
ATOM 5589 C CA . GLN B 1 244 ? 46.245 33.740 -24.014 1.00 192.43 244 GLN B CA 1
ATOM 5590 C C . GLN B 1 244 ? 45.943 32.559 -23.093 1.00 196.11 244 GLN B C 1
ATOM 5591 O O . GLN B 1 244 ? 44.978 32.581 -22.331 1.00 200.92 244 GLN B O 1
ATOM 5597 N N . LEU B 1 245 ? 46.777 31.529 -23.174 1.00 204.80 245 LEU B N 1
ATOM 5598 C CA . LEU B 1 245 ? 46.742 30.416 -22.234 1.00 204.07 245 LEU B CA 1
ATOM 5599 C C . LEU B 1 245 ? 48.188 30.142 -21.818 1.00 202.63 245 LEU B C 1
ATOM 5600 O O . LEU B 1 245 ? 49.086 30.895 -22.195 1.00 205.12 245 LEU B O 1
ATOM 5605 N N . GLY B 1 246 ? 48.430 29.087 -21.046 1.00 144.26 246 GLY B N 1
ATOM 5606 C CA . GLY B 1 246 ? 49.781 28.842 -20.571 1.00 145.60 246 GLY B CA 1
ATOM 5607 C C . GLY B 1 246 ? 50.017 27.607 -19.720 1.00 153.99 246 GLY B C 1
ATOM 5608 O O . GLY B 1 246 ? 49.801 26.486 -20.181 1.00 147.12 246 GLY B O 1
ATOM 5609 N N . PRO B 1 247 ? 50.463 27.815 -18.466 1.00 264.31 247 PRO B N 1
ATOM 5610 C CA . PRO B 1 247 ? 50.966 26.777 -17.556 1.00 260.92 247 PRO B CA 1
ATOM 5611 C C . PRO B 1 247 ? 49.922 25.742 -17.155 1.00 260.96 247 PRO B C 1
ATOM 5612 O O . PRO B 1 247 ? 48.721 26.015 -17.175 1.00 259.24 247 PRO B O 1
ATOM 5616 N N . TYR B 1 248 ? 50.400 24.563 -16.768 1.00 246.32 248 TYR B N 1
ATOM 5617 C CA . TYR B 1 248 ? 49.535 23.420 -16.509 1.00 248.22 248 TYR B CA 1
ATOM 5618 C C . TYR B 1 248 ? 49.816 22.771 -15.154 1.00 244.97 248 TYR B C 1
ATOM 5619 O O . TYR B 1 248 ? 50.683 21.901 -15.042 1.00 244.93 248 TYR B O 1
ATOM 5628 N N . GLN B 1 249 ? 49.073 23.202 -14.135 1.00 194.24 249 GLN B N 1
ATOM 5629 C CA . GLN B 1 249 ? 49.167 22.640 -12.787 1.00 194.71 249 GLN B CA 1
ATOM 5630 C C . GLN B 1 249 ? 50.593 22.667 -12.245 1.00 204.03 249 GLN B C 1
ATOM 5631 O O . GLN B 1 249 ? 51.355 23.596 -12.517 1.00 204.60 249 GLN B O 1
ATOM 5637 N N . SER B 1 250 ? 50.932 21.638 -11.472 1.00 248.19 250 SER B N 1
ATOM 5638 C CA . SER B 1 250 ? 52.300 21.386 -11.013 1.00 250.60 250 SER B CA 1
ATOM 5639 C C . SER B 1 250 ? 52.984 22.560 -10.307 1.00 247.39 250 SER B C 1
ATOM 5640 O O . SER B 1 250 ? 52.686 22.868 -9.152 1.00 239.32 250 SER B O 1
ATOM 5643 N N . ASP B 1 251 ? 53.897 23.210 -11.022 1.00 254.01 251 ASP B N 1
ATOM 5644 C CA . ASP B 1 251 ? 54.791 24.214 -10.444 1.00 251.37 251 ASP B CA 1
ATOM 5645 C C . ASP B 1 251 ? 54.121 25.516 -9.999 1.00 250.02 251 ASP B C 1
ATOM 5646 O O . ASP B 1 251 ? 54.806 26.463 -9.610 1.00 251.09 251 ASP B O 1
ATOM 5651 N N . LEU B 1 252 ? 52.795 25.567 -10.042 1.00 160.72 252 LEU B N 1
ATOM 5652 C CA . LEU B 1 252 ? 52.083 26.796 -9.703 1.00 155.02 252 LEU B CA 1
ATOM 5653 C C . LEU B 1 252 ? 51.551 26.800 -8.268 1.00 153.14 252 LEU B C 1
ATOM 5654 O O . LEU B 1 252 ? 50.349 26.644 -8.047 1.00 148.19 252 LEU B O 1
ATOM 5659 N N . SER B 1 253 ? 52.455 26.992 -7.308 1.00 209.50 253 SER B N 1
ATOM 5660 C CA . SER B 1 253 ? 52.109 27.073 -5.885 1.00 210.90 253 SER B CA 1
ATOM 5661 C C . SER B 1 253 ? 51.259 25.891 -5.424 1.00 211.12 253 SER B C 1
ATOM 5662 O O . SER B 1 253 ? 50.145 26.070 -4.934 1.00 209.83 253 SER B O 1
ATOM 5664 N N . GLN B 1 254 ? 51.803 24.686 -5.570 1.00 220.27 254 GLN B N 1
ATOM 5665 C CA . GLN B 1 254 ? 51.030 23.460 -5.392 1.00 219.15 254 GLN B CA 1
ATOM 5666 C C . GLN B 1 254 ? 50.584 23.185 -3.957 1.00 211.34 254 GLN B C 1
ATOM 5667 O O . GLN B 1 254 ? 49.508 22.626 -3.732 1.00 209.81 254 GLN B O 1
ATOM 5673 N N . GLU B 1 255 ? 51.415 23.572 -2.995 1.00 178.91 255 GLU B N 1
ATOM 5674 C CA . GLU B 1 255 ? 51.102 23.364 -1.587 1.00 181.72 255 GLU B CA 1
ATOM 5675 C C . GLU B 1 255 ? 49.809 24.078 -1.209 1.00 182.75 255 GLU B C 1
ATOM 5676 O O . GLU B 1 255 ? 48.894 23.476 -0.651 1.00 180.09 255 GLU B O 1
ATOM 5682 N N . GLU B 1 256 ? 49.739 25.364 -1.530 1.00 185.19 256 GLU B N 1
ATOM 5683 C CA . GLU B 1 256 ? 48.560 26.164 -1.231 1.00 184.82 256 GLU B CA 1
ATOM 5684 C C . GLU B 1 256 ? 47.409 25.884 -2.195 1.00 182.80 256 GLU B C 1
ATOM 5685 O O . GLU B 1 256 ? 46.283 26.325 -1.968 1.00 180.73 256 GLU B O 1
ATOM 5691 N N . LYS B 1 257 ? 47.694 25.154 -3.270 1.00 161.22 257 LYS B N 1
ATOM 5692 C CA . LYS B 1 257 ? 46.658 24.775 -4.225 1.00 158.88 257 LYS B CA 1
ATOM 5693 C C . LYS B 1 257 ? 45.732 23.707 -3.657 1.00 159.47 257 LYS B C 1
ATOM 5694 O O . LYS B 1 257 ? 44.544 23.949 -3.444 1.00 157.56 257 LYS B O 1
ATOM 5700 N N . ASP B 1 258 ? 46.284 22.523 -3.412 1.00 251.65 258 ASP B N 1
ATOM 5701 C CA . ASP B 1 258 ? 45.477 21.381 -2.999 1.00 253.64 258 ASP B CA 1
ATOM 5702 C C . ASP B 1 258 ? 45.165 21.383 -1.501 1.00 258.05 258 ASP B C 1
ATOM 5703 O O . ASP B 1 258 ? 44.436 20.518 -1.013 1.00 260.08 258 ASP B O 1
ATOM 5708 N N . ILE B 1 259 ? 45.723 22.346 -0.772 1.00 175.30 259 ILE B N 1
ATOM 5709 C CA . ILE B 1 259 ? 45.327 22.566 0.616 1.00 174.89 259 ILE B CA 1
ATOM 5710 C C . ILE B 1 259 ? 43.996 23.321 0.624 1.00 174.57 259 ILE B C 1
ATOM 5711 O O . ILE B 1 259 ? 43.166 23.146 1.522 1.00 173.39 259 ILE B O 1
ATOM 5716 N N . ARG B 1 260 ? 43.784 24.132 -0.410 1.00 196.21 260 ARG B N 1
ATOM 5717 C CA . ARG B 1 260 ? 42.486 24.755 -0.647 1.00 193.31 260 ARG B CA 1
ATOM 5718 C C . ARG B 1 260 ? 41.459 23.699 -1.060 1.00 192.43 260 ARG B C 1
ATOM 5719 O O . ARG B 1 260 ? 40.937 23.727 -2.175 1.00 187.63 260 ARG B O 1
ATOM 5727 N N . HIS B 1 261 ? 41.186 22.763 -0.154 1.00 231.36 261 HIS B N 1
ATOM 5728 C CA . HIS B 1 261 ? 40.203 21.708 -0.377 1.00 231.66 261 HIS B CA 1
ATOM 5729 C C . HIS B 1 261 ? 39.498 21.413 0.937 1.00 237.27 261 HIS B C 1
ATOM 5730 O O . HIS B 1 261 ? 38.381 20.901 0.956 1.00 239.34 261 HIS B O 1
ATOM 5737 N N . SER B 1 262 ? 40.171 21.724 2.040 1.00 196.38 262 SER B N 1
ATOM 5738 C CA . SER B 1 262 ? 39.589 21.538 3.362 1.00 195.43 262 SER B CA 1
ATOM 5739 C C . SER B 1 262 ? 38.570 22.637 3.611 1.00 193.43 262 SER B C 1
ATOM 5740 O O . SER B 1 262 ? 37.759 22.556 4.535 1.00 199.41 262 SER B O 1
ATOM 5743 N N . ASN B 1 263 ? 38.617 23.669 2.776 1.00 210.25 263 ASN B N 1
ATOM 5744 C CA . ASN B 1 263 ? 37.647 24.748 2.844 1.00 211.18 263 ASN B CA 1
ATOM 5745 C C . ASN B 1 263 ? 36.432 24.440 1.976 1.00 208.71 263 ASN B C 1
ATOM 5746 O O . ASN B 1 263 ? 35.584 25.300 1.750 1.00 209.02 263 ASN B O 1
ATOM 5751 N N . GLU B 1 264 ? 36.358 23.206 1.487 1.00 202.71 264 GLU B N 1
ATOM 5752 C CA . GLU B 1 264 ? 35.236 22.781 0.657 1.00 205.98 264 GLU B CA 1
ATOM 5753 C C . GLU B 1 264 ? 33.967 22.644 1.493 1.00 205.13 264 GLU B C 1
ATOM 5754 O O . GLU B 1 264 ? 33.122 23.537 1.497 1.00 204.58 264 GLU B O 1
ATOM 5760 N N . ILE B 1 265 ? 33.843 21.531 2.207 1.00 165.27 265 ILE B N 1
ATOM 5761 C CA . ILE B 1 265 ? 32.682 21.296 3.050 1.00 170.99 265 ILE B CA 1
ATOM 5762 C C . ILE B 1 265 ? 32.957 20.144 3.997 1.00 173.97 265 ILE B C 1
ATOM 5763 O O . ILE B 1 265 ? 33.871 19.347 3.778 1.00 176.99 265 ILE B O 1
ATOM 5768 N N . THR B 1 266 ? 32.169 20.079 5.062 1.00 165.18 266 THR B N 1
ATOM 5769 C CA . THR B 1 266 ? 32.195 18.954 5.979 1.00 166.08 266 THR B CA 1
ATOM 5770 C C . THR B 1 266 ? 30.747 18.573 6.265 1.00 168.61 266 THR B C 1
ATOM 5771 O O . THR B 1 266 ? 29.844 19.389 6.065 1.00 168.59 266 THR B O 1
ATOM 5775 N N . PRO B 1 267 ? 30.512 17.326 6.709 1.00 266.68 267 PRO B N 1
ATOM 5776 C CA . PRO B 1 267 ? 29.152 16.900 7.060 1.00 269.78 267 PRO B CA 1
ATOM 5777 C C . PRO B 1 267 ? 28.540 17.744 8.177 1.00 271.17 267 PRO B C 1
ATOM 5778 O O . PRO B 1 267 ? 27.323 17.737 8.346 1.00 273.40 267 PRO B O 1
ATOM 5782 N N . LEU B 1 268 ? 29.378 18.455 8.926 1.00 195.84 268 LEU B N 1
ATOM 5783 C CA . LEU B 1 268 ? 28.903 19.402 9.925 1.00 193.86 268 LEU B CA 1
ATOM 5784 C C . LEU B 1 268 ? 28.300 20.620 9.232 1.00 192.50 268 LEU B C 1
ATOM 5785 O O . LEU B 1 268 ? 27.225 21.091 9.602 1.00 192.76 268 LEU B O 1
ATOM 5790 N N . GLU B 1 269 ? 29.005 21.118 8.220 1.00 217.58 269 GLU B N 1
ATOM 5791 C CA . GLU B 1 269 ? 28.567 22.288 7.467 1.00 213.85 269 GLU B CA 1
ATOM 5792 C C . GLU B 1 269 ? 27.286 22.000 6.683 1.00 213.58 269 GLU B C 1
ATOM 5793 O O . GLU B 1 269 ? 26.414 22.862 6.567 1.00 210.30 269 GLU B O 1
ATOM 5799 N N . TYR B 1 270 ? 27.175 20.787 6.150 1.00 175.81 270 TYR B N 1
ATOM 5800 C CA . TYR B 1 270 ? 25.960 20.373 5.455 1.00 177.67 270 TYR B CA 1
ATOM 5801 C C . TYR B 1 270 ? 24.797 20.212 6.428 1.00 177.30 270 TYR B C 1
ATOM 5802 O O . TYR B 1 270 ? 23.672 20.624 6.142 1.00 176.35 270 TYR B O 1
ATOM 5811 N N . LYS B 1 271 ? 25.081 19.602 7.576 1.00 248.74 271 LYS B N 1
ATOM 5812 C CA . LYS B 1 271 ? 24.069 19.352 8.598 1.00 256.28 271 LYS B CA 1
ATOM 5813 C C . LYS B 1 271 ? 23.523 20.660 9.147 1.00 256.71 271 LYS B C 1
ATOM 5814 O O . LYS B 1 271 ? 22.437 20.701 9.726 1.00 260.15 271 LYS B O 1
ATOM 5820 N N . GLY B 1 272 ? 24.295 21.727 8.970 1.00 219.30 272 GLY B N 1
ATOM 5821 C CA . GLY B 1 272 ? 23.854 23.051 9.350 1.00 217.22 272 GLY B CA 1
ATOM 5822 C C . GLY B 1 272 ? 23.021 23.691 8.266 1.00 210.54 272 GLY B C 1
ATOM 5823 O O . GLY B 1 272 ? 21.953 24.228 8.543 1.00 211.43 272 GLY B O 1
ATOM 5824 N N . LEU B 1 273 ? 23.513 23.635 7.033 1.00 199.68 273 LEU B N 1
ATOM 5825 C CA . LEU B 1 273 ? 22.802 24.205 5.896 1.00 199.78 273 LEU B CA 1
ATOM 5826 C C . LEU B 1 273 ? 21.410 23.609 5.774 1.00 206.46 273 LEU B C 1
ATOM 5827 O O . LEU B 1 273 ? 20.449 24.305 5.449 1.00 210.43 273 LEU B O 1
ATOM 5832 N N . ILE B 1 274 ? 21.311 22.312 6.040 1.00 207.93 274 ILE B N 1
ATOM 5833 C CA . ILE B 1 274 ? 20.033 21.619 5.980 1.00 210.66 274 ILE B CA 1
ATOM 5834 C C . ILE B 1 274 ? 19.196 21.960 7.208 1.00 210.49 274 ILE B C 1
ATOM 5835 O O . ILE B 1 274 ? 17.974 21.838 7.188 1.00 213.38 274 ILE B O 1
ATOM 5840 N N . TRP B 1 275 ? 19.852 22.408 8.274 1.00 247.30 275 TRP B N 1
ATOM 5841 C CA . TRP B 1 275 ? 19.131 22.732 9.499 1.00 255.33 275 TRP B CA 1
ATOM 5842 C C . TRP B 1 275 ? 19.042 24.238 9.749 1.00 252.93 275 TRP B C 1
ATOM 5843 O O . TRP B 1 275 ? 18.428 24.678 10.720 1.00 255.79 275 TRP B O 1
ATOM 5854 N N . ALA B 1 276 ? 19.652 25.020 8.864 1.00 165.41 276 ALA B N 1
ATOM 5855 C CA . ALA B 1 276 ? 19.520 26.472 8.898 1.00 165.33 276 ALA B CA 1
ATOM 5856 C C . ALA B 1 276 ? 18.566 26.892 7.795 1.00 164.49 276 ALA B C 1
ATOM 5857 O O . ALA B 1 276 ? 17.897 27.919 7.892 1.00 165.21 276 ALA B O 1
ATOM 5859 N N . GLY B 1 277 ? 18.516 26.089 6.738 1.00 162.96 277 GLY B N 1
ATOM 5860 C CA . GLY B 1 277 ? 17.570 26.314 5.665 1.00 162.21 277 GLY B CA 1
ATOM 5861 C C . GLY B 1 277 ? 16.169 26.068 6.179 1.00 164.64 277 GLY B C 1
ATOM 5862 O O . GLY B 1 277 ? 15.221 26.727 5.762 1.00 164.90 277 GLY B O 1
ATOM 5863 N N . VAL B 1 278 ? 16.049 25.113 7.096 1.00 201.90 278 VAL B N 1
ATOM 5864 C CA . VAL B 1 278 ? 14.781 24.810 7.748 1.00 209.94 278 VAL B CA 1
ATOM 5865 C C . VAL B 1 278 ? 14.224 26.031 8.480 1.00 213.12 278 VAL B C 1
ATOM 5866 O O . VAL B 1 278 ? 13.046 26.363 8.343 1.00 214.92 278 VAL B O 1
ATOM 5870 N N . VAL B 1 279 ? 15.077 26.706 9.244 1.00 197.61 279 VAL B N 1
ATOM 5871 C CA . VAL B 1 279 ? 14.650 27.876 10.004 1.00 197.02 279 VAL B CA 1
ATOM 5872 C C . VAL B 1 279 ? 14.558 29.116 9.110 1.00 195.60 279 VAL B C 1
ATOM 5873 O O . VAL B 1 279 ? 13.867 30.083 9.440 1.00 197.89 279 VAL B O 1
ATOM 5877 N N . PHE B 1 280 ? 15.245 29.073 7.973 1.00 192.50 280 PHE B N 1
ATOM 5878 C CA . PHE B 1 280 ? 15.180 30.155 6.996 1.00 189.70 280 PHE B CA 1
ATOM 5879 C C . PHE B 1 280 ? 13.813 30.133 6.319 1.00 192.22 280 PHE B C 1
ATOM 5880 O O . PHE B 1 280 ? 13.095 31.134 6.322 1.00 190.87 280 PHE B O 1
ATOM 5888 N N . ILE B 1 281 ? 13.460 28.986 5.746 1.00 212.53 281 ILE B N 1
ATOM 5889 C CA . ILE B 1 281 ? 12.185 28.834 5.051 1.00 213.67 281 ILE B CA 1
ATOM 5890 C C . ILE B 1 281 ? 11.003 28.979 6.006 1.00 217.74 281 ILE B C 1
ATOM 5891 O O . ILE B 1 281 ? 9.892 29.310 5.590 1.00 217.42 281 ILE B O 1
ATOM 5896 N N . ALA B 1 282 ? 11.254 28.731 7.287 1.00 235.74 282 ALA B N 1
ATOM 5897 C CA . ALA B 1 282 ? 10.249 28.942 8.319 1.00 238.00 282 ALA B CA 1
ATOM 5898 C C . ALA B 1 282 ? 9.953 30.431 8.453 1.00 241.56 282 ALA B C 1
ATOM 5899 O O . ALA B 1 282 ? 8.798 30.853 8.387 1.00 246.87 282 ALA B O 1
ATOM 5901 N N . LEU B 1 283 ? 11.007 31.219 8.636 1.00 238.85 283 LEU B N 1
ATOM 5902 C CA . LEU B 1 283 ? 10.889 32.670 8.726 1.00 241.03 283 LEU B CA 1
ATOM 5903 C C . LEU B 1 283 ? 10.253 33.265 7.476 1.00 240.24 283 LEU B C 1
ATOM 5904 O O . LEU B 1 283 ? 9.394 34.144 7.563 1.00 241.84 283 LEU B O 1
ATOM 5909 N N . SER B 1 284 ? 10.682 32.775 6.317 1.00 170.26 284 SER B N 1
ATOM 5910 C CA . SER B 1 284 ? 10.193 33.267 5.036 1.00 168.67 284 SER B CA 1
ATOM 5911 C C . SER B 1 284 ? 8.697 33.019 4.882 1.00 170.22 284 SER B C 1
ATOM 5912 O O . SER B 1 284 ? 7.979 33.829 4.295 1.00 172.11 284 SER B O 1
ATOM 5915 N N . ALA B 1 285 ? 8.236 31.895 5.421 1.00 215.53 285 ALA B N 1
ATOM 5916 C CA . ALA B 1 285 ? 6.821 31.549 5.383 1.00 219.99 285 ALA B CA 1
ATOM 5917 C C . ALA B 1 285 ? 6.010 32.436 6.320 1.00 224.49 285 ALA B C 1
ATOM 5918 O O . ALA B 1 285 ? 4.874 32.806 6.013 1.00 229.10 285 ALA B O 1
ATOM 592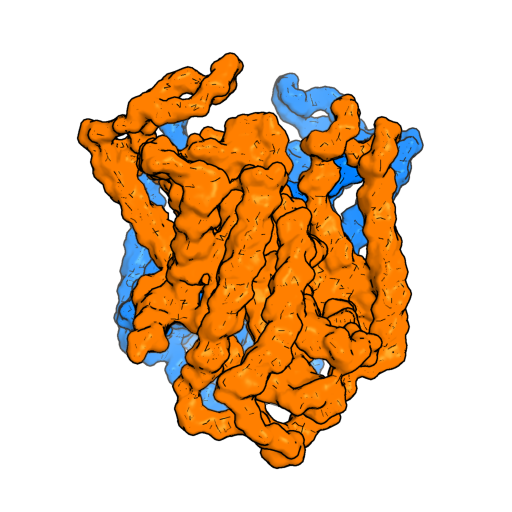0 N N . LEU B 1 286 ? 6.597 32.770 7.465 1.00 244.41 286 LEU B N 1
ATOM 5921 C CA . LEU B 1 286 ? 5.918 33.588 8.463 1.00 248.24 286 LEU B CA 1
ATOM 5922 C C . LEU B 1 286 ? 5.633 34.985 7.933 1.00 243.63 286 LEU B C 1
ATOM 5923 O O . LEU B 1 286 ? 4.544 35.523 8.130 1.00 248.53 286 LEU B O 1
ATOM 5928 N N . LEU B 1 287 ? 6.619 35.565 7.257 1.00 204.09 287 LEU B N 1
ATOM 5929 C CA . LEU B 1 287 ? 6.490 36.912 6.720 1.00 204.19 287 LEU B CA 1
ATOM 5930 C C . LEU B 1 287 ? 5.386 36.995 5.669 1.00 209.00 287 LEU B C 1
ATOM 5931 O O . LEU B 1 287 ? 4.814 38.061 5.446 1.00 203.11 287 LEU B O 1
ATOM 5936 N N . ALA B 1 288 ? 5.088 35.866 5.031 1.00 266.48 288 ALA B N 1
ATOM 5937 C CA . ALA B 1 288 ? 4.068 35.824 3.989 1.00 263.14 288 ALA B CA 1
ATOM 5938 C C . ALA B 1 288 ? 2.664 35.682 4.570 1.00 265.12 288 ALA B C 1
ATOM 5939 O O . ALA B 1 288 ? 1.693 36.153 3.976 1.00 267.06 288 ALA B O 1
ATOM 5941 N N . TRP B 1 289 ? 2.569 35.034 5.730 1.00 223.43 289 TRP B N 1
ATOM 5942 C CA . TRP B 1 289 ? 1.290 34.813 6.408 1.00 229.47 289 TRP B CA 1
ATOM 5943 C C . TRP B 1 289 ? 0.454 36.087 6.539 1.00 230.55 289 TRP B C 1
ATOM 5944 O O . TRP B 1 289 ? -0.729 36.103 6.200 1.00 235.00 289 TRP B O 1
ATOM 5955 N N . SER B 1 290 ? 1.080 37.152 7.024 1.00 189.47 290 SER B N 1
ATOM 5956 C CA . SER B 1 290 ? 0.364 38.365 7.403 1.00 185.44 290 SER B CA 1
ATOM 5957 C C . SER B 1 290 ? -0.073 39.232 6.225 1.00 190.09 290 SER B C 1
ATOM 5958 O O . SER B 1 290 ? -0.967 40.069 6.362 1.00 190.58 290 SER B O 1
ATOM 5961 N N . ILE B 1 291 ? 0.552 39.030 5.070 1.00 229.85 291 ILE B N 1
ATOM 5962 C CA . ILE B 1 291 ? 0.334 39.911 3.928 1.00 222.45 291 ILE B CA 1
ATOM 5963 C C . ILE B 1 291 ? -0.517 39.273 2.825 1.00 221.31 291 ILE B C 1
ATOM 5964 O O . ILE B 1 291 ? -1.076 39.975 1.981 1.00 216.88 291 ILE B O 1
ATOM 5969 N N . VAL B 1 292 ? -0.632 37.949 2.839 1.00 229.78 292 VAL B N 1
ATOM 5970 C CA . VAL B 1 292 ? -1.345 37.255 1.765 1.00 229.23 292 VAL B CA 1
ATOM 5971 C C . VAL B 1 292 ? -2.867 37.488 1.702 1.00 236.39 292 VAL B C 1
ATOM 5972 O O . VAL B 1 292 ? -3.367 37.947 0.675 1.00 231.43 292 VAL B O 1
ATOM 5976 N N . PRO B 1 293 ? -3.609 37.187 2.787 1.00 213.58 293 PRO B N 1
ATOM 5977 C CA . PRO B 1 293 ? -5.070 37.226 2.642 1.00 217.30 293 PRO B CA 1
ATOM 5978 C C . PRO B 1 293 ? -5.648 38.641 2.595 1.00 212.96 293 PRO B C 1
ATOM 5979 O O . PRO B 1 293 ? -4.982 39.599 2.987 1.00 208.31 293 PRO B O 1
ATOM 5983 N N . ALA B 1 294 ? -6.883 38.759 2.114 1.00 251.34 294 ALA B N 1
ATOM 5984 C CA . ALA B 1 294 ? -7.594 40.033 2.114 1.00 246.16 294 ALA B CA 1
ATOM 5985 C C . ALA B 1 294 ? -8.210 40.272 3.487 1.00 241.22 294 ALA B C 1
ATOM 5986 O O . ALA B 1 294 ? -8.670 41.371 3.797 1.00 236.48 294 ALA B O 1
ATOM 5988 N N . ASP B 1 295 ? -8.214 39.224 4.303 1.00 212.17 295 ASP B N 1
ATOM 5989 C CA . ASP B 1 295 ? -8.663 39.310 5.683 1.00 217.37 295 ASP B CA 1
ATOM 5990 C C . ASP B 1 295 ? -7.420 39.334 6.564 1.00 215.40 295 ASP B C 1
ATOM 5991 O O . ASP B 1 295 ? -7.495 39.119 7.774 1.00 215.99 295 ASP B O 1
ATOM 5996 N N . GLY B 1 296 ? -6.278 39.602 5.934 1.00 201.25 296 GLY B N 1
ATOM 5997 C CA . GLY B 1 296 ? -4.984 39.542 6.588 1.00 197.16 296 GLY B CA 1
ATOM 5998 C C . GLY B 1 296 ? -4.792 40.542 7.710 1.00 197.39 296 GLY B C 1
ATOM 5999 O O . GLY B 1 296 ? -5.472 41.568 7.769 1.00 193.40 296 GLY B O 1
ATOM 6000 N N . ILE B 1 297 ? -3.847 40.241 8.596 1.00 221.65 297 ILE B N 1
ATOM 6001 C CA . ILE B 1 297 ? -3.610 41.055 9.785 1.00 209.79 297 ILE B CA 1
ATOM 6002 C C . ILE B 1 297 ? -2.663 42.233 9.537 1.00 202.18 297 ILE B C 1
ATOM 6003 O O . ILE B 1 297 ? -2.923 43.347 9.994 1.00 196.03 297 ILE B O 1
ATOM 6008 N N . LEU B 1 298 ? -1.574 41.995 8.812 1.00 150.36 298 LEU B N 1
ATOM 6009 C CA . LEU B 1 298 ? -0.624 43.064 8.517 1.00 141.99 298 LEU B CA 1
ATOM 6010 C C . LEU B 1 298 ? -0.799 43.585 7.097 1.00 134.64 298 LEU B C 1
ATOM 6011 O O . LEU B 1 298 ? -0.062 43.207 6.189 1.00 128.90 298 LEU B O 1
ATOM 6016 N N . ARG B 1 299 ? -1.786 44.449 6.913 1.00 196.73 299 ARG B N 1
ATOM 6017 C CA . ARG B 1 299 ? -1.901 45.227 5.693 1.00 191.98 299 ARG B CA 1
ATOM 6018 C C . ARG B 1 299 ? -2.087 46.665 6.137 1.00 188.55 299 ARG B C 1
ATOM 6019 O O . ARG B 1 299 ? -1.900 46.979 7.312 1.00 191.06 299 ARG B O 1
ATOM 6027 N N . HIS B 1 300 ? -2.449 47.541 5.209 1.00 164.38 300 HIS B N 1
ATOM 6028 C CA . HIS B 1 300 ? -2.830 48.890 5.588 1.00 162.31 300 HIS B CA 1
ATOM 6029 C C . HIS B 1 300 ? -4.146 48.770 6.350 1.00 168.41 300 HIS B C 1
ATOM 6030 O O . HIS B 1 300 ? -5.163 48.395 5.768 1.00 174.67 300 HIS B O 1
ATOM 6037 N N . PRO B 1 301 ? -4.124 49.075 7.659 1.00 154.81 301 PRO B N 1
ATOM 6038 C CA . PRO B 1 301 ? -5.243 48.826 8.580 1.00 156.33 301 PRO B CA 1
ATOM 6039 C C . PRO B 1 301 ? -6.581 49.388 8.104 1.00 154.36 301 PRO B C 1
ATOM 6040 O O . PRO B 1 301 ? -7.614 48.747 8.296 1.00 156.73 301 PRO B O 1
ATOM 6044 N N . GLU B 1 302 ? -6.562 50.566 7.491 1.00 158.33 302 GLU B N 1
ATOM 6045 C CA . GLU B 1 302 ? -7.781 51.161 6.960 1.00 160.56 302 GLU B CA 1
ATOM 6046 C C . GLU B 1 302 ? -8.126 50.583 5.591 1.00 167.68 302 GLU B C 1
ATOM 6047 O O . GLU B 1 302 ? -9.186 49.980 5.407 1.00 165.66 302 GLU B O 1
ATOM 6053 N N . THR B 1 303 ? -7.222 50.774 4.635 1.00 173.10 303 THR B N 1
ATOM 6054 C CA . THR B 1 303 ? -7.460 50.375 3.254 1.00 168.23 303 THR B CA 1
ATOM 6055 C C . THR B 1 303 ? -7.557 48.865 3.107 1.00 172.34 303 THR B C 1
ATOM 6056 O O . THR B 1 303 ? -8.643 48.312 2.936 1.00 178.82 303 THR B O 1
ATOM 6060 N N . GLY B 1 304 ? -6.411 48.202 3.183 1.00 94.26 304 GLY B N 1
ATOM 6061 C CA . GLY B 1 304 ? -6.335 46.785 2.905 1.00 97.10 304 GLY B CA 1
ATOM 6062 C C . GLY B 1 304 ? -5.396 46.582 1.738 1.00 101.36 304 GLY B C 1
ATOM 6063 O O . GLY B 1 304 ? -5.092 45.455 1.361 1.00 111.18 304 GLY B O 1
ATOM 6064 N N . LEU B 1 305 ? -4.939 47.691 1.164 1.00 192.54 305 LEU B N 1
ATOM 6065 C CA . LEU B 1 305 ? -3.966 47.651 0.080 1.00 194.89 305 LEU B CA 1
ATOM 6066 C C . LEU B 1 305 ? -2.568 47.461 0.659 1.00 192.36 305 LEU B C 1
ATOM 6067 O O . LEU B 1 305 ? -2.157 48.199 1.555 1.00 191.57 305 LEU B O 1
ATOM 6072 N N . VAL B 1 306 ? -1.846 46.468 0.146 1.00 125.24 306 VAL B N 1
ATOM 6073 C CA . VAL B 1 306 ? -0.497 46.153 0.613 1.00 119.99 306 VAL B CA 1
ATOM 6074 C C . VAL B 1 306 ? 0.439 47.358 0.510 1.00 115.94 306 VAL B C 1
ATOM 6075 O O . VAL B 1 306 ? 1.309 47.560 1.358 1.00 112.69 306 VAL B O 1
ATOM 6079 N N . ALA B 1 307 ? 0.242 48.165 -0.527 1.00 208.22 307 ALA B N 1
ATOM 6080 C CA . ALA B 1 307 ? 1.049 49.362 -0.735 1.00 208.25 307 ALA B CA 1
ATOM 6081 C C . ALA B 1 307 ? 0.804 50.398 0.360 1.00 201.36 307 ALA B C 1
ATOM 6082 O O . ALA B 1 307 ? -0.327 50.839 0.569 1.00 202.44 307 ALA B O 1
ATOM 6084 N N . GLY B 1 308 ? 1.869 50.779 1.058 1.00 162.78 308 GLY B N 1
ATOM 6085 C CA . GLY B 1 308 ? 1.777 51.773 2.113 1.00 162.23 308 GLY B CA 1
ATOM 6086 C C . GLY B 1 308 ? 1.597 51.161 3.488 1.00 164.38 308 GLY B C 1
ATOM 6087 O O . GLY B 1 308 ? 1.576 51.865 4.499 1.00 164.55 308 GLY B O 1
ATOM 6088 N N . SER B 1 309 ? 1.465 49.839 3.524 1.00 136.80 309 SER B N 1
ATOM 6089 C CA . SER B 1 309 ? 1.296 49.118 4.778 1.00 134.74 309 SER B CA 1
ATOM 6090 C C . SER B 1 309 ? 2.609 49.056 5.551 1.00 130.38 309 SER B C 1
ATOM 6091 O O . SER B 1 309 ? 3.685 49.103 4.953 1.00 130.13 309 SER B O 1
ATOM 6094 N N . PRO B 1 310 ? 2.520 48.960 6.889 1.00 143.90 310 PRO B N 1
ATOM 6095 C CA . PRO B 1 310 ? 3.644 48.772 7.813 1.00 144.23 310 PRO B CA 1
ATOM 6096 C C . PRO B 1 310 ? 4.635 47.689 7.382 1.00 142.57 310 PRO B C 1
ATOM 6097 O O . PRO B 1 310 ? 5.792 47.727 7.801 1.00 141.29 310 PRO B O 1
ATOM 6101 N N . PHE B 1 311 ? 4.179 46.740 6.568 1.00 145.59 311 PHE B N 1
ATOM 6102 C CA . PHE B 1 311 ? 5.025 45.658 6.073 1.00 149.91 311 PHE B CA 1
ATOM 6103 C C . PHE B 1 311 ? 6.276 46.182 5.372 1.00 147.71 311 PHE B C 1
ATOM 6104 O O . PHE B 1 311 ? 7.398 45.815 5.723 1.00 147.29 311 PHE B O 1
ATOM 6112 N N . LEU B 1 312 ? 6.073 47.036 4.375 1.00 145.11 312 LEU B N 1
ATOM 6113 C CA . LEU B 1 312 ? 7.180 47.606 3.617 1.00 140.82 312 LEU B CA 1
ATOM 6114 C C . LEU B 1 312 ? 7.989 48.574 4.475 1.00 138.82 312 LEU B C 1
ATOM 6115 O O . LEU B 1 312 ? 9.137 48.891 4.158 1.00 136.93 312 LEU B O 1
ATOM 6120 N N . LYS B 1 313 ? 7.383 49.033 5.567 1.00 147.04 313 LYS B N 1
ATOM 6121 C CA . LYS B 1 313 ? 8.054 49.920 6.511 1.00 140.31 313 LYS B CA 1
ATOM 6122 C C . LYS B 1 313 ? 8.911 49.134 7.497 1.00 137.52 313 LYS B C 1
ATOM 6123 O O . LYS B 1 313 ? 9.668 49.710 8.280 1.00 135.03 313 LYS B O 1
ATOM 6129 N N . SER B 1 314 ? 8.784 47.813 7.453 1.00 101.26 314 SER B N 1
ATOM 6130 C CA . SER B 1 314 ? 9.487 46.947 8.386 1.00 103.14 314 SER B CA 1
ATOM 6131 C C . SER B 1 314 ? 10.323 45.919 7.626 1.00 104.27 314 SER B C 1
ATOM 6132 O O . SER B 1 314 ? 10.863 44.988 8.221 1.00 102.38 314 SER B O 1
ATOM 6135 N N . ILE B 1 315 ? 10.439 46.097 6.311 1.00 121.52 315 ILE B N 1
ATOM 6136 C CA . ILE B 1 315 ? 11.185 45.155 5.473 1.00 118.83 315 ILE B CA 1
ATOM 6137 C C . ILE B 1 315 ? 12.698 45.366 5.604 1.00 118.25 315 ILE B C 1
ATOM 6138 O O . ILE B 1 315 ? 13.496 44.683 4.961 1.00 119.13 315 ILE B O 1
ATOM 6143 N N . VAL B 1 316 ? 13.081 46.320 6.449 1.00 119.59 316 VAL B N 1
ATOM 6144 C CA . VAL B 1 316 ? 14.469 46.476 6.868 1.00 112.92 316 VAL B CA 1
ATOM 6145 C C . VAL B 1 316 ? 14.702 45.601 8.099 1.00 112.01 316 VAL B C 1
ATOM 6146 O O . VAL B 1 316 ? 15.763 44.993 8.266 1.00 111.47 316 VAL B O 1
ATOM 6150 N N . VAL B 1 317 ? 13.687 45.534 8.952 1.00 86.45 317 VAL B N 1
ATOM 6151 C CA . VAL B 1 317 ? 13.707 44.646 10.101 1.00 90.39 317 VAL B CA 1
ATOM 6152 C C . VAL B 1 317 ? 13.664 43.200 9.624 1.00 96.81 317 VAL B C 1
ATOM 6153 O O . VAL B 1 317 ? 14.317 42.325 10.190 1.00 102.01 317 VAL B O 1
ATOM 6157 N N . PHE B 1 318 ? 12.901 42.958 8.565 1.00 88.81 318 PHE B N 1
ATOM 6158 C CA . PHE B 1 318 ? 12.735 41.611 8.034 1.00 93.25 318 PHE B CA 1
ATOM 6159 C C . PHE B 1 318 ? 14.026 41.046 7.445 1.00 94.58 318 PHE B C 1
ATOM 6160 O O . PHE B 1 318 ? 14.267 39.842 7.518 1.00 98.60 318 PHE B O 1
ATOM 6168 N N . ILE B 1 319 ? 14.852 41.909 6.859 1.00 137.08 319 ILE B N 1
ATOM 6169 C CA . ILE B 1 319 ? 16.128 41.464 6.308 1.00 138.49 319 ILE B CA 1
ATOM 6170 C C . ILE B 1 319 ? 17.192 41.428 7.397 1.00 135.68 319 ILE B C 1
ATOM 6171 O O . ILE B 1 319 ? 18.252 40.831 7.225 1.00 137.50 319 ILE B O 1
ATOM 6176 N N . PHE B 1 320 ? 16.900 42.071 8.520 1.00 140.32 320 PHE B N 1
ATOM 6177 C CA . PHE B 1 320 ? 17.716 41.899 9.711 1.00 142.41 320 PHE B CA 1
ATOM 6178 C C . PHE B 1 320 ? 17.394 40.537 10.308 1.00 152.65 320 PHE B C 1
ATOM 6179 O O . PHE B 1 320 ? 18.271 39.838 10.813 1.00 156.14 320 PHE B O 1
ATOM 6187 N N . LEU B 1 321 ? 16.119 40.170 10.232 1.00 143.46 321 LEU B N 1
ATOM 6188 C CA . LEU B 1 321 ? 15.639 38.897 10.750 1.00 148.28 321 LEU B CA 1
ATOM 6189 C C . LEU B 1 321 ? 16.091 37.728 9.879 1.00 158.98 321 LEU B C 1
ATOM 6190 O O . LEU B 1 321 ? 16.703 36.781 10.372 1.00 165.18 321 LEU B O 1
ATOM 6195 N N . LEU B 1 322 ? 15.803 37.810 8.582 1.00 105.54 322 LEU B N 1
ATOM 6196 C CA . LEU B 1 322 ? 16.077 36.717 7.648 1.00 109.47 322 LEU B CA 1
ATOM 6197 C C . LEU B 1 322 ? 17.558 36.381 7.504 1.00 110.46 322 LEU B C 1
ATOM 6198 O O . LEU B 1 322 ? 17.911 35.348 6.939 1.00 114.40 322 LEU B O 1
ATOM 6203 N N . PHE B 1 323 ? 18.419 37.257 8.008 1.00 140.26 323 PHE B N 1
ATOM 6204 C CA . PHE B 1 323 ? 19.852 36.994 8.021 1.00 142.52 323 PHE B CA 1
ATOM 6205 C C . PHE B 1 323 ? 20.309 36.469 9.377 1.00 145.98 323 PHE B C 1
ATOM 6206 O O . PHE B 1 323 ? 21.015 35.465 9.456 1.00 149.55 323 PHE B O 1
ATOM 6214 N N . ALA B 1 324 ? 19.899 37.155 10.441 1.00 165.90 324 ALA B N 1
ATOM 6215 C CA . ALA B 1 324 ? 20.357 36.839 11.791 1.00 167.30 324 ALA B CA 1
ATOM 6216 C C . ALA B 1 324 ? 19.963 35.437 12.248 1.00 179.33 324 ALA B C 1
ATOM 6217 O O . ALA B 1 324 ? 20.821 34.621 12.587 1.00 187.69 324 ALA B O 1
ATOM 6219 N N . LEU B 1 325 ? 18.664 35.160 12.250 1.00 150.24 325 LEU B N 1
ATOM 6220 C CA . LEU B 1 325 ? 18.144 33.914 12.816 1.00 155.39 325 LEU B CA 1
ATOM 6221 C C . LEU B 1 325 ? 18.540 32.612 12.096 1.00 162.79 325 LEU B C 1
ATOM 6222 O O . LEU B 1 325 ? 18.790 31.604 12.755 1.00 167.57 325 LEU B O 1
ATOM 6227 N N . PRO B 1 326 ? 18.583 32.615 10.751 1.00 169.87 326 PRO B N 1
ATOM 6228 C CA . PRO B 1 326 ? 19.136 31.415 10.113 1.00 179.23 326 PRO B CA 1
ATOM 6229 C C . PRO B 1 326 ? 20.603 31.186 10.462 1.00 182.76 326 PRO B C 1
ATOM 6230 O O . PRO B 1 326 ? 21.039 30.038 10.551 1.00 192.13 326 PRO B O 1
ATOM 6234 N N . GLY B 1 327 ? 21.350 32.267 10.657 1.00 156.66 327 GLY B N 1
ATOM 6235 C CA . GLY B 1 327 ? 22.754 32.167 11.008 1.00 156.43 327 GLY B CA 1
ATOM 6236 C C . GLY B 1 327 ? 22.962 31.620 12.407 1.00 162.49 327 GLY B C 1
ATOM 6237 O O . GLY B 1 327 ? 23.834 30.781 12.632 1.00 165.50 327 GLY B O 1
ATOM 6238 N N . ILE B 1 328 ? 22.150 32.092 13.348 1.00 165.07 328 ILE B N 1
ATOM 6239 C CA . ILE B 1 328 ? 22.286 31.708 14.750 1.00 166.58 328 ILE B CA 1
ATOM 6240 C C . ILE B 1 328 ? 21.921 30.242 14.995 1.00 178.41 328 ILE B C 1
ATOM 6241 O O . ILE B 1 328 ? 22.547 29.571 15.816 1.00 185.57 328 ILE B O 1
ATOM 6246 N N . VAL B 1 329 ? 20.925 29.742 14.267 1.00 141.88 329 VAL B N 1
ATOM 6247 C CA . VAL B 1 329 ? 20.528 28.343 14.382 1.00 148.53 329 VAL B CA 1
ATOM 6248 C C . VAL B 1 329 ? 21.582 27.458 13.727 1.00 152.38 329 VAL B C 1
ATOM 6249 O O . VAL B 1 329 ? 21.891 26.368 14.213 1.00 158.19 329 VAL B O 1
ATOM 6253 N N . TYR B 1 330 ? 22.148 27.950 12.630 1.00 149.28 330 TYR B N 1
ATOM 6254 C CA . TYR B 1 330 ? 23.271 27.287 11.986 1.00 152.30 330 TYR B CA 1
ATOM 6255 C C . TYR B 1 330 ? 24.455 27.234 12.939 1.00 153.58 330 TYR B C 1
ATOM 6256 O O . TYR B 1 330 ? 25.174 26.238 12.999 1.00 164.32 330 TYR B O 1
ATOM 6265 N N . GLY B 1 331 ? 24.653 28.319 13.680 1.00 199.92 331 GLY B N 1
ATOM 6266 C CA . GLY B 1 331 ? 25.802 28.454 14.555 1.00 203.60 331 GLY B CA 1
ATOM 6267 C C . GLY B 1 331 ? 25.765 27.583 15.795 1.00 205.81 331 GLY B C 1
ATOM 6268 O O . GLY B 1 331 ? 26.788 27.049 16.220 1.00 207.06 331 GLY B O 1
ATOM 6269 N N . ARG B 1 332 ? 24.579 27.444 16.376 1.00 219.89 332 ARG B N 1
ATOM 6270 C CA . ARG B 1 332 ? 24.406 26.685 17.607 1.00 228.43 332 ARG B CA 1
ATOM 6271 C C . ARG B 1 332 ? 24.338 25.184 17.348 1.00 239.34 332 ARG B C 1
ATOM 6272 O O . ARG B 1 332 ? 24.978 24.397 18.045 1.00 249.98 332 ARG B O 1
ATOM 6280 N N . ILE B 1 333 ? 23.559 24.795 16.344 1.00 175.79 333 ILE B N 1
ATOM 6281 C CA . ILE B 1 333 ? 23.303 23.381 16.076 1.00 184.96 333 ILE B CA 1
ATOM 6282 C C . ILE B 1 333 ? 24.545 22.642 15.578 1.00 186.66 333 ILE B C 1
ATOM 6283 O O . ILE B 1 333 ? 24.702 21.444 15.820 1.00 192.68 333 ILE B O 1
ATOM 6288 N N . THR B 1 334 ? 25.433 23.363 14.902 1.00 202.68 334 THR B N 1
ATOM 6289 C CA . THR B 1 334 ? 26.680 22.776 14.429 1.00 207.62 334 THR B CA 1
ATOM 6290 C C . THR B 1 334 ? 27.838 23.265 15.278 1.00 208.85 334 THR B C 1
ATOM 6291 O O . THR B 1 334 ? 29.001 23.028 14.950 1.00 211.97 334 THR B O 1
ATOM 6295 N N . ARG B 1 335 ? 27.505 23.957 16.364 1.00 201.40 335 ARG B N 1
ATOM 6296 C CA . ARG B 1 335 ? 28.498 24.488 17.294 1.00 201.02 335 ARG B CA 1
ATOM 6297 C C . ARG B 1 335 ? 29.504 25.411 16.604 1.00 195.61 335 ARG B C 1
ATOM 6298 O O . ARG B 1 335 ? 30.689 25.404 16.936 1.00 198.60 335 ARG B O 1
ATOM 6306 N N . SER B 1 336 ? 29.029 26.197 15.642 1.00 222.00 336 SER B N 1
ATOM 6307 C CA . SER B 1 336 ? 29.879 27.168 14.962 1.00 220.02 336 SER B CA 1
ATOM 6308 C C . SER B 1 336 ? 30.256 28.282 15.933 1.00 218.05 336 SER B C 1
ATOM 6309 O O . SER B 1 336 ? 31.397 28.743 15.954 1.00 221.49 336 SER B O 1
ATOM 6312 N N . LEU B 1 337 ? 29.281 28.710 16.729 1.00 231.67 337 LEU B N 1
ATOM 6313 C CA . LEU B 1 337 ? 29.524 29.606 17.859 1.00 233.41 337 LEU B CA 1
ATOM 6314 C C . LEU B 1 337 ? 28.559 29.274 19.004 1.00 240.38 337 LEU B C 1
ATOM 6315 O O . LEU B 1 337 ? 27.341 29.256 18.822 1.00 239.90 337 LEU B O 1
ATOM 6320 N N . ARG B 1 338 ? 29.120 29.005 20.181 1.00 291.00 338 ARG B N 1
ATOM 6321 C CA . ARG B 1 338 ? 28.371 28.412 21.290 1.00 296.92 338 ARG B CA 1
ATOM 6322 C C . ARG B 1 338 ? 27.594 29.412 22.147 1.00 296.83 338 ARG B C 1
ATOM 6323 O O . ARG B 1 338 ? 26.369 29.501 22.054 1.00 294.37 338 ARG B O 1
ATOM 6331 N N . GLY B 1 339 ? 28.318 30.152 22.983 1.00 252.94 339 GLY B N 1
ATOM 6332 C CA . GLY B 1 339 ? 27.718 31.001 24.000 1.00 245.06 339 GLY B CA 1
ATOM 6333 C C . GLY B 1 339 ? 26.695 32.017 23.525 1.00 232.20 339 GLY B C 1
ATOM 6334 O O . GLY B 1 339 ? 26.693 32.424 22.363 1.00 223.94 339 GLY B O 1
ATOM 6335 N N . GLU B 1 340 ? 25.815 32.417 24.441 1.00 192.71 340 GLU B N 1
ATOM 6336 C CA . GLU B 1 340 ? 24.817 33.450 24.175 1.00 186.23 340 GLU B CA 1
ATOM 6337 C C . GLU B 1 340 ? 25.368 34.828 24.522 1.00 173.40 340 GLU B C 1
ATOM 6338 O O . GLU B 1 340 ? 24.695 35.847 24.357 1.00 166.43 340 GLU B O 1
ATOM 6344 N N . ARG B 1 341 ? 26.596 34.841 25.024 1.00 187.07 341 ARG B N 1
ATOM 6345 C CA . ARG B 1 341 ? 27.342 36.073 25.214 1.00 177.37 341 ARG B CA 1
ATOM 6346 C C . ARG B 1 341 ? 28.349 36.163 24.082 1.00 167.00 341 ARG B C 1
ATOM 6347 O O . ARG B 1 341 ? 29.062 37.155 23.943 1.00 158.98 341 ARG B O 1
ATOM 6355 N N . GLU B 1 342 ? 28.400 35.109 23.273 1.00 145.67 342 GLU B N 1
ATOM 6356 C CA . GLU B 1 342 ? 29.351 35.027 22.172 1.00 151.77 342 GLU B CA 1
ATOM 6357 C C . GLU B 1 342 ? 28.808 35.677 20.902 1.00 148.12 342 GLU B C 1
ATOM 6358 O O . GLU B 1 342 ? 29.525 36.398 20.207 1.00 139.46 342 GLU B O 1
ATOM 6364 N N . VAL B 1 343 ? 27.538 35.423 20.603 1.00 182.52 343 VAL B N 1
ATOM 6365 C CA . VAL B 1 343 ? 26.925 35.957 19.394 1.00 166.37 343 VAL B CA 1
ATOM 6366 C C . VAL B 1 343 ? 26.767 37.476 19.478 1.00 156.52 343 VAL B C 1
ATOM 6367 O O . VAL B 1 343 ? 26.677 38.149 18.455 1.00 153.37 343 VAL B O 1
ATOM 6371 N N . VAL B 1 344 ? 26.748 38.007 20.699 1.00 122.61 344 VAL B N 1
ATOM 6372 C CA . VAL B 1 344 ? 26.614 39.442 20.933 1.00 114.96 344 VAL B CA 1
ATOM 6373 C C . VAL B 1 344 ? 27.976 40.112 20.811 1.00 111.56 344 VAL B C 1
ATOM 6374 O O . VAL B 1 344 ? 28.109 41.195 20.234 1.00 102.14 344 VAL B O 1
ATOM 6378 N N . ASN B 1 345 ? 28.994 39.448 21.349 1.00 181.17 345 ASN B N 1
ATOM 6379 C CA . ASN B 1 345 ? 30.367 39.903 21.194 1.00 178.23 345 ASN B CA 1
ATOM 6380 C C . ASN B 1 345 ? 30.794 39.801 19.737 1.00 172.94 345 ASN B C 1
ATOM 6381 O O . ASN B 1 345 ? 31.812 40.364 19.339 1.00 171.71 345 ASN B O 1
ATOM 6386 N N . ALA B 1 346 ? 30.003 39.080 18.948 1.00 188.74 346 ALA B N 1
ATOM 6387 C CA . ALA B 1 346 ? 30.235 38.973 17.515 1.00 192.11 346 ALA B CA 1
ATOM 6388 C C . ALA B 1 346 ? 29.494 40.054 16.721 1.00 180.60 346 ALA B C 1
ATOM 6389 O O . ALA B 1 346 ? 29.975 40.498 15.679 1.00 168.76 346 ALA B O 1
ATOM 6391 N N . MET B 1 347 ? 28.326 40.472 17.207 1.00 111.29 347 MET B N 1
ATOM 6392 C CA . MET B 1 347 ? 27.584 41.556 16.567 1.00 99.29 347 MET B CA 1
ATOM 6393 C C . MET B 1 347 ? 28.366 42.850 16.678 1.00 90.38 347 MET B C 1
ATOM 6394 O O . MET B 1 347 ? 28.349 43.679 15.772 1.00 86.78 347 MET B O 1
ATOM 6399 N N . ALA B 1 348 ? 29.044 43.019 17.807 1.00 113.60 348 ALA B N 1
ATOM 6400 C CA . ALA B 1 348 ? 29.814 44.227 18.067 1.00 106.72 348 ALA B CA 1
ATOM 6401 C C . ALA B 1 348 ? 30.983 44.348 17.097 1.00 103.62 348 ALA B C 1
ATOM 6402 O O . ALA B 1 348 ? 31.459 45.448 16.818 1.00 96.26 348 ALA B O 1
ATOM 6404 N N . GLU B 1 349 ? 31.443 43.207 16.591 1.00 130.40 349 GLU B N 1
ATOM 6405 C CA . GLU B 1 349 ? 32.548 43.173 15.638 1.00 132.22 349 GLU B CA 1
ATOM 6406 C C . GLU B 1 349 ? 32.117 43.749 14.292 1.00 129.10 349 GLU B C 1
ATOM 6407 O O . GLU B 1 349 ? 32.816 44.577 13.709 1.00 122.89 349 GLU B O 1
ATOM 6413 N N . SER B 1 350 ? 30.959 43.306 13.807 1.00 104.93 350 SER B N 1
ATOM 6414 C CA . SER B 1 350 ? 30.423 43.784 12.537 1.00 93.84 350 SER B CA 1
ATOM 6415 C C . SER B 1 350 ? 30.035 45.254 12.628 1.00 90.82 350 SER B C 1
ATOM 6416 O O . SER B 1 350 ? 30.162 45.995 11.656 1.00 85.59 350 SER B O 1
ATOM 6419 N N . MET B 1 351 ? 29.571 45.671 13.802 1.00 96.04 351 MET B N 1
ATOM 6420 C CA . MET B 1 351 ? 29.174 47.058 14.024 1.00 88.56 351 MET B CA 1
ATOM 6421 C C . MET B 1 351 ? 30.387 47.968 14.188 1.00 89.25 351 MET B C 1
ATOM 6422 O O . MET B 1 351 ? 30.252 49.191 14.264 1.00 84.95 351 MET B O 1
ATOM 6427 N N . SER B 1 352 ? 31.570 47.362 14.238 1.00 160.21 352 SER B N 1
ATOM 6428 C CA . SER B 1 352 ? 32.816 48.102 14.378 1.00 156.14 352 SER B CA 1
ATOM 6429 C C . SER B 1 352 ? 33.403 48.464 13.014 1.00 154.03 352 SER B C 1
ATOM 6430 O O . SER B 1 352 ? 34.376 49.209 12.927 1.00 154.65 352 SER B O 1
ATOM 6433 N N . THR B 1 353 ? 32.801 47.946 11.947 1.00 95.75 353 THR B N 1
ATOM 6434 C CA . THR B 1 353 ? 33.356 48.122 10.605 1.00 95.73 353 THR B CA 1
ATOM 6435 C C . THR B 1 353 ? 32.849 49.367 9.871 1.00 90.63 353 THR B C 1
ATOM 6436 O O . THR B 1 353 ? 33.461 49.807 8.898 1.00 84.68 353 THR B O 1
ATOM 6440 N N . LEU B 1 354 ? 31.744 49.937 10.341 1.00 102.28 354 LEU B N 1
ATOM 6441 C CA . LEU B 1 354 ? 31.150 51.103 9.692 1.00 102.29 354 LEU B CA 1
ATOM 6442 C C . LEU B 1 354 ? 31.780 52.424 10.133 1.00 100.32 354 LEU B C 1
ATOM 6443 O O . LEU B 1 354 ? 31.081 53.431 10.265 1.00 96.16 354 LEU B O 1
ATOM 6448 N N . GLY B 1 355 ? 33.093 52.421 10.346 1.00 144.35 355 GLY B N 1
ATOM 6449 C CA . GLY B 1 355 ? 33.788 53.587 10.869 1.00 142.29 355 GLY B CA 1
ATOM 6450 C C . GLY B 1 355 ? 33.745 54.807 9.966 1.00 136.70 355 GLY B C 1
ATOM 6451 O O . GLY B 1 355 ? 33.345 55.895 10.385 1.00 133.34 355 GLY B O 1
ATOM 6452 N N . LEU B 1 356 ? 34.162 54.624 8.718 1.00 131.08 356 LEU B N 1
ATOM 6453 C CA . LEU B 1 356 ? 34.169 55.710 7.748 1.00 133.87 356 LEU B CA 1
ATOM 6454 C C . LEU B 1 356 ? 32.748 56.045 7.326 1.00 135.58 356 LEU B C 1
ATOM 6455 O O . LEU B 1 356 ? 32.433 57.207 7.055 1.00 139.00 356 LEU B O 1
ATOM 6460 N N . TYR B 1 357 ? 31.900 55.020 7.280 1.00 117.75 357 TYR B N 1
ATOM 6461 C CA . TYR B 1 357 ? 30.513 55.184 6.863 1.00 112.70 357 TYR B CA 1
ATOM 6462 C C . TYR B 1 357 ? 29.796 56.273 7.647 1.00 112.06 357 TYR B C 1
ATOM 6463 O O . TYR B 1 357 ? 29.055 57.061 7.075 1.00 109.74 357 TYR B O 1
ATOM 6472 N N . LEU B 1 358 ? 30.021 56.322 8.954 1.00 92.79 358 LEU B N 1
ATOM 6473 C CA . LEU B 1 358 ? 29.344 57.315 9.782 1.00 86.86 358 LEU B CA 1
ATOM 6474 C C . LEU B 1 358 ? 29.774 58.741 9.453 1.00 89.22 358 LEU B C 1
ATOM 6475 O O . LEU B 1 358 ? 28.931 59.633 9.329 1.00 90.58 358 LEU B O 1
ATOM 6480 N N . VAL B 1 359 ? 31.078 58.947 9.283 1.00 84.99 359 VAL B N 1
ATOM 6481 C CA . VAL B 1 359 ? 31.602 60.277 8.982 1.00 87.07 359 VAL B CA 1
ATOM 6482 C C . VAL B 1 359 ? 31.014 60.841 7.691 1.00 89.72 359 VAL B C 1
ATOM 6483 O O . VAL B 1 359 ? 30.514 61.968 7.671 1.00 89.31 359 VAL B O 1
ATOM 6487 N N . ILE B 1 360 ? 31.069 60.049 6.620 1.00 120.62 360 ILE B N 1
ATOM 6488 C CA . ILE B 1 360 ? 30.467 60.448 5.348 1.00 125.21 360 ILE B CA 1
ATOM 6489 C C . ILE B 1 360 ? 28.948 60.552 5.469 1.00 124.66 360 ILE B C 1
ATOM 6490 O O . ILE B 1 360 ? 28.305 61.172 4.637 1.00 127.51 360 ILE B O 1
ATOM 6495 N N . ILE B 1 361 ? 28.382 59.934 6.503 1.00 113.64 361 ILE B N 1
ATOM 6496 C CA . ILE B 1 361 ? 26.951 60.044 6.771 1.00 112.33 361 ILE B CA 1
ATOM 6497 C C . ILE B 1 361 ? 26.645 61.313 7.569 1.00 116.42 361 ILE B C 1
ATOM 6498 O O . ILE B 1 361 ? 25.604 61.944 7.374 1.00 122.49 361 ILE B O 1
ATOM 6503 N N . PHE B 1 362 ? 27.564 61.695 8.451 1.00 134.38 362 PHE B N 1
ATOM 6504 C CA . PHE B 1 362 ? 27.427 62.938 9.199 1.00 134.98 362 PHE B CA 1
ATOM 6505 C C . PHE B 1 362 ? 27.600 64.133 8.273 1.00 141.68 362 PHE B C 1
ATOM 6506 O O . PHE B 1 362 ? 26.989 65.183 8.469 1.00 143.08 362 PHE B O 1
ATOM 6514 N N . PHE B 1 363 ? 28.436 63.962 7.258 1.00 128.19 363 PHE B N 1
ATOM 6515 C CA . PHE B 1 363 ? 28.670 65.024 6.296 1.00 132.52 363 PHE B CA 1
ATOM 6516 C C . PHE B 1 363 ? 27.748 64.935 5.078 1.00 134.16 363 PHE B C 1
ATOM 6517 O O . PHE B 1 363 ? 27.676 65.874 4.290 1.00 139.85 363 PHE B O 1
ATOM 6525 N N . ALA B 1 364 ? 27.036 63.818 4.934 1.00 128.51 364 ALA B N 1
ATOM 6526 C CA . ALA B 1 364 ? 25.998 63.711 3.908 1.00 130.96 364 ALA B CA 1
ATOM 6527 C C . ALA B 1 364 ? 24.695 64.291 4.423 1.00 128.78 364 ALA B C 1
ATOM 6528 O O . ALA B 1 364 ? 24.016 65.023 3.707 1.00 136.14 364 ALA B O 1
ATOM 6530 N N . ALA B 1 365 ? 24.343 63.938 5.657 1.00 85.97 365 ALA B N 1
ATOM 6531 C CA . ALA B 1 365 ? 23.250 64.589 6.354 1.00 88.17 365 ALA B CA 1
ATOM 6532 C C . ALA B 1 365 ? 23.520 66.076 6.305 1.00 96.39 365 ALA B C 1
ATOM 6533 O O . ALA B 1 365 ? 22.672 66.857 5.890 1.00 102.72 365 ALA B O 1
ATOM 6535 N N . GLN B 1 366 ? 24.728 66.455 6.703 1.00 94.68 366 GLN B N 1
ATOM 6536 C CA . GLN B 1 366 ? 25.115 67.856 6.714 1.00 101.51 366 GLN B CA 1
ATOM 6537 C C . GLN B 1 366 ? 25.127 68.475 5.318 1.00 102.68 366 GLN B C 1
ATOM 6538 O O . GLN B 1 366 ? 24.732 69.626 5.146 1.00 106.23 366 GLN B O 1
ATOM 6544 N N . PHE B 1 367 ? 25.569 67.716 4.321 1.00 106.03 367 PHE B N 1
ATOM 6545 C CA . PHE B 1 367 ? 25.585 68.230 2.953 1.00 113.28 367 PHE B CA 1
ATOM 6546 C C . PHE B 1 367 ? 24.194 68.365 2.346 1.00 115.84 367 PHE B C 1
ATOM 6547 O O . PHE B 1 367 ? 23.916 69.335 1.649 1.00 121.86 367 PHE B O 1
ATOM 6555 N N . VAL B 1 368 ? 23.330 67.389 2.610 1.00 110.66 368 VAL B N 1
ATOM 6556 C CA . VAL B 1 368 ? 21.958 67.430 2.119 1.00 109.45 368 VAL B CA 1
ATOM 6557 C C . VAL B 1 368 ? 21.130 68.399 2.963 1.00 105.99 368 VAL B C 1
ATOM 6558 O O . VAL B 1 368 ? 20.027 68.768 2.584 1.00 110.39 368 VAL B O 1
ATOM 6562 N N . ALA B 1 369 ? 21.673 68.810 4.105 1.00 75.94 369 ALA B N 1
ATOM 6563 C CA . ALA B 1 369 ? 21.019 69.799 4.952 1.00 76.70 369 ALA B CA 1
ATOM 6564 C C . ALA B 1 369 ? 21.373 71.199 4.475 1.00 81.02 369 ALA B C 1
ATOM 6565 O O . ALA B 1 369 ? 20.491 72.007 4.182 1.00 85.01 369 ALA B O 1
ATOM 6567 N N . PHE B 1 370 ? 22.673 71.478 4.409 1.00 130.69 370 PHE B N 1
ATOM 6568 C CA . PHE B 1 370 ? 23.176 72.751 3.907 1.00 138.36 370 PHE B CA 1
ATOM 6569 C C . PHE B 1 370 ? 22.655 72.998 2.497 1.00 144.43 370 PHE B C 1
ATOM 6570 O O . PHE B 1 370 ? 22.472 74.140 2.082 1.00 153.12 370 PHE B O 1
ATOM 6578 N N . PHE B 1 371 ? 22.419 71.912 1.767 1.00 191.07 371 PHE B N 1
ATOM 6579 C CA . PHE B 1 371 ? 21.849 71.985 0.429 1.00 194.56 371 PHE B CA 1
ATOM 6580 C C . PHE B 1 371 ? 20.378 72.356 0.502 1.00 194.52 371 PHE B C 1
ATOM 6581 O O . PHE B 1 371 ? 19.949 73.361 -0.062 1.00 199.39 371 PHE B O 1
ATOM 6589 N N . ASN B 1 372 ? 19.617 71.531 1.213 1.00 123.35 372 ASN B N 1
ATOM 6590 C CA . ASN B 1 372 ? 18.161 71.613 1.222 1.00 124.94 372 ASN B CA 1
ATOM 6591 C C . ASN B 1 372 ? 17.590 72.925 1.736 1.00 127.27 372 ASN B C 1
ATOM 6592 O O . ASN B 1 372 ? 16.810 73.573 1.043 1.00 132.34 372 ASN B O 1
ATOM 6597 N N . TRP B 1 373 ? 17.960 73.320 2.950 1.00 132.74 373 TRP B N 1
ATOM 6598 C CA . TRP B 1 373 ? 17.330 74.498 3.540 1.00 142.01 373 TRP B CA 1
ATOM 6599 C C . TRP B 1 373 ? 17.997 75.815 3.145 1.00 146.20 373 TRP B C 1
ATOM 6600 O O . TRP B 1 373 ? 17.737 76.859 3.742 1.00 156.10 373 TRP B O 1
ATOM 6611 N N . THR B 1 374 ? 18.855 75.758 2.134 1.00 148.63 374 THR B N 1
ATOM 6612 C CA . THR B 1 374 ? 19.387 76.969 1.526 1.00 156.29 374 THR B CA 1
ATOM 6613 C C . THR B 1 374 ? 18.766 77.138 0.143 1.00 162.27 374 THR B C 1
ATOM 6614 O O . THR B 1 374 ? 19.054 78.101 -0.568 1.00 171.05 374 THR B O 1
ATOM 6618 N N . ASN B 1 375 ? 17.919 76.178 -0.224 1.00 106.52 375 ASN B N 1
ATOM 6619 C CA . ASN B 1 375 ? 17.165 76.196 -1.481 1.00 105.85 375 ASN B CA 1
ATOM 6620 C C . ASN B 1 375 ? 18.009 76.159 -2.754 1.00 102.57 375 ASN B C 1
ATOM 6621 O O . ASN B 1 375 ? 17.472 76.184 -3.859 1.00 105.20 375 ASN B O 1
ATOM 6626 N N . ILE B 1 376 ? 19.326 76.096 -2.598 1.00 120.38 376 ILE B N 1
ATOM 6627 C CA . ILE B 1 376 ? 20.221 76.021 -3.742 1.00 120.11 376 ILE B CA 1
ATOM 6628 C C . ILE B 1 376 ? 20.069 74.669 -4.442 1.00 124.01 376 ILE B C 1
ATOM 6629 O O . ILE B 1 376 ? 20.187 74.573 -5.665 1.00 132.11 376 ILE B O 1
ATOM 6634 N N . GLY B 1 377 ? 19.776 73.634 -3.662 1.00 173.86 377 GLY B N 1
ATOM 6635 C CA . GLY B 1 377 ? 19.587 72.298 -4.199 1.00 174.21 377 GLY B CA 1
ATOM 6636 C C . GLY B 1 377 ? 18.432 72.178 -5.174 1.00 175.34 377 GLY B C 1
ATOM 6637 O O . GLY B 1 377 ? 18.486 71.381 -6.112 1.00 172.89 377 GLY B O 1
ATOM 6638 N N . GLN B 1 378 ? 17.385 72.967 -4.951 1.00 140.04 378 GLN B N 1
ATOM 6639 C CA . GLN B 1 378 ? 16.207 72.948 -5.813 1.00 141.67 378 GLN B CA 1
ATOM 6640 C C . GLN B 1 378 ? 16.457 73.788 -7.062 1.00 151.04 378 GLN B C 1
ATOM 6641 O O . GLN B 1 378 ? 15.914 73.513 -8.132 1.00 153.72 378 GLN B O 1
ATOM 6647 N N . TYR B 1 379 ? 17.277 74.821 -6.905 1.00 190.34 379 TYR B N 1
ATOM 6648 C CA . TYR B 1 379 ? 17.683 75.684 -8.007 1.00 193.82 379 TYR B CA 1
ATOM 6649 C C . TYR B 1 379 ? 18.459 74.872 -9.041 1.00 194.04 379 TYR B C 1
ATOM 6650 O O . TYR B 1 379 ? 18.187 74.949 -10.240 1.00 197.76 379 TYR B O 1
ATOM 6659 N N . ILE B 1 380 ? 19.425 74.094 -8.565 1.00 147.86 380 ILE B N 1
ATOM 6660 C CA . ILE B 1 380 ? 20.209 73.209 -9.420 1.00 146.60 380 ILE B CA 1
ATOM 6661 C C . ILE B 1 380 ? 19.312 72.132 -10.031 1.00 143.13 380 ILE B C 1
ATOM 6662 O O . ILE B 1 380 ? 19.521 71.690 -11.163 1.00 143.26 380 ILE B O 1
ATOM 6667 N N . ALA B 1 381 ? 18.289 71.742 -9.278 1.00 172.67 381 ALA B N 1
ATOM 6668 C CA . ALA B 1 381 ? 17.349 70.713 -9.710 1.00 166.91 381 ALA B CA 1
ATOM 6669 C C . ALA B 1 381 ? 16.531 71.125 -10.932 1.00 171.59 381 ALA B C 1
ATOM 6670 O O . ALA B 1 381 ? 16.388 70.348 -11.877 1.00 173.99 381 ALA B O 1
ATOM 6672 N N . VAL B 1 382 ? 15.990 72.341 -10.908 1.00 145.50 382 VAL B N 1
ATOM 6673 C CA . VAL B 1 382 ? 15.133 72.817 -11.994 1.00 153.07 382 VAL B CA 1
ATOM 6674 C C . VAL B 1 382 ? 15.919 73.295 -13.216 1.00 156.91 382 VAL B C 1
ATOM 6675 O O . VAL B 1 382 ? 15.445 73.185 -14.348 1.00 155.87 382 VAL B O 1
ATOM 6679 N N . LYS B 1 383 ? 17.118 73.824 -12.987 1.00 114.33 383 LYS B N 1
ATOM 6680 C CA . LYS B 1 383 ? 17.974 74.277 -14.078 1.00 118.75 383 LYS B CA 1
ATOM 6681 C C . LYS B 1 383 ? 18.530 73.097 -14.867 1.00 118.27 383 LYS B C 1
ATOM 6682 O O . LYS B 1 383 ? 18.929 73.241 -16.020 1.00 121.86 383 LYS B O 1
ATOM 6688 N N . GLY B 1 384 ? 18.561 71.930 -14.235 1.00 114.01 384 GLY B N 1
ATOM 6689 C CA . GLY B 1 384 ? 18.979 70.716 -14.908 1.00 113.32 384 GLY B CA 1
ATOM 6690 C C . GLY B 1 384 ? 17.787 70.009 -15.516 1.00 112.22 384 GLY B C 1
ATOM 6691 O O . GLY B 1 384 ? 17.931 69.152 -16.389 1.00 112.80 384 GLY B O 1
ATOM 6692 N N . ALA B 1 385 ? 16.600 70.376 -15.046 1.00 190.37 385 ALA B N 1
ATOM 6693 C CA . ALA B 1 385 ? 15.361 69.809 -15.561 1.00 194.24 385 ALA B CA 1
ATOM 6694 C C . ALA B 1 385 ? 15.026 70.407 -16.922 1.00 204.52 385 ALA B C 1
ATOM 6695 O O . ALA B 1 385 ? 14.553 69.705 -17.817 1.00 208.23 385 ALA B O 1
ATOM 6697 N N . VAL B 1 386 ? 15.277 71.705 -17.074 1.00 117.78 386 VAL B N 1
ATOM 6698 C CA . VAL B 1 386 ? 15.018 72.393 -18.336 1.00 122.39 386 VAL B CA 1
ATOM 6699 C C . VAL B 1 386 ? 16.049 72.008 -19.393 1.00 125.15 386 VAL B C 1
ATOM 6700 O O . VAL B 1 386 ? 15.852 72.244 -20.585 1.00 128.79 386 VAL B O 1
ATOM 6704 N N . PHE B 1 387 ? 17.149 71.416 -18.943 1.00 153.99 387 PHE B N 1
ATOM 6705 C CA . PHE B 1 387 ? 18.230 71.012 -19.831 1.00 154.62 387 PHE B CA 1
ATOM 6706 C C . PHE B 1 387 ? 17.913 69.678 -20.494 1.00 150.32 387 PHE B C 1
ATOM 6707 O O . PHE B 1 387 ? 18.033 69.537 -21.709 1.00 155.16 387 PHE B O 1
ATOM 6715 N N . LEU B 1 388 ? 17.503 68.702 -19.691 1.00 161.39 388 LEU B N 1
ATOM 6716 C CA . LEU B 1 388 ? 17.345 67.330 -20.169 1.00 159.61 388 LEU B CA 1
ATOM 6717 C C . LEU B 1 388 ? 16.028 67.070 -20.898 1.00 168.31 388 LEU B C 1
ATOM 6718 O O . LEU B 1 388 ? 15.833 65.999 -21.473 1.00 167.67 388 LEU B O 1
ATOM 6723 N N . LYS B 1 389 ? 15.124 68.044 -20.862 1.00 227.51 389 LYS B N 1
ATOM 6724 C CA . LYS B 1 389 ? 13.864 67.941 -21.590 1.00 234.12 389 LYS B CA 1
ATOM 6725 C C . LYS B 1 389 ? 13.900 68.817 -22.842 1.00 244.96 389 LYS B C 1
ATOM 6726 O O . LYS B 1 389 ? 12.861 69.158 -23.408 1.00 254.02 389 LYS B O 1
ATOM 6732 N N . GLU B 1 390 ? 15.108 69.169 -23.272 1.00 239.77 390 GLU B N 1
ATOM 6733 C CA . GLU B 1 390 ? 15.296 70.064 -24.408 1.00 246.68 390 GLU B CA 1
ATOM 6734 C C . GLU B 1 390 ? 15.520 69.313 -25.717 1.00 255.35 390 GLU B C 1
ATOM 6735 O O . GLU B 1 390 ? 14.709 69.398 -26.640 1.00 262.81 390 GLU B O 1
ATOM 6741 N N . VAL B 1 391 ? 16.626 68.579 -25.786 1.00 227.48 391 VAL B N 1
ATOM 6742 C CA . VAL B 1 391 ? 17.056 67.938 -27.025 1.00 233.01 391 VAL B CA 1
ATOM 6743 C C . VAL B 1 391 ? 16.095 66.838 -27.474 1.00 234.72 391 VAL B C 1
ATOM 6744 O O . VAL B 1 391 ? 16.117 66.411 -28.630 1.00 226.21 391 VAL B O 1
ATOM 6748 N N . GLY B 1 392 ? 15.247 66.392 -26.554 1.00 209.14 392 GLY B N 1
ATOM 6749 C CA . GLY B 1 392 ? 14.330 65.300 -26.820 1.00 202.99 392 GLY B CA 1
ATOM 6750 C C . GLY B 1 392 ? 14.797 64.043 -26.117 1.00 191.60 392 GLY B C 1
ATOM 6751 O O . GLY B 1 392 ? 14.511 62.929 -26.559 1.00 179.87 392 GLY B O 1
ATOM 6752 N N . LEU B 1 393 ? 15.523 64.232 -25.017 1.00 198.64 393 LEU B N 1
ATOM 6753 C CA . LEU B 1 393 ? 16.094 63.119 -24.264 1.00 188.48 393 LEU B CA 1
ATOM 6754 C C . LEU B 1 393 ? 14.996 62.308 -23.585 1.00 183.48 393 LEU B C 1
ATOM 6755 O O . LEU B 1 393 ? 14.541 62.642 -22.487 1.00 169.72 393 LEU B O 1
ATOM 6760 N N . ALA B 1 394 ? 14.577 61.241 -24.258 1.00 189.15 394 ALA B N 1
ATOM 6761 C CA . ALA B 1 394 ? 13.475 60.414 -23.792 1.00 180.39 394 ALA B CA 1
ATOM 6762 C C . ALA B 1 394 ? 13.930 59.353 -22.800 1.00 163.46 394 ALA B C 1
ATOM 6763 O O . ALA B 1 394 ? 14.954 59.505 -22.135 1.00 155.28 394 ALA B O 1
ATOM 6765 N N . GLY B 1 395 ? 13.161 58.271 -22.732 1.00 160.43 395 GLY B N 1
ATOM 6766 C CA . GLY B 1 395 ? 13.312 57.262 -21.701 1.00 155.46 395 GLY B CA 1
ATOM 6767 C C . GLY B 1 395 ? 14.630 56.518 -21.663 1.00 146.99 395 GLY B C 1
ATOM 6768 O O . GLY B 1 395 ? 14.939 55.857 -20.676 1.00 146.05 395 GLY B O 1
ATOM 6769 N N . SER B 1 396 ? 15.419 56.615 -22.725 1.00 146.53 396 SER B N 1
ATOM 6770 C CA . SER B 1 396 ? 16.691 55.907 -22.738 1.00 146.90 396 SER B CA 1
ATOM 6771 C C . SER B 1 396 ? 17.855 56.699 -23.318 1.00 152.20 396 SER B C 1
ATOM 6772 O O . SER B 1 396 ? 18.929 56.148 -23.546 1.00 150.88 396 SER B O 1
ATOM 6775 N N . VAL B 1 397 ? 17.653 57.988 -23.557 1.00 196.27 397 VAL B N 1
ATOM 6776 C CA . VAL B 1 397 ? 18.773 58.842 -23.925 1.00 203.12 397 VAL B CA 1
ATOM 6777 C C . VAL B 1 397 ? 19.349 59.446 -22.654 1.00 196.80 397 VAL B C 1
ATOM 6778 O O . VAL B 1 397 ? 20.566 59.505 -22.471 1.00 198.78 397 VAL B O 1
ATOM 6782 N N . LEU B 1 398 ? 18.456 59.880 -21.772 1.00 175.11 398 LEU B N 1
ATOM 6783 C CA . LEU B 1 398 ? 18.843 60.431 -20.482 1.00 175.93 398 LEU B CA 1
ATOM 6784 C C . LEU B 1 398 ? 19.461 59.365 -19.581 1.00 170.57 398 LEU B C 1
ATOM 6785 O O . LEU B 1 398 ? 20.307 59.664 -18.739 1.00 168.96 398 LEU B O 1
ATOM 6790 N N . PHE B 1 399 ? 19.038 58.119 -19.769 1.00 191.66 399 PHE B N 1
ATOM 6791 C CA . PHE B 1 399 ? 19.439 57.032 -18.880 1.00 187.48 399 PHE B CA 1
ATOM 6792 C C . PHE B 1 399 ? 20.547 56.143 -19.442 1.00 185.02 399 PHE B C 1
ATOM 6793 O O . PHE B 1 399 ? 20.908 55.131 -18.840 1.00 183.74 399 PHE B O 1
ATOM 6801 N N . ILE B 1 400 ? 21.069 56.519 -20.603 1.00 166.29 400 ILE B N 1
ATOM 6802 C CA . ILE B 1 400 ? 22.321 55.965 -21.094 1.00 169.56 400 ILE B CA 1
ATOM 6803 C C . ILE B 1 400 ? 23.380 56.991 -20.732 1.00 168.56 400 ILE B C 1
ATOM 6804 O O . ILE B 1 400 ? 24.498 56.648 -20.339 1.00 168.58 400 ILE B O 1
ATOM 6809 N N . GLY B 1 401 ? 22.994 58.260 -20.838 1.00 171.43 401 GLY B N 1
ATOM 6810 C CA . GLY B 1 401 ? 23.867 59.364 -20.491 1.00 171.57 401 GLY B CA 1
ATOM 6811 C C . GLY B 1 401 ? 24.105 59.412 -18.998 1.00 164.94 401 GLY B C 1
ATOM 6812 O O . GLY B 1 401 ? 25.082 59.994 -18.529 1.00 160.63 401 GLY B O 1
ATOM 6813 N N . PHE B 1 402 ? 23.203 58.793 -18.245 1.00 155.55 402 PHE B N 1
ATOM 6814 C CA . PHE B 1 402 ? 23.342 58.729 -16.796 1.00 150.70 402 PHE B CA 1
ATOM 6815 C C . PHE B 1 402 ? 24.333 57.644 -16.381 1.00 145.78 402 PHE B C 1
ATOM 6816 O O . PHE B 1 402 ? 25.297 57.916 -15.662 1.00 145.52 402 PHE B O 1
ATOM 6824 N N . ILE B 1 403 ? 24.092 56.420 -16.844 1.00 151.14 403 ILE B N 1
ATOM 6825 C CA . ILE B 1 403 ? 24.921 55.270 -16.490 1.00 152.08 403 ILE B CA 1
ATOM 6826 C C . ILE B 1 403 ? 26.396 55.501 -16.821 1.00 153.22 403 ILE B C 1
ATOM 6827 O O . ILE B 1 403 ? 27.284 55.049 -16.095 1.00 150.88 403 ILE B O 1
ATOM 6832 N N . LEU B 1 404 ? 26.652 56.240 -17.897 1.00 157.04 404 LEU B N 1
ATOM 6833 C CA . LEU B 1 404 ? 28.021 56.487 -18.345 1.00 159.85 404 LEU B CA 1
ATOM 6834 C C . LEU B 1 404 ? 28.794 57.459 -17.453 1.00 158.96 404 LEU B C 1
ATOM 6835 O O . LEU B 1 404 ? 30.008 57.321 -17.288 1.00 165.26 404 LEU B O 1
ATOM 6840 N N . ILE B 1 405 ? 28.099 58.446 -16.892 1.00 120.15 405 ILE B N 1
ATOM 6841 C CA . ILE B 1 405 ? 28.738 59.421 -16.008 1.00 117.85 405 ILE B CA 1
ATOM 6842 C C . ILE B 1 405 ? 29.059 58.824 -14.638 1.00 109.45 405 ILE B C 1
ATOM 6843 O O . ILE B 1 405 ? 30.147 59.040 -14.099 1.00 106.46 405 ILE B O 1
ATOM 6848 N N . CYS B 1 406 ? 28.123 58.062 -14.080 1.00 154.72 406 CYS B N 1
ATOM 6849 C CA . CYS B 1 406 ? 28.329 57.477 -12.759 1.00 152.51 406 CYS B CA 1
ATOM 6850 C C . CYS B 1 406 ? 29.181 56.210 -12.834 1.00 150.79 406 CYS B C 1
ATOM 6851 O O . CYS B 1 406 ? 29.438 55.562 -11.821 1.00 148.45 406 CYS B O 1
ATOM 6854 N N . ALA B 1 407 ? 29.616 55.863 -14.040 1.00 130.96 407 ALA B N 1
ATOM 6855 C CA . ALA B 1 407 ? 30.595 54.803 -14.211 1.00 131.32 407 ALA B CA 1
ATOM 6856 C C . ALA B 1 407 ? 31.932 55.419 -14.599 1.00 133.55 407 ALA B C 1
ATOM 6857 O O . ALA B 1 407 ? 32.925 54.717 -14.767 1.00 133.96 407 ALA B O 1
ATOM 6859 N N . PHE B 1 408 ? 31.949 56.739 -14.747 1.00 128.61 408 PHE B N 1
ATOM 6860 C CA . PHE B 1 408 ? 33.185 57.459 -15.035 1.00 130.97 408 PHE B CA 1
ATOM 6861 C C . PHE B 1 408 ? 33.695 58.181 -13.795 1.00 133.42 408 PHE B C 1
ATOM 6862 O O . PHE B 1 408 ? 34.897 58.199 -13.534 1.00 139.39 408 PHE B O 1
ATOM 6870 N N . ILE B 1 409 ? 32.777 58.775 -13.037 1.00 107.64 409 ILE B N 1
ATOM 6871 C CA . ILE B 1 409 ? 33.126 59.454 -11.794 1.00 105.74 409 ILE B CA 1
ATOM 6872 C C . ILE B 1 409 ? 33.542 58.404 -10.772 1.00 102.84 409 ILE B C 1
ATOM 6873 O O . ILE B 1 409 ? 34.277 58.691 -9.831 1.00 102.08 409 ILE B O 1
ATOM 6878 N N . ASN B 1 410 ? 33.082 57.176 -10.996 1.00 122.12 410 ASN B N 1
ATOM 6879 C CA . ASN B 1 410 ? 33.367 56.042 -10.129 1.00 120.70 410 ASN B CA 1
ATOM 6880 C C . ASN B 1 410 ? 34.852 55.686 -10.074 1.00 126.33 410 ASN B C 1
ATOM 6881 O O . ASN B 1 410 ? 35.296 54.978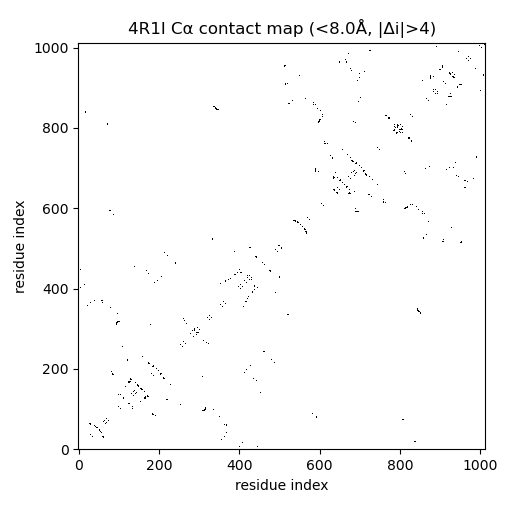 -9.171 1.00 129.94 410 ASN B O 1
ATOM 6886 N N . LEU B 1 411 ? 35.618 56.183 -11.038 1.00 105.39 411 LEU B N 1
ATOM 6887 C CA . LEU B 1 411 ? 37.048 55.896 -11.099 1.00 107.99 411 LEU B CA 1
ATOM 6888 C C . LEU B 1 411 ? 37.869 56.934 -10.339 1.00 108.40 411 LEU B C 1
ATOM 6889 O O . LEU B 1 411 ? 39.078 56.774 -10.168 1.00 110.25 411 LEU B O 1
ATOM 6894 N N . MET B 1 412 ? 37.211 57.998 -9.887 1.00 128.29 412 MET B N 1
ATOM 6895 C CA . MET B 1 412 ? 37.889 59.054 -9.143 1.00 131.20 412 MET B CA 1
ATOM 6896 C C . MET B 1 412 ? 37.587 58.963 -7.653 1.00 127.67 412 MET B C 1
ATOM 6897 O O . MET B 1 412 ? 38.432 58.563 -6.850 1.00 127.81 412 MET B O 1
ATOM 6902 N N . ILE B 1 413 ? 36.367 59.351 -7.296 1.00 170.86 413 ILE B N 1
ATOM 6903 C CA . ILE B 1 413 ? 35.940 59.390 -5.907 1.00 162.62 413 ILE B CA 1
ATOM 6904 C C . ILE B 1 413 ? 34.924 58.286 -5.626 1.00 154.84 413 ILE B C 1
ATOM 6905 O O . ILE B 1 413 ? 34.493 58.091 -4.490 1.00 150.13 413 ILE B O 1
ATOM 6910 N N . GLY B 1 414 ? 34.558 57.554 -6.671 1.00 128.62 414 GLY B N 1
ATOM 6911 C CA . GLY B 1 414 ? 33.512 56.554 -6.578 1.00 124.68 414 GLY B CA 1
ATOM 6912 C C . GLY B 1 414 ? 33.884 55.280 -5.848 1.00 123.50 414 GLY B C 1
ATOM 6913 O O . GLY B 1 414 ? 34.752 54.525 -6.288 1.00 127.83 414 GLY B O 1
ATOM 6914 N N . SER B 1 415 ? 33.216 55.045 -4.724 1.00 163.91 415 SER B N 1
ATOM 6915 C CA . SER B 1 415 ? 33.390 53.817 -3.956 1.00 163.04 415 SER B CA 1
ATOM 6916 C C . SER B 1 415 ? 32.105 53.509 -3.198 1.00 157.78 415 SER B C 1
ATOM 6917 O O . SER B 1 415 ? 31.991 53.802 -2.000 1.00 156.03 415 SER B O 1
ATOM 6920 N N . ALA B 1 416 ? 31.143 52.934 -3.921 1.00 153.40 416 ALA B N 1
ATOM 6921 C CA . ALA B 1 416 ? 29.829 52.585 -3.382 1.00 148.70 416 ALA B CA 1
ATOM 6922 C C . ALA B 1 416 ? 29.034 53.799 -2.923 1.00 142.00 416 ALA B C 1
ATOM 6923 O O . ALA B 1 416 ? 28.368 54.471 -3.715 1.00 141.24 416 ALA B O 1
ATOM 6925 N N . SER B 1 417 ? 29.116 54.070 -1.630 1.00 126.82 417 SER B N 1
ATOM 6926 C CA . SER B 1 417 ? 28.292 55.093 -1.025 1.00 122.41 417 SER B CA 1
ATOM 6927 C C . SER B 1 417 ? 29.024 56.422 -0.957 1.00 127.43 417 SER B C 1
ATOM 6928 O O . SER B 1 417 ? 28.399 57.474 -0.828 1.00 129.62 417 SER B O 1
ATOM 6931 N N . ALA B 1 418 ? 30.350 56.370 -1.048 1.00 128.81 418 ALA B N 1
ATOM 6932 C CA . ALA B 1 418 ? 31.163 57.580 -1.037 1.00 131.95 418 ALA B CA 1
ATOM 6933 C C . ALA B 1 418 ? 30.832 58.424 -2.256 1.00 129.84 418 ALA B C 1
ATOM 6934 O O . ALA B 1 418 ? 30.884 59.653 -2.216 1.00 131.73 418 ALA B O 1
ATOM 6936 N N . GLN B 1 419 ? 30.491 57.737 -3.338 1.00 96.14 419 GLN B N 1
ATOM 6937 C CA . GLN B 1 419 ? 30.119 58.372 -4.585 1.00 103.11 419 GLN B CA 1
ATOM 6938 C C . GLN B 1 419 ? 28.698 58.895 -4.495 1.00 99.65 419 GLN B C 1
ATOM 6939 O O . GLN B 1 419 ? 28.446 60.087 -4.674 1.00 99.18 419 GLN B O 1
ATOM 6945 N N . TRP B 1 420 ? 27.776 57.986 -4.204 1.00 101.99 420 TRP B N 1
ATOM 6946 C CA . TRP B 1 420 ? 26.356 58.291 -4.230 1.00 99.77 420 TRP B CA 1
ATOM 6947 C C . TRP B 1 420 ? 25.995 59.418 -3.280 1.00 101.72 420 TRP B C 1
ATOM 6948 O O . TRP B 1 420 ? 25.203 60.285 -3.621 1.00 105.22 420 TRP B O 1
ATOM 6959 N N . ALA B 1 421 ? 26.595 59.417 -2.096 1.00 99.57 421 ALA B N 1
ATOM 6960 C CA . ALA B 1 421 ? 26.339 60.464 -1.112 1.00 98.34 421 ALA B CA 1
ATOM 6961 C C . ALA B 1 421 ? 26.733 61.842 -1.634 1.00 102.60 421 ALA B C 1
ATOM 6962 O O . ALA B 1 421 ? 26.218 62.863 -1.172 1.00 106.35 421 ALA B O 1
ATOM 6964 N N . VAL B 1 422 ? 27.651 61.860 -2.595 1.00 101.75 422 VAL B N 1
ATOM 6965 C CA . VAL B 1 422 ? 28.119 63.101 -3.191 1.00 108.53 422 VAL B CA 1
ATOM 6966 C C . VAL B 1 422 ? 27.243 63.511 -4.371 1.00 111.86 422 VAL B C 1
ATOM 6967 O O . VAL B 1 422 ? 26.808 64.659 -4.459 1.00 113.70 422 VAL B O 1
ATOM 6971 N N . THR B 1 423 ? 26.973 62.561 -5.264 1.00 111.35 423 THR B N 1
ATOM 6972 C CA . THR B 1 423 ? 26.269 62.846 -6.515 1.00 114.31 423 THR B CA 1
ATOM 6973 C C . THR B 1 423 ? 24.748 62.894 -6.391 1.00 116.50 423 THR B C 1
ATOM 6974 O O . THR B 1 423 ? 24.106 63.700 -7.057 1.00 125.60 423 THR B O 1
ATOM 6978 N N . ALA B 1 424 ? 24.172 62.027 -5.562 1.00 82.21 424 ALA B N 1
ATOM 6979 C CA . ALA B 1 424 ? 22.719 62.014 -5.362 1.00 80.34 424 ALA B CA 1
ATOM 6980 C C . ALA B 1 424 ? 22.092 63.370 -5.017 1.00 80.86 424 ALA B C 1
ATOM 6981 O O . ALA B 1 424 ? 20.998 63.663 -5.484 1.00 82.25 424 ALA B O 1
ATOM 6983 N N . PRO B 1 425 ? 22.764 64.195 -4.192 1.00 164.05 425 PRO B N 1
ATOM 6984 C CA . PRO B 1 425 ? 22.207 65.540 -4.007 1.00 170.69 425 PRO B CA 1
ATOM 6985 C C . PRO B 1 425 ? 22.271 66.395 -5.275 1.00 177.97 425 PRO B C 1
ATOM 6986 O O . PRO B 1 425 ? 21.530 67.374 -5.385 1.00 186.38 425 PRO B O 1
ATOM 6990 N N . ILE B 1 426 ? 23.137 66.033 -6.217 1.00 108.37 426 ILE B N 1
ATOM 6991 C CA . ILE B 1 426 ? 23.280 66.801 -7.452 1.00 112.73 426 ILE B CA 1
ATOM 6992 C C . ILE B 1 426 ? 22.353 66.290 -8.555 1.00 108.73 426 ILE B C 1
ATOM 6993 O O . ILE B 1 426 ? 21.749 67.076 -9.282 1.00 107.80 426 ILE B O 1
ATOM 6998 N N . PHE B 1 427 ? 22.237 64.969 -8.665 1.00 139.37 427 PHE B N 1
ATOM 6999 C CA . PHE B 1 427 ? 21.546 64.339 -9.790 1.00 138.19 427 PHE B CA 1
ATOM 7000 C C . PHE B 1 427 ? 20.056 64.109 -9.562 1.00 142.97 427 PHE B C 1
ATOM 7001 O O . PHE B 1 427 ? 19.226 64.548 -10.354 1.00 151.51 427 PHE B O 1
ATOM 7009 N N . VAL B 1 428 ? 19.723 63.416 -8.479 1.00 131.09 428 VAL B N 1
ATOM 7010 C CA . VAL B 1 428 ? 18.344 62.989 -8.228 1.00 131.62 428 VAL B CA 1
ATOM 7011 C C . VAL B 1 428 ? 17.261 64.082 -8.093 1.00 129.98 428 VAL B C 1
ATOM 7012 O O . VAL B 1 428 ? 16.098 63.820 -8.400 1.00 129.75 428 VAL B O 1
ATOM 7016 N N . PRO B 1 429 ? 17.616 65.301 -7.638 1.00 117.24 429 PRO B N 1
ATOM 7017 C CA . PRO B 1 429 ? 16.498 66.246 -7.616 1.00 123.33 429 PRO B CA 1
ATOM 7018 C C . PRO B 1 429 ? 16.267 66.843 -8.997 1.00 128.13 429 PRO B C 1
ATOM 7019 O O . PRO B 1 429 ? 15.209 67.416 -9.260 1.00 131.57 429 PRO B O 1
ATOM 7023 N N . MET B 1 430 ? 17.254 66.697 -9.873 1.00 138.70 430 MET B N 1
ATOM 7024 C CA . MET B 1 430 ? 17.203 67.305 -11.195 1.00 142.95 430 MET B CA 1
ATOM 7025 C C . MET B 1 430 ? 16.612 66.372 -12.255 1.00 141.93 430 MET B C 1
ATOM 7026 O O . MET B 1 430 ? 15.937 66.826 -13.177 1.00 144.39 430 MET B O 1
ATOM 7031 N N . LEU B 1 431 ? 16.852 65.071 -12.117 1.00 125.67 431 LEU B N 1
ATOM 7032 C CA . LEU B 1 431 ? 16.313 64.097 -13.064 1.00 122.89 431 LEU B CA 1
ATOM 7033 C C . LEU B 1 431 ? 14.917 63.608 -12.678 1.00 126.88 431 LEU B C 1
ATOM 7034 O O . LEU B 1 431 ? 14.239 62.958 -13.471 1.00 131.29 431 LEU B O 1
ATOM 7039 N N . MET B 1 432 ? 14.493 63.920 -11.460 1.00 116.30 432 MET B N 1
ATOM 7040 C CA . MET B 1 432 ? 13.132 63.625 -11.033 1.00 115.67 432 MET B CA 1
ATOM 7041 C C . MET B 1 432 ? 12.147 64.469 -11.824 1.00 126.48 432 MET B C 1
ATOM 7042 O O . MET B 1 432 ? 11.138 63.971 -12.325 1.00 130.30 432 MET B O 1
ATOM 7047 N N . LEU B 1 433 ? 12.458 65.756 -11.924 1.00 138.08 433 LEU B N 1
ATOM 7048 C CA . LEU B 1 433 ? 11.582 66.727 -12.564 1.00 138.56 433 LEU B CA 1
ATOM 7049 C C . LEU B 1 433 ? 11.508 66.508 -14.072 1.00 144.15 433 LEU B C 1
ATOM 7050 O O . LEU B 1 433 ? 10.538 66.901 -14.720 1.00 153.38 433 LEU B O 1
ATOM 7055 N N . ALA B 1 434 ? 12.535 65.868 -14.622 1.00 127.63 434 ALA B N 1
ATOM 7056 C CA . ALA B 1 434 ? 12.632 65.647 -16.062 1.00 133.14 434 ALA B CA 1
ATOM 7057 C C . ALA B 1 434 ? 11.539 64.724 -16.596 1.00 138.80 434 ALA B C 1
ATOM 7058 O O . ALA B 1 434 ? 11.348 64.614 -17.805 1.00 148.84 434 ALA B O 1
ATOM 7060 N N . GLY B 1 435 ? 10.826 64.064 -15.690 1.00 166.09 435 GLY B N 1
ATOM 7061 C CA . GLY B 1 435 ? 9.783 63.132 -16.070 1.00 172.16 435 GLY B CA 1
ATOM 7062 C C . GLY B 1 435 ? 10.181 61.702 -15.764 1.00 167.32 435 GLY B C 1
ATOM 7063 O O . GLY B 1 435 ? 9.625 60.759 -16.326 1.00 172.08 435 GLY B O 1
ATOM 7064 N N . TYR B 1 436 ? 11.146 61.543 -14.861 1.00 130.31 436 TYR B N 1
ATOM 7065 C CA . TYR B 1 436 ? 11.703 60.229 -14.546 1.00 129.23 436 TYR B CA 1
ATOM 7066 C C . TYR B 1 436 ? 11.930 60.054 -13.044 1.00 127.57 436 TYR B C 1
ATOM 7067 O O . TYR B 1 436 ? 12.751 60.746 -12.442 1.00 121.78 436 TYR B O 1
ATOM 7076 N N . ALA B 1 437 ? 11.192 59.116 -12.455 1.00 147.66 437 ALA B N 1
ATOM 7077 C CA . ALA B 1 437 ? 11.199 58.872 -11.012 1.00 135.42 437 ALA B CA 1
ATOM 7078 C C . ALA B 1 437 ? 12.593 58.543 -10.471 1.00 131.98 437 ALA B C 1
ATOM 7079 O O . ALA B 1 437 ? 13.463 58.122 -11.232 1.00 130.35 437 ALA B O 1
ATOM 7081 N N . PRO B 1 438 ? 12.809 58.741 -9.153 1.00 150.67 438 PRO B N 1
ATOM 7082 C CA . PRO B 1 438 ? 14.122 58.520 -8.529 1.00 145.70 438 PRO B CA 1
ATOM 7083 C C . PRO B 1 438 ? 14.467 57.062 -8.229 1.00 141.04 438 PRO B C 1
ATOM 7084 O O . PRO B 1 438 ? 15.651 56.749 -8.127 1.00 142.72 438 PRO B O 1
ATOM 7088 N N . GLU B 1 439 ? 13.473 56.194 -8.066 1.00 158.64 439 GLU B N 1
ATOM 7089 C CA . GLU B 1 439 ? 13.752 54.777 -7.844 1.00 154.49 439 GLU B CA 1
ATOM 7090 C C . GLU B 1 439 ? 14.480 54.198 -9.054 1.00 161.91 439 GLU B C 1
ATOM 7091 O O . GLU B 1 439 ? 15.343 53.325 -8.928 1.00 163.15 439 GLU B O 1
ATOM 7097 N N . VAL B 1 440 ? 14.126 54.703 -10.230 1.00 194.94 440 VAL B N 1
ATOM 7098 C CA . VAL B 1 440 ? 14.720 54.247 -11.476 1.00 197.83 440 VAL B CA 1
ATOM 7099 C C . VAL B 1 440 ? 16.187 54.659 -11.573 1.00 197.19 440 VAL B C 1
ATOM 7100 O O . VAL B 1 440 ? 17.031 53.867 -11.990 1.00 200.51 440 VAL B O 1
ATOM 7104 N N . ILE B 1 441 ? 16.491 55.895 -11.185 1.00 109.20 441 ILE B N 1
ATOM 7105 C CA . ILE B 1 441 ? 17.862 56.392 -11.279 1.00 104.10 441 ILE B CA 1
ATOM 7106 C C . ILE B 1 441 ? 18.762 55.824 -10.182 1.00 96.05 441 ILE B C 1
ATOM 7107 O O . ILE B 1 441 ? 19.985 55.866 -10.298 1.00 97.85 441 ILE B O 1
ATOM 7112 N N . GLN B 1 442 ? 18.161 55.275 -9.130 1.00 111.20 442 GLN B N 1
ATOM 7113 C CA . GLN B 1 442 ? 18.933 54.594 -8.092 1.00 116.07 442 GLN B CA 1
ATOM 7114 C C . GLN B 1 442 ? 19.330 53.216 -8.603 1.00 116.09 442 GLN B C 1
ATOM 7115 O O . GLN B 1 442 ? 20.396 52.700 -8.269 1.00 118.52 442 GLN B O 1
ATOM 7121 N N . ALA B 1 443 ? 18.455 52.633 -9.418 1.00 124.85 443 ALA B N 1
ATOM 7122 C CA . ALA B 1 443 ? 18.727 51.365 -10.085 1.00 128.33 443 ALA B CA 1
ATOM 7123 C C . ALA B 1 443 ? 19.829 51.536 -11.124 1.00 130.89 443 ALA B C 1
ATOM 7124 O O . ALA B 1 443 ? 20.751 50.722 -11.211 1.00 134.70 443 ALA B O 1
ATOM 7126 N N . ALA B 1 444 ? 19.719 52.600 -11.913 1.00 105.92 444 ALA B N 1
ATOM 7127 C CA . ALA B 1 444 ? 20.697 52.904 -12.952 1.00 109.45 444 ALA B CA 1
ATOM 7128 C C . ALA B 1 444 ? 22.071 53.231 -12.366 1.00 111.28 444 ALA B C 1
ATOM 7129 O O . ALA B 1 444 ? 23.097 52.885 -12.949 1.00 119.18 444 ALA B O 1
ATOM 7131 N N . TYR B 1 445 ? 22.090 53.905 -11.219 1.00 127.59 445 TYR B N 1
ATOM 7132 C CA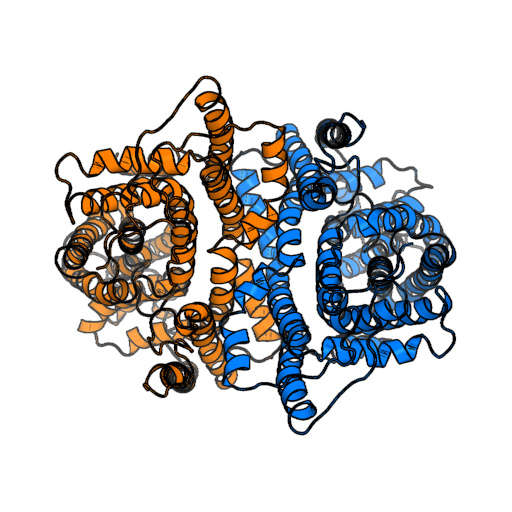 . TYR B 1 445 ? 23.342 54.168 -10.514 1.00 123.60 445 TYR B CA 1
ATOM 7133 C C . TYR B 1 445 ? 23.901 52.883 -9.927 1.00 122.21 445 TYR B C 1
ATOM 7134 O O . TYR B 1 445 ? 25.116 52.688 -9.882 1.00 122.48 445 TYR B O 1
ATOM 7143 N N . ARG B 1 446 ? 23.008 52.011 -9.467 1.00 107.72 446 ARG B N 1
ATOM 7144 C CA . ARG B 1 446 ? 23.418 50.734 -8.898 1.00 114.28 446 ARG B CA 1
ATOM 7145 C C . ARG B 1 446 ? 23.848 49.778 -10.012 1.00 117.41 446 ARG B C 1
ATOM 7146 O O . ARG B 1 446 ? 24.173 48.624 -9.764 1.00 122.99 446 ARG B O 1
ATOM 7154 N N . ILE B 1 447 ? 23.839 50.269 -11.247 1.00 99.34 447 ILE B N 1
ATOM 7155 C CA . ILE B 1 447 ? 24.483 49.576 -12.355 1.00 109.34 447 ILE B CA 1
ATOM 7156 C C . ILE B 1 447 ? 25.880 50.155 -12.535 1.00 111.24 447 ILE B C 1
ATOM 7157 O O . ILE B 1 447 ? 26.875 49.428 -12.576 1.00 113.10 447 ILE B O 1
ATOM 7162 N N . GLY B 1 448 ? 25.937 51.482 -12.622 1.00 142.75 448 GLY B N 1
ATOM 7163 C CA . GLY B 1 448 ? 27.155 52.195 -12.964 1.00 140.24 448 GLY B CA 1
ATOM 7164 C C . GLY B 1 448 ? 28.309 52.079 -11.989 1.00 142.35 448 GLY B C 1
ATOM 7165 O O . GLY B 1 448 ? 29.468 52.175 -12.390 1.00 143.87 448 GLY B O 1
ATOM 7166 N N . ASP B 1 449 ? 28.017 51.888 -10.708 1.00 123.93 449 ASP B N 1
ATOM 7167 C CA . ASP B 1 449 ? 29.101 51.787 -9.740 1.00 119.08 449 ASP B CA 1
ATOM 7168 C C . ASP B 1 449 ? 29.700 50.387 -9.747 1.00 121.45 449 ASP B C 1
ATOM 7169 O O . ASP B 1 449 ? 30.867 50.202 -9.415 1.00 123.68 449 ASP B O 1
ATOM 7174 N N . SER B 1 450 ? 28.900 49.410 -10.155 1.00 108.91 450 SER B N 1
ATOM 7175 C CA . SER B 1 450 ? 29.322 48.015 -10.124 1.00 116.33 450 SER B CA 1
ATOM 7176 C C . SER B 1 450 ? 30.062 47.581 -11.392 1.00 121.85 450 SER B C 1
ATOM 7177 O O . SER B 1 450 ? 30.958 46.739 -11.335 1.00 123.55 450 SER B O 1
ATOM 7180 N N . VAL B 1 451 ? 29.694 48.165 -12.529 1.00 171.57 451 VAL B N 1
ATOM 7181 C CA . VAL B 1 451 ? 30.255 47.765 -13.821 1.00 178.48 451 VAL B CA 1
ATOM 7182 C C . VAL B 1 451 ? 31.748 48.080 -13.980 1.00 182.72 451 VAL B C 1
ATOM 7183 O O . VAL B 1 451 ? 32.530 47.225 -14.397 1.00 189.31 451 VAL B O 1
ATOM 7187 N N . THR B 1 452 ? 32.138 49.302 -13.636 1.00 158.82 452 THR B N 1
ATOM 7188 C CA . THR B 1 452 ? 33.493 49.775 -13.885 1.00 155.19 452 THR B CA 1
ATOM 7189 C C . THR B 1 452 ? 34.408 49.567 -12.681 1.00 155.14 452 THR B C 1
ATOM 7190 O O . THR B 1 452 ? 35.479 50.167 -12.598 1.00 155.48 452 THR B O 1
ATOM 7194 N N . ASN B 1 453 ? 33.988 48.715 -11.749 1.00 132.48 453 ASN B N 1
ATOM 7195 C CA . ASN B 1 453 ? 34.800 48.422 -10.570 1.00 134.07 453 ASN B CA 1
ATOM 7196 C C . ASN B 1 453 ? 36.049 47.622 -10.910 1.00 139.00 453 ASN B C 1
ATOM 7197 O O . ASN B 1 453 ? 37.071 47.730 -10.234 1.00 138.49 453 ASN B O 1
ATOM 7202 N N . ILE B 1 454 ? 35.958 46.817 -11.963 1.00 125.81 454 ILE B N 1
ATOM 7203 C CA . ILE B 1 454 ? 37.080 45.996 -12.397 1.00 127.09 454 ILE B CA 1
ATOM 7204 C C . ILE B 1 454 ? 38.246 46.858 -12.873 1.00 127.37 454 ILE B C 1
ATOM 7205 O O . ILE B 1 454 ? 39.357 46.756 -12.351 1.00 128.34 454 ILE B O 1
ATOM 7210 N N . ILE B 1 455 ? 37.988 47.700 -13.869 1.00 211.82 455 ILE B N 1
ATOM 7211 C CA . ILE B 1 455 ? 38.970 48.684 -14.316 1.00 212.37 455 ILE B CA 1
ATOM 7212 C C . ILE B 1 455 ? 39.300 49.621 -13.150 1.00 218.96 455 ILE B C 1
ATOM 7213 O O . ILE B 1 455 ? 38.400 50.145 -12.493 1.00 214.91 455 ILE B O 1
ATOM 7218 N N . THR B 1 456 ? 40.593 49.813 -12.901 1.00 154.55 456 THR B N 1
ATOM 7219 C CA . THR B 1 456 ? 41.079 50.444 -11.674 1.00 151.14 456 THR B CA 1
ATOM 7220 C C . THR B 1 456 ? 40.450 51.782 -11.300 1.00 149.72 456 THR B C 1
ATOM 7221 O O . THR B 1 456 ? 40.617 52.776 -12.006 1.00 144.21 456 THR B O 1
ATOM 7225 N N . PRO B 1 457 ? 39.717 51.806 -10.179 1.00 263.09 457 PRO B N 1
ATOM 7226 C CA . PRO B 1 457 ? 39.393 53.072 -9.518 1.00 266.71 457 PRO B CA 1
ATOM 7227 C C . PRO B 1 457 ? 40.650 53.542 -8.806 1.00 272.57 457 PRO B C 1
ATOM 7228 O O . PRO B 1 457 ? 41.513 54.199 -9.395 1.00 270.29 457 PRO B O 1
ATOM 7232 N N . MET B 1 458 ? 40.739 53.186 -7.529 1.00 256.39 458 MET B N 1
ATOM 7233 C CA . MET B 1 458 ? 41.978 53.281 -6.776 1.00 257.88 458 MET B CA 1
ATOM 7234 C C . MET B 1 458 ? 41.956 52.253 -5.648 1.00 268.28 458 MET B C 1
ATOM 7235 O O . MET B 1 458 ? 42.739 52.339 -4.700 1.00 280.11 458 MET B O 1
ATOM 7240 N N . MET B 1 459 ? 41.052 51.282 -5.760 1.00 150.39 459 MET B N 1
ATOM 7241 C CA . MET B 1 459 ? 40.960 50.206 -4.778 1.00 159.26 459 MET B CA 1
ATOM 7242 C C . MET B 1 459 ? 42.225 49.355 -4.783 1.00 159.35 459 MET B C 1
ATOM 7243 O O . MET B 1 459 ? 42.643 48.846 -5.823 1.00 154.32 459 MET B O 1
ATOM 7248 N N . SER B 1 460 ? 42.832 49.211 -3.610 1.00 276.35 460 SER B N 1
ATOM 7249 C CA . SER B 1 460 ? 44.096 48.500 -3.487 1.00 281.51 460 SER B CA 1
ATOM 7250 C C . SER B 1 460 ? 43.872 47.022 -3.185 1.00 281.02 460 SER B C 1
ATOM 7251 O O . SER B 1 460 ? 44.793 46.316 -2.768 1.00 284.49 460 SER B O 1
ATOM 7254 N N . TYR B 1 461 ? 42.648 46.551 -3.415 1.00 197.95 461 TYR B N 1
ATOM 7255 C CA . TYR B 1 461 ? 42.319 45.143 -3.204 1.00 192.74 461 TYR B CA 1
ATOM 7256 C C . TYR B 1 461 ? 42.905 44.261 -4.299 1.00 191.25 461 TYR B C 1
ATOM 7257 O O . TYR B 1 461 ? 42.582 43.077 -4.407 1.00 189.92 461 TYR B O 1
ATOM 7266 N N . PHE B 1 462 ? 43.766 44.867 -5.109 1.00 168.65 462 PHE B N 1
ATOM 7267 C CA . PHE B 1 462 ? 44.630 44.146 -6.021 1.00 172.54 462 PHE B CA 1
ATOM 7268 C C . PHE B 1 462 ? 45.479 43.169 -5.216 1.00 172.79 462 PHE B C 1
ATOM 7269 O O . PHE B 1 462 ? 45.773 42.072 -5.678 1.00 176.92 462 PHE B O 1
ATOM 7277 N N . GLY B 1 463 ? 45.851 43.576 -4.003 1.00 202.46 463 GLY B N 1
ATOM 7278 C CA . GLY B 1 463 ? 46.733 42.809 -3.133 1.00 212.25 463 GLY B CA 1
ATOM 7279 C C . GLY B 1 463 ? 46.474 41.315 -3.027 1.00 209.86 463 GLY B C 1
ATOM 7280 O O . GLY B 1 463 ? 47.323 40.507 -3.407 1.00 212.00 463 GLY B O 1
ATOM 7281 N N . LEU B 1 464 ? 45.309 40.949 -2.501 1.00 169.46 464 LEU B N 1
ATOM 7282 C CA . LEU B 1 464 ? 44.910 39.549 -2.413 1.00 168.16 464 LEU B CA 1
ATOM 7283 C C . LEU B 1 464 ? 44.806 38.957 -3.806 1.00 173.03 464 LEU B C 1
ATOM 7284 O O . LEU B 1 464 ? 45.193 37.812 -4.044 1.00 177.59 464 LEU B O 1
ATOM 7289 N N . ILE B 1 465 ? 44.282 39.753 -4.730 1.00 224.50 465 ILE B N 1
ATOM 7290 C CA . ILE B 1 465 ? 44.152 39.325 -6.113 1.00 224.07 465 ILE B CA 1
ATOM 7291 C C . ILE B 1 465 ? 45.524 39.083 -6.744 1.00 225.51 465 ILE B C 1
ATOM 7292 O O . ILE B 1 465 ? 45.710 38.117 -7.485 1.00 222.92 465 ILE B O 1
ATOM 7297 N N . MET B 1 466 ? 46.485 39.954 -6.439 1.00 215.33 466 MET B N 1
ATOM 7298 C CA . MET B 1 466 ? 47.844 39.781 -6.942 1.00 213.85 466 MET B CA 1
ATOM 7299 C C . MET B 1 466 ? 48.504 38.570 -6.289 1.00 214.38 466 MET B C 1
ATOM 7300 O O . MET B 1 466 ? 49.345 37.917 -6.899 1.00 217.58 466 MET B O 1
ATOM 7305 N N . ALA B 1 467 ? 48.106 38.261 -5.058 1.00 181.14 467 ALA B N 1
ATOM 7306 C CA . ALA B 1 467 ? 48.655 37.108 -4.349 1.00 185.77 467 ALA B CA 1
ATOM 7307 C C . ALA B 1 467 ? 48.153 35.812 -4.972 1.00 187.16 467 ALA B C 1
ATOM 7308 O O . ALA B 1 467 ? 48.689 34.732 -4.718 1.00 190.69 467 ALA B O 1
ATOM 7310 N N . THR B 1 468 ? 47.112 35.929 -5.787 1.00 217.31 468 THR B N 1
ATOM 7311 C CA . THR B 1 468 ? 46.565 34.787 -6.497 1.00 215.91 468 THR B CA 1
ATOM 7312 C C . THR B 1 468 ? 47.234 34.660 -7.864 1.00 213.64 468 THR B C 1
ATOM 7313 O O . THR B 1 468 ? 47.493 33.554 -8.338 1.00 217.07 468 THR B O 1
ATOM 7317 N N . VAL B 1 469 ? 47.543 35.797 -8.482 1.00 157.46 469 VAL B N 1
ATOM 7318 C CA . VAL B 1 469 ? 48.145 35.794 -9.812 1.00 159.73 469 VAL B CA 1
ATOM 7319 C C . VAL B 1 469 ? 49.593 35.298 -9.775 1.00 162.54 469 VAL B C 1
ATOM 7320 O O . VAL B 1 469 ? 50.072 34.686 -10.729 1.00 165.91 469 VAL B O 1
ATOM 7324 N N . MET B 1 470 ? 50.274 35.541 -8.657 1.00 181.90 470 MET B N 1
ATOM 7325 C CA . MET B 1 470 ? 51.655 35.108 -8.492 1.00 185.24 470 MET B CA 1
ATOM 7326 C C . MET B 1 470 ? 51.697 33.630 -8.122 1.00 195.09 470 MET B C 1
ATOM 7327 O O . MET B 1 470 ? 52.721 32.969 -8.287 1.00 202.35 470 MET B O 1
ATOM 7332 N N . LYS B 1 471 ? 50.577 33.115 -7.623 1.00 225.18 471 LYS B N 1
ATOM 7333 C CA . LYS B 1 471 ? 50.475 31.698 -7.298 1.00 226.89 471 LYS B CA 1
ATOM 7334 C C . LYS B 1 471 ? 50.438 30.845 -8.556 1.00 227.94 471 LYS B C 1
ATOM 7335 O O . LYS B 1 471 ? 50.622 29.634 -8.495 1.00 233.28 471 LYS B O 1
ATOM 7341 N N . TYR B 1 472 ? 50.183 31.473 -9.696 1.00 169.37 472 TYR B N 1
ATOM 7342 C CA . TYR B 1 472 ? 50.136 30.735 -10.947 1.00 173.42 472 TYR B CA 1
ATOM 7343 C C . TYR B 1 472 ? 51.105 31.330 -11.954 1.00 180.58 472 TYR B C 1
ATOM 7344 O O . TYR B 1 472 ? 52.272 30.943 -12.011 1.00 186.50 472 TYR B O 1
ATOM 7353 N N . LYS B 1 473 ? 50.621 32.280 -12.742 1.00 209.42 473 LYS B N 1
ATOM 7354 C CA . LYS B 1 473 ? 51.463 32.933 -13.730 1.00 208.22 473 LYS B CA 1
ATOM 7355 C C . LYS B 1 473 ? 52.180 34.137 -13.137 1.00 208.44 473 LYS B C 1
ATOM 7356 O O . LYS B 1 473 ? 51.588 35.202 -12.968 1.00 205.92 473 LYS B O 1
ATOM 7362 N N . LYS B 1 474 ? 53.454 33.960 -12.808 1.00 216.44 474 LYS B N 1
ATOM 7363 C CA . LYS B 1 474 ? 54.285 35.078 -12.390 1.00 219.85 474 LYS B CA 1
ATOM 7364 C C . LYS B 1 474 ? 54.564 35.952 -13.606 1.00 221.63 474 LYS B C 1
ATOM 7365 O O . LYS B 1 474 ? 55.427 35.637 -14.424 1.00 224.85 474 LYS B O 1
ATOM 7371 N N . ASP B 1 475 ? 53.818 37.046 -13.724 1.00 238.84 475 ASP B N 1
ATOM 7372 C CA . ASP B 1 475 ? 53.861 37.882 -14.921 1.00 242.63 475 ASP B CA 1
ATOM 7373 C C . ASP B 1 475 ? 55.031 38.862 -14.943 1.00 245.82 475 ASP B C 1
ATOM 7374 O O . ASP B 1 475 ? 55.496 39.319 -13.898 1.00 247.15 475 ASP B O 1
ATOM 7379 N N . ALA B 1 476 ? 55.497 39.176 -16.149 1.00 258.48 476 ALA B N 1
ATOM 7380 C CA . ALA B 1 476 ? 56.623 40.085 -16.334 1.00 262.95 476 ALA B CA 1
ATOM 7381 C C . ALA B 1 476 ? 56.260 41.502 -15.912 1.00 262.13 476 ALA B C 1
ATOM 7382 O O . ALA B 1 476 ? 56.923 42.098 -15.062 1.00 265.62 476 ALA B O 1
ATOM 7384 N N . GLY B 1 477 ? 55.204 42.037 -16.513 1.00 236.17 477 GLY B N 1
ATOM 7385 C CA . GLY B 1 477 ? 54.746 43.375 -16.195 1.00 231.50 477 GLY B CA 1
ATOM 7386 C C . GLY B 1 477 ? 53.630 43.359 -15.172 1.00 237.56 477 GLY B C 1
ATOM 7387 O O . GLY B 1 477 ? 52.753 42.497 -15.209 1.00 236.61 477 GLY B O 1
ATOM 7388 N N . VAL B 1 478 ? 53.666 44.312 -14.247 1.00 277.05 478 VAL B N 1
ATOM 7389 C CA . VAL B 1 478 ? 52.615 44.440 -13.245 1.00 271.75 478 VAL B CA 1
ATOM 7390 C C . VAL B 1 478 ? 51.577 45.460 -13.710 1.00 263.44 478 VAL B C 1
ATOM 7391 O O . VAL B 1 478 ? 51.917 46.486 -14.300 1.00 265.48 478 VAL B O 1
ATOM 7395 N N . GLY B 1 479 ? 50.308 45.170 -13.450 1.00 191.89 479 GLY B N 1
ATOM 7396 C CA . GLY B 1 479 ? 49.226 45.952 -14.013 1.00 184.21 479 GLY B CA 1
ATOM 7397 C C . GLY B 1 479 ? 48.802 45.298 -15.312 1.00 176.80 479 GLY B C 1
ATOM 7398 O O . GLY B 1 479 ? 48.260 45.941 -16.210 1.00 162.94 479 GLY B O 1
ATOM 7399 N N . THR B 1 480 ? 49.075 44.002 -15.409 1.00 183.41 480 THR B N 1
ATOM 7400 C CA . THR B 1 480 ? 48.699 43.222 -16.577 1.00 174.99 480 THR B CA 1
ATOM 7401 C C . THR B 1 480 ? 47.258 42.760 -16.461 1.00 169.96 480 THR B C 1
ATOM 7402 O O . THR B 1 480 ? 46.607 42.486 -17.466 1.00 168.11 480 THR B O 1
ATOM 7406 N N . LEU B 1 481 ? 46.764 42.679 -15.230 1.00 194.09 481 LEU B N 1
ATOM 7407 C CA . LEU B 1 481 ? 45.421 42.173 -14.975 1.00 188.48 481 LEU B CA 1
ATOM 7408 C C . LEU B 1 481 ? 44.350 43.170 -15.401 1.00 182.69 481 LEU B C 1
ATOM 7409 O O . LEU B 1 481 ? 43.242 42.779 -15.753 1.00 178.07 481 LEU B O 1
ATOM 7414 N N . ILE B 1 482 ? 44.684 44.456 -15.372 1.00 133.40 482 ILE B N 1
ATOM 7415 C CA . ILE B 1 482 ? 43.723 45.493 -15.738 1.00 132.03 482 ILE B CA 1
ATOM 7416 C C . ILE B 1 482 ? 43.510 45.586 -17.257 1.00 131.69 482 ILE B C 1
ATOM 7417 O O . ILE B 1 482 ? 42.374 45.698 -17.726 1.00 130.71 482 ILE B O 1
ATOM 7422 N N . SER B 1 483 ? 44.600 45.523 -18.020 1.00 178.38 483 SER B N 1
ATOM 7423 C CA . SER B 1 483 ? 44.524 45.484 -19.479 1.00 170.14 483 SER B CA 1
ATOM 7424 C C . SER B 1 483 ? 43.905 44.170 -19.932 1.00 167.77 483 SER B C 1
ATOM 7425 O O . SER B 1 483 ? 43.245 44.100 -20.967 1.00 170.71 483 SER B O 1
ATOM 7428 N N . MET B 1 484 ? 44.133 43.127 -19.144 1.00 159.37 484 MET B N 1
ATOM 7429 C CA . MET B 1 484 ? 43.543 41.822 -19.394 1.00 162.11 484 MET B CA 1
ATOM 7430 C C . MET B 1 484 ? 42.040 41.844 -19.115 1.00 166.55 484 MET B C 1
ATOM 7431 O O . MET B 1 484 ? 41.266 41.140 -19.768 1.00 166.91 484 MET B O 1
ATOM 7436 N N . MET B 1 485 ? 41.633 42.675 -18.159 1.00 173.51 485 MET B N 1
ATOM 7437 C CA . MET B 1 485 ? 40.249 42.705 -17.689 1.00 169.13 485 MET B CA 1
ATOM 7438 C C . MET B 1 485 ? 39.345 43.677 -18.447 1.00 165.71 485 MET B C 1
ATOM 7439 O O . MET B 1 485 ? 38.125 43.655 -18.278 1.00 167.09 485 MET B O 1
ATOM 7444 N N . LEU B 1 486 ? 39.946 44.527 -19.272 1.00 129.40 486 LEU B N 1
ATOM 7445 C CA . LEU B 1 486 ? 39.199 45.509 -20.063 1.00 128.21 486 LEU B CA 1
ATOM 7446 C C . LEU B 1 486 ? 37.999 44.969 -20.864 1.00 127.56 486 LEU B C 1
ATOM 7447 O O . LEU B 1 486 ? 36.940 45.598 -20.874 1.00 126.40 486 LEU B O 1
ATOM 7452 N N . PRO B 1 487 ? 38.154 43.816 -21.548 1.00 190.61 487 PRO B N 1
ATOM 7453 C CA . PRO B 1 487 ? 36.992 43.313 -22.291 1.00 194.07 487 PRO B CA 1
ATOM 7454 C C . PRO B 1 487 ? 35.887 42.740 -21.400 1.00 182.29 487 PRO B C 1
ATOM 7455 O O . PRO B 1 487 ? 34.754 42.597 -21.861 1.00 179.57 487 PRO B O 1
ATOM 7459 N N . TYR B 1 488 ? 36.206 42.415 -20.150 1.00 165.79 488 TYR B N 1
ATOM 7460 C CA . TYR B 1 488 ? 35.203 41.855 -19.246 1.00 169.96 488 TYR B CA 1
ATOM 7461 C C . TYR B 1 488 ? 34.298 42.945 -18.678 1.00 166.53 488 TYR B C 1
ATOM 7462 O O . TYR B 1 488 ? 33.154 42.684 -18.312 1.00 162.58 488 TYR B O 1
ATOM 7471 N N . SER B 1 489 ? 34.812 44.168 -18.608 1.00 130.07 489 SER B N 1
ATOM 7472 C CA . SER B 1 489 ? 34.011 45.298 -18.152 1.00 124.61 489 SER B CA 1
ATOM 7473 C C . SER B 1 489 ? 33.394 46.010 -19.347 1.00 123.63 489 SER B C 1
ATOM 7474 O O . SER B 1 489 ? 32.612 46.947 -19.195 1.00 122.51 489 SER B O 1
ATOM 7477 N N . ALA B 1 490 ? 33.766 45.558 -20.538 1.00 149.71 490 ALA B N 1
ATOM 7478 C CA . ALA B 1 490 ? 33.187 46.069 -21.768 1.00 142.60 490 ALA B CA 1
ATOM 7479 C C . ALA B 1 490 ? 31.980 45.217 -22.132 1.00 139.78 490 ALA B C 1
ATOM 7480 O O . ALA B 1 490 ? 30.941 45.734 -22.536 1.00 135.63 490 ALA B O 1
ATOM 7482 N N . PHE B 1 491 ? 32.123 43.905 -21.971 1.00 128.02 491 PHE B N 1
ATOM 7483 C CA . PHE B 1 491 ? 31.045 42.967 -22.267 1.00 130.47 491 PHE B CA 1
ATOM 7484 C C . PHE B 1 491 ? 29.976 42.960 -21.182 1.00 127.03 491 PHE B C 1
ATOM 7485 O O . PHE B 1 491 ? 28.944 42.308 -21.323 1.00 123.41 491 PHE B O 1
ATOM 7493 N N . PHE B 1 492 ? 30.232 43.680 -20.096 1.00 144.03 492 PHE B N 1
ATOM 7494 C CA . PHE B 1 492 ? 29.265 43.799 -19.010 1.00 143.86 492 PHE B CA 1
ATOM 7495 C C . PHE B 1 492 ? 28.524 45.129 -19.083 1.00 139.03 492 PHE B C 1
ATOM 7496 O O . PHE B 1 492 ? 27.338 45.207 -18.757 1.00 135.52 492 PHE B O 1
ATOM 7504 N N . LEU B 1 493 ? 29.237 46.166 -19.513 1.00 143.20 493 LEU B N 1
ATOM 7505 C CA . LEU B 1 493 ? 28.682 47.509 -19.621 1.00 138.55 493 LEU B CA 1
ATOM 7506 C C . LEU B 1 493 ? 27.488 47.496 -20.562 1.00 141.22 493 LEU B C 1
ATOM 7507 O O . LEU B 1 493 ? 26.416 48.001 -20.231 1.00 139.83 493 LEU B O 1
ATOM 7512 N N . ILE B 1 494 ? 27.687 46.902 -21.733 1.00 136.34 494 ILE B N 1
ATOM 7513 C CA . ILE B 1 494 ? 26.657 46.835 -22.761 1.00 131.33 494 ILE B CA 1
ATOM 7514 C C . ILE B 1 494 ? 25.576 45.812 -22.407 1.00 134.06 494 ILE B C 1
ATOM 7515 O O . ILE B 1 494 ? 24.412 45.967 -22.779 1.00 127.98 494 ILE B O 1
ATOM 7520 N N . ALA B 1 495 ? 25.967 44.777 -21.670 1.00 144.40 495 ALA B N 1
ATOM 7521 C CA . ALA B 1 495 ? 25.048 43.706 -21.295 1.00 140.82 495 ALA B CA 1
ATOM 7522 C C . ALA B 1 495 ? 24.030 44.154 -20.251 1.00 133.72 495 ALA B C 1
ATOM 7523 O O . ALA B 1 495 ? 22.946 43.580 -20.145 1.00 127.54 495 ALA B O 1
ATOM 7525 N N . TRP B 1 496 ? 24.384 45.177 -19.480 1.00 180.98 496 TRP B N 1
ATOM 7526 C CA . TRP B 1 496 ? 23.514 45.664 -18.415 1.00 186.23 496 TRP B CA 1
ATOM 7527 C C . TRP B 1 496 ? 22.639 46.823 -18.886 1.00 184.58 496 TRP B C 1
ATOM 7528 O O . TRP B 1 496 ? 21.437 46.850 -18.614 1.00 187.21 496 TRP B O 1
ATOM 7539 N N . ILE B 1 497 ? 23.248 47.778 -19.586 1.00 115.29 497 ILE B N 1
ATOM 7540 C CA . ILE B 1 497 ? 22.530 48.945 -20.090 1.00 114.03 497 ILE B CA 1
ATOM 7541 C C . ILE B 1 497 ? 21.326 48.522 -20.925 1.00 113.39 497 ILE B C 1
ATOM 7542 O O . ILE B 1 497 ? 20.245 49.103 -20.813 1.00 112.30 497 ILE B O 1
ATOM 7547 N N . ALA B 1 498 ? 21.517 47.486 -21.735 1.00 119.80 498 ALA B N 1
ATOM 7548 C CA . ALA B 1 498 ? 20.444 46.933 -22.553 1.00 125.28 498 ALA B CA 1
ATOM 7549 C C . ALA B 1 498 ? 19.314 46.376 -21.692 1.00 126.06 498 ALA B C 1
ATOM 7550 O O . ALA B 1 498 ? 18.139 46.482 -22.047 1.00 125.19 498 ALA B O 1
ATOM 7552 N N . LEU B 1 499 ? 19.679 45.783 -20.559 1.00 154.76 499 LEU B N 1
ATOM 7553 C CA . LEU B 1 499 ? 18.707 45.189 -19.651 1.00 152.17 499 LEU B CA 1
ATOM 7554 C C . LEU B 1 499 ? 17.892 46.273 -18.955 1.00 151.51 499 LEU B C 1
ATOM 7555 O O . LEU B 1 499 ? 16.783 46.023 -18.480 1.00 154.59 499 LEU B O 1
ATOM 7560 N N . PHE B 1 500 ? 18.443 47.480 -18.894 1.00 150.59 500 PHE B N 1
ATOM 7561 C CA . PHE B 1 500 ? 17.760 48.577 -18.221 1.00 155.96 500 PHE B CA 1
ATOM 7562 C C . PHE B 1 500 ? 16.686 49.231 -19.084 1.00 159.21 500 PHE B C 1
ATOM 7563 O O . PHE B 1 500 ? 15.662 49.681 -18.574 1.00 163.93 500 PHE B O 1
ATOM 7571 N N . CYS B 1 501 ? 16.926 49.299 -20.389 1.00 161.71 501 CYS B N 1
ATOM 7572 C CA . CYS B 1 501 ? 15.986 49.957 -21.288 1.00 157.37 501 CYS B CA 1
ATOM 7573 C C . CYS B 1 501 ? 14.721 49.133 -21.468 1.00 158.66 501 CYS B C 1
ATOM 7574 O O . CYS B 1 501 ? 13.687 49.647 -21.893 1.00 160.74 501 CYS B O 1
ATOM 7577 N N . ILE B 1 502 ? 14.810 47.855 -21.119 1.00 109.41 502 ILE B N 1
ATOM 7578 C CA . ILE B 1 502 ? 13.643 46.988 -21.059 1.00 109.24 502 ILE B CA 1
ATOM 7579 C C . ILE B 1 502 ? 12.885 47.275 -19.764 1.00 108.67 502 ILE B C 1
ATOM 7580 O O . ILE B 1 502 ? 11.914 46.605 -19.436 1.00 108.56 502 ILE B O 1
ATOM 7585 N N . TRP B 1 503 ? 13.340 48.287 -19.033 1.00 152.09 503 TRP B N 1
ATOM 7586 C CA . TRP B 1 503 ? 12.696 48.683 -17.790 1.00 153.17 503 TRP B CA 1
ATOM 7587 C C . TRP B 1 503 ? 12.245 50.146 -17.817 1.00 154.12 503 TRP B C 1
ATOM 7588 O O . TRP B 1 503 ? 11.862 50.702 -16.787 1.00 157.68 503 TRP B O 1
ATOM 7599 N N . VAL B 1 504 ? 12.287 50.767 -18.994 1.00 140.05 504 VAL B N 1
ATOM 7600 C CA . VAL B 1 504 ? 11.806 52.144 -19.141 1.00 146.69 504 VAL B CA 1
ATOM 7601 C C . VAL B 1 504 ? 10.845 52.322 -20.322 1.00 155.41 504 VAL B C 1
ATOM 7602 O O . VAL B 1 504 ? 9.776 52.914 -20.173 1.00 160.51 504 VAL B O 1
ATOM 7606 N N . PHE B 1 505 ? 11.223 51.812 -21.490 1.00 187.41 505 PHE B N 1
ATOM 7607 C CA . PHE B 1 505 ? 10.324 51.815 -22.638 1.00 185.67 505 PHE B CA 1
ATOM 7608 C C . PHE B 1 505 ? 9.523 50.518 -22.679 1.00 183.29 505 PHE B C 1
ATOM 7609 O O . PHE B 1 505 ? 8.829 50.235 -23.656 1.00 182.59 505 PHE B O 1
ATOM 7617 N N . VAL B 1 506 ? 9.628 49.731 -21.611 1.00 164.62 506 VAL B N 1
ATOM 7618 C CA . VAL B 1 506 ? 8.861 48.494 -21.490 1.00 163.24 506 VAL B CA 1
ATOM 7619 C C . VAL B 1 506 ? 8.069 48.431 -20.178 1.00 161.72 506 VAL B C 1
ATOM 7620 O O . VAL B 1 506 ? 6.843 48.529 -20.195 1.00 163.45 506 VAL B O 1
ATOM 7624 N N . LEU B 1 507 ? 8.757 48.276 -19.046 1.00 191.76 507 LEU B N 1
ATOM 7625 C CA . LEU B 1 507 ? 8.061 48.223 -17.753 1.00 196.11 507 LEU B CA 1
ATOM 7626 C C . LEU B 1 507 ? 8.836 48.798 -16.560 1.00 194.86 507 LEU B C 1
ATOM 7627 O O . LEU B 1 507 ? 10.015 48.517 -16.372 1.00 196.95 507 LEU B O 1
ATOM 7632 N N . GLY B 1 508 ? 8.148 49.592 -15.748 1.00 173.91 508 GLY B N 1
ATOM 7633 C CA . GLY B 1 508 ? 8.711 50.114 -14.516 1.00 176.98 508 GLY B CA 1
ATOM 7634 C C . GLY B 1 508 ? 7.593 50.609 -13.620 1.00 181.25 508 GLY B C 1
ATOM 7635 O O . GLY B 1 508 ? 6.893 51.558 -13.972 1.00 178.50 508 GLY B O 1
ATOM 7636 N N . LEU B 1 509 ? 7.417 49.969 -12.466 1.00 200.26 509 LEU B N 1
ATOM 7637 C CA . LEU B 1 509 ? 6.263 50.255 -11.611 1.00 198.08 509 LEU B CA 1
ATOM 7638 C C . LEU B 1 509 ? 6.214 51.690 -11.064 1.00 205.13 509 LEU B C 1
ATOM 7639 O O . LEU B 1 509 ? 5.183 52.353 -11.186 1.00 210.41 509 LEU B O 1
ATOM 7644 N N . PRO B 1 510 ? 7.312 52.179 -10.456 1.00 147.28 510 PRO B N 1
ATOM 7645 C CA . PRO B 1 510 ? 7.268 53.598 -10.107 1.00 141.68 510 PRO B CA 1
ATOM 7646 C C . PRO B 1 510 ? 8.193 54.420 -11.008 1.00 137.77 510 PRO B C 1
ATOM 7647 O O . PRO B 1 510 ? 9.337 54.676 -10.632 1.00 135.95 510 PRO B O 1
ATOM 7651 N N . VAL B 1 511 ? 7.705 54.812 -12.184 1.00 124.01 511 VAL B N 1
ATOM 7652 C CA . VAL B 1 511 ? 8.486 55.626 -13.115 1.00 122.50 511 VAL B CA 1
ATOM 7653 C C . VAL B 1 511 ? 7.817 56.972 -13.397 1.00 122.35 511 VAL B C 1
ATOM 7654 O O . VAL B 1 511 ? 6.598 57.058 -13.543 1.00 121.95 511 VAL B O 1
ATOM 7658 N N . GLY B 1 512 ? 8.623 58.026 -13.467 1.00 160.69 512 GLY B N 1
ATOM 7659 C CA . GLY B 1 512 ? 8.107 59.371 -13.652 1.00 155.99 512 GLY B CA 1
ATOM 7660 C C . GLY B 1 512 ? 7.449 59.923 -12.401 1.00 152.07 512 GLY B C 1
ATOM 7661 O O . GLY B 1 512 ? 6.929 59.167 -11.580 1.00 148.29 512 GLY B O 1
ATOM 7662 N N . PRO B 1 513 ? 7.468 61.256 -12.245 1.00 116.27 513 PRO B N 1
ATOM 7663 C CA . PRO B 1 513 ? 6.824 61.938 -11.118 1.00 120.82 513 PRO B CA 1
ATOM 7664 C C . PRO B 1 513 ? 5.320 62.096 -11.331 1.00 118.49 513 PRO B C 1
ATOM 7665 O O . PRO B 1 513 ? 4.737 63.099 -10.919 1.00 112.14 513 PRO B O 1
ATOM 7669 N N . GLY B 1 514 ? 4.706 61.111 -11.976 1.00 152.63 514 GLY B N 1
ATOM 7670 C CA . GLY B 1 514 ? 3.270 61.102 -12.172 1.00 155.99 514 GLY B CA 1
ATOM 7671 C C . GLY B 1 514 ? 2.638 59.931 -11.448 1.00 157.81 514 GLY B C 1
ATOM 7672 O O . GLY B 1 514 ? 2.953 59.667 -10.288 1.00 155.08 514 GLY B O 1
ATOM 7673 N N . ALA B 1 515 ? 1.747 59.225 -12.137 1.00 178.90 515 ALA B N 1
ATOM 7674 C CA . ALA B 1 515 ? 1.104 58.042 -11.576 1.00 181.76 515 ALA B CA 1
ATOM 7675 C C . ALA B 1 515 ? 1.236 56.851 -12.523 1.00 190.07 515 ALA B C 1
ATOM 7676 O O . ALA B 1 515 ? 0.281 56.496 -13.213 1.00 195.48 515 ALA B O 1
ATOM 7678 N N . PRO B 1 516 ? 2.426 56.229 -12.556 1.00 166.66 516 PRO B N 1
ATOM 7679 C CA . PRO B 1 516 ? 2.701 55.096 -13.448 1.00 162.35 516 PRO B CA 1
ATOM 7680 C C . PRO B 1 516 ? 1.931 53.839 -13.046 1.00 160.20 516 PRO B C 1
ATOM 7681 O O . PRO B 1 516 ? 2.476 52.986 -12.345 1.00 159.05 516 PRO B O 1
#

Organism: Neisseria gonorrhoeae (NCBI:txid485)